Protein AF-A0A957RVM3-F1 (afdb_monomer_lite)

Radius of gyration: 39.09 Å; chains: 1; bounding box: 95×103×140 Å

pLDDT: mean 71.45, std 21.45, range [25.06, 96.81]

Secondary structure (DSSP, 8-state):
-HHHHHHHHHHHHHHHHHHHHHHHHHHHHTS----PPP----------------PPPPPPPPPPHHHHHHHHHHHHHHHHHHS-TTT--HHHHHHHHHHHHHHHT-B--GGGEEEEEETTEEEEE--B-TT--B--EEEEEETTTTSEEEEEE-HHHHHHT-BTTTTB-TTTT-EEEEEEEE-TTS-EEEEEEE-TTS-SB--EEEEEESSTTPPEEEEEEGGGSTT---BTTT-EEEEE--TTSSSPEEEEEEE--TT-THHHHS---TTB---TTS---EEEEEEEEEEGGGT-TTS---EEEEEEEEEEEPP-HHHHHHHHHHHHHTT-HHHHGGGBSSTHHHHHHHHTTTTS---EEEEEE-TTS-B--SS---SEEEEEESS-TT-EEEEEEEE-TTT--EEEEEEEE-------SS-PPPPP----------PPP--------------------------PPPPPPPPPP---PPPPPPP-PPPPPP--PPPP--PPPPPPPP-PPPPPPPPPPP-------TTPPPSEEEEE--SS-EEEESSSSTTSPEEEEE-TT-EEEEEEEETTSSEEEEEES--TTS--SEEEEEEGGGEEESS-STTPPEE-TTS-BTTPPPPPPP--------------PPPPP-------PPEEPP-PPPPPPPPPTT-EEEEE-SS-SS--TTSPEEEEETTS-EEEEE-TT-EEEEEGGGGT-SS--EEE--GGG--TT-EEEEEEE--TT-TTEEEEEEEEEEEPPP--SEEEEE-HHHHHHHHTT-EEEEEE-SSS--EEEEETTS-EEEEESS--EEEESSS-GGG-EEEE----TTS--EEEEE-TTSEEEEEEPPTTEEEEEEEE-TTS-EEEEEEESSS---EEEEEEETTTTEEEEEEEE-THHHHTT-SS--S-PPP-----------

Structure (mmCIF, N/CA/C/O backbone):
data_AF-A0A957RVM3-F1
#
_entry.id   AF-A0A957RVM3-F1
#
loop_
_atom_site.group_PDB
_atom_site.id
_atom_site.type_symbol
_atom_site.label_atom_id
_atom_site.label_alt_id
_atom_site.label_comp_id
_atom_site.label_asym_id
_atom_site.label_entity_id
_atom_site.label_seq_id
_atom_site.pdbx_PDB_ins_code
_atom_site.Cartn_x
_atom_site.Cartn_y
_atom_site.Cartn_z
_atom_site.occupancy
_atom_site.B_iso_or_equiv
_atom_site.auth_seq_id
_atom_site.auth_comp_id
_atom_site.auth_asym_id
_atom_site.auth_atom_id
_atom_site.pdbx_PDB_model_num
ATOM 1 N N . ALA A 1 1 ? -9.688 7.035 4.813 1.00 35.84 1 ALA A N 1
ATOM 2 C CA . ALA A 1 1 ? -8.572 6.063 4.839 1.00 35.84 1 ALA A CA 1
ATOM 3 C C . ALA A 1 1 ? -7.665 6.243 6.069 1.00 35.84 1 ALA A C 1
ATOM 5 O O . ALA A 1 1 ? -7.617 5.329 6.881 1.00 35.84 1 ALA A O 1
ATOM 6 N N . VAL A 1 2 ? -7.034 7.413 6.286 1.00 27.06 2 VAL A N 1
ATOM 7 C CA . VAL A 1 2 ? -6.141 7.676 7.450 1.00 27.06 2 VAL A CA 1
ATOM 8 C C . VAL A 1 2 ? -6.869 7.627 8.816 1.00 27.06 2 VAL A C 1
ATOM 10 O O . VAL A 1 2 ? -6.313 7.115 9.783 1.00 27.06 2 VAL A O 1
ATOM 13 N N . LEU A 1 3 ? -8.148 8.037 8.888 1.00 25.53 3 LEU A N 1
ATOM 14 C CA . LEU A 1 3 ? -8.974 7.979 10.114 1.00 25.53 3 LEU A CA 1
ATOM 15 C C . LEU A 1 3 ? -9.378 6.553 10.558 1.00 25.53 3 LEU A C 1
ATOM 17 O O . LEU A 1 3 ? -9.447 6.287 11.755 1.00 25.53 3 LEU A O 1
ATOM 21 N N . ALA A 1 4 ? -9.593 5.618 9.622 1.00 31.73 4 ALA A N 1
ATOM 22 C CA . ALA A 1 4 ? -9.954 4.227 9.940 1.00 31.73 4 ALA A CA 1
ATOM 23 C C . ALA A 1 4 ? -8.741 3.413 10.435 1.00 31.73 4 ALA A C 1
ATOM 25 O O . ALA A 1 4 ? -8.874 2.545 11.296 1.00 31.73 4 ALA A O 1
ATOM 26 N N . PHE A 1 5 ? -7.537 3.753 9.952 1.00 30.83 5 PHE A N 1
ATOM 27 C CA . PHE A 1 5 ? -6.280 3.134 10.383 1.00 30.83 5 PHE A CA 1
ATOM 28 C C . PHE A 1 5 ? -5.863 3.566 11.804 1.00 30.83 5 PHE A C 1
ATOM 30 O O . PHE A 1 5 ? -5.308 2.765 12.556 1.00 30.83 5 PHE A O 1
ATOM 37 N N . GLN A 1 6 ? -6.170 4.806 12.209 1.00 30.77 6 GLN A N 1
ATOM 38 C CA . GLN A 1 6 ? -5.860 5.307 13.556 1.00 30.77 6 GLN A CA 1
ATOM 39 C C . GLN A 1 6 ? -6.837 4.820 14.638 1.00 30.77 6 GLN A C 1
ATOM 41 O O . GLN A 1 6 ? -6.392 4.544 15.754 1.00 30.77 6 GLN A O 1
ATOM 46 N N . LEU A 1 7 ? -8.124 4.611 14.316 1.00 29.17 7 LEU A N 1
ATOM 47 C CA . LEU A 1 7 ? -9.095 4.028 15.260 1.00 29.17 7 LEU A CA 1
ATOM 48 C C . LEU A 1 7 ? -8.802 2.545 15.572 1.00 29.17 7 LEU A C 1
ATOM 50 O O . LEU A 1 7 ? -9.013 2.095 16.697 1.00 29.17 7 LEU A O 1
ATOM 54 N N . GLY A 1 8 ? -8.267 1.793 14.601 1.00 34.25 8 GLY A N 1
ATOM 55 C CA . GLY A 1 8 ? -7.894 0.384 14.777 1.00 34.25 8 GLY A CA 1
ATOM 56 C C . GLY A 1 8 ? -6.657 0.157 15.661 1.00 34.25 8 GLY A C 1
ATOM 57 O O . GLY A 1 8 ? -6.543 -0.899 16.286 1.00 34.25 8 GLY A O 1
ATOM 58 N N . ARG A 1 9 ? -5.742 1.142 15.762 1.00 35.38 9 ARG A N 1
ATOM 59 C CA . ARG A 1 9 ? -4.560 1.070 16.649 1.00 35.38 9 ARG A CA 1
ATOM 60 C C . ARG A 1 9 ? -4.885 1.394 18.111 1.00 35.38 9 ARG A C 1
ATOM 62 O O . ARG A 1 9 ? -4.257 0.812 18.991 1.00 35.38 9 ARG A O 1
ATOM 69 N N . SER A 1 10 ? -5.857 2.268 18.392 1.00 33.66 10 SER A N 1
ATOM 70 C CA . SER A 1 10 ? -6.231 2.621 19.773 1.00 33.66 10 SER A CA 1
ATOM 71 C C . SER A 1 10 ? -7.087 1.543 20.464 1.00 33.66 10 SER A C 1
ATOM 73 O O . SER A 1 10 ? -6.926 1.303 21.664 1.00 33.66 10 SER A O 1
ATOM 75 N N . SER A 1 11 ? -7.930 0.809 19.721 1.00 36.88 11 SER A N 1
ATOM 76 C CA . SER A 1 11 ? -8.709 -0.317 20.269 1.00 36.88 11 SER A CA 1
ATOM 77 C C . SER A 1 11 ? -7.828 -1.527 20.611 1.00 36.88 11 SER A C 1
ATOM 79 O O . SER A 1 11 ? -7.993 -2.129 21.671 1.00 36.88 11 SER A O 1
ATOM 81 N N . GLY A 1 12 ? -6.821 -1.831 19.784 1.00 40.91 12 GLY A N 1
ATOM 82 C CA . GLY A 1 12 ? -5.881 -2.931 20.029 1.00 40.91 12 GLY A CA 1
ATOM 83 C C . GLY A 1 12 ? -5.020 -2.746 21.286 1.00 40.91 12 GLY A C 1
ATOM 84 O O . GLY A 1 12 ? -4.859 -3.688 22.060 1.00 40.91 12 GLY A O 1
ATOM 85 N N . VAL A 1 13 ? -4.523 -1.527 21.537 1.00 44.28 13 VAL A N 1
ATOM 86 C CA . VAL A 1 13 ? -3.691 -1.220 22.720 1.00 44.28 13 VAL A CA 1
ATOM 87 C C . VAL A 1 13 ? -4.523 -1.232 24.008 1.00 44.28 13 VAL A C 1
ATOM 89 O O . VAL A 1 13 ? -4.104 -1.827 25.001 1.00 44.28 13 VAL A O 1
ATOM 92 N N . SER A 1 14 ? -5.740 -0.676 23.978 1.00 38.84 14 SER A N 1
ATOM 93 C CA . SER A 1 14 ? -6.621 -0.665 25.157 1.00 38.84 14 SER A CA 1
ATOM 94 C C . SER A 1 14 ? -7.125 -2.059 25.555 1.00 38.84 14 SER A C 1
ATOM 96 O O . SER A 1 14 ? -7.351 -2.308 26.739 1.00 38.84 14 SER A O 1
ATOM 98 N N . THR A 1 15 ? -7.251 -2.992 24.605 1.00 42.81 15 THR A N 1
ATOM 99 C CA . THR A 1 15 ? -7.700 -4.369 24.883 1.00 42.81 15 THR A CA 1
ATOM 100 C C . THR A 1 15 ? -6.559 -5.248 25.405 1.00 42.81 15 THR A C 1
ATOM 102 O O . THR A 1 15 ? -6.770 -6.051 26.314 1.00 42.81 15 THR A O 1
ATOM 105 N N . ALA A 1 16 ? -5.324 -5.018 24.939 1.00 43.16 16 ALA A N 1
ATOM 106 C CA . ALA A 1 16 ? -4.124 -5.646 25.497 1.00 43.16 16 ALA A CA 1
ATOM 107 C C . ALA A 1 16 ? -3.851 -5.196 26.947 1.00 43.16 16 ALA A C 1
ATOM 109 O O . ALA A 1 16 ? -3.526 -6.021 27.801 1.00 43.16 16 ALA A O 1
ATOM 110 N N . GLN A 1 17 ? -4.060 -3.911 27.252 1.00 47.81 17 GLN A N 1
ATOM 111 C CA . GLN A 1 17 ? -3.922 -3.378 28.613 1.00 47.81 17 GLN A CA 1
ATOM 112 C C . GLN A 1 17 ? -5.028 -3.882 29.556 1.00 47.81 17 GLN A C 1
ATOM 114 O O . GLN A 1 17 ? -4.741 -4.200 30.709 1.00 47.81 17 GLN A O 1
ATOM 119 N N . ARG A 1 18 ? -6.267 -4.060 29.066 1.00 48.22 18 ARG A N 1
ATOM 120 C CA . ARG A 1 18 ? -7.371 -4.651 29.850 1.00 48.22 18 ARG A CA 1
ATOM 121 C C . ARG A 1 18 ? -7.165 -6.141 30.144 1.00 48.22 18 ARG A C 1
ATOM 123 O O . ARG A 1 18 ? -7.499 -6.604 31.234 1.00 48.22 18 ARG A O 1
ATOM 130 N N . ALA A 1 19 ? -6.590 -6.895 29.206 1.00 44.75 19 ALA A N 1
ATOM 131 C CA . ALA A 1 19 ? -6.240 -8.300 29.422 1.00 44.75 19 ALA A CA 1
ATOM 132 C C . ALA A 1 19 ? -5.091 -8.456 30.437 1.00 44.75 19 ALA A C 1
ATOM 134 O O . ALA A 1 19 ? -5.148 -9.336 31.299 1.00 44.75 19 ALA A O 1
ATOM 135 N N . ALA A 1 20 ? -4.094 -7.561 30.394 1.00 48.25 20 ALA A N 1
ATOM 136 C CA . ALA A 1 20 ? -2.999 -7.524 31.362 1.00 48.25 20 ALA A CA 1
ATOM 137 C C . ALA A 1 20 ? -3.486 -7.160 32.777 1.00 48.25 20 ALA A C 1
ATOM 139 O O . ALA A 1 20 ? -3.167 -7.874 33.728 1.00 48.25 20 ALA A O 1
ATOM 140 N N . SER A 1 21 ? -4.339 -6.137 32.918 1.00 47.78 21 SER A N 1
ATOM 141 C CA . SER A 1 21 ? -4.881 -5.730 34.223 1.00 47.78 21 SER A CA 1
ATOM 142 C C . SER A 1 21 ? -5.834 -6.768 34.827 1.00 47.78 21 SER A C 1
ATOM 144 O O . SER A 1 21 ? -5.840 -6.969 36.041 1.00 47.78 21 SER A O 1
ATOM 146 N N . THR A 1 22 ? -6.577 -7.511 33.998 1.00 50.06 22 THR A N 1
ATOM 147 C CA . THR A 1 22 ? -7.438 -8.614 34.464 1.00 50.06 22 THR A CA 1
ATOM 148 C C . THR A 1 22 ? -6.610 -9.812 34.948 1.00 50.06 22 THR A C 1
ATOM 150 O O . THR A 1 22 ? -6.935 -10.415 35.974 1.00 50.06 22 THR A O 1
ATOM 153 N N . ALA A 1 23 ? -5.499 -10.128 34.273 1.00 44.22 23 ALA A N 1
ATOM 154 C CA . ALA A 1 23 ? -4.569 -11.172 34.708 1.00 44.22 23 ALA A CA 1
ATOM 155 C C . ALA A 1 23 ? -3.852 -10.806 36.023 1.00 44.22 23 ALA A C 1
ATOM 157 O O . ALA A 1 23 ? -3.636 -11.668 36.879 1.00 44.22 23 ALA A O 1
ATOM 158 N N . GLU A 1 24 ? -3.531 -9.526 36.221 1.00 48.53 24 GLU A N 1
ATOM 159 C CA . GLU A 1 24 ? -2.891 -9.017 37.438 1.00 48.53 24 GLU A CA 1
ATOM 160 C C . GLU A 1 24 ? -3.877 -8.928 38.619 1.00 48.53 24 GLU A C 1
ATOM 162 O O . GLU A 1 24 ? -3.545 -9.338 39.735 1.00 48.53 24 GLU A O 1
ATOM 167 N N . ALA A 1 25 ? -5.133 -8.542 38.362 1.00 45.00 25 ALA A N 1
ATOM 168 C CA . ALA A 1 25 ? -6.220 -8.568 39.344 1.00 45.00 25 ALA A CA 1
ATOM 169 C C . ALA A 1 25 ? -6.566 -9.998 39.802 1.00 45.00 25 ALA A C 1
ATOM 171 O O . ALA A 1 25 ? -6.764 -10.236 40.997 1.00 45.00 25 ALA A O 1
ATOM 172 N N . MET A 1 26 ? -6.559 -10.980 38.891 1.00 40.47 26 MET A N 1
ATOM 173 C CA . MET A 1 26 ? -6.717 -12.396 39.249 1.00 40.47 26 MET A CA 1
ATOM 174 C C . MET A 1 26 ? -5.534 -12.919 40.081 1.00 40.47 26 MET A C 1
ATOM 176 O O . MET A 1 26 ? -5.730 -13.724 40.993 1.00 40.47 26 MET A O 1
ATOM 180 N N . ARG A 1 27 ? -4.312 -12.423 39.837 1.00 44.56 27 ARG A N 1
ATOM 181 C CA . ARG A 1 27 ? -3.110 -12.780 40.611 1.00 44.56 27 ARG A CA 1
ATOM 182 C C . ARG A 1 27 ? -3.115 -12.171 42.021 1.00 44.56 27 ARG A C 1
ATOM 184 O O . ARG A 1 27 ? -2.694 -12.838 42.964 1.00 44.56 27 ARG A O 1
ATOM 191 N N . ALA A 1 28 ? -3.639 -10.954 42.184 1.00 43.31 28 ALA A N 1
ATOM 192 C CA . ALA A 1 28 ? -3.786 -10.282 43.479 1.00 43.31 28 ALA A CA 1
ATOM 193 C C . ALA A 1 28 ? -4.931 -10.864 44.338 1.00 43.31 28 ALA A C 1
ATOM 195 O O . ALA A 1 28 ? -4.802 -10.972 45.563 1.00 43.31 28 ALA A O 1
ATOM 196 N N . ALA A 1 29 ? -6.019 -11.322 43.706 1.00 43.19 29 ALA A N 1
ATOM 197 C CA . ALA A 1 29 ? -7.137 -11.984 44.386 1.00 43.19 29 ALA A CA 1
ATOM 198 C C . ALA A 1 29 ? -6.768 -13.371 44.957 1.00 43.19 29 ALA A C 1
ATOM 200 O O . ALA A 1 29 ? -7.343 -13.804 45.954 1.00 43.19 29 ALA A O 1
ATOM 201 N N . LEU A 1 30 ? -5.769 -14.049 44.380 1.00 40.34 30 LEU A N 1
ATOM 202 C CA . LEU A 1 30 ? -5.255 -15.338 44.866 1.00 40.34 30 LEU A CA 1
ATOM 203 C C . LEU A 1 30 ? -4.238 -15.214 46.020 1.00 40.34 30 LEU A C 1
ATOM 205 O O . LEU A 1 30 ? -3.924 -16.217 46.658 1.00 40.34 30 LEU A O 1
ATOM 209 N N . ALA A 1 31 ? -3.736 -14.010 46.322 1.00 38.94 31 ALA A N 1
ATOM 210 C CA . ALA A 1 31 ? -2.690 -13.789 47.331 1.00 38.94 31 ALA A CA 1
ATOM 211 C C . ALA A 1 31 ? -3.211 -13.362 48.721 1.00 38.94 31 ALA A C 1
ATOM 213 O O . ALA A 1 31 ? -2.431 -13.269 49.668 1.00 38.94 31 ALA A O 1
ATOM 214 N N . SER A 1 32 ? -4.512 -13.100 48.878 1.00 37.72 32 SER A N 1
ATOM 215 C CA . SER A 1 32 ? -5.062 -12.388 50.042 1.00 37.72 32 SER A CA 1
ATOM 216 C C . SER A 1 32 ? -6.102 -13.184 50.838 1.00 37.72 32 SER A C 1
ATOM 218 O O . SER A 1 32 ? -7.177 -12.685 51.141 1.00 37.72 32 SER A O 1
ATOM 220 N N . THR A 1 33 ? -5.795 -14.416 51.252 1.00 38.31 33 THR A N 1
ATOM 221 C CA . THR A 1 33 ? -6.600 -15.104 52.286 1.00 38.31 33 THR A CA 1
ATOM 222 C C . THR A 1 33 ? -5.775 -16.035 53.173 1.00 38.31 33 THR A C 1
ATOM 224 O O . THR A 1 33 ? -5.912 -17.243 53.086 1.00 38.31 33 THR A O 1
ATOM 227 N N . PHE A 1 34 ? -4.976 -15.497 54.102 1.00 30.95 34 PHE A N 1
ATOM 228 C CA . PHE A 1 34 ? -4.643 -16.225 55.339 1.00 30.95 34 PHE A CA 1
ATOM 229 C C . PHE A 1 34 ? -4.418 -15.262 56.510 1.00 30.95 34 PHE A C 1
ATOM 231 O O . PHE A 1 34 ? -3.344 -14.694 56.685 1.00 30.95 34 PHE A O 1
ATOM 238 N N . THR A 1 35 ? -5.438 -15.115 57.354 1.00 34.59 35 THR A N 1
ATOM 239 C CA . THR A 1 35 ? -5.337 -14.541 58.703 1.00 34.59 35 THR A CA 1
ATOM 240 C C . THR A 1 35 ? -5.308 -15.692 59.714 1.00 34.59 35 THR A C 1
ATOM 242 O O . THR A 1 35 ? -6.317 -16.385 59.847 1.00 34.59 35 THR A O 1
ATOM 245 N N . PRO A 1 36 ? -4.211 -15.931 60.459 1.00 32.12 36 PRO A N 1
ATOM 246 C CA . PRO A 1 36 ? -4.227 -16.888 61.557 1.00 32.12 36 PRO A CA 1
ATOM 247 C C . PRO A 1 36 ? -4.524 -16.180 62.887 1.00 32.12 36 PRO A C 1
ATOM 249 O O . PRO A 1 36 ? -3.824 -15.259 63.306 1.00 32.12 36 PRO A O 1
ATOM 252 N N . THR A 1 37 ? -5.577 -16.625 63.572 1.00 29.03 37 THR A N 1
ATOM 253 C CA . THR A 1 37 ? -5.854 -16.298 64.980 1.00 29.03 37 THR A CA 1
ATOM 254 C C . THR A 1 37 ? -4.947 -17.122 65.908 1.00 29.03 37 THR A C 1
ATOM 256 O O . THR A 1 37 ? -4.659 -18.286 65.643 1.00 29.03 37 THR A O 1
ATOM 259 N N . ALA A 1 38 ? -4.486 -16.504 66.998 1.00 33.91 38 ALA A N 1
ATOM 260 C CA . ALA A 1 38 ? -3.460 -17.005 67.914 1.00 33.91 38 ALA A CA 1
ATOM 261 C C . ALA A 1 38 ? -3.939 -18.064 68.933 1.00 33.91 38 ALA A C 1
ATOM 263 O O . ALA A 1 38 ? -4.969 -17.860 69.574 1.00 33.91 38 ALA A O 1
ATOM 264 N N . SER A 1 39 ? -3.119 -19.095 69.211 1.00 27.17 39 SER A N 1
ATOM 265 C CA . SER A 1 39 ? -2.612 -19.407 70.572 1.00 27.17 39 SER A CA 1
ATOM 266 C C . SER A 1 39 ? -1.860 -20.742 70.724 1.00 27.17 39 SER A C 1
ATOM 268 O O . SER A 1 39 ? -2.266 -21.765 70.184 1.00 27.17 39 SER A O 1
ATOM 270 N N . ALA A 1 40 ? -0.892 -20.679 71.652 1.00 31.72 40 ALA A N 1
ATOM 271 C CA . ALA A 1 40 ? -0.321 -21.700 72.545 1.00 31.72 40 ALA A CA 1
ATOM 272 C C . ALA A 1 40 ? 1.038 -22.357 72.196 1.00 31.72 40 ALA A C 1
ATOM 274 O O . ALA A 1 40 ? 1.348 -22.726 71.072 1.00 31.72 40 ALA A O 1
ATOM 275 N N . THR A 1 41 ? 1.847 -22.443 73.255 1.00 30.83 41 THR A N 1
ATOM 276 C CA . THR A 1 41 ? 3.312 -22.527 73.358 1.00 30.83 41 THR A CA 1
ATOM 277 C C . THR A 1 41 ? 3.914 -23.946 73.274 1.00 30.83 41 THR A C 1
ATOM 279 O O . THR A 1 41 ? 3.378 -24.870 73.871 1.00 30.83 41 THR A O 1
ATOM 282 N N . ALA A 1 42 ? 5.074 -24.028 72.596 1.00 34.50 42 ALA A N 1
ATOM 283 C CA . ALA A 1 42 ? 6.262 -24.916 72.660 1.00 34.50 42 ALA A CA 1
ATOM 284 C C . ALA A 1 42 ? 6.185 -26.398 73.115 1.00 34.50 42 ALA A C 1
ATOM 286 O O . ALA A 1 42 ? 5.814 -26.680 74.253 1.00 34.50 42 ALA A O 1
ATOM 287 N N . THR A 1 43 ? 6.785 -27.313 72.322 1.00 28.45 43 THR A N 1
ATOM 288 C CA . THR A 1 43 ? 8.084 -28.004 72.603 1.00 28.45 43 THR A CA 1
ATOM 289 C C . THR A 1 43 ? 8.317 -29.231 71.680 1.00 28.45 43 THR A C 1
ATOM 291 O O . THR A 1 43 ? 7.430 -30.057 71.508 1.00 28.45 43 THR A O 1
ATOM 294 N N . GLU A 1 44 ? 9.552 -29.312 71.159 1.00 30.80 44 GLU A N 1
ATOM 295 C CA . GLU A 1 44 ? 10.360 -30.444 70.630 1.00 30.80 44 GLU A CA 1
ATOM 296 C C . GLU A 1 44 ? 10.082 -31.183 69.289 1.00 30.80 44 GLU A C 1
ATOM 298 O O . GLU A 1 44 ? 9.113 -31.905 69.090 1.00 30.80 44 GLU A O 1
ATOM 303 N N . THR A 1 45 ? 11.094 -31.055 68.414 1.00 32.19 45 THR A N 1
ATOM 304 C CA . THR A 1 45 ? 11.604 -31.906 67.307 1.00 32.19 45 THR A CA 1
ATOM 305 C C . THR A 1 45 ? 11.674 -33.402 67.712 1.00 32.19 45 THR A C 1
ATOM 307 O O . THR A 1 45 ? 12.060 -33.658 68.852 1.00 32.19 45 THR A O 1
ATOM 310 N N . PRO A 1 46 ? 11.398 -34.413 66.843 1.00 37.88 46 PRO A N 1
ATOM 311 C CA . PRO A 1 46 ? 12.222 -34.687 65.660 1.00 37.88 46 PRO A CA 1
ATOM 312 C C . PRO A 1 46 ? 11.497 -35.094 64.363 1.00 37.88 46 PRO A C 1
ATOM 314 O O . PRO A 1 46 ? 10.375 -35.587 64.345 1.00 37.88 46 PRO A O 1
ATOM 317 N N . ALA A 1 47 ? 12.207 -34.855 63.259 1.00 43.06 47 ALA A N 1
ATOM 318 C CA . ALA A 1 47 ? 11.788 -35.041 61.874 1.00 43.06 47 ALA A CA 1
ATOM 319 C C . ALA A 1 47 ? 11.394 -36.485 61.506 1.00 43.06 47 ALA A C 1
ATOM 321 O O . ALA A 1 47 ? 12.075 -37.434 61.901 1.00 43.06 47 ALA A O 1
ATOM 322 N N . PRO A 1 48 ? 10.400 -36.628 60.613 1.00 35.00 48 PRO A N 1
ATOM 323 C CA . PRO A 1 48 ? 10.456 -37.659 59.588 1.00 35.00 48 PRO A CA 1
ATOM 324 C C . PRO A 1 48 ? 10.262 -37.093 58.172 1.00 35.00 48 PRO A C 1
ATOM 326 O O . PRO A 1 48 ? 9.406 -36.257 57.890 1.00 35.00 48 PRO A O 1
ATOM 329 N N . THR A 1 49 ? 11.103 -37.605 57.283 1.00 41.03 49 THR A N 1
ATOM 330 C CA . THR A 1 49 ? 11.103 -37.471 55.829 1.00 41.03 49 THR A CA 1
ATOM 331 C C . THR A 1 49 ? 9.736 -37.806 55.224 1.00 41.03 49 THR A C 1
ATOM 333 O O . THR A 1 49 ? 9.289 -38.946 55.318 1.00 41.03 49 THR A O 1
ATOM 336 N N . PHE A 1 50 ? 9.107 -36.847 54.539 1.00 30.86 50 PHE A N 1
ATOM 337 C CA . PHE A 1 50 ? 7.993 -37.114 53.627 1.00 30.86 50 PHE A CA 1
ATOM 338 C C . PHE A 1 50 ? 8.337 -36.606 52.230 1.00 30.86 50 PHE A C 1
ATOM 340 O O . PHE A 1 50 ? 8.492 -35.411 51.998 1.00 30.86 50 PHE A O 1
ATOM 347 N N . THR A 1 51 ? 8.467 -37.549 51.306 1.00 29.25 51 THR A N 1
ATOM 348 C CA . THR A 1 51 ? 8.534 -37.330 49.862 1.00 29.25 51 THR A CA 1
ATOM 349 C C . THR A 1 51 ? 7.123 -37.000 49.354 1.00 29.25 51 THR A C 1
ATOM 351 O O . THR A 1 51 ? 6.255 -37.873 49.439 1.00 29.25 51 THR A O 1
ATOM 354 N N . PRO A 1 52 ? 6.833 -35.796 48.827 1.00 35.78 52 PRO A N 1
ATOM 355 C CA . PRO A 1 52 ? 5.550 -35.549 48.183 1.00 35.78 52 PRO A CA 1
ATOM 356 C C . PRO A 1 52 ? 5.557 -36.174 46.782 1.00 35.78 52 PRO A C 1
ATOM 358 O O . PRO A 1 52 ? 6.259 -35.723 45.882 1.00 35.78 52 PRO A O 1
ATOM 361 N N . THR A 1 53 ? 4.761 -37.228 46.594 1.00 33.50 53 THR A N 1
ATOM 362 C CA . THR A 1 53 ? 4.352 -37.668 45.254 1.00 33.50 53 THR A CA 1
ATOM 363 C C . THR A 1 53 ? 3.261 -36.710 44.784 1.00 33.50 53 THR A C 1
ATOM 365 O O . THR A 1 53 ? 2.149 -36.738 45.310 1.00 33.50 53 THR A O 1
ATOM 368 N N . LEU A 1 54 ? 3.583 -35.828 43.836 1.00 32.50 54 LEU A N 1
ATOM 369 C CA . LEU A 1 54 ? 2.590 -34.981 43.179 1.00 32.50 54 LEU A CA 1
ATOM 370 C C . LEU A 1 54 ? 1.671 -35.870 42.335 1.00 32.50 54 LEU A C 1
ATOM 372 O O . LEU A 1 54 ? 2.105 -36.494 41.369 1.00 32.50 54 LEU A O 1
ATOM 376 N N . THR A 1 55 ? 0.397 -35.931 42.715 1.00 31.77 55 THR A N 1
ATOM 377 C CA . THR A 1 55 ? -0.665 -36.411 41.826 1.00 31.77 55 THR A CA 1
ATOM 378 C C . THR A 1 55 ? -1.017 -35.251 40.889 1.00 31.77 55 THR A C 1
ATOM 380 O O . THR A 1 55 ? -1.291 -34.163 41.399 1.00 31.77 55 THR A O 1
ATOM 383 N N . PRO A 1 56 ? -0.975 -35.418 39.556 1.00 36.31 56 PRO A N 1
ATOM 384 C CA . PRO A 1 56 ? -1.279 -34.332 38.631 1.00 36.31 56 PRO A CA 1
ATOM 385 C C . PRO A 1 56 ? -2.757 -33.933 38.729 1.00 36.31 56 PRO A C 1
ATOM 387 O O . PRO A 1 56 ? -3.653 -34.763 38.576 1.00 36.31 56 PRO A O 1
ATOM 390 N N . THR A 1 57 ? -3.001 -32.649 38.983 1.00 34.19 57 THR A N 1
ATOM 391 C CA . THR A 1 57 ? -4.305 -31.995 38.814 1.00 34.19 57 THR A CA 1
ATOM 392 C C . THR A 1 57 ? -4.713 -32.073 37.336 1.00 34.19 57 THR A C 1
ATOM 394 O O . THR A 1 57 ? -3.861 -31.815 36.483 1.00 34.19 57 THR A O 1
ATOM 397 N N . PRO A 1 58 ? -5.971 -32.414 36.992 1.00 38.62 58 PRO A N 1
ATOM 398 C CA . PRO A 1 58 ? -6.407 -32.477 35.601 1.00 38.62 58 PRO A CA 1
ATOM 399 C C . PRO A 1 58 ? -6.309 -31.092 34.947 1.00 38.62 58 PRO A C 1
ATOM 401 O O . PRO A 1 58 ? -6.959 -30.140 35.375 1.00 38.62 58 PRO A O 1
ATOM 404 N N . THR A 1 59 ? -5.473 -30.984 33.918 1.00 35.31 59 THR A N 1
ATOM 405 C CA . THR A 1 59 ? -5.400 -29.831 33.018 1.00 35.31 59 THR A CA 1
ATOM 406 C C . THR A 1 59 ? -6.738 -29.690 32.292 1.00 35.31 59 THR A C 1
ATOM 408 O O . THR A 1 59 ? -7.223 -30.664 31.718 1.00 35.31 59 THR A O 1
ATOM 411 N N . ALA A 1 60 ? -7.347 -28.501 32.328 1.00 44.97 60 ALA A N 1
ATOM 412 C CA . ALA A 1 60 ? -8.530 -28.201 31.528 1.00 44.97 60 ALA A CA 1
ATOM 413 C C . ALA A 1 60 ? -8.210 -28.435 30.043 1.00 44.97 60 ALA A C 1
ATOM 415 O O . ALA A 1 60 ? -7.208 -27.924 29.540 1.00 44.97 60 ALA A O 1
ATOM 416 N N . THR A 1 61 ? -9.031 -29.233 29.362 1.00 47.72 61 THR A N 1
ATOM 417 C CA . THR A 1 61 ? -8.902 -29.466 27.922 1.00 47.72 61 THR A CA 1
ATOM 418 C C . THR A 1 61 ? -9.024 -28.123 27.189 1.00 47.72 61 THR A C 1
ATOM 420 O O . THR A 1 61 ? -9.986 -27.397 27.451 1.00 47.72 61 THR A O 1
ATOM 423 N N . PRO A 1 62 ? -8.078 -27.760 26.305 1.00 61.00 62 PRO A N 1
ATOM 424 C CA . PRO A 1 62 ? -8.194 -26.562 25.479 1.00 61.00 62 PRO A CA 1
ATOM 425 C C . PRO A 1 62 ? -9.473 -26.610 24.634 1.00 61.00 62 PRO A C 1
ATOM 427 O O . PRO A 1 62 ? -9.795 -27.661 24.080 1.00 61.00 62 PRO A O 1
ATOM 430 N N . ALA A 1 63 ? -10.188 -25.486 24.536 1.00 75.06 63 ALA A N 1
ATOM 431 C CA . ALA A 1 63 ? -11.392 -25.386 23.714 1.00 75.06 63 ALA A CA 1
ATOM 432 C C . ALA A 1 63 ? -11.066 -25.623 22.229 1.00 75.06 63 ALA A C 1
ATOM 434 O O . ALA A 1 63 ? -10.095 -25.083 21.695 1.00 75.06 63 ALA A O 1
ATOM 435 N N . SER A 1 64 ? -11.889 -26.432 21.571 1.00 86.75 64 SER A N 1
ATOM 436 C CA . SER A 1 64 ? -11.799 -26.761 20.151 1.00 86.75 64 SER A CA 1
ATOM 437 C C . SER A 1 64 ? -12.162 -25.562 19.260 1.00 86.75 64 SER A C 1
ATOM 439 O O . SER A 1 64 ? -12.914 -24.681 19.682 1.00 86.75 64 SER A O 1
ATOM 441 N N . PRO A 1 65 ? -11.687 -25.511 17.999 1.00 85.38 65 PRO A N 1
ATOM 442 C CA . PRO A 1 65 ? -12.060 -24.445 17.065 1.00 85.38 65 PRO A CA 1
ATOM 443 C C . PRO A 1 65 ? -13.575 -24.284 16.870 1.00 85.38 65 PRO A C 1
ATOM 445 O O . PRO A 1 65 ? -14.041 -23.163 16.700 1.00 85.38 65 PRO A O 1
ATOM 448 N N . ALA A 1 66 ? -14.342 -25.377 16.945 1.00 88.25 66 ALA A N 1
ATOM 449 C CA . ALA A 1 66 ? -15.801 -25.340 16.854 1.00 88.25 66 ALA A CA 1
ATOM 450 C C . ALA A 1 66 ? -16.437 -24.630 18.062 1.00 88.25 66 ALA A C 1
ATOM 452 O O . ALA A 1 66 ? -17.290 -23.770 17.879 1.00 88.25 66 ALA A O 1
ATOM 453 N N . GLU A 1 67 ? -15.965 -24.912 19.282 1.00 90.38 67 GLU A N 1
ATOM 454 C CA . GLU A 1 67 ? -16.431 -24.227 20.500 1.00 90.38 67 GLU A CA 1
ATOM 455 C C . GLU A 1 67 ? -16.075 -22.731 20.480 1.00 90.38 67 GLU A C 1
ATOM 457 O O . GLU A 1 67 ? -16.849 -21.884 20.928 1.00 90.38 67 GLU A O 1
ATOM 462 N N . TRP A 1 68 ? -14.909 -22.385 19.925 1.00 89.94 68 TRP A N 1
ATOM 463 C CA . TRP A 1 68 ? -14.520 -20.996 19.683 1.00 89.94 68 TRP A CA 1
ATOM 464 C C . TRP A 1 68 ? -15.427 -20.298 18.667 1.00 89.94 68 TRP A C 1
ATOM 466 O O . TRP A 1 68 ? -15.815 -19.149 18.896 1.00 89.94 68 TRP A O 1
ATOM 476 N N . ALA A 1 69 ? -15.749 -20.979 17.564 1.00 91.31 69 ALA A N 1
ATOM 477 C CA . ALA A 1 69 ? -16.618 -20.464 16.514 1.00 91.31 69 ALA A CA 1
ATOM 478 C C . ALA A 1 69 ? -18.034 -20.216 17.032 1.00 91.31 69 ALA A C 1
ATOM 480 O O . ALA A 1 69 ? -18.523 -19.102 16.889 1.00 91.31 69 ALA A O 1
ATOM 481 N N . GLU A 1 70 ? -18.646 -21.210 17.679 1.00 94.25 70 GLU A N 1
ATOM 482 C CA . GLU A 1 70 ? -20.013 -21.136 18.206 1.00 94.25 70 GLU A CA 1
ATOM 483 C C . GLU A 1 70 ? -20.157 -19.974 19.194 1.00 94.25 70 GLU A C 1
ATOM 485 O O . GLU A 1 70 ? -21.000 -19.096 19.018 1.00 94.25 70 GLU A O 1
ATOM 490 N N . ARG A 1 71 ? -19.238 -19.872 20.162 1.00 93.00 71 ARG A N 1
ATOM 491 C CA . ARG A 1 71 ? -19.259 -18.783 21.144 1.00 93.00 71 ARG A CA 1
ATOM 492 C C . ARG A 1 71 ? -19.128 -17.402 20.503 1.00 93.00 71 ARG A C 1
ATOM 494 O O . ARG A 1 71 ? -19.822 -16.471 20.903 1.00 93.00 71 ARG A O 1
ATOM 501 N N . TYR A 1 72 ? -18.201 -17.235 19.560 1.00 95.19 72 TYR A N 1
ATOM 502 C CA . TYR A 1 72 ? -18.012 -15.947 18.892 1.00 95.19 72 TYR A CA 1
ATOM 503 C C . TYR A 1 72 ? -19.201 -15.592 17.992 1.00 95.19 72 TYR A C 1
ATOM 505 O O . TYR A 1 72 ? -19.632 -14.440 17.968 1.00 95.19 72 TYR A O 1
ATOM 513 N N . TYR A 1 73 ? -19.742 -16.584 17.287 1.00 96.50 73 TYR A N 1
ATOM 514 C CA . TYR A 1 73 ? -20.899 -16.453 16.414 1.00 96.50 73 TYR A CA 1
ATOM 515 C C . TYR A 1 73 ? -22.141 -15.968 17.175 1.00 96.50 73 TYR A C 1
ATOM 517 O O . TYR A 1 73 ? -22.772 -14.997 16.751 1.00 96.50 73 TYR A O 1
ATOM 525 N N . ASP A 1 74 ? -22.439 -16.567 18.330 1.00 95.81 74 ASP A N 1
ATOM 526 C CA . ASP A 1 74 ? -23.584 -16.183 19.163 1.00 95.81 74 ASP A CA 1
ATOM 527 C C . ASP A 1 74 ? -23.458 -14.745 19.686 1.00 95.81 74 ASP A C 1
ATOM 529 O O . ASP A 1 74 ? -24.394 -13.951 19.574 1.00 95.81 74 ASP A O 1
ATOM 533 N N . LEU A 1 75 ? -22.271 -14.375 20.186 1.00 94.25 75 LEU A N 1
ATOM 534 C CA . LEU A 1 75 ? -21.986 -13.010 20.644 1.00 94.25 75 LEU A CA 1
ATOM 535 C C . LEU A 1 75 ? -22.117 -11.985 19.514 1.00 94.25 75 LEU A C 1
ATOM 537 O O . LEU A 1 75 ? -22.595 -10.871 19.734 1.00 94.25 75 LEU A O 1
ATOM 541 N N . MET A 1 76 ? -21.694 -12.351 18.304 1.00 94.94 76 MET A N 1
ATOM 542 C CA . MET A 1 76 ? -21.831 -11.506 17.123 1.00 94.94 76 MET A CA 1
ATOM 543 C C . MET A 1 76 ? -23.293 -11.299 16.737 1.00 94.94 76 MET A C 1
ATOM 545 O O . MET A 1 76 ? -23.697 -10.158 16.520 1.00 94.94 76 MET A O 1
ATOM 549 N N . LEU A 1 77 ? -24.098 -12.364 16.688 1.00 94.44 77 LEU A N 1
ATOM 550 C CA . LEU A 1 77 ? -25.529 -12.253 16.400 1.00 94.44 77 LEU A CA 1
ATOM 551 C C . LEU A 1 77 ? -26.254 -11.393 17.436 1.00 94.44 77 LEU A C 1
ATOM 553 O O . LEU A 1 77 ? -27.050 -10.530 17.059 1.00 94.44 77 LEU A O 1
ATOM 557 N N . GLU A 1 78 ? -25.977 -11.600 18.723 1.00 93.44 78 GLU A N 1
ATOM 558 C CA . GLU A 1 78 ? -26.561 -10.803 19.803 1.00 93.44 78 GLU A CA 1
ATOM 559 C C . GLU A 1 78 ? -26.131 -9.332 19.696 1.00 93.44 78 GLU A C 1
ATOM 561 O O . GLU A 1 78 ? -26.965 -8.424 19.689 1.00 93.44 78 GLU A O 1
ATOM 566 N N . GLY A 1 79 ? -24.832 -9.077 19.541 1.00 90.44 79 GLY A N 1
ATOM 567 C CA . GLY A 1 79 ? -24.287 -7.728 19.422 1.00 90.44 79 GLY A CA 1
ATOM 568 C C . GLY A 1 79 ? -24.814 -6.969 18.198 1.00 90.44 79 GLY A C 1
ATOM 569 O O . GLY A 1 79 ? -25.160 -5.796 18.301 1.00 90.44 79 GLY A O 1
ATOM 570 N N . LEU A 1 80 ? -24.918 -7.623 17.039 1.00 90.88 80 LEU A N 1
ATOM 571 C CA . LEU A 1 80 ? -25.393 -6.983 15.809 1.00 90.88 80 LEU A CA 1
ATOM 572 C C . LEU A 1 80 ? -26.895 -6.685 15.853 1.00 90.88 80 LEU A C 1
ATOM 574 O O . LEU A 1 80 ? -27.313 -5.633 15.374 1.00 90.88 80 LEU A O 1
ATOM 578 N N . ASN A 1 81 ? -27.698 -7.562 16.461 1.00 90.31 81 ASN A N 1
ATOM 579 C CA . ASN A 1 81 ? -29.142 -7.352 16.602 1.00 90.31 81 ASN A CA 1
ATOM 580 C C . ASN A 1 81 ? -29.523 -6.395 17.746 1.00 90.31 81 ASN A C 1
ATOM 582 O O . ASN A 1 81 ? -30.654 -5.911 17.784 1.00 90.31 81 ASN A O 1
ATOM 586 N N . THR A 1 82 ? -28.609 -6.107 18.677 1.00 86.25 82 THR A N 1
ATOM 587 C CA . THR A 1 82 ? -28.822 -5.113 19.747 1.00 86.25 82 THR A CA 1
ATOM 588 C C . THR A 1 82 ? -28.479 -3.685 19.321 1.00 86.25 82 THR A C 1
ATOM 590 O O . THR A 1 82 ? -28.926 -2.733 19.968 1.00 86.25 82 THR A O 1
ATOM 593 N N . LEU A 1 83 ? -27.739 -3.504 18.222 1.00 78.94 83 LEU A N 1
ATOM 594 C CA . LEU A 1 83 ? -27.533 -2.189 17.618 1.00 78.94 83 LEU A CA 1
ATOM 595 C C . LEU A 1 83 ? -28.875 -1.626 17.136 1.00 78.94 83 LEU A C 1
ATOM 597 O O . LEU A 1 83 ? -29.621 -2.278 16.405 1.00 78.94 83 LEU A O 1
ATOM 601 N N . SER A 1 84 ? -29.193 -0.394 17.542 1.00 64.75 84 SER A N 1
ATOM 602 C CA . SER A 1 84 ? -30.423 0.260 17.095 1.00 64.75 84 SER A CA 1
ATOM 603 C C . SER A 1 84 ? -30.394 0.458 15.571 1.00 64.75 84 SER A C 1
ATOM 605 O O . SER A 1 84 ? -29.338 0.704 14.992 1.00 64.75 84 SER A O 1
ATOM 607 N N . VAL A 1 85 ? -31.552 0.395 14.905 1.00 64.06 85 VAL A N 1
ATOM 608 C CA . VAL A 1 85 ? -31.647 0.552 13.436 1.00 64.06 85 VAL A CA 1
ATOM 609 C C . VAL A 1 85 ? -31.085 1.900 12.955 1.00 64.06 85 VAL A C 1
ATOM 611 O O . VAL A 1 85 ? -30.557 1.981 11.852 1.00 64.06 85 VAL A O 1
ATOM 614 N N . LEU A 1 86 ? -31.167 2.950 13.784 1.00 58.72 86 LEU A N 1
ATOM 615 C CA . LEU A 1 86 ? -30.614 4.283 13.497 1.00 58.72 86 LEU A CA 1
ATOM 616 C C . LEU A 1 86 ? -29.098 4.367 13.739 1.00 58.72 86 LEU A C 1
ATOM 618 O O . LEU A 1 86 ? -28.438 5.253 13.205 1.00 58.72 86 LEU A O 1
ATOM 622 N N . ASP A 1 87 ? -28.563 3.458 14.549 1.00 67.19 87 ASP A N 1
ATOM 623 C CA . ASP A 1 87 ? -27.153 3.366 14.920 1.00 67.19 87 ASP A CA 1
ATOM 624 C C . ASP A 1 87 ? -26.381 2.334 14.096 1.00 67.19 87 ASP A C 1
ATOM 626 O O . ASP A 1 87 ? -25.169 2.217 14.267 1.00 67.19 87 ASP A O 1
ATOM 630 N N . PHE A 1 88 ? -27.055 1.558 13.249 1.00 80.81 88 PHE A N 1
ATOM 631 C CA . PHE A 1 88 ? -26.434 0.489 12.484 1.00 80.81 88 PHE A CA 1
ATOM 632 C C . PHE A 1 88 ? -25.678 1.056 11.272 1.00 80.81 88 PHE A C 1
ATOM 634 O O . PHE A 1 88 ? -26.280 1.620 10.362 1.00 80.81 88 PHE A O 1
ATOM 641 N N . SER A 1 89 ? -24.356 0.870 11.236 1.00 83.81 89 SER A N 1
ATOM 642 C CA . SER A 1 89 ? -23.508 1.158 10.072 1.00 83.81 89 SER A CA 1
ATOM 643 C C . SER A 1 89 ? -22.474 0.053 9.875 1.00 83.81 89 SER A C 1
ATOM 645 O O . SER A 1 89 ? -22.108 -0.633 10.834 1.00 83.81 89 SER A O 1
ATOM 647 N N . ALA A 1 90 ? -21.968 -0.100 8.648 1.00 82.50 90 ALA A N 1
ATOM 648 C CA . ALA A 1 90 ? -20.948 -1.101 8.344 1.00 82.50 90 ALA A CA 1
ATOM 649 C C . ALA A 1 90 ? -19.672 -0.914 9.187 1.00 82.50 90 ALA A C 1
ATOM 651 O O . ALA A 1 90 ? -19.146 -1.886 9.730 1.00 82.50 90 ALA A O 1
ATOM 652 N N . ASP A 1 91 ? -19.245 0.335 9.404 1.00 83.06 91 ASP A N 1
ATOM 653 C CA . ASP A 1 91 ? -18.110 0.665 10.276 1.00 83.06 91 ASP A CA 1
ATOM 654 C C . ASP A 1 91 ? -18.322 0.181 11.717 1.00 83.06 91 ASP A C 1
ATOM 656 O O . ASP A 1 91 ? -17.415 -0.374 12.343 1.00 83.06 91 ASP A O 1
ATOM 660 N N . ARG A 1 92 ? -19.530 0.367 12.266 1.00 83.06 92 ARG A N 1
ATOM 661 C CA . ARG A 1 92 ? -19.846 -0.081 13.629 1.00 83.06 92 ARG A CA 1
ATOM 662 C C . ARG A 1 92 ? -19.961 -1.596 13.721 1.00 83.06 92 ARG A C 1
ATOM 664 O O . ARG A 1 92 ? -19.527 -2.157 14.726 1.00 83.06 92 ARG A O 1
ATOM 671 N N . ALA A 1 93 ? -20.486 -2.249 12.687 1.00 85.62 93 ALA A N 1
ATOM 672 C CA . ALA A 1 93 ? -20.538 -3.703 12.605 1.00 85.62 93 ALA A CA 1
ATOM 673 C C . ALA A 1 93 ? -19.122 -4.311 12.587 1.00 85.62 93 ALA A C 1
ATOM 675 O O . ALA A 1 93 ? -18.831 -5.226 13.358 1.00 85.62 93 ALA A O 1
ATOM 676 N N . GLY A 1 94 ? -18.205 -3.737 11.799 1.00 87.00 94 GLY A N 1
ATOM 677 C CA . GLY A 1 94 ? -16.793 -4.133 11.782 1.00 87.00 94 GLY A CA 1
ATOM 678 C C . GLY A 1 94 ? -16.073 -3.870 13.110 1.00 87.00 94 GLY A C 1
ATOM 679 O O . GLY A 1 94 ? -15.338 -4.729 13.601 1.00 87.00 94 GLY A O 1
ATOM 680 N N . ALA A 1 95 ? -16.323 -2.722 13.747 1.00 87.25 95 ALA A N 1
ATOM 681 C CA . ALA A 1 95 ? -15.752 -2.405 15.058 1.00 87.25 95 ALA A CA 1
ATOM 682 C C . ALA A 1 95 ? -16.262 -3.341 16.171 1.00 87.25 95 ALA A C 1
ATOM 684 O O . ALA A 1 95 ? -15.504 -3.692 17.079 1.00 87.25 95 ALA A O 1
ATOM 685 N N . LEU A 1 96 ? -17.533 -3.754 16.109 1.00 88.06 96 LEU A N 1
ATOM 686 C CA . LEU A 1 96 ? -18.105 -4.753 17.011 1.00 88.06 96 LEU A CA 1
ATOM 687 C C . LEU A 1 96 ? -17.440 -6.120 16.804 1.00 88.06 96 LEU A C 1
ATOM 689 O O . LEU A 1 96 ? -17.000 -6.724 17.782 1.00 88.06 96 LEU A O 1
ATOM 693 N N . ALA A 1 97 ? -17.303 -6.562 15.549 1.00 90.19 97 ALA A N 1
ATOM 694 C CA . ALA A 1 97 ? -16.651 -7.824 15.203 1.00 90.19 97 ALA A CA 1
ATOM 695 C C . ALA A 1 97 ? -15.225 -7.910 15.757 1.00 90.19 97 ALA A C 1
ATOM 697 O O . ALA A 1 97 ? -14.866 -8.902 16.401 1.00 90.19 97 ALA A O 1
ATOM 698 N N . GLN A 1 98 ? -14.439 -6.846 15.576 1.00 90.38 98 GLN A N 1
ATOM 699 C CA . GLN A 1 98 ? -13.084 -6.754 16.109 1.00 90.38 98 GLN A CA 1
ATOM 700 C C . GLN A 1 98 ? -13.062 -6.814 17.641 1.00 90.38 98 GLN A C 1
ATOM 702 O O . GLN A 1 98 ? -12.276 -7.570 18.214 1.00 90.38 98 GLN A O 1
ATOM 707 N N . ARG A 1 99 ? -13.919 -6.032 18.308 1.00 89.31 99 ARG A N 1
ATOM 708 C CA . ARG A 1 99 ? -13.960 -5.959 19.774 1.00 89.31 99 ARG A CA 1
ATOM 709 C C . ARG A 1 99 ? -14.307 -7.309 20.395 1.00 89.31 99 ARG A C 1
ATOM 711 O O . ARG A 1 99 ? -13.571 -7.777 21.258 1.00 89.31 99 ARG A O 1
ATOM 718 N N . LEU A 1 100 ? -15.374 -7.954 19.917 1.00 84.88 100 LEU A N 1
ATOM 719 C CA . LEU A 1 100 ? -15.804 -9.260 20.420 1.00 84.88 100 LEU A CA 1
ATOM 720 C C . LEU A 1 100 ? -14.721 -10.325 20.209 1.00 84.88 100 LEU A C 1
ATOM 722 O O . LEU A 1 100 ? -14.514 -11.170 21.075 1.00 84.88 100 LEU A O 1
ATOM 726 N N . ALA A 1 101 ? -13.983 -10.269 19.096 1.00 85.38 101 ALA A N 1
ATOM 727 C CA . ALA A 1 101 ? -12.915 -11.228 18.833 1.00 85.38 101 ALA A CA 1
ATOM 728 C C . ALA A 1 101 ? -11.785 -11.062 19.858 1.00 85.38 101 ALA A C 1
ATOM 730 O O . ALA A 1 101 ? -11.356 -12.039 20.470 1.00 85.38 101 ALA A O 1
ATOM 731 N N . GLN A 1 102 ? -11.364 -9.820 20.103 1.00 85.81 102 GLN A N 1
ATOM 732 C CA . GLN A 1 102 ? -10.321 -9.506 21.079 1.00 85.81 102 GLN A CA 1
ATOM 733 C C . GLN A 1 102 ? -10.743 -9.855 22.515 1.00 85.81 102 GLN A C 1
ATOM 735 O O . GLN A 1 102 ? -9.936 -10.402 23.261 1.00 85.81 102 GLN A O 1
ATOM 740 N N . GLU A 1 103 ? -12.002 -9.609 22.893 1.00 82.50 103 GLU A N 1
ATOM 741 C CA . GLU A 1 103 ? -12.549 -9.967 24.213 1.00 82.50 103 GLU A CA 1
ATOM 742 C C . GLU A 1 103 ? -12.578 -11.478 24.450 1.00 82.50 103 GLU A C 1
ATOM 744 O O . GLU A 1 103 ? -12.331 -11.933 25.566 1.00 82.50 103 GLU A O 1
ATOM 749 N N . GLN A 1 104 ? -12.838 -12.268 23.405 1.00 84.94 104 GLN A N 1
ATOM 750 C CA . GLN A 1 104 ? -12.762 -13.721 23.506 1.00 84.94 104 GLN A CA 1
ATOM 751 C C . GLN A 1 104 ? -11.314 -14.233 23.488 1.00 84.94 104 GLN A C 1
ATOM 753 O O . GLN A 1 104 ? -11.080 -15.363 23.896 1.00 84.94 104 GLN A O 1
ATOM 758 N N . GLY A 1 105 ? -10.327 -13.428 23.082 1.00 77.88 105 GLY A N 1
ATOM 759 C CA . GLY A 1 105 ? -8.936 -13.865 22.910 1.00 77.88 105 GLY A CA 1
ATOM 760 C C . GLY A 1 105 ? -8.651 -14.476 21.534 1.00 77.88 105 GLY A C 1
ATOM 761 O O . GLY A 1 105 ? -7.679 -15.211 21.371 1.00 77.88 105 GLY A O 1
ATOM 762 N N . LEU A 1 106 ? -9.495 -14.188 20.541 1.00 82.50 106 LEU A N 1
ATOM 763 C CA . LEU A 1 106 ? -9.252 -14.512 19.140 1.00 82.50 106 LEU A CA 1
ATOM 764 C C . LEU A 1 106 ? -8.325 -13.465 18.506 1.00 82.50 106 LEU A C 1
ATOM 766 O O . LEU A 1 106 ? -8.401 -12.269 18.788 1.00 82.50 106 LEU A O 1
ATOM 770 N N . THR A 1 107 ? -7.472 -13.911 17.589 1.00 84.25 107 THR A N 1
ATOM 771 C CA . THR A 1 107 ? -6.631 -13.027 16.781 1.00 84.25 107 THR A CA 1
ATOM 772 C C . THR A 1 107 ? -7.459 -12.428 15.648 1.00 84.25 107 THR A C 1
ATOM 774 O O . THR A 1 107 ? -8.041 -13.151 14.838 1.00 84.25 107 THR A O 1
ATOM 777 N N . TYR A 1 108 ? -7.477 -11.099 15.562 1.00 83.62 108 TYR A N 1
ATOM 778 C CA . TYR A 1 108 ? -8.190 -10.356 14.527 1.00 83.62 108 TYR A CA 1
ATOM 779 C C . TYR A 1 108 ? -7.194 -9.582 13.661 1.00 83.62 108 TYR A C 1
ATOM 781 O O . TYR A 1 108 ? -6.469 -8.721 14.159 1.00 83.62 108 TYR A O 1
ATOM 789 N N . VAL A 1 109 ? -7.147 -9.896 12.368 1.00 81.75 109 VAL A N 1
ATOM 790 C CA . VAL A 1 109 ? -6.241 -9.266 11.392 1.00 81.75 109 VAL A CA 1
ATOM 791 C C . VAL A 1 109 ? -7.047 -8.466 10.364 1.00 81.75 109 VAL A C 1
ATOM 793 O O . VAL A 1 109 ? -8.249 -8.682 10.251 1.00 81.75 109 VAL A O 1
ATOM 796 N N . PRO A 1 110 ? -6.434 -7.584 9.552 1.00 77.38 110 PRO A N 1
ATOM 797 C CA . PRO A 1 110 ? -7.172 -6.852 8.515 1.00 77.38 110 PRO A CA 1
ATOM 798 C C . PRO A 1 110 ? -7.949 -7.748 7.534 1.00 77.38 110 PRO A C 1
ATOM 800 O O . PRO A 1 110 ? -8.957 -7.326 6.989 1.00 77.38 110 PRO A O 1
ATOM 803 N N . ALA A 1 111 ? -7.510 -8.995 7.330 1.00 78.75 111 ALA A N 1
ATOM 804 C CA . ALA A 1 111 ? -8.210 -9.981 6.501 1.00 78.75 111 ALA A CA 1
ATOM 805 C C . ALA A 1 111 ? -9.418 -10.655 7.189 1.00 78.75 111 ALA A C 1
ATOM 807 O O . ALA A 1 111 ? -10.132 -11.417 6.545 1.00 78.75 111 ALA A O 1
ATOM 808 N N . SER A 1 112 ? -9.621 -10.426 8.491 1.00 87.25 112 SER A N 1
ATOM 809 C CA . SER A 1 112 ? -10.690 -11.045 9.285 1.00 87.25 112 SER A CA 1
ATOM 810 C C . SER A 1 112 ? -12.061 -10.417 9.052 1.00 87.25 112 SER A C 1
ATOM 812 O O . SER A 1 112 ? -13.030 -10.928 9.601 1.00 87.25 112 SER A O 1
ATOM 814 N N . TYR A 1 113 ? -12.168 -9.336 8.279 1.00 92.62 113 TYR A N 1
ATOM 815 C CA . TYR A 1 113 ? -13.443 -8.695 7.969 1.00 92.62 113 TYR A CA 1
ATOM 816 C C . TYR A 1 113 ? -13.444 -8.123 6.560 1.00 92.62 113 TYR A C 1
ATOM 818 O O . TYR A 1 113 ? -12.488 -7.464 6.153 1.00 92.62 113 TYR A O 1
ATOM 826 N N . PHE A 1 114 ? -14.538 -8.348 5.842 1.00 94.31 114 PHE A N 1
ATOM 827 C CA . PHE A 1 114 ? -14.791 -7.763 4.535 1.00 94.31 114 PHE A CA 1
ATOM 828 C C . PHE A 1 114 ? -16.279 -7.434 4.402 1.00 94.31 114 PHE A C 1
ATOM 830 O O . PHE A 1 114 ? -17.131 -8.295 4.622 1.00 94.31 114 PHE A O 1
ATOM 837 N N . GLU A 1 115 ? -16.600 -6.198 4.033 1.00 95.50 115 GLU A N 1
ATOM 838 C CA . GLU A 1 115 ? -17.976 -5.776 3.771 1.00 95.50 115 GLU A CA 1
ATOM 839 C C . GLU A 1 115 ? -18.414 -6.243 2.377 1.00 95.50 115 GLU A C 1
ATOM 841 O O . GLU A 1 115 ? -17.809 -5.877 1.375 1.00 95.50 115 GLU A O 1
ATOM 846 N N . LEU A 1 116 ? -19.467 -7.059 2.311 1.00 94.88 116 LEU A N 1
ATOM 847 C CA . LEU A 1 116 ? -20.015 -7.604 1.063 1.00 94.88 116 LEU A CA 1
ATOM 848 C C . LEU A 1 116 ? -21.097 -6.697 0.464 1.00 94.88 116 LEU A C 1
ATOM 850 O O . LEU A 1 116 ? -21.351 -6.727 -0.739 1.00 94.88 116 LEU A O 1
ATOM 854 N N . SER A 1 117 ? -21.796 -5.935 1.298 1.00 93.50 117 SER A N 1
ATOM 855 C CA . SER A 1 117 ? -22.822 -4.990 0.867 1.00 93.50 117 SER A CA 1
ATOM 856 C C . SER A 1 117 ? -23.119 -4.010 1.996 1.00 93.50 117 SER A C 1
ATOM 858 O O . SER A 1 117 ? -23.160 -4.412 3.160 1.00 93.50 117 SER A O 1
ATOM 860 N N . ALA A 1 118 ? -23.369 -2.748 1.648 1.00 86.75 118 ALA A N 1
ATOM 861 C CA . ALA A 1 118 ? -23.801 -1.725 2.595 1.00 86.75 118 ALA A CA 1
ATOM 862 C C . ALA A 1 118 ? -25.320 -1.781 2.832 1.00 86.75 118 ALA A C 1
ATOM 864 O O . ALA A 1 118 ? -25.786 -1.658 3.965 1.00 86.75 118 ALA A O 1
ATOM 865 N N . GLU A 1 119 ? -26.099 -1.997 1.765 1.00 84.12 119 GLU A N 1
ATOM 866 C CA . GLU A 1 119 ? -27.564 -1.987 1.790 1.00 84.12 119 GLU A CA 1
ATOM 867 C C . GLU A 1 119 ? -28.150 -3.026 0.807 1.00 84.12 119 GLU A C 1
ATOM 869 O O . GLU A 1 119 ? -28.039 -2.841 -0.405 1.00 84.12 119 GLU A O 1
ATOM 874 N N . PRO A 1 120 ? -28.795 -4.108 1.296 1.00 85.25 120 PRO A N 1
ATOM 875 C CA . PRO A 1 120 ? -28.823 -4.536 2.696 1.00 85.25 120 PRO A CA 1
ATOM 876 C C . PRO A 1 120 ? -27.409 -4.870 3.192 1.00 85.25 120 PRO A C 1
ATOM 878 O O . PRO A 1 120 ? -26.572 -5.334 2.417 1.00 85.25 120 PRO A O 1
ATOM 881 N N . TRP A 1 121 ? -27.133 -4.610 4.473 1.00 91.94 121 TRP A N 1
ATOM 882 C CA . TRP A 1 121 ? -25.799 -4.836 5.031 1.00 91.94 121 TRP A CA 1
ATOM 883 C C . TRP A 1 121 ? -25.439 -6.323 5.040 1.00 91.94 121 TRP A C 1
ATOM 885 O O . TRP A 1 121 ? -26.252 -7.149 5.460 1.00 91.94 121 TRP A O 1
ATOM 895 N N . ALA A 1 122 ? -24.217 -6.650 4.632 1.00 94.62 122 ALA A N 1
ATOM 896 C CA . ALA A 1 122 ? -23.649 -7.982 4.764 1.00 94.62 122 ALA A CA 1
ATOM 897 C C . ALA A 1 122 ? -22.124 -7.938 4.884 1.00 94.62 122 ALA A C 1
ATOM 899 O O . ALA A 1 122 ? -21.467 -7.072 4.304 1.00 94.62 122 ALA A O 1
ATOM 900 N N . ALA A 1 123 ? -21.552 -8.907 5.594 1.00 96.31 123 ALA A N 1
ATOM 901 C CA . ALA A 1 123 ? -20.116 -9.015 5.795 1.00 96.31 123 ALA A CA 1
ATOM 902 C C . ALA A 1 123 ? -19.643 -10.470 5.884 1.00 96.31 123 ALA A C 1
ATOM 904 O O . ALA A 1 123 ? -20.340 -11.357 6.382 1.00 96.31 123 ALA A O 1
ATOM 905 N N . PHE A 1 124 ? -18.412 -10.684 5.433 1.00 96.31 124 PHE A N 1
ATOM 906 C CA . PHE A 1 124 ? -17.617 -11.867 5.722 1.00 96.31 124 PHE A CA 1
ATOM 907 C C . PHE A 1 124 ? -16.729 -11.592 6.938 1.00 96.31 124 PHE A C 1
ATOM 909 O O . PHE A 1 124 ? -16.079 -10.547 7.010 1.00 96.31 124 PHE A O 1
ATOM 916 N N . VAL A 1 125 ? -16.686 -12.533 7.883 1.00 95.69 125 VAL A N 1
ATOM 917 C CA . VAL A 1 125 ? -15.939 -12.411 9.140 1.00 95.69 125 VAL A CA 1
ATOM 918 C C . VAL A 1 125 ? -15.153 -13.696 9.402 1.00 95.69 125 VAL A C 1
ATOM 920 O O . VAL A 1 125 ? -15.712 -14.784 9.340 1.00 95.69 125 VAL A O 1
ATOM 923 N N . ALA A 1 126 ? -13.854 -13.586 9.684 1.00 93.50 126 ALA A N 1
ATOM 924 C CA . ALA A 1 126 ? -12.949 -14.719 9.891 1.00 93.50 126 ALA A CA 1
ATOM 925 C C . ALA A 1 126 ? -11.835 -14.407 10.915 1.00 93.50 126 ALA A C 1
ATOM 927 O O . ALA A 1 126 ? -10.663 -14.238 10.543 1.00 93.50 126 ALA A O 1
ATOM 928 N N . PRO A 1 127 ? -12.154 -14.294 12.217 1.00 92.38 127 PRO A N 1
ATOM 929 C CA . PRO A 1 127 ? -11.135 -14.252 13.261 1.00 92.38 127 PRO A CA 1
ATOM 930 C C . PRO A 1 127 ? -10.389 -15.589 13.335 1.00 92.38 127 PRO A C 1
ATOM 932 O O . PRO A 1 127 ? -10.826 -16.598 12.779 1.00 92.38 127 PRO A O 1
ATOM 935 N N . ARG A 1 128 ? -9.252 -15.608 14.030 1.00 89.69 128 ARG A N 1
ATOM 936 C CA . ARG A 1 128 ? -8.428 -16.808 14.208 1.00 89.69 128 ARG A CA 1
ATOM 937 C C . ARG A 1 128 ? -8.367 -17.212 15.675 1.00 89.69 128 ARG A C 1
ATOM 939 O O . ARG A 1 128 ? -8.291 -16.348 16.545 1.00 89.69 128 ARG A O 1
ATOM 946 N N . THR A 1 129 ? -8.352 -18.510 15.958 1.00 87.44 129 THR A N 1
ATOM 947 C CA . THR A 1 129 ? -8.044 -19.025 17.299 1.00 87.44 129 THR A CA 1
ATOM 948 C C . THR A 1 129 ? -6.641 -18.579 17.739 1.00 87.44 129 THR A C 1
ATOM 950 O O . THR A 1 129 ? -5.843 -18.154 16.896 1.00 87.44 129 THR A O 1
ATOM 953 N N . PRO A 1 130 ? -6.293 -18.686 19.035 1.00 80.94 130 PRO A N 1
ATOM 954 C CA . PRO A 1 130 ? -4.922 -18.454 19.499 1.00 80.94 130 PRO A CA 1
ATOM 955 C C . PRO A 1 130 ? -3.862 -19.269 18.737 1.00 80.94 130 PRO A C 1
ATOM 957 O O . PRO A 1 130 ? -2.759 -18.782 18.513 1.00 80.94 130 PRO A O 1
ATOM 960 N N . ASP A 1 131 ? -4.228 -20.462 18.261 1.00 79.69 131 ASP A N 1
ATOM 961 C CA . ASP A 1 131 ? -3.367 -21.339 17.455 1.00 79.69 131 ASP A CA 1
ATOM 962 C C . ASP A 1 131 ? -3.380 -20.998 15.949 1.00 79.69 131 ASP A C 1
ATOM 964 O O . ASP A 1 131 ? -2.808 -21.714 15.129 1.00 79.69 131 ASP A O 1
ATOM 968 N N . GLY A 1 132 ? -4.052 -19.911 15.555 1.00 80.38 132 GLY A N 1
ATOM 969 C CA . GLY A 1 132 ? -4.072 -19.396 14.186 1.00 80.38 132 GLY A CA 1
ATOM 970 C C . GLY A 1 132 ? -5.139 -19.995 13.260 1.00 80.38 132 GLY A C 1
ATOM 971 O O . GLY A 1 132 ? -5.177 -19.621 12.082 1.00 80.38 132 GLY A O 1
ATOM 972 N N . VAL A 1 133 ? -6.022 -20.869 13.763 1.00 86.19 133 VAL A N 1
ATOM 973 C CA . VAL A 1 133 ? -7.089 -21.511 12.969 1.00 86.19 133 VAL A CA 1
ATOM 974 C C . VAL A 1 133 ? -8.191 -20.492 12.656 1.00 86.19 133 VAL A C 1
ATOM 976 O O . VAL A 1 133 ? -8.772 -19.947 13.591 1.00 86.19 133 VAL A O 1
ATOM 979 N N . PRO A 1 134 ? -8.506 -20.207 11.383 1.00 88.06 134 PRO A N 1
ATOM 980 C CA . PRO A 1 134 ? -9.543 -19.242 11.016 1.00 88.06 134 PRO A CA 1
ATOM 981 C C . PRO A 1 134 ? -10.957 -19.793 11.237 1.00 88.06 134 PRO A C 1
ATOM 983 O O . PRO A 1 134 ? -11.206 -20.985 11.065 1.00 88.06 134 PRO A O 1
ATOM 986 N N . LEU A 1 135 ? -11.889 -18.896 11.548 1.00 92.31 135 LEU A N 1
ATOM 987 C CA . LEU A 1 135 ? -13.290 -19.198 11.841 1.00 92.31 135 LEU A CA 1
ATOM 988 C C . LEU A 1 135 ? -14.205 -18.417 10.870 1.00 92.31 135 LEU A C 1
ATOM 990 O O . LEU A 1 135 ? -14.739 -17.379 11.257 1.00 92.31 135 LEU A O 1
ATOM 994 N N . PRO A 1 136 ? -14.334 -18.840 9.595 1.00 93.12 136 PRO A N 1
ATOM 995 C CA . PRO A 1 136 ? -15.060 -18.091 8.566 1.00 93.12 136 PRO A CA 1
ATOM 996 C C . PRO A 1 136 ? -16.582 -18.134 8.763 1.00 93.12 136 PRO A C 1
ATOM 998 O O . PRO A 1 136 ? -17.161 -19.190 9.033 1.00 93.12 136 PRO A O 1
ATOM 1001 N N . MET A 1 137 ? -17.233 -16.982 8.599 1.00 95.00 137 MET A N 1
ATOM 1002 C CA . MET A 1 137 ? -18.664 -16.766 8.820 1.00 95.00 137 MET A CA 1
ATOM 1003 C C . MET A 1 137 ? -19.213 -15.707 7.853 1.00 95.00 137 MET A C 1
ATOM 1005 O O . MET A 1 137 ? -18.508 -14.758 7.500 1.00 95.00 137 MET A O 1
ATOM 1009 N N . PHE A 1 138 ? -20.487 -15.830 7.479 1.00 96.06 138 PHE A N 1
ATOM 1010 C CA . PHE A 1 138 ? -21.260 -14.745 6.867 1.00 96.06 138 PHE A CA 1
ATOM 1011 C C . PHE A 1 138 ? -22.245 -14.160 7.873 1.00 96.06 138 PHE A C 1
ATOM 1013 O O . PHE A 1 138 ? -22.838 -14.898 8.656 1.00 96.06 138 PHE A O 1
ATOM 1020 N N . PHE A 1 139 ? -22.454 -12.848 7.797 1.00 95.31 139 PHE A N 1
ATOM 1021 C CA . PHE A 1 139 ? -23.535 -12.137 8.475 1.00 95.31 139 PHE A CA 1
ATOM 1022 C C . PHE A 1 139 ? -24.244 -11.239 7.466 1.00 95.31 139 PHE A C 1
ATOM 1024 O O . PHE A 1 139 ? -23.581 -10.575 6.669 1.00 95.31 139 PHE A O 1
ATOM 1031 N N . TRP A 1 140 ? -25.573 -11.210 7.477 1.00 93.19 140 TRP A N 1
ATOM 1032 C CA . TRP A 1 140 ? -26.357 -10.372 6.568 1.00 93.19 140 TRP A CA 1
ATOM 1033 C C . TRP A 1 140 ? -27.642 -9.895 7.225 1.00 93.19 140 TRP A C 1
ATOM 1035 O O . TRP A 1 140 ? -28.195 -10.545 8.109 1.00 93.19 140 TRP A O 1
ATOM 1045 N N . ARG A 1 141 ? -28.140 -8.747 6.774 1.00 89.38 141 ARG A N 1
ATOM 1046 C CA . ARG A 1 141 ? -29.433 -8.225 7.198 1.00 89.38 141 ARG A CA 1
ATOM 1047 C C . ARG A 1 141 ? -30.535 -8.813 6.326 1.00 89.38 141 ARG A C 1
ATOM 1049 O O . ARG A 1 141 ? -30.530 -8.635 5.111 1.00 89.38 141 ARG A O 1
ATOM 1056 N N . SER A 1 142 ? -31.486 -9.489 6.954 1.00 83.94 142 SER A N 1
ATOM 1057 C CA . SER A 1 142 ? -32.574 -10.185 6.276 1.00 83.94 142 SER A CA 1
ATOM 1058 C C . SER A 1 142 ? -33.849 -9.349 6.288 1.00 83.94 142 SER A C 1
ATOM 1060 O O . SER A 1 142 ? -34.337 -8.903 7.330 1.00 83.94 142 SER A O 1
ATOM 1062 N N . THR A 1 143 ? -34.399 -9.100 5.101 1.00 77.75 143 THR A N 1
ATOM 1063 C CA . THR A 1 143 ? -35.675 -8.390 4.948 1.00 77.75 143 THR A CA 1
ATOM 1064 C C . THR A 1 143 ? -36.861 -9.250 5.385 1.00 77.75 143 THR A C 1
ATOM 1066 O O . THR A 1 143 ? -37.866 -8.700 5.832 1.00 77.75 143 THR A O 1
ATOM 1069 N N . GLU A 1 144 ? -36.724 -10.578 5.333 1.00 80.56 144 GLU A N 1
ATOM 1070 C CA . GLU A 1 144 ? -37.750 -11.547 5.742 1.00 80.56 144 GLU A CA 1
ATOM 1071 C C . GLU A 1 144 ? -37.977 -11.548 7.260 1.00 80.56 144 GLU A C 1
ATOM 1073 O O . GLU A 1 144 ? -39.111 -11.648 7.730 1.00 80.56 144 GLU A O 1
ATOM 1078 N N . THR A 1 145 ? -36.916 -11.352 8.046 1.00 79.25 145 THR A N 1
ATOM 1079 C CA . THR A 1 145 ? -36.977 -11.291 9.518 1.00 79.25 145 THR A CA 1
ATOM 1080 C C . THR A 1 145 ? -37.101 -9.864 10.055 1.00 79.25 145 THR A C 1
ATOM 1082 O O . THR A 1 145 ? -36.805 -9.586 11.215 1.00 79.25 145 THR A O 1
ATOM 1085 N N . GLY A 1 146 ? -37.587 -8.928 9.233 1.00 74.88 146 GLY A N 1
ATOM 1086 C CA . GLY A 1 146 ? -37.841 -7.552 9.661 1.00 74.88 146 GLY A CA 1
ATOM 1087 C C . GLY A 1 146 ? -36.567 -6.733 9.881 1.00 74.88 146 GLY A C 1
ATOM 1088 O O . GLY A 1 146 ? -36.523 -5.923 10.804 1.00 74.88 146 GLY A O 1
ATOM 1089 N N . ASN A 1 147 ? -35.557 -6.913 9.018 1.00 78.81 147 ASN A N 1
ATOM 1090 C CA . ASN A 1 147 ? -34.226 -6.295 9.096 1.00 78.81 147 ASN A CA 1
ATOM 1091 C C . ASN A 1 147 ? -33.364 -6.767 10.280 1.00 78.81 147 ASN A C 1
ATOM 1093 O O . ASN A 1 147 ? -32.451 -6.046 10.686 1.00 78.81 147 ASN A O 1
ATOM 1097 N N . GLN A 1 148 ? -33.616 -7.966 10.808 1.00 87.56 148 GLN A N 1
ATOM 1098 C CA . GLN A 1 148 ? -32.688 -8.604 11.741 1.00 87.56 148 GLN A CA 1
ATOM 1099 C C . GLN A 1 148 ? -31.435 -9.098 11.015 1.00 87.56 148 GLN A C 1
ATOM 1101 O O . GLN A 1 148 ? -31.448 -9.365 9.811 1.00 87.56 148 GLN A O 1
ATOM 1106 N N . VAL A 1 149 ? -30.331 -9.174 11.754 1.00 91.06 149 VAL A N 1
ATOM 1107 C CA . VAL A 1 149 ? -29.089 -9.771 11.276 1.00 91.06 149 VAL A CA 1
ATOM 1108 C C . VAL A 1 149 ? -29.147 -11.275 11.496 1.00 91.06 149 VAL A C 1
ATOM 1110 O O . VAL A 1 149 ? -29.315 -11.747 12.621 1.00 91.06 149 VAL A O 1
ATOM 1113 N N . GLU A 1 150 ? -28.972 -12.007 10.408 1.00 92.88 150 GLU A N 1
ATOM 1114 C CA . GLU A 1 150 ? -28.770 -13.447 10.367 1.00 92.88 150 GLU A CA 1
ATOM 1115 C C . GLU A 1 150 ? -27.285 -13.748 10.141 1.00 92.88 150 GLU A C 1
ATOM 1117 O O . GLU A 1 150 ? -26.494 -12.874 9.768 1.00 92.88 150 GLU A O 1
ATOM 1122 N N . GLY A 1 151 ? -26.897 -14.995 10.389 1.00 93.94 151 GLY A N 1
ATOM 1123 C CA . GLY A 1 151 ? -25.527 -15.442 10.218 1.00 93.94 151 GLY A CA 1
ATOM 1124 C C . GLY A 1 151 ? -25.444 -16.893 9.771 1.00 93.94 151 GLY A C 1
ATOM 1125 O O . GLY A 1 151 ? -26.414 -17.650 9.828 1.00 93.94 151 GLY A O 1
ATOM 1126 N N . GLN A 1 152 ? -24.259 -17.278 9.314 1.00 95.50 152 GLN A N 1
ATOM 1127 C CA . GLN A 1 152 ? -23.927 -18.654 8.981 1.00 95.50 152 GLN A CA 1
ATOM 1128 C C . GLN A 1 152 ? -22.446 -18.914 9.251 1.00 95.50 152 GLN A C 1
ATOM 1130 O O . GLN A 1 152 ? -21.578 -18.229 8.709 1.00 95.50 152 GLN A O 1
ATOM 1135 N N . MET A 1 153 ? -22.152 -19.943 10.047 1.00 94.75 153 MET A N 1
ATOM 1136 C CA . MET A 1 153 ? -20.798 -20.482 10.171 1.00 94.75 153 MET A CA 1
ATOM 1137 C C . MET A 1 153 ? -20.442 -21.295 8.925 1.00 94.75 153 MET A C 1
ATOM 1139 O O . MET A 1 153 ? -21.225 -22.130 8.474 1.00 94.75 153 MET A O 1
ATOM 1143 N N . LEU A 1 154 ? -19.250 -21.068 8.375 1.00 92.38 154 LEU A N 1
ATOM 1144 C CA . LEU A 1 154 ? -18.828 -21.676 7.111 1.00 92.38 154 LEU A CA 1
ATOM 1145 C C . LEU A 1 154 ? -17.859 -22.840 7.292 1.00 92.38 154 LEU A C 1
ATOM 1147 O O . LEU A 1 154 ? -17.427 -23.400 6.295 1.00 92.38 154 LEU A O 1
ATOM 1151 N N . MET A 1 155 ? -17.509 -23.222 8.524 1.00 88.00 155 MET A N 1
ATOM 1152 C CA . MET A 1 155 ? -16.464 -24.223 8.777 1.00 88.00 155 MET A CA 1
ATOM 1153 C C . MET A 1 155 ? -16.721 -25.554 8.060 1.00 88.00 155 MET A C 1
ATOM 1155 O O . MET A 1 155 ? -15.824 -26.047 7.380 1.00 88.00 155 MET A O 1
ATOM 1159 N N . ASP A 1 156 ? -17.939 -26.092 8.141 1.00 86.69 156 ASP A N 1
ATOM 1160 C CA . ASP A 1 156 ? -18.290 -27.362 7.489 1.00 86.69 156 ASP A CA 1
ATOM 1161 C C . ASP A 1 156 ? -18.332 -27.231 5.962 1.00 86.69 156 ASP A C 1
ATOM 1163 O O . ASP A 1 156 ? -17.798 -28.077 5.243 1.00 86.69 156 ASP A O 1
ATOM 1167 N N . ALA A 1 157 ? -18.917 -26.138 5.460 1.00 85.12 157 ALA A N 1
ATOM 1168 C CA . ALA A 1 157 ? -18.994 -25.861 4.028 1.00 85.12 157 ALA A CA 1
ATOM 1169 C C . ALA A 1 157 ? -17.594 -25.694 3.417 1.00 85.12 157 ALA A C 1
ATOM 1171 O O . ALA A 1 157 ? -17.288 -26.266 2.379 1.00 85.12 157 ALA A O 1
ATOM 1172 N N . VAL A 1 158 ? -16.716 -24.959 4.094 1.00 84.06 158 VAL A N 1
ATOM 1173 C CA . VAL A 1 158 ? -15.335 -24.704 3.680 1.00 84.06 158 VAL A CA 1
ATOM 1174 C C . VAL A 1 158 ? -14.470 -25.960 3.802 1.00 84.06 158 VAL A C 1
ATOM 1176 O O . VAL A 1 158 ? -13.655 -26.222 2.919 1.00 84.06 158 VAL A O 1
ATOM 1179 N N . ALA A 1 159 ? -14.667 -26.779 4.839 1.00 84.19 159 ALA A N 1
ATOM 1180 C CA . ALA A 1 159 ? -13.990 -28.067 4.968 1.00 84.19 159 ALA A CA 1
ATOM 1181 C C . ALA A 1 159 ? -14.368 -29.032 3.832 1.00 84.19 159 ALA A C 1
ATOM 1183 O O . ALA A 1 159 ? -13.505 -29.750 3.331 1.00 84.19 159 ALA A O 1
ATOM 1184 N N . ALA A 1 160 ? -15.625 -29.017 3.377 1.00 84.00 160 ALA A N 1
ATOM 1185 C CA . ALA A 1 160 ? -16.067 -29.812 2.230 1.00 84.00 160 ALA A CA 1
ATOM 1186 C C . ALA A 1 160 ? -15.441 -29.359 0.896 1.00 84.00 160 ALA A C 1
ATOM 1188 O O . ALA A 1 160 ? -15.344 -30.155 -0.036 1.00 84.00 160 ALA A O 1
ATOM 1189 N N . LEU A 1 161 ? -14.996 -28.102 0.808 1.00 80.44 161 LEU A N 1
ATOM 1190 C CA . LEU A 1 161 ? -14.342 -27.531 -0.374 1.00 80.44 161 LEU A CA 1
ATOM 1191 C C . LEU A 1 161 ? -12.815 -27.678 -0.352 1.00 80.44 161 LEU A C 1
ATOM 1193 O O . LEU A 1 161 ? -12.153 -27.245 -1.304 1.00 80.44 161 LEU A O 1
ATOM 1197 N N . ALA A 1 162 ? -12.258 -28.247 0.722 1.00 80.44 162 ALA A N 1
ATOM 1198 C CA . ALA A 1 162 ? -10.823 -28.399 0.883 1.00 80.44 162 ALA A CA 1
ATOM 1199 C C . ALA A 1 162 ? -10.232 -29.230 -0.262 1.00 80.44 162 ALA A C 1
ATOM 1201 O O . ALA A 1 162 ? -10.732 -30.301 -0.604 1.00 80.44 162 ALA A O 1
ATOM 1202 N N . ASP A 1 163 ? -9.153 -28.727 -0.853 1.00 73.69 163 ASP A N 1
ATOM 1203 C CA . ASP A 1 163 ? -8.431 -29.425 -1.906 1.00 73.69 163 ASP A CA 1
ATOM 1204 C C . ASP A 1 163 ? -7.620 -30.575 -1.278 1.00 73.69 163 ASP A C 1
ATOM 1206 O O . ASP A 1 163 ? -6.693 -30.303 -0.505 1.00 73.69 163 ASP A O 1
ATOM 1210 N N . PRO A 1 164 ? -7.932 -31.848 -1.583 1.00 71.31 164 PRO A N 1
ATOM 1211 C CA . PRO A 1 164 ? -7.242 -32.984 -0.985 1.00 71.31 164 PRO A CA 1
ATOM 1212 C C . PRO A 1 164 ? -5.801 -33.144 -1.489 1.00 71.31 164 PRO A C 1
ATOM 1214 O O . PRO A 1 164 ? -4.995 -33.767 -0.800 1.00 71.31 164 PRO A O 1
ATOM 1217 N N . GLU A 1 165 ? -5.458 -32.602 -2.661 1.00 71.81 165 GLU A N 1
ATOM 1218 C CA . GLU A 1 165 ? -4.107 -32.684 -3.223 1.00 71.81 165 GLU A CA 1
ATOM 1219 C C . GLU A 1 165 ? -3.179 -31.646 -2.597 1.00 71.81 165 GLU A C 1
ATOM 1221 O O . GLU A 1 165 ? -2.029 -31.952 -2.281 1.00 71.81 165 GLU A O 1
ATOM 1226 N N . THR A 1 166 ? -3.670 -30.420 -2.394 1.00 67.69 166 THR A N 1
ATOM 1227 C CA . THR A 1 166 ? -2.846 -29.333 -1.840 1.00 67.69 166 THR A CA 1
ATOM 1228 C C . THR A 1 166 ? -3.077 -29.065 -0.355 1.00 67.69 166 THR A C 1
ATOM 1230 O O . THR A 1 166 ? -2.362 -28.250 0.221 1.00 67.69 166 THR A O 1
ATOM 1233 N N . GLY A 1 167 ? -4.073 -29.704 0.268 1.00 68.12 167 GLY A N 1
ATOM 1234 C CA . GLY A 1 167 ? -4.483 -29.442 1.654 1.00 68.12 167 GLY A CA 1
ATOM 1235 C C . GLY A 1 167 ? -5.001 -28.017 1.874 1.00 68.12 167 GLY A C 1
ATOM 1236 O O . GLY A 1 167 ? -4.961 -27.512 2.994 1.00 68.12 167 GLY A O 1
ATOM 1237 N N . TYR A 1 168 ? -5.420 -27.343 0.798 1.00 70.44 168 TYR A N 1
ATOM 1238 C CA . TYR A 1 168 ? -5.856 -25.950 0.835 1.00 70.44 168 TYR A CA 1
ATOM 1239 C C . TYR A 1 168 ? -7.312 -25.874 1.270 1.00 70.44 168 TYR A C 1
ATOM 1241 O O . TYR A 1 168 ? -8.157 -26.571 0.715 1.00 70.44 168 TYR A O 1
ATOM 1249 N N . THR A 1 169 ? -7.605 -24.972 2.199 1.00 73.25 169 THR A N 1
ATOM 1250 C CA . THR A 1 169 ? -8.958 -24.730 2.691 1.00 73.25 169 THR A CA 1
ATOM 1251 C C . THR A 1 169 ? -9.387 -23.314 2.277 1.00 73.25 169 THR A C 1
ATOM 1253 O O . THR A 1 169 ? -8.693 -22.358 2.636 1.00 73.25 169 THR A O 1
ATOM 1256 N N . PRO A 1 170 ? -10.489 -23.148 1.522 1.00 74.62 170 PRO A N 1
ATOM 1257 C CA . PRO A 1 170 ? -10.935 -21.843 1.016 1.00 74.62 170 PRO A CA 1
ATOM 1258 C C . PRO A 1 170 ? -11.234 -20.820 2.110 1.00 74.62 170 PRO A C 1
ATOM 1260 O O . PRO A 1 170 ? -11.524 -21.195 3.244 1.00 74.62 170 PRO A O 1
ATOM 1263 N N . LEU A 1 171 ? -11.192 -19.520 1.790 1.00 75.44 171 LEU A N 1
ATOM 1264 C CA . LEU A 1 171 ? -11.563 -18.416 2.694 1.00 75.44 171 LEU A CA 1
ATOM 1265 C C . LEU A 1 171 ? -10.714 -18.293 3.986 1.00 75.44 171 LEU A C 1
ATOM 1267 O O . LEU A 1 171 ? -10.876 -17.342 4.751 1.00 75.44 171 LEU A O 1
ATOM 1271 N N . VAL A 1 172 ? -9.750 -19.193 4.219 1.00 70.44 172 VAL A N 1
ATOM 1272 C CA . VAL A 1 172 ? -8.844 -19.227 5.390 1.00 70.44 172 VAL A CA 1
ATOM 1273 C C . VAL A 1 172 ? -7.911 -18.020 5.462 1.00 70.44 172 VAL A C 1
ATOM 1275 O O . VAL A 1 172 ? -7.506 -17.586 6.546 1.00 70.44 172 VAL A O 1
ATOM 1278 N N . ALA A 1 173 ? -7.550 -17.464 4.309 1.00 72.38 173 ALA A N 1
ATOM 1279 C CA . ALA A 1 173 ? -6.748 -16.250 4.218 1.00 72.38 173 ALA A CA 1
ATOM 1280 C C . ALA A 1 173 ? -7.600 -14.969 4.274 1.00 72.38 173 ALA A C 1
ATOM 1282 O O . ALA A 1 173 ? -7.033 -13.884 4.359 1.00 72.38 173 ALA A O 1
ATOM 1283 N N . GLY A 1 174 ? -8.931 -15.089 4.260 1.00 84.94 174 GLY A N 1
ATOM 1284 C CA . GLY A 1 174 ? -9.862 -14.000 3.981 1.00 84.94 174 GLY A CA 1
ATOM 1285 C C . GLY A 1 174 ? -10.100 -13.801 2.481 1.00 84.94 174 GLY A C 1
ATOM 1286 O O . GLY A 1 174 ? -9.519 -14.501 1.648 1.00 84.94 174 GLY A O 1
ATOM 1287 N N . ILE A 1 175 ? -10.944 -12.825 2.146 1.00 91.12 175 ILE A N 1
ATOM 1288 C CA . ILE A 1 175 ? -11.329 -12.505 0.763 1.00 91.12 175 ILE A CA 1
ATOM 1289 C C . ILE A 1 175 ? -10.735 -11.167 0.310 1.00 91.12 175 ILE A C 1
ATOM 1291 O O . ILE A 1 175 ? -10.491 -10.278 1.126 1.00 91.12 175 ILE A O 1
ATOM 1295 N N . SER A 1 176 ? -10.451 -11.050 -0.988 1.00 89.38 176 SER A N 1
ATOM 1296 C CA . SER A 1 176 ? -9.944 -9.825 -1.624 1.00 89.38 176 SER A CA 1
ATOM 1297 C C . SER A 1 176 ? -11.048 -9.008 -2.294 1.00 89.38 176 SER A C 1
ATOM 1299 O O . SER A 1 176 ? -10.956 -7.785 -2.347 1.00 89.38 176 SER A O 1
ATOM 1301 N N . GLN A 1 177 ? -12.085 -9.685 -2.791 1.00 93.44 177 GLN A N 1
ATOM 1302 C CA . GLN A 1 177 ? -13.275 -9.097 -3.399 1.00 93.44 177 GLN A CA 1
ATOM 1303 C C . GLN A 1 177 ? -14.508 -9.877 -2.948 1.00 93.44 177 GLN A C 1
ATOM 1305 O O . GLN A 1 177 ? -14.445 -11.095 -2.752 1.00 93.44 177 GLN A O 1
ATOM 1310 N N . GLY A 1 178 ? -15.647 -9.199 -2.852 1.00 95.25 178 GLY A N 1
ATOM 1311 C CA . GLY A 1 178 ? -16.927 -9.863 -2.681 1.00 95.25 178 GLY A CA 1
ATOM 1312 C C . GLY A 1 178 ? -18.110 -8.912 -2.776 1.00 95.25 178 GLY A C 1
ATOM 1313 O O . GLY A 1 178 ? -17.967 -7.712 -2.562 1.00 95.25 178 GLY A O 1
ATOM 1314 N N . ALA A 1 179 ? -19.270 -9.458 -3.123 1.00 96.00 179 ALA A N 1
ATOM 1315 C CA . ALA A 1 179 ? -20.516 -8.707 -3.200 1.00 96.00 179 ALA A CA 1
ATOM 1316 C C . ALA A 1 179 ? -21.707 -9.596 -2.843 1.00 96.00 179 ALA A C 1
ATOM 1318 O O . ALA A 1 179 ? -21.761 -10.739 -3.295 1.00 96.00 179 ALA A O 1
ATOM 1319 N N . LEU A 1 180 ? -22.668 -9.058 -2.086 1.00 95.00 180 LEU A N 1
ATOM 1320 C CA . LEU A 1 180 ? -23.987 -9.665 -1.881 1.00 95.00 180 LEU A CA 1
ATOM 1321 C C . LEU A 1 180 ? -25.043 -8.924 -2.705 1.00 95.00 180 LEU A C 1
ATOM 1323 O O . LEU A 1 180 ? -25.119 -7.695 -2.662 1.00 95.00 180 LEU A O 1
ATOM 1327 N N . ARG A 1 181 ? -25.880 -9.658 -3.440 1.00 93.00 181 ARG A N 1
ATOM 1328 C CA . ARG A 1 181 ? -27.027 -9.108 -4.178 1.00 93.00 181 ARG A CA 1
ATOM 1329 C C . ARG A 1 181 ? -28.248 -9.997 -3.999 1.00 93.00 181 ARG A C 1
ATOM 1331 O O . ARG A 1 181 ? -28.126 -11.217 -3.951 1.00 93.00 181 ARG A O 1
ATOM 1338 N N . THR A 1 182 ? -29.420 -9.382 -3.929 1.00 90.62 182 THR A N 1
ATOM 1339 C CA . THR A 1 182 ? -30.699 -10.086 -3.793 1.00 90.62 182 THR A CA 1
ATOM 1340 C C . THR A 1 182 ? -31.482 -9.961 -5.089 1.00 90.62 182 THR A C 1
ATOM 1342 O O . THR A 1 182 ? -31.612 -8.864 -5.635 1.00 90.62 182 THR A O 1
ATOM 1345 N N . ASP A 1 183 ? -31.977 -11.080 -5.609 1.00 88.50 183 ASP A N 1
ATOM 1346 C CA . ASP A 1 183 ? -32.781 -11.082 -6.825 1.00 88.50 183 ASP A CA 1
ATOM 1347 C C . ASP A 1 183 ? -34.242 -10.673 -6.575 1.00 88.50 183 ASP A C 1
ATOM 1349 O O . ASP A 1 183 ? -34.696 -10.447 -5.452 1.00 88.50 183 ASP A O 1
ATOM 1353 N N . SER A 1 184 ? -35.009 -10.595 -7.663 1.00 84.50 184 SER A N 1
ATOM 1354 C CA . SER A 1 184 ? -36.433 -10.242 -7.629 1.00 84.50 184 SER A CA 1
ATOM 1355 C C . SER A 1 184 ? -37.324 -11.215 -6.842 1.00 84.50 184 SER A C 1
ATOM 1357 O O . SER A 1 184 ? -38.466 -10.872 -6.540 1.00 84.50 184 SER A O 1
ATOM 1359 N N . GLN A 1 185 ? -36.837 -12.420 -6.531 1.00 85.50 185 GLN A N 1
ATOM 1360 C CA . GLN A 1 185 ? -37.551 -13.430 -5.749 1.00 85.50 185 GLN A CA 1
ATOM 1361 C C . GLN A 1 185 ? -37.192 -13.365 -4.256 1.00 85.50 185 GLN A C 1
ATOM 1363 O O . GLN A 1 185 ? -37.740 -14.141 -3.477 1.00 85.50 185 GLN A O 1
ATOM 1368 N N . GLY A 1 186 ? -36.307 -12.445 -3.853 1.00 87.56 186 GLY A N 1
ATOM 1369 C CA . GLY A 1 186 ? -35.823 -12.315 -2.478 1.00 87.56 186 GLY A CA 1
ATOM 1370 C C . GLY A 1 186 ? -34.675 -13.269 -2.138 1.00 87.56 186 GLY A C 1
ATOM 1371 O O . GLY A 1 186 ? -34.266 -13.338 -0.981 1.00 87.56 186 GLY A O 1
ATOM 1372 N N . ILE A 1 187 ? -34.143 -14.005 -3.118 1.00 90.50 187 ILE A N 1
ATOM 1373 C CA . ILE A 1 187 ? -33.022 -14.923 -2.912 1.00 90.50 187 ILE A CA 1
ATOM 1374 C C . ILE A 1 187 ? -31.721 -14.125 -2.977 1.00 90.50 187 ILE A C 1
ATOM 1376 O O . ILE A 1 187 ? -31.473 -13.390 -3.937 1.00 90.50 187 ILE A O 1
ATOM 1380 N N . SER A 1 188 ? -30.886 -14.260 -1.947 1.00 93.06 188 SER A N 1
ATOM 1381 C CA . SER A 1 188 ? -29.584 -13.595 -1.899 1.00 93.06 188 SER A CA 1
ATOM 1382 C C . SER A 1 188 ? -28.473 -14.476 -2.462 1.00 93.06 188 SER A C 1
ATOM 1384 O O . SER A 1 188 ? -28.434 -15.688 -2.244 1.00 93.06 188 SER A O 1
ATOM 1386 N N . HIS A 1 189 ? -27.541 -13.832 -3.158 1.00 95.25 189 HIS A N 1
ATOM 1387 C CA . HIS A 1 189 ? -26.381 -14.433 -3.803 1.00 95.25 189 HIS A CA 1
ATOM 1388 C C . HIS A 1 189 ? -25.125 -13.677 -3.372 1.00 95.25 189 HIS A C 1
ATOM 1390 O O . HIS A 1 189 ? -25.147 -12.449 -3.288 1.00 95.25 189 HIS A O 1
ATOM 1396 N N . ILE A 1 190 ? -24.032 -14.393 -3.114 1.00 96.00 190 ILE A N 1
ATOM 1397 C CA . ILE A 1 190 ? -22.733 -13.821 -2.754 1.00 96.00 190 ILE A CA 1
ATOM 1398 C C . ILE A 1 190 ? -21.688 -14.308 -3.747 1.00 96.00 190 ILE A C 1
ATOM 1400 O O . ILE A 1 190 ? -21.542 -15.509 -3.958 1.00 96.00 190 ILE A O 1
ATOM 1404 N N . VAL A 1 191 ? -20.909 -13.386 -4.303 1.00 96.81 191 VAL A N 1
ATOM 1405 C CA . VAL A 1 191 ? -19.637 -13.717 -4.950 1.00 96.81 191 VAL A CA 1
ATOM 1406 C C . VAL A 1 191 ? -18.494 -13.399 -3.996 1.00 96.81 191 VAL A C 1
ATOM 1408 O O . VAL A 1 191 ? -18.498 -12.348 -3.357 1.00 96.81 191 VAL A O 1
ATOM 1411 N N . THR A 1 192 ? -17.522 -14.300 -3.882 1.00 95.19 192 THR A N 1
ATOM 1412 C CA . THR A 1 192 ? -16.304 -14.098 -3.083 1.00 95.19 192 THR A CA 1
ATOM 1413 C C . THR A 1 192 ? -15.080 -14.504 -3.878 1.00 95.19 192 THR A C 1
ATOM 1415 O O . THR A 1 192 ? -15.100 -15.552 -4.524 1.00 95.19 192 THR A O 1
ATOM 1418 N N . VAL A 1 193 ? -14.003 -13.731 -3.776 1.00 92.50 193 VAL A N 1
ATOM 1419 C CA . VAL A 1 193 ? -12.701 -14.051 -4.370 1.00 92.50 193 VAL A CA 1
ATOM 1420 C C . VAL A 1 193 ? -11.672 -14.174 -3.260 1.00 92.50 193 VAL A C 1
ATOM 1422 O O . VAL A 1 193 ? -11.502 -13.250 -2.460 1.00 92.50 193 VAL A O 1
ATOM 1425 N N . ASP A 1 194 ? -10.982 -15.309 -3.213 1.00 88.88 194 ASP A N 1
ATOM 1426 C CA . ASP A 1 194 ? -9.928 -15.548 -2.235 1.00 88.88 194 ASP A CA 1
ATOM 1427 C C . ASP A 1 194 ? -8.807 -14.514 -2.370 1.00 88.88 194 ASP A C 1
ATOM 1429 O O . ASP A 1 194 ? -8.566 -13.901 -3.418 1.00 88.88 194 ASP A O 1
ATOM 1433 N N . ARG A 1 195 ? -8.105 -14.292 -1.264 1.00 83.88 195 ARG A N 1
ATOM 1434 C CA . ARG A 1 195 ? -6.935 -13.423 -1.257 1.00 83.88 195 ARG A CA 1
ATOM 1435 C C . ARG A 1 195 ? -5.788 -13.983 -2.103 1.00 83.88 195 ARG A C 1
ATOM 1437 O O . ARG A 1 195 ? -5.532 -15.189 -2.058 1.00 83.88 195 ARG A O 1
ATOM 1444 N N . PRO A 1 196 ? -5.049 -13.125 -2.830 1.00 69.06 196 PRO A N 1
ATOM 1445 C CA . PRO A 1 196 ? -4.012 -13.586 -3.741 1.00 69.06 196 PRO A CA 1
ATOM 1446 C C . PRO A 1 196 ? -2.825 -14.250 -3.027 1.00 69.06 196 PRO A C 1
ATOM 1448 O O . PRO A 1 196 ? -2.104 -15.046 -3.620 1.00 69.06 196 PRO A O 1
ATOM 1451 N N . GLU A 1 197 ? -2.634 -13.965 -1.737 1.00 69.56 197 GLU A N 1
ATOM 1452 C CA . GLU A 1 197 ? -1.587 -14.568 -0.911 1.00 69.56 197 GLU A CA 1
ATOM 1453 C C . GLU A 1 197 ? -1.929 -16.000 -0.454 1.00 69.56 197 GLU A C 1
ATOM 1455 O O . GLU A 1 197 ? -1.083 -16.680 0.126 1.00 69.56 197 GLU A O 1
ATOM 1460 N N . ALA A 1 198 ? -3.162 -16.465 -0.690 1.00 64.19 198 ALA A N 1
ATOM 1461 C CA . ALA A 1 198 ? -3.664 -17.737 -0.178 1.00 64.19 198 ALA A CA 1
ATOM 1462 C C . ALA A 1 198 ? -3.180 -18.955 -0.981 1.00 64.19 198 ALA A C 1
ATOM 1464 O O . ALA A 1 198 ? -2.998 -20.034 -0.416 1.00 64.19 198 ALA A O 1
ATOM 1465 N N . ARG A 1 199 ? -3.004 -18.803 -2.301 1.00 70.56 199 ARG A N 1
ATOM 1466 C CA . ARG A 1 199 ? -2.656 -19.886 -3.234 1.00 70.56 199 ARG A CA 1
ATOM 1467 C C . ARG A 1 199 ? -2.045 -19.311 -4.511 1.00 70.56 199 ARG A C 1
ATOM 1469 O O . ARG A 1 199 ? -2.254 -18.155 -4.835 1.00 70.56 199 ARG A O 1
ATOM 1476 N N . GLY A 1 200 ? -1.337 -20.132 -5.287 1.00 72.19 200 GLY A N 1
ATOM 1477 C CA . GLY A 1 200 ? -0.836 -19.735 -6.610 1.00 72.19 200 GLY A CA 1
ATOM 1478 C C . GLY A 1 200 ? -1.919 -19.529 -7.686 1.00 72.19 200 GLY A C 1
ATOM 1479 O O . GLY A 1 200 ? -1.671 -18.795 -8.642 1.00 72.19 200 GLY A O 1
ATOM 1480 N N . LYS A 1 201 ? -3.103 -20.147 -7.546 1.00 80.88 201 LYS A N 1
ATOM 1481 C CA . LYS A 1 201 ? -4.261 -19.973 -8.444 1.00 80.88 201 LYS A CA 1
ATOM 1482 C C . LYS A 1 201 ? -5.309 -19.074 -7.795 1.00 80.88 201 LYS A C 1
ATOM 1484 O O . LYS A 1 201 ? -5.602 -19.230 -6.612 1.00 80.88 201 LYS A O 1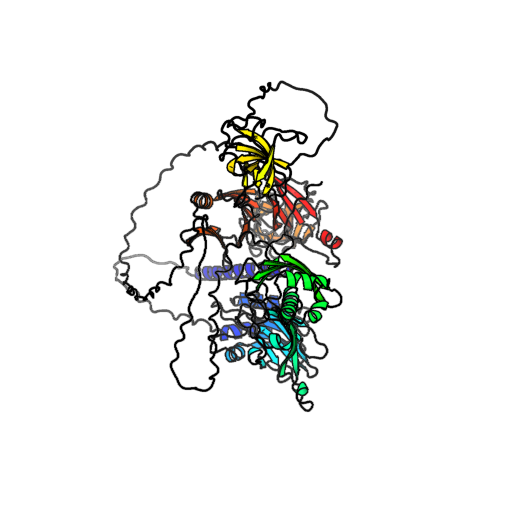
ATOM 1489 N N . LEU A 1 202 ? -5.861 -18.149 -8.575 1.00 85.94 202 LEU A N 1
ATOM 1490 C CA . LEU A 1 202 ? -6.945 -17.283 -8.129 1.00 85.94 202 LEU A CA 1
ATOM 1491 C C . LEU A 1 202 ? -8.240 -18.096 -8.070 1.00 85.94 202 LEU A C 1
ATOM 1493 O O . LEU A 1 202 ? -8.572 -18.755 -9.051 1.00 85.94 202 LEU A O 1
ATOM 1497 N N . THR A 1 203 ? -8.977 -18.027 -6.962 1.00 87.88 203 THR A N 1
ATOM 1498 C CA . THR A 1 203 ? -10.228 -18.779 -6.800 1.00 87.88 203 THR A CA 1
ATOM 1499 C C . THR A 1 203 ? -11.374 -17.853 -6.413 1.00 87.88 203 THR A C 1
ATOM 1501 O O . THR A 1 203 ? -11.268 -17.068 -5.474 1.00 87.88 203 THR A O 1
ATOM 1504 N N . ALA A 1 204 ? -12.470 -17.950 -7.155 1.00 92.31 204 ALA A N 1
ATOM 1505 C CA . ALA A 1 204 ? -13.754 -17.332 -6.874 1.00 92.31 204 ALA A CA 1
ATOM 1506 C C . ALA A 1 204 ? -14.845 -18.387 -6.622 1.00 92.31 204 ALA A C 1
ATOM 1508 O O . ALA A 1 204 ? -14.810 -19.483 -7.195 1.00 92.31 204 ALA A O 1
ATOM 1509 N N . TYR A 1 205 ? -15.826 -18.018 -5.799 1.00 93.12 205 TYR A N 1
ATOM 1510 C CA . TYR A 1 205 ? -16.994 -18.824 -5.449 1.00 93.12 205 TYR A CA 1
ATOM 1511 C C . TYR A 1 205 ? -18.269 -18.008 -5.603 1.00 93.12 205 TYR A C 1
ATOM 1513 O O . TYR A 1 205 ? -18.279 -16.807 -5.320 1.00 93.12 205 TYR A O 1
ATOM 1521 N N . VAL A 1 206 ? -19.347 -18.690 -5.983 1.00 95.50 206 VAL A N 1
ATOM 1522 C CA . VAL A 1 206 ? -20.708 -18.168 -5.877 1.00 95.50 206 VAL A CA 1
ATOM 1523 C C . VAL A 1 206 ? -21.469 -18.983 -4.852 1.00 95.50 206 VAL A C 1
ATOM 1525 O O . VAL A 1 206 ? -21.573 -20.206 -4.955 1.00 95.50 206 VAL A O 1
ATOM 1528 N N . TRP A 1 207 ? -22.032 -18.265 -3.897 1.00 94.94 207 TRP A N 1
ATOM 1529 C CA . TRP A 1 207 ? -22.895 -18.775 -2.856 1.00 94.94 207 TRP A CA 1
ATOM 1530 C C . TRP A 1 207 ? -24.314 -18.287 -3.114 1.00 94.94 207 TRP A C 1
ATOM 1532 O O . TRP A 1 207 ? -24.515 -17.117 -3.433 1.00 94.94 207 TRP A O 1
ATOM 1542 N N . SER A 1 208 ? -25.304 -19.154 -2.970 1.00 94.88 208 SER A N 1
ATOM 1543 C CA . SER A 1 208 ? -26.704 -18.814 -3.209 1.00 94.88 208 SER A CA 1
ATOM 1544 C C . SER A 1 208 ? -27.592 -19.422 -2.136 1.00 94.88 208 SER A C 1
ATOM 1546 O O . SER A 1 208 ? -27.321 -20.517 -1.644 1.00 94.88 208 SER A O 1
ATOM 1548 N N . GLN A 1 209 ? -28.646 -18.707 -1.760 1.00 93.00 209 GLN A N 1
ATOM 1549 C CA . GLN A 1 209 ? -29.700 -19.259 -0.919 1.00 93.00 209 GLN A CA 1
ATOM 1550 C C . GLN A 1 209 ? -30.646 -20.127 -1.765 1.00 93.00 209 GLN A C 1
ATOM 1552 O O . GLN A 1 209 ? -30.983 -19.787 -2.895 1.00 93.00 209 GLN A O 1
ATOM 1557 N N . THR A 1 210 ? -31.130 -21.241 -1.217 1.00 88.44 210 THR A N 1
ATOM 1558 C CA . THR A 1 210 ? -32.125 -22.082 -1.915 1.00 88.44 210 THR A CA 1
ATOM 1559 C C . THR A 1 210 ? -33.546 -21.523 -1.786 1.00 88.44 210 THR A C 1
ATOM 1561 O O . THR A 1 210 ? -34.388 -21.721 -2.662 1.00 88.44 210 THR A O 1
ATOM 1564 N N . LEU A 1 211 ? -33.804 -20.801 -0.693 1.00 88.62 211 LEU A N 1
ATOM 1565 C CA . LEU A 1 211 ? -35.028 -20.059 -0.382 1.00 88.62 211 LEU A CA 1
ATOM 1566 C C . LEU A 1 211 ? -34.663 -18.696 0.243 1.00 88.62 211 LEU A C 1
ATOM 1568 O O . LEU A 1 211 ? -33.617 -18.610 0.892 1.00 88.62 211 LEU A O 1
ATOM 1572 N N . PRO A 1 212 ? -35.504 -17.652 0.128 1.00 86.62 212 PRO A N 1
ATOM 1573 C CA . PRO A 1 212 ? -35.262 -16.369 0.795 1.00 86.62 212 PRO A CA 1
ATOM 1574 C C . PRO A 1 212 ? -34.972 -16.542 2.296 1.00 86.62 212 PRO A C 1
ATOM 1576 O O . PRO A 1 212 ? -35.739 -17.198 3.002 1.00 86.62 212 PRO A O 1
ATOM 1579 N N . GLY A 1 213 ? -33.840 -16.006 2.767 1.00 80.88 213 GLY A N 1
ATOM 1580 C CA . GLY A 1 213 ? -33.413 -16.093 4.174 1.00 80.88 213 GLY A CA 1
ATOM 1581 C C . GLY A 1 213 ? -32.848 -17.454 4.619 1.00 80.88 213 GLY A C 1
ATOM 1582 O O . GLY A 1 213 ? -32.563 -17.643 5.797 1.00 80.88 213 GLY A O 1
ATOM 1583 N N . SER A 1 214 ? -32.687 -18.426 3.713 1.00 89.75 214 SER A N 1
ATOM 1584 C CA . SER A 1 214 ? -32.031 -19.707 4.037 1.00 89.75 214 SER A CA 1
ATOM 1585 C C . SER A 1 214 ? -30.502 -19.584 4.116 1.00 89.75 214 SER A C 1
ATOM 1587 O O . SER A 1 214 ? -29.921 -18.548 3.797 1.00 89.75 214 SER A O 1
ATOM 1589 N N . THR A 1 215 ? -29.821 -20.648 4.543 1.00 91.81 215 THR A N 1
ATOM 1590 C CA . THR A 1 215 ? -28.355 -20.711 4.502 1.00 91.81 215 THR A CA 1
ATOM 1591 C C . THR A 1 215 ? -27.841 -20.712 3.064 1.00 91.81 215 THR A C 1
ATOM 1593 O O . THR A 1 215 ? -28.464 -21.274 2.165 1.00 91.81 215 THR A O 1
ATOM 1596 N N . PHE A 1 216 ? -26.669 -20.124 2.864 1.00 93.81 216 PHE A N 1
ATOM 1597 C CA . PHE A 1 216 ? -25.955 -20.126 1.601 1.00 93.81 216 PHE A CA 1
ATOM 1598 C C . PHE A 1 216 ? -25.321 -21.487 1.305 1.00 93.81 216 PHE A C 1
ATOM 1600 O O . PHE A 1 216 ? -24.644 -22.071 2.157 1.00 93.81 216 PHE A O 1
ATOM 1607 N N . GLU A 1 217 ? -25.477 -21.936 0.064 1.00 93.19 217 GLU A N 1
ATOM 1608 C CA . GLU A 1 217 ? -24.810 -23.103 -0.510 1.00 93.19 217 GLU A CA 1
ATOM 1609 C C . GLU A 1 217 ? -23.919 -22.675 -1.682 1.00 93.19 217 GLU A C 1
ATOM 1611 O O . GLU A 1 217 ? -24.235 -21.721 -2.397 1.00 93.19 217 GLU A O 1
ATOM 1616 N N . VAL A 1 218 ? -22.796 -23.367 -1.894 1.00 92.44 218 VAL A N 1
ATOM 1617 C CA . VAL A 1 218 ? -21.935 -23.108 -3.059 1.00 92.44 218 VAL A CA 1
ATOM 1618 C C . VAL A 1 218 ? -22.610 -23.653 -4.306 1.00 92.44 218 VAL A C 1
ATOM 1620 O O . VAL A 1 218 ? -22.843 -24.855 -4.410 1.00 92.44 218 VAL A O 1
ATOM 1623 N N . VAL A 1 219 ? -22.871 -22.777 -5.271 1.00 92.75 219 VAL A N 1
ATOM 1624 C CA . VAL A 1 219 ? -23.440 -23.159 -6.572 1.00 92.75 219 VAL A CA 1
ATOM 1625 C C . VAL A 1 219 ? -22.396 -23.171 -7.683 1.00 92.75 219 VAL A C 1
ATOM 1627 O O . VAL A 1 219 ? -22.614 -23.795 -8.717 1.00 92.75 219 VAL A O 1
ATOM 1630 N N . TRP A 1 220 ? -21.257 -22.504 -7.476 1.00 93.50 220 TRP A N 1
ATOM 1631 C CA . TRP A 1 220 ? -20.167 -22.473 -8.445 1.00 93.50 220 TRP A CA 1
ATOM 1632 C C . TRP A 1 220 ? -18.815 -22.224 -7.783 1.00 93.50 220 TRP A C 1
ATOM 1634 O O . TRP A 1 220 ? -18.687 -21.376 -6.894 1.00 93.50 220 TRP A O 1
ATOM 1644 N N . ARG A 1 221 ? -17.800 -22.926 -8.286 1.00 91.56 221 ARG A N 1
ATOM 1645 C CA . ARG A 1 221 ? -16.384 -22.716 -7.994 1.00 91.56 221 ARG A CA 1
ATOM 1646 C C . ARG A 1 221 ? -15.662 -22.501 -9.315 1.00 91.56 221 ARG A C 1
ATOM 1648 O O . ARG A 1 221 ? -15.724 -23.331 -10.213 1.00 91.56 221 ARG A O 1
ATOM 1655 N N . SER A 1 222 ? -14.931 -21.401 -9.395 1.00 90.00 222 SER A N 1
ATOM 1656 C CA . SER A 1 222 ? -14.132 -21.040 -10.569 1.00 90.00 222 SER A CA 1
ATOM 1657 C C . SER A 1 222 ? -13.184 -22.126 -11.075 1.00 90.00 222 SER A C 1
ATOM 1659 O O . SER A 1 222 ? -13.070 -22.310 -12.277 1.00 90.00 222 SER A O 1
ATOM 1661 N N . GLU A 1 223 ? -12.523 -22.863 -10.182 1.00 83.62 223 GLU A N 1
ATOM 1662 C CA . GLU A 1 223 ? -11.563 -23.907 -10.564 1.00 83.62 223 GLU A CA 1
ATOM 1663 C C . GLU A 1 223 ? -12.198 -25.112 -11.276 1.00 83.62 223 GLU A C 1
ATOM 1665 O O . GLU A 1 223 ? -11.475 -25.862 -11.931 1.00 83.62 223 GLU A O 1
ATOM 1670 N N . ASP A 1 224 ? -13.519 -25.286 -11.179 1.00 86.12 224 ASP A N 1
ATOM 1671 C CA . ASP A 1 224 ? -14.239 -26.324 -11.922 1.00 86.12 224 ASP A CA 1
ATOM 1672 C C . ASP A 1 224 ? -14.454 -25.919 -13.394 1.00 86.12 224 ASP A C 1
ATOM 1674 O O . ASP A 1 224 ? -14.796 -26.761 -14.230 1.00 86.12 224 ASP A O 1
ATOM 1678 N N . ASP A 1 225 ? -14.236 -24.641 -13.731 1.00 85.50 225 ASP A N 1
ATOM 1679 C CA . ASP A 1 225 ? -14.328 -24.129 -15.092 1.00 85.50 225 ASP A CA 1
ATOM 1680 C C . ASP A 1 225 ? -12.966 -24.232 -15.810 1.00 85.50 225 ASP A C 1
ATOM 1682 O O . ASP A 1 225 ? -11.986 -23.600 -15.400 1.00 85.50 225 ASP A O 1
ATOM 1686 N N . PRO A 1 226 ? -12.867 -24.987 -16.920 1.00 80.81 226 PRO A N 1
ATOM 1687 C CA . PRO A 1 226 ? -11.605 -25.171 -17.633 1.00 80.81 226 PRO A CA 1
ATOM 1688 C C . PRO A 1 226 ? -11.055 -23.879 -18.257 1.00 80.81 226 PRO A C 1
ATOM 1690 O O . PRO A 1 226 ? -9.869 -23.830 -18.583 1.00 80.81 226 PRO A O 1
ATOM 1693 N N . GLN A 1 227 ? -11.881 -22.842 -18.443 1.00 79.00 227 GLN A N 1
ATOM 1694 C CA . GLN A 1 227 ? -11.449 -21.547 -18.975 1.00 79.00 227 GLN A CA 1
ATOM 1695 C C . GLN A 1 227 ? -10.895 -20.617 -17.880 1.00 79.00 227 GLN A C 1
ATOM 1697 O O . GLN A 1 227 ? -10.332 -19.565 -18.191 1.00 79.00 227 GLN A O 1
ATOM 1702 N N . TRP A 1 228 ? -11.006 -20.991 -16.601 1.00 84.25 228 TRP A N 1
ATOM 1703 C CA . TRP A 1 228 ? -10.481 -20.218 -15.479 1.00 84.25 228 TRP A CA 1
ATOM 1704 C C . TRP A 1 228 ? -9.016 -20.573 -15.178 1.00 84.25 228 TRP A C 1
ATOM 1706 O O . TRP A 1 228 ? -8.699 -21.451 -14.374 1.00 84.25 228 TRP A O 1
ATOM 1716 N N . THR A 1 229 ? -8.079 -19.871 -15.819 1.00 78.62 229 THR A N 1
ATOM 1717 C CA . THR A 1 229 ? -6.635 -20.184 -15.740 1.00 78.62 229 THR A CA 1
ATOM 1718 C C . THR A 1 229 ? -5.791 -19.090 -15.072 1.00 78.62 229 THR A C 1
ATOM 1720 O O . THR A 1 229 ? -4.612 -18.929 -15.391 1.00 78.62 229 THR A O 1
ATOM 1723 N N . PHE A 1 230 ? -6.377 -18.308 -14.162 1.00 82.56 230 PHE A N 1
ATOM 1724 C CA . PHE A 1 230 ? -5.737 -17.121 -13.583 1.00 82.56 230 PHE A CA 1
ATOM 1725 C C . PHE A 1 230 ? -4.835 -17.444 -12.387 1.00 82.56 230 PHE A C 1
ATOM 1727 O O . PHE A 1 230 ? -5.203 -18.183 -11.468 1.00 82.56 230 PHE A O 1
ATOM 1734 N N . ARG A 1 231 ? -3.641 -16.846 -12.376 1.00 81.25 231 ARG A N 1
ATOM 1735 C CA . ARG A 1 231 ? -2.699 -16.918 -11.254 1.00 81.25 231 ARG A CA 1
ATOM 1736 C C . ARG A 1 231 ? -2.977 -15.792 -10.269 1.00 81.25 231 ARG A C 1
ATOM 1738 O O . ARG A 1 231 ? -3.247 -14.664 -10.656 1.00 81.25 231 ARG A O 1
ATOM 1745 N N . ALA A 1 232 ? -2.899 -16.094 -8.984 1.00 81.06 232 ALA A N 1
ATOM 1746 C CA . ALA A 1 232 ? -3.277 -15.151 -7.938 1.00 81.06 232 ALA A CA 1
ATOM 1747 C C . ALA A 1 232 ? -2.288 -13.982 -7.774 1.00 81.06 232 ALA A C 1
ATOM 1749 O O . ALA A 1 232 ? -2.694 -12.856 -7.518 1.00 81.06 232 ALA A O 1
ATOM 1750 N N . VAL A 1 233 ? -0.988 -14.248 -7.930 1.00 73.62 233 VAL A N 1
ATOM 1751 C CA . VAL A 1 233 ? 0.094 -13.293 -7.620 1.00 73.62 233 VAL A CA 1
ATOM 1752 C C . VAL A 1 233 ? 0.162 -12.095 -8.574 1.00 73.62 233 VAL A C 1
ATOM 1754 O O . VAL A 1 233 ? 0.653 -11.036 -8.200 1.00 73.62 233 VAL A O 1
ATOM 1757 N N . ASP A 1 234 ? -0.304 -12.264 -9.808 1.00 75.50 234 ASP A N 1
ATOM 1758 C CA . ASP A 1 234 ? -0.113 -11.330 -10.921 1.00 75.50 234 ASP A CA 1
ATOM 1759 C C . ASP A 1 234 ? -1.437 -10.932 -11.608 1.00 75.50 234 ASP A C 1
ATOM 1761 O O . ASP A 1 234 ? -1.424 -10.126 -12.546 1.00 75.50 234 ASP A O 1
ATOM 1765 N N . THR A 1 235 ? -2.576 -11.434 -11.111 1.00 83.56 235 THR A N 1
ATOM 1766 C CA . THR A 1 235 ? -3.924 -11.075 -11.576 1.00 83.56 235 THR A CA 1
ATOM 1767 C C . THR A 1 235 ? -4.598 -10.127 -10.592 1.00 83.56 235 THR A C 1
ATOM 1769 O O . THR A 1 235 ? -4.792 -10.458 -9.424 1.00 83.56 235 THR A O 1
ATOM 1772 N N . SER A 1 236 ? -5.013 -8.958 -11.075 1.00 87.38 236 SER A N 1
ATOM 1773 C CA . SER A 1 236 ? -5.923 -8.075 -10.352 1.00 87.38 236 SER A CA 1
ATOM 1774 C C . SER A 1 236 ? -7.378 -8.413 -10.672 1.00 87.38 236 SER A C 1
ATOM 1776 O O . SER A 1 236 ? -7.700 -8.895 -11.761 1.00 87.38 236 SER A O 1
ATOM 1778 N N . VAL A 1 237 ? -8.258 -8.154 -9.705 1.00 91.06 237 VAL A N 1
ATOM 1779 C CA . VAL A 1 237 ? -9.694 -8.433 -9.795 1.00 91.06 237 VAL A CA 1
ATOM 1780 C C . VAL A 1 237 ? -10.467 -7.184 -9.406 1.00 91.06 237 VAL A C 1
ATOM 1782 O O . VAL A 1 237 ? -10.175 -6.581 -8.372 1.00 91.06 237 VAL A O 1
ATOM 1785 N N . ALA A 1 238 ? -11.463 -6.827 -10.207 1.00 93.50 238 ALA A N 1
ATOM 1786 C CA . ALA A 1 238 ? -12.437 -5.789 -9.900 1.00 93.50 238 ALA A CA 1
ATOM 1787 C C . ALA A 1 238 ? -13.860 -6.306 -10.145 1.00 93.50 238 ALA A C 1
ATOM 1789 O O . ALA A 1 238 ? -14.076 -7.163 -11.002 1.00 93.50 238 ALA A O 1
ATOM 1790 N N . LEU A 1 239 ? -14.818 -5.780 -9.382 1.00 94.56 239 LEU A N 1
ATOM 1791 C CA . LEU A 1 239 ? -16.246 -6.028 -9.571 1.00 94.56 239 LEU A CA 1
ATOM 1792 C C . LEU A 1 239 ? -16.854 -4.845 -10.333 1.00 94.56 239 LEU A C 1
ATOM 1794 O O . LEU A 1 239 ? -16.637 -3.697 -9.946 1.00 94.56 239 LEU A O 1
ATOM 1798 N N . GLU A 1 240 ? -17.603 -5.113 -11.399 1.00 94.94 240 GLU A N 1
ATOM 1799 C CA . GLU A 1 240 ? -18.275 -4.090 -12.210 1.00 94.94 240 GLU A CA 1
ATOM 1800 C C . GLU A 1 240 ? -19.788 -4.330 -12.199 1.00 94.94 240 GLU A C 1
ATOM 1802 O O . GLU A 1 240 ? -20.253 -5.413 -12.551 1.00 94.94 240 GLU A O 1
ATOM 1807 N N . GLU A 1 241 ? -20.577 -3.339 -11.774 1.00 92.56 241 GLU A N 1
ATOM 1808 C CA . GLU A 1 241 ? -22.035 -3.490 -11.717 1.00 92.56 241 GLU A CA 1
ATOM 1809 C C . GLU A 1 241 ? -22.628 -3.690 -13.112 1.00 92.56 241 GLU A C 1
ATOM 1811 O O . GLU A 1 241 ? -22.369 -2.916 -14.036 1.00 92.56 241 GLU A O 1
ATOM 1816 N N . ASN A 1 242 ? -23.492 -4.695 -13.234 1.00 88.00 242 ASN A N 1
ATOM 1817 C CA . ASN A 1 242 ? -24.202 -5.003 -14.461 1.00 88.00 242 ASN A CA 1
ATOM 1818 C C . ASN A 1 242 ? -25.715 -4.921 -14.199 1.00 88.00 242 ASN A C 1
ATOM 1820 O O . ASN A 1 242 ? -26.253 -5.791 -13.517 1.00 88.00 242 ASN A O 1
ATOM 1824 N N . PRO A 1 243 ? -26.426 -3.906 -14.724 1.00 86.44 243 PRO A N 1
ATOM 1825 C CA . PRO A 1 243 ? -27.850 -3.718 -14.439 1.00 86.44 243 PRO A CA 1
ATOM 1826 C C . PRO A 1 243 ? -28.735 -4.844 -14.996 1.00 86.44 243 PRO A C 1
ATOM 1828 O O . PRO A 1 243 ? -29.869 -5.004 -14.548 1.00 86.44 243 PRO A O 1
ATOM 1831 N N . ASP A 1 244 ? -28.228 -5.627 -15.952 1.00 86.56 244 ASP A N 1
ATOM 1832 C CA . ASP A 1 244 ? -28.947 -6.738 -16.573 1.00 86.56 244 ASP A CA 1
ATOM 1833 C C . ASP A 1 244 ? -28.723 -8.073 -15.843 1.00 86.56 244 ASP A C 1
ATOM 1835 O O . ASP A 1 244 ? -29.219 -9.117 -16.284 1.00 86.56 244 ASP A O 1
ATOM 1839 N N . ARG A 1 245 ? -27.935 -8.084 -14.761 1.00 89.38 245 ARG A N 1
ATOM 1840 C CA . ARG A 1 245 ? -27.592 -9.284 -13.990 1.00 89.38 245 ARG A CA 1
ATOM 1841 C C . ARG A 1 245 ? -27.716 -9.029 -12.490 1.00 89.38 245 ARG A C 1
ATOM 1843 O O . ARG A 1 245 ? -27.669 -7.902 -12.022 1.00 89.38 245 ARG A O 1
ATOM 1850 N N . VAL A 1 246 ? -27.927 -10.107 -11.730 1.00 90.81 246 VAL A N 1
ATOM 1851 C CA . VAL A 1 246 ? -28.103 -10.013 -10.270 1.00 90.81 246 VAL A CA 1
ATOM 1852 C C . VAL A 1 246 ? -26.794 -9.692 -9.555 1.00 90.81 246 VAL A C 1
ATOM 1854 O O . VAL A 1 246 ? -26.793 -8.875 -8.648 1.00 90.81 246 VAL A O 1
ATOM 1857 N N . LEU A 1 247 ? -25.691 -10.325 -9.957 1.00 95.19 247 LEU A N 1
ATOM 1858 C CA . LEU A 1 247 ? -24.354 -10.100 -9.407 1.00 95.19 247 LEU A CA 1
ATOM 1859 C C . LEU A 1 247 ? -23.521 -9.214 -10.351 1.00 95.19 247 LEU A C 1
ATOM 1861 O O . LEU A 1 247 ? -23.830 -9.144 -11.542 1.00 95.19 247 LEU A O 1
ATOM 1865 N N . PRO A 1 248 ? -22.460 -8.556 -9.853 1.00 96.31 248 PRO A N 1
ATOM 1866 C CA . PRO A 1 248 ? -21.538 -7.808 -10.704 1.00 96.31 248 PRO A CA 1
ATOM 1867 C C . PRO A 1 248 ? -20.717 -8.733 -11.614 1.00 96.31 248 PRO A C 1
ATOM 1869 O O . PRO A 1 248 ? -20.480 -9.899 -11.290 1.00 96.31 248 PRO A O 1
ATOM 1872 N N . ASP A 1 249 ? -20.233 -8.201 -12.730 1.00 96.31 249 ASP A N 1
ATOM 1873 C CA . ASP A 1 249 ? -19.241 -8.865 -13.573 1.00 96.31 249 ASP A CA 1
ATOM 1874 C C . ASP A 1 249 ? -17.881 -8.909 -12.845 1.00 96.31 249 ASP A C 1
ATOM 1876 O O . ASP A 1 249 ? -17.516 -7.982 -12.117 1.00 96.31 249 ASP A O 1
ATOM 1880 N N . LEU A 1 250 ? -17.104 -9.976 -13.059 1.00 95.38 250 LEU A N 1
ATOM 1881 C CA . LEU A 1 250 ? -15.714 -10.068 -12.607 1.00 95.38 250 LEU A CA 1
ATOM 1882 C C . LEU A 1 250 ? -14.790 -9.611 -13.734 1.00 95.38 250 LEU A C 1
ATOM 1884 O O . LEU A 1 250 ? -14.701 -10.268 -14.775 1.00 95.38 250 LEU A O 1
ATOM 1888 N N . LEU A 1 251 ? -14.074 -8.511 -13.510 1.00 93.81 251 LEU A N 1
ATOM 1889 C CA . LEU A 1 251 ? -13.048 -8.005 -14.410 1.00 93.81 251 LEU A CA 1
ATOM 1890 C C . LEU A 1 251 ? -11.670 -8.443 -13.903 1.00 93.81 251 LEU A C 1
ATOM 1892 O O . LEU A 1 251 ? -11.169 -7.951 -12.892 1.00 93.81 251 LEU A O 1
ATOM 1896 N N . LEU A 1 252 ? -11.057 -9.384 -14.612 1.00 90.44 252 LEU A N 1
ATOM 1897 C CA . LEU A 1 252 ? -9.754 -9.960 -14.294 1.00 90.44 252 LEU A CA 1
ATOM 1898 C C . LEU A 1 252 ? -8.702 -9.352 -15.215 1.00 90.44 252 LEU A C 1
ATOM 1900 O O . LEU A 1 252 ? -8.905 -9.304 -16.427 1.00 90.44 252 LEU A O 1
ATOM 1904 N N . SER A 1 253 ? -7.585 -8.879 -14.666 1.00 88.19 253 SER A N 1
ATOM 1905 C CA . SER A 1 253 ? -6.477 -8.323 -15.452 1.00 88.19 253 SER A CA 1
ATOM 1906 C C . SER A 1 253 ? -5.139 -8.888 -14.983 1.00 88.19 253 SER A C 1
ATOM 1908 O O . SER A 1 253 ? -4.683 -8.615 -13.877 1.00 88.19 253 SER A O 1
ATOM 1910 N N . GLY A 1 254 ? -4.474 -9.666 -15.830 1.00 86.25 254 GLY A N 1
ATOM 1911 C CA . GLY A 1 254 ? -3.262 -10.409 -15.467 1.00 86.25 254 GLY A CA 1
ATOM 1912 C C . GLY A 1 254 ? -2.320 -10.612 -16.651 1.00 86.25 254 GLY A C 1
ATOM 1913 O O . GLY A 1 254 ? -2.639 -10.178 -17.758 1.00 86.25 254 GLY A O 1
ATOM 1914 N N . PRO A 1 255 ? -1.145 -11.227 -16.456 1.00 82.38 255 PRO A N 1
ATOM 1915 C CA . PRO A 1 255 ? -0.299 -11.636 -17.569 1.00 82.38 255 PRO A CA 1
ATOM 1916 C C . PRO A 1 255 ? -0.998 -12.718 -18.398 1.00 82.38 255 PRO A C 1
ATOM 1918 O O . PRO A 1 255 ? -1.683 -13.589 -17.864 1.00 82.38 255 PRO A O 1
ATOM 1921 N N . LEU A 1 256 ? -0.823 -12.660 -19.716 1.00 80.06 256 LEU A N 1
ATOM 1922 C CA . LEU A 1 256 ? -1.376 -13.627 -20.653 1.00 80.06 256 LEU A CA 1
ATOM 1923 C C . LEU A 1 256 ? -0.598 -14.950 -20.544 1.00 80.06 256 LEU A C 1
ATOM 1925 O O . LEU A 1 256 ? 0.585 -14.979 -20.903 1.00 80.06 256 LEU A O 1
ATOM 1929 N N . PRO A 1 257 ? -1.222 -16.062 -20.108 1.00 73.88 257 PRO A N 1
ATOM 1930 C CA . PRO A 1 257 ? -0.515 -17.332 -19.962 1.00 73.88 257 PRO A CA 1
ATOM 1931 C C . PRO A 1 257 ? 0.089 -17.810 -21.289 1.00 73.88 257 PRO A C 1
ATOM 1933 O O . PRO A 1 257 ? -0.497 -17.604 -22.356 1.00 73.88 257 PRO A O 1
ATOM 1936 N N . ALA A 1 258 ? 1.256 -18.456 -21.231 1.00 67.69 258 ALA A N 1
ATOM 1937 C CA . ALA A 1 258 ? 1.953 -18.960 -22.419 1.00 67.69 258 ALA A CA 1
ATOM 1938 C C . ALA A 1 258 ? 1.128 -20.013 -23.184 1.00 67.69 258 ALA A C 1
ATOM 1940 O O . ALA A 1 258 ? 1.088 -19.983 -24.410 1.00 67.69 258 ALA A O 1
ATOM 1941 N N . ASP A 1 259 ? 0.402 -20.871 -22.462 1.00 65.75 259 ASP A N 1
ATOM 1942 C CA . ASP A 1 259 ? -0.425 -21.948 -23.029 1.00 65.75 259 ASP A CA 1
ATOM 1943 C C . ASP A 1 259 ? -1.888 -21.529 -23.280 1.00 65.75 259 ASP A C 1
ATOM 1945 O O . ASP A 1 259 ? -2.763 -22.370 -23.486 1.00 65.75 259 ASP A O 1
ATOM 1949 N N . SER A 1 260 ? -2.189 -20.228 -23.227 1.00 66.56 260 SER A N 1
ATOM 1950 C CA . SER A 1 260 ? -3.557 -19.734 -23.383 1.00 66.56 260 SER A CA 1
ATOM 1951 C C . SER A 1 260 ? -4.057 -19.884 -24.823 1.00 66.56 260 SER A C 1
ATOM 1953 O O . SER A 1 260 ? -3.429 -19.376 -25.755 1.00 66.56 260 SER A O 1
ATOM 1955 N N . ALA A 1 261 ? -5.235 -20.492 -25.008 1.00 65.19 261 ALA A N 1
ATOM 1956 C CA . ALA A 1 261 ? -5.898 -20.603 -26.314 1.00 65.19 261 ALA A CA 1
ATOM 1957 C C . ALA A 1 261 ? -6.136 -19.228 -26.979 1.00 65.19 261 ALA A C 1
ATOM 1959 O O . ALA A 1 261 ? -6.074 -19.104 -28.203 1.00 65.19 261 ALA A O 1
ATOM 1960 N N . ILE A 1 262 ? -6.276 -18.166 -26.177 1.00 64.44 262 ILE A N 1
ATOM 1961 C CA . ILE A 1 262 ? -6.451 -16.778 -26.638 1.00 64.44 262 ILE A CA 1
ATOM 1962 C C . ILE A 1 262 ? -5.255 -16.288 -27.467 1.00 64.44 262 ILE A C 1
ATOM 1964 O O . ILE A 1 262 ? -5.436 -15.513 -28.404 1.00 64.44 262 ILE A O 1
ATOM 1968 N N . ARG A 1 263 ? -4.033 -16.789 -27.214 1.00 66.31 263 ARG A N 1
ATOM 1969 C CA . ARG A 1 263 ? -2.865 -16.466 -28.059 1.00 66.31 263 ARG A CA 1
ATOM 1970 C C . ARG A 1 263 ? -3.067 -16.906 -29.510 1.00 66.31 263 ARG A C 1
ATOM 1972 O O . ARG A 1 263 ? -2.564 -16.255 -30.421 1.00 66.31 263 ARG A O 1
ATOM 1979 N N . THR A 1 264 ? -3.817 -17.987 -29.726 1.00 62.09 264 THR A N 1
ATOM 1980 C CA . THR A 1 264 ? -4.107 -18.512 -31.066 1.00 62.09 264 THR A CA 1
ATOM 1981 C C . THR A 1 264 ? -5.345 -17.894 -31.714 1.00 62.09 264 THR A C 1
ATOM 1983 O O . THR A 1 264 ? -5.368 -17.766 -32.936 1.00 62.09 264 THR A O 1
ATOM 1986 N N . GLU A 1 265 ? -6.343 -17.490 -30.925 1.00 57.59 265 GLU A N 1
ATOM 1987 C CA . GLU A 1 265 ? -7.634 -16.995 -31.429 1.00 57.59 265 GLU A CA 1
ATOM 1988 C C . GLU A 1 265 ? -7.649 -15.472 -31.655 1.00 57.59 265 GLU A C 1
ATOM 1990 O O . GLU A 1 265 ? -8.070 -15.027 -32.722 1.00 57.59 265 GLU A O 1
ATOM 1995 N N . ASP A 1 266 ? -7.097 -14.683 -30.723 1.00 57.91 266 ASP A N 1
ATOM 1996 C CA . ASP A 1 266 ? -7.105 -13.207 -30.777 1.00 57.91 266 ASP A CA 1
ATOM 1997 C C . ASP A 1 266 ? -5.821 -12.598 -31.362 1.00 57.91 266 ASP A C 1
ATOM 1999 O O . ASP A 1 266 ? -5.681 -11.379 -31.481 1.00 57.91 266 ASP A O 1
ATOM 2003 N N . GLY A 1 267 ? -4.858 -13.434 -31.752 1.00 58.38 267 GLY A N 1
ATOM 2004 C CA . GLY A 1 267 ? -3.644 -12.977 -32.428 1.00 58.38 267 GLY A CA 1
ATOM 2005 C C . GLY A 1 267 ? -2.614 -12.300 -31.516 1.00 58.38 267 GLY A C 1
ATOM 2006 O O . GLY A 1 267 ? -1.801 -11.513 -32.007 1.00 58.38 267 GLY A O 1
ATOM 2007 N N . ALA A 1 268 ? -2.595 -12.612 -30.213 1.00 67.56 268 ALA A N 1
ATOM 2008 C CA . ALA A 1 268 ? -1.456 -12.283 -29.351 1.00 67.56 268 ALA A CA 1
ATOM 2009 C C . ALA A 1 268 ? -0.216 -13.056 -29.817 1.00 67.56 268 ALA A C 1
ATOM 2011 O O . ALA A 1 268 ? -0.015 -14.229 -29.494 1.00 67.56 268 ALA A O 1
ATOM 2012 N N . ALA A 1 269 ? 0.618 -12.392 -30.613 1.00 72.12 269 ALA A N 1
ATOM 2013 C CA . ALA A 1 269 ? 1.771 -13.035 -31.208 1.00 72.12 269 ALA A CA 1
ATOM 2014 C C . ALA A 1 269 ? 2.811 -13.427 -30.145 1.00 72.12 269 ALA A C 1
ATOM 2016 O O . ALA A 1 269 ? 3.366 -12.565 -29.464 1.00 72.12 269 ALA A O 1
ATOM 2017 N N . GLY A 1 270 ? 3.119 -14.724 -30.049 1.00 75.00 270 GLY A N 1
ATOM 2018 C CA . GLY A 1 270 ? 4.152 -15.284 -29.167 1.00 75.00 270 GLY A CA 1
ATOM 2019 C C . GLY A 1 270 ? 5.578 -15.044 -29.671 1.00 75.00 270 GLY A C 1
ATOM 2020 O O . GLY A 1 270 ? 6.348 -15.989 -29.806 1.00 75.00 270 GLY A O 1
ATOM 2021 N N . ILE A 1 271 ? 5.904 -13.795 -30.016 1.00 82.81 271 ILE A N 1
ATOM 2022 C CA . ILE A 1 271 ? 7.230 -13.387 -30.512 1.00 82.81 271 ILE A CA 1
ATOM 2023 C C . ILE A 1 271 ? 8.229 -13.215 -29.363 1.00 82.81 271 ILE A C 1
ATOM 2025 O O . ILE A 1 271 ? 9.425 -13.419 -29.559 1.00 82.81 271 ILE A O 1
ATOM 2029 N N . PHE A 1 272 ? 7.745 -12.832 -28.180 1.00 85.44 272 PHE A N 1
ATOM 2030 C CA . PHE A 1 272 ? 8.572 -12.552 -27.011 1.00 85.44 272 PHE A CA 1
ATOM 2031 C C . PHE A 1 272 ? 8.586 -13.719 -26.022 1.00 85.44 272 PHE A C 1
ATOM 2033 O O . PHE A 1 272 ? 7.590 -14.417 -25.831 1.00 85.44 272 PHE A O 1
ATOM 2040 N N . ILE A 1 273 ? 9.717 -13.886 -25.340 1.00 82.88 273 ILE A N 1
ATOM 2041 C CA . ILE A 1 273 ? 9.850 -14.735 -24.159 1.00 82.88 273 ILE A CA 1
ATOM 2042 C C . ILE A 1 273 ? 9.326 -13.940 -22.958 1.00 82.88 273 ILE A C 1
ATOM 2044 O O . ILE A 1 273 ? 10.020 -13.098 -22.388 1.00 82.88 273 ILE A O 1
ATOM 2048 N N . GLU A 1 274 ? 8.075 -14.195 -22.591 1.00 77.88 274 GLU A N 1
ATOM 2049 C CA . GLU A 1 274 ? 7.330 -13.420 -21.596 1.00 77.88 274 GLU A CA 1
ATOM 2050 C C . GLU A 1 274 ? 7.397 -14.068 -20.204 1.00 77.88 274 GLU A C 1
ATOM 2052 O O . GLU A 1 274 ? 6.497 -14.796 -19.781 1.00 77.88 274 GLU A O 1
ATOM 2057 N N . GLN A 1 275 ? 8.459 -13.781 -19.453 1.00 73.00 275 GLN A N 1
ATOM 2058 C CA . GLN A 1 275 ? 8.646 -14.253 -18.076 1.00 73.00 275 GLN A CA 1
ATOM 2059 C C . GLN A 1 275 ? 9.065 -13.100 -17.165 1.00 73.00 275 GLN A C 1
ATOM 2061 O O . GLN A 1 275 ? 9.863 -12.266 -17.576 1.00 73.00 275 GLN A O 1
ATOM 2066 N N . ALA A 1 276 ? 8.588 -13.064 -15.921 1.00 62.53 276 ALA A N 1
ATOM 2067 C CA . ALA A 1 276 ? 9.073 -12.082 -14.952 1.00 62.53 276 ALA A CA 1
ATOM 2068 C C . ALA A 1 276 ? 10.607 -12.211 -14.777 1.00 62.53 276 ALA A C 1
ATOM 2070 O O . ALA A 1 276 ? 11.105 -13.341 -14.719 1.00 62.53 276 ALA A O 1
ATOM 2071 N N . PRO A 1 277 ? 11.369 -11.100 -14.705 1.00 63.75 277 PRO A N 1
ATOM 2072 C CA . PRO A 1 277 ? 10.932 -9.697 -14.603 1.00 63.75 277 PRO A CA 1
ATOM 2073 C C . PRO A 1 277 ? 10.734 -8.967 -15.949 1.00 63.75 277 PRO A C 1
ATOM 2075 O O . PRO A 1 277 ? 10.552 -7.754 -15.966 1.00 63.75 277 PRO A O 1
ATOM 2078 N N . PHE A 1 278 ? 10.790 -9.669 -17.081 1.00 76.62 278 PHE A N 1
ATOM 2079 C CA . PHE A 1 278 ? 10.597 -9.084 -18.410 1.00 76.62 278 PHE A CA 1
ATOM 2080 C C . PHE A 1 278 ? 9.134 -8.711 -18.660 1.00 76.62 278 PHE A C 1
ATOM 2082 O O . PHE A 1 278 ? 8.216 -9.221 -18.016 1.00 76.62 278 PHE A O 1
ATOM 2089 N N . ALA A 1 279 ? 8.919 -7.812 -19.619 1.00 83.38 279 ALA A N 1
ATOM 2090 C CA . ALA A 1 279 ? 7.595 -7.367 -20.019 1.00 83.38 279 ALA A CA 1
ATOM 2091 C C . ALA A 1 279 ? 6.758 -8.552 -20.537 1.00 83.38 279 ALA A C 1
ATOM 2093 O O . ALA A 1 279 ? 7.238 -9.385 -21.308 1.00 83.38 279 ALA A O 1
ATOM 2094 N N . GLN A 1 280 ? 5.490 -8.607 -20.126 1.00 85.38 280 GLN A N 1
ATOM 2095 C CA . GLN A 1 280 ? 4.543 -9.660 -20.503 1.00 85.38 280 GLN A CA 1
ATOM 2096 C C . GLN A 1 280 ? 3.307 -9.044 -21.151 1.00 85.38 280 GLN A C 1
ATOM 2098 O O . GLN A 1 280 ? 2.855 -7.963 -20.753 1.00 85.38 280 GLN A O 1
ATOM 2103 N N . GLN A 1 281 ? 2.748 -9.722 -22.155 1.00 87.00 281 GLN A N 1
ATOM 2104 C CA . GLN A 1 281 ? 1.443 -9.349 -22.683 1.00 87.00 281 GLN A CA 1
ATOM 2105 C C . GLN A 1 281 ? 0.410 -9.544 -21.578 1.00 87.00 281 GLN A C 1
ATOM 2107 O O . GLN A 1 281 ? 0.538 -10.436 -20.738 1.00 87.00 281 GLN A O 1
ATOM 2112 N N . ARG A 1 282 ? -0.611 -8.690 -21.558 1.00 84.38 282 ARG A N 1
ATOM 2113 C CA . ARG A 1 282 ? -1.648 -8.735 -20.530 1.00 84.38 282 ARG A CA 1
ATOM 2114 C C . ARG A 1 282 ? -2.965 -9.194 -21.123 1.00 84.38 282 ARG A C 1
ATOM 2116 O O . ARG A 1 282 ? -3.270 -8.916 -22.279 1.00 84.38 282 ARG A O 1
ATOM 2123 N N . LEU A 1 283 ? -3.724 -9.908 -20.312 1.00 85.31 283 LEU A N 1
ATOM 2124 C CA . LEU A 1 283 ? -5.057 -10.392 -20.603 1.00 85.31 283 LEU A CA 1
ATOM 2125 C C . LEU A 1 283 ? -6.050 -9.623 -19.739 1.00 85.31 283 LEU A C 1
ATOM 2127 O O . LEU A 1 283 ? -5.832 -9.489 -18.533 1.00 85.31 283 LEU A O 1
ATOM 2131 N N . GLN A 1 284 ? -7.142 -9.179 -20.350 1.00 87.81 284 GLN A N 1
ATOM 2132 C CA . GLN A 1 284 ? -8.327 -8.733 -19.639 1.00 87.81 284 GLN A CA 1
ATOM 2133 C C . GLN A 1 284 ? -9.467 -9.709 -19.926 1.00 87.81 284 GLN A C 1
ATOM 2135 O O . GLN A 1 284 ? -9.808 -9.964 -21.078 1.00 87.81 284 GLN A O 1
ATOM 2140 N N . ALA A 1 285 ? -10.049 -10.275 -18.875 1.00 89.12 285 ALA A N 1
ATOM 2141 C CA . ALA A 1 285 ? -11.170 -11.195 -18.984 1.00 89.12 285 ALA A CA 1
ATOM 2142 C C . ALA A 1 285 ? -12.347 -10.684 -18.161 1.00 89.12 285 ALA A C 1
ATOM 2144 O O . ALA A 1 285 ? -12.215 -10.424 -16.966 1.00 89.12 285 ALA A O 1
ATOM 2145 N N . ARG A 1 286 ? -13.503 -10.570 -18.807 1.00 92.62 286 ARG A N 1
ATOM 2146 C CA . ARG A 1 286 ? -14.788 -10.264 -18.192 1.00 92.62 286 ARG A CA 1
ATOM 2147 C C . ARG A 1 286 ? -15.585 -11.551 -18.058 1.00 92.62 286 ARG A C 1
ATOM 2149 O O . ARG A 1 286 ? -15.936 -12.188 -19.055 1.00 92.62 286 ARG A O 1
ATOM 2156 N N . TRP A 1 287 ? -15.902 -11.906 -16.824 1.00 94.06 287 TRP A N 1
ATOM 2157 C CA . TRP A 1 287 ? -16.807 -12.999 -16.502 1.00 94.06 287 TRP A CA 1
ATOM 2158 C C . TRP A 1 287 ? -18.125 -12.423 -16.018 1.00 94.06 287 TRP A C 1
ATOM 2160 O O . TRP A 1 287 ? -18.145 -11.602 -15.107 1.00 94.06 287 TRP A O 1
ATOM 2170 N N . GLN A 1 288 ? -19.223 -12.876 -16.607 1.00 94.81 288 GLN A N 1
ATOM 2171 C CA . GLN A 1 288 ? -20.563 -12.425 -16.241 1.00 94.81 288 GLN A CA 1
ATOM 2172 C C . GLN A 1 288 ? -21.309 -13.524 -15.477 1.00 94.81 288 GLN A C 1
ATOM 2174 O O . GLN A 1 288 ? -21.059 -14.712 -15.733 1.00 94.81 288 GLN A O 1
ATOM 2179 N N . PRO A 1 289 ? -22.263 -13.166 -14.605 1.00 94.75 289 PRO A N 1
ATOM 2180 C CA . PRO A 1 289 ? -23.150 -14.139 -13.984 1.00 94.75 289 PRO A CA 1
ATOM 2181 C C . PRO A 1 289 ? -23.920 -14.938 -15.042 1.00 94.75 289 PRO A C 1
ATOM 2183 O O . PRO A 1 289 ? -24.512 -14.377 -15.970 1.00 94.75 289 PRO A O 1
ATOM 2186 N N . SER A 1 290 ? -23.905 -16.259 -14.894 1.00 91.88 290 SER A N 1
ATOM 2187 C CA . SER A 1 290 ? -24.568 -17.213 -15.778 1.00 91.88 290 SER A CA 1
ATOM 2188 C C . SER A 1 290 ? -25.886 -17.668 -15.168 1.00 91.88 290 SER A C 1
ATOM 2190 O O . SER A 1 290 ? -25.922 -18.113 -14.020 1.00 91.88 290 SER A O 1
ATOM 2192 N N . LEU A 1 291 ? -26.961 -17.609 -15.950 1.00 90.69 291 LEU A N 1
ATOM 2193 C CA . LEU A 1 291 ? -28.268 -18.142 -15.574 1.00 90.69 291 LEU A CA 1
ATOM 2194 C C . LEU A 1 291 ? -28.545 -19.443 -16.334 1.00 90.69 291 LEU A C 1
ATOM 2196 O O . LEU A 1 291 ? -28.182 -19.567 -17.504 1.00 90.69 291 LEU A O 1
ATOM 2200 N N . ALA A 1 292 ? -29.267 -20.390 -15.732 1.00 88.75 292 ALA A N 1
ATOM 2201 C CA . ALA A 1 292 ? -29.694 -21.607 -16.431 1.00 88.75 292 ALA A CA 1
ATOM 2202 C C . ALA A 1 292 ? -30.507 -21.274 -17.703 1.00 88.75 292 ALA A C 1
ATOM 2204 O O . ALA A 1 292 ? -30.300 -21.885 -18.759 1.00 88.75 292 ALA A O 1
ATOM 2205 N N . SER A 1 293 ? -31.338 -20.226 -17.627 1.00 87.12 293 SER A N 1
ATOM 2206 C CA . SER A 1 293 ? -32.123 -19.682 -18.742 1.00 87.12 293 SER A CA 1
ATOM 2207 C C . SER A 1 293 ? -31.293 -19.163 -19.920 1.00 87.12 293 SER A C 1
ATOM 2209 O O . SER A 1 293 ? -31.812 -19.052 -21.029 1.00 87.12 293 SER A O 1
ATOM 2211 N N . ASP A 1 294 ? -30.010 -18.841 -19.711 1.00 86.62 294 ASP A N 1
ATOM 2212 C CA . ASP A 1 294 ? -29.126 -18.417 -20.799 1.00 86.62 294 ASP A CA 1
ATOM 2213 C C . ASP A 1 294 ? -28.787 -19.573 -21.759 1.00 86.62 294 ASP A C 1
ATOM 2215 O O . ASP A 1 294 ? -28.422 -19.330 -22.909 1.00 86.62 294 ASP A O 1
ATOM 2219 N N . SER A 1 295 ? -28.866 -20.820 -21.282 1.00 84.12 295 SER A N 1
ATOM 2220 C CA . SER A 1 295 ? -28.582 -22.033 -22.063 1.00 84.12 295 SER A CA 1
ATOM 2221 C C . SER A 1 295 ? -29.851 -22.737 -22.552 1.00 84.12 295 SER A C 1
ATOM 2223 O O . SER A 1 295 ? -29.882 -23.250 -23.670 1.00 84.12 295 SER A O 1
ATOM 2225 N N . ASP A 1 296 ? -30.912 -22.709 -21.744 1.00 88.06 296 ASP A N 1
ATOM 2226 C CA . ASP A 1 296 ? -32.234 -23.228 -22.077 1.00 88.06 296 ASP A CA 1
ATOM 2227 C C . ASP A 1 296 ? -33.293 -22.167 -21.745 1.00 88.06 296 ASP A C 1
ATOM 2229 O O . ASP A 1 296 ? -33.619 -21.988 -20.574 1.00 88.06 296 ASP A O 1
ATOM 2233 N N . PRO A 1 297 ? -33.888 -21.485 -22.741 1.00 88.50 297 PRO A N 1
ATOM 2234 C CA . PRO A 1 297 ? -34.912 -20.468 -22.500 1.00 88.50 297 PRO A CA 1
ATOM 2235 C C . PRO A 1 297 ? -36.160 -20.967 -21.750 1.00 88.50 297 PRO A C 1
ATOM 2237 O O . PRO A 1 297 ? -36.956 -20.146 -21.297 1.00 88.50 297 PRO A O 1
ATOM 2240 N N . ALA A 1 298 ? -36.374 -22.287 -21.654 1.00 87.69 298 ALA A N 1
ATOM 2241 C CA . ALA A 1 298 ? -37.456 -22.886 -20.873 1.00 87.69 298 ALA A CA 1
ATOM 2242 C C . ALA A 1 298 ? -37.075 -23.155 -19.402 1.00 87.69 298 ALA A C 1
ATOM 2244 O O . ALA A 1 298 ? -37.961 -23.433 -18.589 1.00 87.69 298 ALA A O 1
ATOM 2245 N N . ALA A 1 299 ? -35.787 -23.076 -19.052 1.00 86.81 299 ALA A N 1
ATOM 2246 C CA . ALA A 1 299 ? -35.292 -23.223 -17.690 1.00 86.81 299 ALA A CA 1
ATOM 2247 C C . ALA A 1 299 ? -35.555 -21.954 -16.854 1.00 86.81 299 ALA A C 1
ATOM 2249 O O . ALA A 1 299 ? -35.627 -20.847 -17.395 1.00 86.81 299 ALA A O 1
ATOM 2250 N N . PRO A 1 300 ? -35.695 -22.081 -15.521 1.00 82.38 300 PRO A N 1
ATOM 2251 C CA . PRO A 1 300 ? -35.797 -20.918 -14.646 1.00 82.38 300 PRO A CA 1
ATOM 2252 C C . PRO A 1 300 ? -34.531 -20.053 -14.732 1.00 82.38 300 PRO A C 1
ATOM 2254 O O . PRO A 1 300 ? -33.434 -20.557 -14.974 1.00 82.38 300 PRO A O 1
ATOM 2257 N N . ALA A 1 301 ? -34.672 -18.750 -14.482 1.00 83.69 301 ALA A N 1
ATOM 2258 C CA . ALA A 1 301 ? -33.567 -17.789 -14.420 1.00 83.69 301 ALA A CA 1
ATOM 2259 C C . ALA A 1 301 ? -32.750 -17.936 -13.120 1.00 83.69 301 ALA A C 1
ATOM 2261 O O . ALA A 1 301 ? -32.579 -16.986 -12.364 1.00 83.69 301 ALA A O 1
ATOM 2262 N N . LEU A 1 302 ? -32.298 -19.158 -12.839 1.00 87.31 302 LEU A N 1
ATOM 2263 C CA . LEU A 1 302 ? -31.550 -19.518 -11.641 1.00 87.31 302 LEU A CA 1
ATOM 2264 C C . LEU A 1 302 ? -30.052 -19.345 -11.899 1.00 87.31 302 LEU A C 1
ATOM 2266 O O . LEU A 1 302 ? -29.555 -19.761 -12.947 1.00 87.31 302 LEU A O 1
ATOM 2270 N N . LEU A 1 303 ? -29.347 -18.729 -10.951 1.00 91.06 303 LEU A N 1
ATOM 2271 C CA . LEU A 1 303 ? -27.913 -18.472 -11.037 1.00 91.06 303 LEU A CA 1
ATOM 2272 C C . LEU A 1 303 ? -27.117 -19.780 -10.952 1.00 91.06 303 LEU A C 1
ATOM 2274 O O . LEU A 1 303 ? -27.171 -20.482 -9.948 1.00 91.06 303 LEU A O 1
ATOM 2278 N N . THR A 1 304 ? -26.357 -20.092 -12.000 1.00 91.00 304 THR A N 1
ATOM 2279 C CA . THR A 1 304 ? -25.533 -21.310 -12.080 1.00 91.00 304 THR A CA 1
ATOM 2280 C C . THR A 1 304 ? -24.047 -21.047 -11.853 1.00 91.00 304 THR A C 1
ATOM 2282 O O . THR A 1 304 ? -23.267 -21.991 -11.839 1.00 91.00 304 THR A O 1
ATOM 2285 N N . GLY A 1 305 ? -23.635 -19.781 -11.725 1.00 91.88 305 GLY A N 1
ATOM 2286 C CA . GLY A 1 305 ? -22.238 -19.393 -11.538 1.00 91.88 305 GLY A CA 1
ATOM 2287 C C . GLY A 1 305 ? -21.829 -18.221 -12.414 1.00 91.88 305 GLY A C 1
ATOM 2288 O O . GLY A 1 305 ? -22.623 -17.312 -12.646 1.00 91.88 305 GLY A O 1
ATOM 2289 N N . TYR A 1 306 ? -20.600 -18.266 -12.924 1.00 94.19 306 TYR A N 1
ATOM 2290 C CA . TYR A 1 306 ? -20.067 -17.306 -13.888 1.00 94.19 306 TYR A CA 1
ATOM 2291 C C . TYR A 1 306 ? -19.657 -18.005 -15.179 1.00 94.19 306 TYR A C 1
ATOM 2293 O O . TYR A 1 306 ? -19.323 -19.186 -15.179 1.00 94.19 306 TYR A O 1
ATOM 2301 N N . ARG A 1 307 ? -19.666 -17.254 -16.280 1.00 90.69 307 ARG A N 1
ATOM 2302 C CA . ARG A 1 307 ? -19.157 -17.695 -17.584 1.00 90.69 307 ARG A CA 1
ATOM 2303 C C . ARG A 1 307 ? -18.345 -16.581 -18.243 1.00 90.69 307 ARG A C 1
ATOM 2305 O O . ARG A 1 307 ? -18.648 -15.405 -18.002 1.00 90.69 307 ARG A O 1
ATOM 2312 N N . PRO A 1 308 ? -17.367 -16.901 -19.103 1.00 89.94 308 PRO A N 1
ATOM 2313 C CA . PRO A 1 308 ? -16.641 -15.874 -19.832 1.00 89.94 308 PRO A CA 1
ATOM 2314 C C . PRO A 1 308 ? -17.599 -15.140 -20.778 1.00 89.94 308 PRO A C 1
ATOM 2316 O O . PRO A 1 308 ? -18.352 -15.754 -21.534 1.00 89.94 308 PRO A O 1
ATOM 2319 N N . ALA A 1 309 ? -17.607 -13.812 -20.695 1.00 88.31 309 ALA A N 1
ATOM 2320 C CA . ALA A 1 309 ? -18.389 -12.936 -21.565 1.00 88.31 309 ALA A CA 1
ATOM 2321 C C . ALA A 1 309 ? -17.515 -12.343 -22.671 1.00 88.31 309 ALA A C 1
ATOM 2323 O O . ALA A 1 309 ? -17.909 -12.304 -23.833 1.00 88.31 309 ALA A O 1
ATOM 2324 N N . GLN A 1 310 ? -16.326 -11.891 -22.283 1.00 85.50 310 GLN A N 1
ATOM 2325 C CA . GLN A 1 310 ? -15.353 -11.255 -23.153 1.00 85.50 310 GLN A CA 1
ATOM 2326 C C . GLN A 1 310 ? -13.973 -11.575 -22.604 1.00 85.50 310 GLN A C 1
ATOM 2328 O O . GLN A 1 310 ? -13.737 -11.471 -21.401 1.00 85.50 310 GLN A O 1
ATOM 2333 N N . VAL A 1 311 ? -13.064 -11.983 -23.472 1.00 83.62 311 VAL A N 1
ATOM 2334 C CA . VAL A 1 311 ? -11.687 -12.253 -23.094 1.00 83.62 311 VAL A CA 1
ATOM 2335 C C . VAL A 1 311 ? -10.828 -11.697 -24.205 1.00 83.62 311 VAL A C 1
ATOM 2337 O O . VAL A 1 311 ? -11.007 -12.095 -25.344 1.00 83.62 311 VAL A O 1
ATOM 2340 N N . GLU A 1 312 ? -9.975 -10.730 -23.882 1.00 84.06 312 GLU A N 1
ATOM 2341 C CA . GLU A 1 312 ? -9.211 -9.989 -24.878 1.00 84.06 312 GLU A CA 1
ATOM 2342 C C . GLU A 1 312 ? -7.794 -9.710 -24.383 1.00 84.06 312 GLU A C 1
ATOM 2344 O O . GLU A 1 312 ? -7.518 -9.538 -23.189 1.00 84.06 312 GLU A O 1
ATOM 2349 N N . VAL A 1 313 ? -6.868 -9.633 -25.332 1.00 84.00 313 VAL A N 1
ATOM 2350 C CA . VAL A 1 313 ? -5.499 -9.191 -25.073 1.00 84.00 313 VAL A CA 1
ATOM 2351 C C . VAL A 1 313 ? -5.516 -7.682 -24.862 1.00 84.00 313 VAL A C 1
ATOM 2353 O O . VAL A 1 313 ? -5.923 -6.925 -25.743 1.00 84.00 313 VAL A O 1
ATOM 2356 N N . GLN A 1 314 ? -5.032 -7.225 -23.709 1.00 86.00 314 GLN A N 1
ATOM 2357 C CA . GLN A 1 314 ? -4.972 -5.802 -23.413 1.00 86.00 314 GLN A CA 1
ATOM 2358 C C . GLN A 1 314 ? -4.030 -5.107 -24.417 1.00 86.00 314 GLN A C 1
ATOM 2360 O O . GLN A 1 314 ? -2.890 -5.559 -24.621 1.00 86.00 314 GLN A O 1
ATOM 2365 N N . PRO A 1 315 ? -4.456 -3.997 -25.048 1.00 87.38 315 PRO A N 1
ATOM 2366 C CA . PRO A 1 315 ? -3.556 -3.208 -25.868 1.00 87.38 315 PRO A CA 1
ATOM 2367 C C . PRO A 1 315 ? -2.460 -2.637 -24.965 1.00 87.38 315 PRO A C 1
ATOM 2369 O O . PRO A 1 315 ? -2.742 -1.977 -23.971 1.00 87.38 315 PRO A O 1
ATOM 2372 N N . THR A 1 316 ? -1.206 -2.913 -25.305 1.00 90.50 316 THR A N 1
ATOM 2373 C CA . THR A 1 316 ? -0.006 -2.386 -24.653 1.00 90.50 316 THR A CA 1
ATOM 2374 C C . THR A 1 316 ? 1.049 -2.113 -25.727 1.00 90.50 316 THR A C 1
ATOM 2376 O O . THR A 1 316 ? 0.957 -2.649 -26.840 1.00 90.50 316 THR A O 1
ATOM 2379 N N . PRO A 1 317 ? 2.096 -1.326 -25.426 1.00 92.44 317 PRO A N 1
ATOM 2380 C CA . PRO A 1 317 ? 3.245 -1.191 -26.318 1.00 92.44 317 PRO A CA 1
ATOM 2381 C C . PRO A 1 317 ? 3.846 -2.547 -26.726 1.00 92.44 317 PRO A C 1
ATOM 2383 O O . PRO A 1 317 ? 4.210 -2.740 -27.885 1.00 92.44 317 PRO A O 1
ATOM 2386 N N . LEU A 1 318 ? 3.873 -3.522 -25.808 1.00 92.06 318 LEU A N 1
ATOM 2387 C CA . LEU A 1 318 ? 4.418 -4.852 -26.074 1.00 92.06 318 LEU A CA 1
ATOM 2388 C C . LEU A 1 318 ? 3.509 -5.662 -27.005 1.00 92.06 318 LEU A C 1
ATOM 2390 O O . LEU A 1 318 ? 4.007 -6.287 -27.940 1.00 92.06 318 LEU A O 1
ATOM 2394 N N . SER A 1 319 ? 2.186 -5.647 -26.794 1.00 89.19 319 SER A N 1
ATOM 2395 C CA . SER A 1 319 ? 1.261 -6.370 -27.677 1.00 89.19 319 SER A CA 1
ATOM 2396 C C . SER A 1 319 ? 1.212 -5.759 -29.081 1.00 89.19 319 SER A C 1
ATOM 2398 O O . SER A 1 319 ? 1.183 -6.498 -30.070 1.00 89.19 319 SER A O 1
ATOM 2400 N N . ALA A 1 320 ? 1.333 -4.431 -29.199 1.00 91.38 320 ALA A N 1
ATOM 2401 C CA . ALA A 1 320 ? 1.504 -3.755 -30.483 1.00 91.38 320 ALA A CA 1
ATOM 2402 C C . ALA A 1 320 ? 2.817 -4.160 -31.176 1.00 91.38 320 ALA A C 1
ATOM 2404 O O . ALA A 1 320 ? 2.789 -4.552 -32.344 1.00 91.38 320 ALA A O 1
ATOM 2405 N N . LEU A 1 321 ? 3.950 -4.134 -30.462 1.00 93.31 321 LEU A N 1
ATOM 2406 C CA . LEU A 1 321 ? 5.251 -4.533 -31.007 1.00 93.31 321 LEU A CA 1
ATOM 2407 C C . LEU A 1 321 ? 5.257 -5.989 -31.478 1.00 93.31 3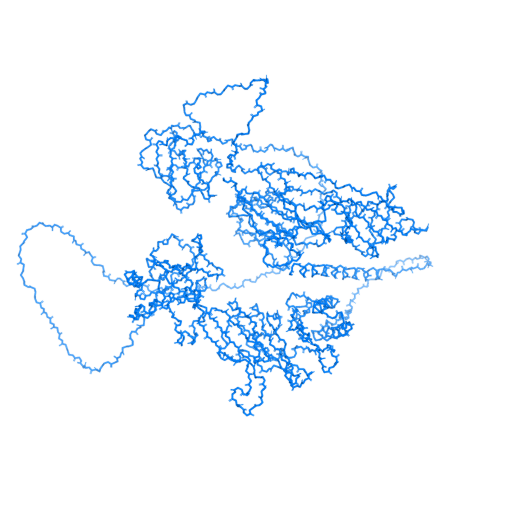21 LEU A C 1
ATOM 2409 O O . LEU A 1 321 ? 5.681 -6.271 -32.597 1.00 93.31 321 LEU A O 1
ATOM 2413 N N . ALA A 1 322 ? 4.745 -6.904 -30.654 1.00 90.75 322 ALA A N 1
ATOM 2414 C CA . ALA A 1 322 ? 4.640 -8.320 -30.987 1.00 90.75 322 ALA A CA 1
ATOM 2415 C C . ALA A 1 322 ? 3.823 -8.531 -32.268 1.00 90.75 322 ALA A C 1
ATOM 2417 O O . ALA A 1 322 ? 4.236 -9.274 -33.157 1.00 90.75 322 ALA A O 1
ATOM 2418 N N . THR A 1 323 ? 2.705 -7.811 -32.402 1.00 89.69 323 THR A N 1
ATOM 2419 C CA . THR A 1 323 ? 1.857 -7.879 -33.596 1.00 89.69 323 THR A CA 1
ATOM 2420 C C . THR A 1 323 ? 2.573 -7.346 -34.839 1.00 89.69 323 THR A C 1
ATOM 2422 O O . THR A 1 323 ? 2.495 -7.958 -35.903 1.00 89.69 323 THR A O 1
ATOM 2425 N N . ILE A 1 324 ? 3.297 -6.225 -34.726 1.00 91.06 324 ILE A N 1
ATOM 2426 C CA . ILE A 1 324 ? 4.100 -5.680 -35.831 1.00 91.06 324 ILE A CA 1
ATOM 2427 C C . ILE A 1 324 ? 5.147 -6.709 -36.272 1.00 91.06 324 ILE A C 1
ATOM 2429 O O . ILE A 1 324 ? 5.210 -7.038 -37.457 1.00 91.06 324 ILE A O 1
ATOM 2433 N N . LEU A 1 325 ? 5.936 -7.242 -35.333 1.00 91.38 325 LEU A N 1
ATOM 2434 C CA . LEU A 1 325 ? 7.009 -8.195 -35.625 1.00 91.38 325 LEU A CA 1
ATOM 2435 C C . LEU A 1 325 ? 6.482 -9.481 -36.268 1.00 91.38 325 LEU A C 1
ATOM 2437 O O . LEU A 1 325 ? 7.068 -9.942 -37.245 1.00 91.38 325 LEU A O 1
ATOM 2441 N N . ALA A 1 326 ? 5.355 -10.010 -35.793 1.00 89.25 326 ALA A N 1
ATOM 2442 C CA . ALA A 1 326 ? 4.722 -11.183 -36.390 1.00 89.25 326 ALA A CA 1
ATOM 2443 C C . ALA A 1 326 ? 4.325 -10.944 -37.852 1.00 89.25 326 ALA A C 1
ATOM 2445 O O . ALA A 1 326 ? 4.699 -11.717 -38.731 1.00 89.25 326 ALA A O 1
ATOM 2446 N N . TRP A 1 327 ? 3.653 -9.825 -38.150 1.00 89.25 327 TRP A N 1
ATOM 2447 C CA . TRP A 1 327 ? 3.288 -9.502 -39.531 1.00 89.25 327 TRP A CA 1
ATOM 2448 C C . TRP A 1 327 ? 4.497 -9.223 -40.426 1.00 89.25 327 TRP A C 1
ATOM 2450 O O . TRP A 1 327 ? 4.435 -9.507 -41.625 1.00 89.25 327 TRP A O 1
ATOM 2460 N N . LEU A 1 328 ? 5.583 -8.668 -39.880 1.00 89.06 328 LEU A N 1
ATOM 2461 C CA . LEU A 1 328 ? 6.838 -8.500 -40.612 1.00 89.06 328 LEU A CA 1
ATOM 2462 C C . LEU A 1 328 ? 7.468 -9.854 -40.961 1.00 89.06 328 LEU A C 1
ATOM 2464 O O . LEU A 1 328 ? 7.859 -10.049 -42.111 1.00 89.06 328 LEU A O 1
ATOM 2468 N N . GLN A 1 329 ? 7.532 -10.779 -40.000 1.00 89.06 329 GLN A N 1
ATOM 2469 C CA . GLN A 1 329 ? 8.101 -12.121 -40.178 1.00 89.06 329 GLN A CA 1
ATOM 2470 C C . GLN A 1 329 ? 7.272 -12.979 -41.147 1.00 89.06 329 GLN A C 1
ATOM 2472 O O . GLN A 1 329 ? 7.839 -13.681 -41.983 1.00 89.06 329 GLN A O 1
ATOM 2477 N N . ASP A 1 330 ? 5.944 -12.840 -41.129 1.00 86.69 330 ASP A N 1
ATOM 2478 C CA . ASP A 1 330 ? 5.029 -13.500 -42.073 1.00 86.69 330 ASP A CA 1
ATOM 2479 C C . ASP A 1 330 ? 5.010 -12.850 -43.474 1.00 86.69 330 ASP A C 1
ATOM 2481 O O . ASP A 1 330 ? 4.286 -13.290 -44.372 1.00 86.69 330 ASP A O 1
ATOM 2485 N N . GLY A 1 331 ? 5.766 -11.764 -43.684 1.00 84.88 331 GLY A N 1
ATOM 2486 C CA . GLY A 1 331 ? 5.806 -11.022 -44.948 1.00 84.88 331 GLY A CA 1
ATOM 2487 C C . GLY A 1 331 ? 4.529 -10.226 -45.252 1.00 84.88 331 GLY A C 1
ATOM 2488 O O . GLY A 1 331 ? 4.349 -9.722 -46.363 1.00 84.88 331 GLY A O 1
ATOM 2489 N N . GLN A 1 332 ? 3.634 -10.064 -44.277 1.00 87.06 332 GLN A N 1
ATOM 2490 C CA . GLN A 1 332 ? 2.348 -9.374 -44.406 1.00 87.06 332 GLN A CA 1
ATOM 2491 C C . GLN A 1 332 ? 2.422 -7.910 -43.948 1.00 87.06 332 GLN A C 1
ATOM 2493 O O . GLN A 1 332 ? 1.548 -7.409 -43.242 1.00 87.06 332 GLN A O 1
ATOM 2498 N N . ILE A 1 333 ? 3.438 -7.183 -44.419 1.00 83.00 333 ILE A N 1
ATOM 2499 C CA . ILE A 1 333 ? 3.783 -5.810 -43.997 1.00 83.00 333 ILE A CA 1
ATOM 2500 C C . ILE A 1 333 ? 2.585 -4.841 -44.059 1.00 83.00 333 ILE A C 1
ATOM 2502 O O . ILE A 1 333 ? 2.424 -3.964 -43.212 1.00 83.00 333 ILE A O 1
ATOM 2506 N N . ASN A 1 334 ? 1.679 -5.016 -45.028 1.00 84.75 334 ASN A N 1
ATOM 2507 C CA . ASN A 1 334 ? 0.496 -4.160 -45.165 1.00 84.75 334 ASN A CA 1
ATOM 2508 C C . ASN A 1 334 ? -0.479 -4.252 -43.977 1.00 84.75 334 ASN A C 1
ATOM 2510 O O . ASN A 1 334 ? -1.198 -3.284 -43.731 1.00 84.75 334 ASN A O 1
ATOM 2514 N N . ARG A 1 335 ? -0.495 -5.366 -43.233 1.00 87.69 335 ARG A N 1
ATOM 2515 C CA . ARG A 1 335 ? -1.332 -5.539 -42.034 1.00 87.69 335 ARG A CA 1
ATOM 2516 C C . ARG A 1 335 ? -0.775 -4.818 -40.806 1.00 87.69 335 ARG A C 1
ATOM 2518 O O . ARG A 1 335 ? -1.551 -4.466 -39.925 1.00 87.69 335 ARG A O 1
ATOM 2525 N N . ALA A 1 336 ? 0.525 -4.521 -40.783 1.00 86.00 336 ALA A N 1
ATOM 2526 C CA . ALA A 1 336 ? 1.170 -3.780 -39.699 1.00 86.00 336 ALA A CA 1
ATOM 2527 C C . ALA A 1 336 ? 0.949 -2.256 -39.777 1.00 86.00 336 ALA A C 1
ATOM 2529 O O . ALA A 1 336 ? 1.152 -1.557 -38.788 1.00 86.00 336 ALA A O 1
ATOM 2530 N N . ARG A 1 337 ? 0.487 -1.727 -40.923 1.00 88.81 337 ARG A N 1
ATOM 2531 C CA . ARG A 1 337 ? 0.288 -0.279 -41.150 1.00 88.81 337 ARG A CA 1
ATOM 2532 C C . ARG A 1 337 ? -0.500 0.452 -40.053 1.00 88.81 337 ARG A C 1
ATOM 2534 O O . ARG A 1 337 ? -0.093 1.555 -39.714 1.00 88.81 337 ARG A O 1
ATOM 2541 N N . PRO A 1 338 ? -1.586 -0.101 -39.480 1.00 88.12 338 PRO A N 1
ATOM 2542 C CA . PRO A 1 338 ? -2.347 0.604 -38.448 1.00 88.12 338 PRO A CA 1
ATOM 2543 C C . PRO A 1 338 ? -1.634 0.702 -37.088 1.00 88.12 338 PRO A C 1
ATOM 2545 O O . PRO A 1 338 ? -2.161 1.339 -36.184 1.00 88.12 338 PRO A O 1
ATOM 2548 N N . PHE A 1 339 ? -0.486 0.040 -36.916 1.00 88.50 339 PHE A N 1
ATOM 2549 C CA . PHE A 1 339 ? 0.297 0.041 -35.677 1.00 88.50 339 PHE A CA 1
ATOM 2550 C C . PHE A 1 339 ? 1.546 0.932 -35.747 1.00 88.50 339 PHE A C 1
ATOM 2552 O O . PHE A 1 339 ? 2.302 0.983 -34.783 1.00 88.50 339 PHE A O 1
ATOM 2559 N N . VAL A 1 340 ? 1.793 1.624 -36.861 1.00 91.69 340 VAL A N 1
ATOM 2560 C CA . VAL A 1 340 ? 2.955 2.509 -37.033 1.00 91.69 340 VAL A CA 1
ATOM 2561 C C . VAL A 1 340 ? 2.505 3.927 -37.360 1.00 91.69 340 VAL A C 1
ATOM 2563 O O . VAL A 1 340 ? 1.549 4.124 -38.109 1.00 91.69 340 VAL A O 1
ATOM 2566 N N . ALA A 1 341 ? 3.204 4.925 -36.822 1.00 91.62 341 ALA A N 1
ATOM 2567 C CA . ALA A 1 341 ? 2.886 6.331 -37.065 1.00 91.62 341 ALA A CA 1
ATOM 2568 C C . ALA A 1 341 ? 3.204 6.742 -38.508 1.00 91.62 341 ALA A C 1
ATOM 2570 O O . ALA A 1 341 ? 2.551 7.611 -39.087 1.00 91.62 341 ALA A O 1
ATOM 2571 N N . ARG A 1 342 ? 4.209 6.094 -39.108 1.00 91.00 342 ARG A N 1
ATOM 2572 C CA . ARG A 1 342 ? 4.653 6.334 -40.479 1.00 91.00 342 ARG A CA 1
ATOM 2573 C C . ARG A 1 342 ? 4.965 5.015 -41.186 1.00 91.00 342 ARG A C 1
ATOM 2575 O O . ARG A 1 342 ? 5.465 4.072 -40.582 1.00 91.00 342 ARG A O 1
ATOM 2582 N N . ILE A 1 343 ? 4.659 4.947 -42.482 1.00 86.62 343 ILE A N 1
ATOM 2583 C CA . ILE A 1 343 ? 4.824 3.725 -43.293 1.00 86.62 343 ILE A CA 1
ATOM 2584 C C . ILE A 1 343 ? 6.308 3.378 -43.510 1.00 86.62 343 ILE A C 1
ATOM 2586 O O . ILE A 1 343 ? 6.645 2.202 -43.644 1.00 86.62 343 ILE A O 1
ATOM 2590 N N . ASP A 1 344 ? 7.188 4.380 -43.538 1.00 88.62 344 ASP A N 1
ATOM 2591 C CA . ASP A 1 344 ? 8.639 4.207 -43.676 1.00 88.62 344 ASP A CA 1
ATOM 2592 C C . ASP A 1 344 ? 9.249 3.404 -42.518 1.00 88.62 344 ASP A C 1
ATOM 2594 O O . ASP A 1 344 ? 10.115 2.574 -42.775 1.00 88.62 344 ASP A O 1
ATOM 2598 N N . LEU A 1 345 ? 8.705 3.513 -41.298 1.00 91.81 345 LEU A N 1
ATOM 2599 C CA . LEU A 1 345 ? 9.144 2.729 -40.135 1.00 91.81 345 LEU A CA 1
ATOM 2600 C C . LEU A 1 345 ? 9.113 1.216 -40.384 1.00 91.81 345 LEU A C 1
ATOM 2602 O O . LEU A 1 345 ? 9.975 0.499 -39.892 1.00 91.81 345 LEU A O 1
ATOM 2606 N N . LEU A 1 346 ? 8.164 0.707 -41.177 1.00 90.31 346 LEU A N 1
ATOM 2607 C CA . LEU A 1 346 ? 8.127 -0.721 -41.525 1.00 90.31 346 LEU A CA 1
ATOM 2608 C C . LEU A 1 346 ? 9.318 -1.116 -42.411 1.00 90.31 346 LEU A C 1
ATOM 2610 O O . LEU A 1 346 ? 9.831 -2.229 -42.305 1.00 90.31 346 LEU A O 1
ATOM 2614 N N . THR A 1 347 ? 9.762 -0.198 -43.272 1.00 88.31 347 THR A N 1
ATOM 2615 C CA . THR A 1 347 ? 10.968 -0.370 -44.094 1.00 88.31 347 THR A CA 1
ATOM 2616 C C . THR A 1 347 ? 12.219 -0.278 -43.225 1.00 88.31 347 THR A C 1
ATOM 2618 O O . THR A 1 347 ? 13.119 -1.099 -43.376 1.00 88.31 347 THR A O 1
ATOM 2621 N N . ASP A 1 348 ? 12.255 0.660 -42.277 1.00 89.50 348 ASP A N 1
ATOM 2622 C CA . ASP A 1 348 ? 13.361 0.800 -41.327 1.00 89.50 348 ASP A CA 1
ATOM 2623 C C . ASP A 1 348 ? 13.513 -0.461 -40.472 1.00 89.50 348 ASP A C 1
ATOM 2625 O O . ASP A 1 348 ? 14.601 -1.022 -40.390 1.00 89.50 348 ASP A O 1
ATOM 2629 N N . MET A 1 349 ? 12.415 -0.987 -39.924 1.00 91.50 349 MET A N 1
ATOM 2630 C CA . MET A 1 349 ? 12.406 -2.251 -39.182 1.00 91.50 349 MET A CA 1
ATOM 2631 C C . MET A 1 349 ? 12.909 -3.428 -40.023 1.00 91.50 349 MET A C 1
ATOM 2633 O O . MET A 1 349 ? 13.662 -4.270 -39.531 1.00 91.50 349 MET A O 1
ATOM 2637 N N . PHE A 1 350 ? 12.522 -3.489 -41.299 1.00 87.69 350 PHE A N 1
ATOM 2638 C CA . PHE A 1 350 ? 13.022 -4.508 -42.218 1.00 87.69 350 PHE A CA 1
ATOM 2639 C C . PHE A 1 350 ? 14.540 -4.382 -42.426 1.00 87.69 350 PHE A C 1
ATOM 2641 O O . PHE A 1 350 ? 15.255 -5.378 -42.323 1.00 87.69 350 PHE A O 1
ATOM 2648 N N . ASN A 1 351 ? 15.043 -3.163 -42.640 1.00 87.56 351 ASN A N 1
ATOM 2649 C CA . ASN A 1 351 ? 16.473 -2.882 -42.811 1.00 87.56 351 ASN A CA 1
ATOM 2650 C C . ASN A 1 351 ? 17.292 -3.154 -41.540 1.00 87.56 351 ASN A C 1
ATOM 2652 O O . ASN A 1 351 ? 18.436 -3.591 -41.633 1.00 87.56 351 ASN A O 1
ATOM 2656 N N . LEU A 1 352 ? 16.701 -2.943 -40.361 1.00 89.06 352 LEU A N 1
ATOM 2657 C CA . LEU A 1 352 ? 17.278 -3.294 -39.059 1.00 89.06 352 LEU A CA 1
ATOM 2658 C C . LEU A 1 352 ? 17.293 -4.811 -38.792 1.00 89.06 352 LEU A C 1
ATOM 2660 O O . LEU A 1 352 ? 17.796 -5.251 -37.761 1.00 89.06 352 LEU A O 1
ATOM 2664 N N . GLY A 1 353 ? 16.744 -5.625 -39.700 1.00 88.44 353 GLY A N 1
ATOM 2665 C CA . GLY A 1 353 ? 16.709 -7.078 -39.557 1.00 88.44 353 GLY A CA 1
ATOM 2666 C C . GLY A 1 353 ? 15.678 -7.564 -38.538 1.00 88.44 353 GLY A C 1
ATOM 2667 O O . GLY A 1 353 ? 15.837 -8.644 -37.980 1.00 88.44 353 GLY A O 1
ATOM 2668 N N . LEU A 1 354 ? 14.611 -6.803 -38.274 1.00 89.56 354 LEU A N 1
ATOM 2669 C CA . LEU A 1 354 ? 13.531 -7.227 -37.368 1.00 89.56 354 LEU A CA 1
ATOM 2670 C C . LEU A 1 354 ? 12.537 -8.201 -38.020 1.00 89.56 354 LEU A C 1
ATOM 2672 O O . LEU A 1 354 ? 11.738 -8.831 -37.332 1.00 89.56 354 LEU A O 1
ATOM 2676 N N . ALA A 1 355 ? 12.603 -8.354 -39.345 1.00 87.38 355 ALA A N 1
ATOM 2677 C CA . ALA A 1 355 ? 11.833 -9.355 -40.083 1.00 87.38 355 ALA A CA 1
ATOM 2678 C C . ALA A 1 355 ? 12.412 -10.776 -39.958 1.00 87.38 355 ALA A C 1
ATOM 2680 O O . ALA A 1 355 ? 11.741 -11.736 -40.330 1.00 87.38 355 ALA A O 1
ATOM 2681 N N . THR A 1 356 ? 13.640 -10.937 -39.451 1.00 88.06 356 THR A N 1
ATOM 2682 C CA . THR A 1 356 ? 14.182 -12.264 -39.139 1.00 88.06 356 THR A CA 1
ATOM 2683 C C . THR A 1 356 ? 13.780 -12.677 -37.717 1.00 88.06 356 THR A C 1
ATOM 2685 O O . THR A 1 356 ? 13.859 -11.851 -36.800 1.00 88.06 356 THR A O 1
ATOM 2688 N N . PRO A 1 357 ? 13.373 -13.942 -37.496 1.00 87.06 357 PRO A N 1
ATOM 2689 C CA . PRO A 1 357 ? 13.058 -14.444 -36.158 1.00 87.06 357 PRO A CA 1
ATOM 2690 C C . PRO A 1 357 ? 14.215 -14.249 -35.164 1.00 87.06 357 PRO A C 1
ATOM 2692 O O . PRO A 1 357 ? 15.381 -14.167 -35.558 1.00 87.06 357 PRO A O 1
ATOM 2695 N N . GLY A 1 358 ? 13.892 -14.162 -33.877 1.00 84.62 358 GLY A N 1
ATOM 2696 C CA . GLY A 1 358 ? 14.850 -14.015 -32.779 1.00 84.62 358 GLY A CA 1
ATOM 2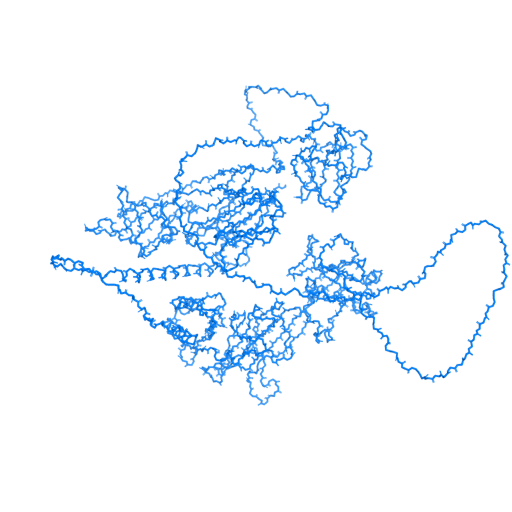697 C C . GLY A 1 358 ? 14.216 -14.442 -31.459 1.00 84.62 358 GLY A C 1
ATOM 2698 O O . GLY A 1 358 ? 12.988 -14.509 -31.365 1.00 84.62 358 GLY A O 1
ATOM 2699 N N . ASP A 1 359 ? 15.041 -14.724 -30.454 1.00 84.94 359 ASP A N 1
ATOM 2700 C CA . ASP A 1 359 ? 14.591 -15.087 -29.108 1.00 84.94 359 ASP A CA 1
ATOM 2701 C C . ASP A 1 359 ? 14.323 -13.805 -28.308 1.00 84.94 359 ASP A C 1
ATOM 2703 O O . ASP A 1 359 ? 15.068 -13.439 -27.400 1.00 84.94 359 ASP A O 1
ATOM 2707 N N . TRP A 1 360 ? 13.304 -13.050 -28.711 1.00 87.94 360 TRP A N 1
ATOM 2708 C CA . TRP A 1 360 ? 13.121 -11.682 -28.239 1.00 87.94 360 TRP A CA 1
ATOM 2709 C C . TRP A 1 360 ? 12.721 -11.606 -26.765 1.00 87.94 360 TRP A C 1
ATOM 2711 O O . TRP A 1 360 ? 11.794 -12.273 -26.314 1.00 87.94 360 TRP A O 1
ATOM 2721 N N . MET A 1 361 ? 13.371 -10.717 -26.023 1.00 86.06 361 MET A N 1
ATOM 2722 C CA . MET A 1 361 ? 13.029 -10.347 -24.648 1.00 86.06 361 MET A CA 1
ATOM 2723 C C . MET A 1 361 ? 12.846 -8.832 -24.579 1.00 86.06 361 MET A C 1
ATOM 2725 O O . MET A 1 361 ? 13.518 -8.114 -25.318 1.00 86.06 361 MET A O 1
ATOM 2729 N N . ALA A 1 362 ? 11.952 -8.335 -23.721 1.00 87.38 362 ALA A N 1
ATOM 2730 C CA . ALA A 1 362 ? 11.652 -6.905 -23.628 1.00 87.38 362 ALA A CA 1
ATOM 2731 C C . ALA A 1 362 ? 11.505 -6.419 -22.181 1.00 87.38 362 ALA A C 1
ATOM 2733 O O . ALA A 1 362 ? 11.069 -7.170 -21.313 1.00 87.38 362 ALA A O 1
ATOM 2734 N N . VAL A 1 363 ? 11.838 -5.152 -21.933 1.00 85.06 363 VAL A N 1
ATOM 2735 C CA . VAL A 1 363 ? 11.701 -4.464 -20.641 1.00 85.06 363 VAL A CA 1
ATOM 2736 C C . VAL A 1 363 ? 11.158 -3.055 -20.881 1.00 85.06 363 VAL A C 1
ATOM 2738 O O . VAL A 1 363 ? 11.536 -2.392 -21.852 1.00 85.06 363 VAL A O 1
ATOM 2741 N N . TYR A 1 364 ? 10.255 -2.593 -20.014 1.00 84.88 364 TYR A N 1
ATOM 2742 C CA . TYR A 1 364 ? 9.780 -1.210 -20.043 1.00 84.88 364 TYR A CA 1
ATOM 2743 C C . TYR A 1 364 ? 10.839 -0.270 -19.475 1.00 84.88 364 TYR A C 1
ATOM 2745 O O . TYR A 1 364 ? 11.500 -0.595 -18.494 1.00 84.88 364 TYR A O 1
ATOM 2753 N N . VAL A 1 365 ? 10.998 0.903 -20.078 1.00 80.25 365 VAL A N 1
ATOM 2754 C CA . VAL A 1 365 ? 11.993 1.902 -19.667 1.00 80.25 365 VAL A CA 1
ATOM 2755 C C . VAL A 1 365 ? 11.277 3.189 -19.282 1.00 80.25 365 VAL A C 1
ATOM 2757 O O . VAL A 1 365 ? 10.366 3.624 -19.985 1.00 80.25 365 VAL A O 1
ATOM 2760 N N . ASN A 1 366 ? 11.644 3.798 -18.160 1.00 74.19 366 ASN A N 1
ATOM 2761 C CA . ASN A 1 366 ? 11.060 5.067 -17.731 1.00 74.19 366 ASN A CA 1
ATOM 2762 C C . ASN A 1 366 ? 11.698 6.273 -18.453 1.00 74.19 366 ASN A C 1
ATOM 2764 O O . ASN A 1 366 ? 12.609 6.143 -19.276 1.00 74.19 366 ASN A O 1
ATOM 2768 N N . ASP A 1 367 ? 11.228 7.477 -18.134 1.00 71.88 367 ASP A N 1
ATOM 2769 C CA . ASP A 1 367 ? 11.727 8.713 -18.752 1.00 71.88 367 ASP A CA 1
ATOM 2770 C C . ASP A 1 367 ? 13.185 9.039 -18.374 1.00 71.88 367 ASP A C 1
ATOM 2772 O O . ASP A 1 367 ? 13.838 9.827 -19.051 1.00 71.88 367 ASP A O 1
ATOM 2776 N N . LEU A 1 368 ? 13.723 8.388 -17.336 1.00 61.25 368 LEU A N 1
ATOM 2777 C CA . LEU A 1 368 ? 15.111 8.506 -16.872 1.00 61.25 368 LEU A CA 1
ATOM 2778 C C . LEU A 1 368 ? 16.041 7.438 -17.481 1.00 61.25 368 LEU A C 1
ATOM 2780 O O . LEU A 1 368 ? 17.138 7.217 -16.973 1.00 61.25 368 LEU A O 1
ATOM 2784 N N . ASP A 1 369 ? 15.591 6.748 -18.533 1.00 65.31 369 ASP A N 1
ATOM 2785 C CA . ASP A 1 369 ? 16.298 5.650 -19.208 1.00 65.31 369 ASP A CA 1
ATOM 2786 C C . ASP A 1 369 ? 16.614 4.429 -18.323 1.00 65.31 369 ASP A C 1
ATOM 2788 O O . ASP A 1 369 ? 17.507 3.634 -18.619 1.00 65.31 369 ASP A O 1
ATOM 2792 N N . ARG A 1 370 ? 15.860 4.246 -17.231 1.00 63.34 370 ARG A N 1
ATOM 2793 C CA . ARG A 1 370 ? 15.995 3.091 -16.333 1.00 63.34 370 ARG A CA 1
ATOM 2794 C C . ARG A 1 370 ? 14.918 2.049 -16.596 1.00 63.34 370 ARG A C 1
ATOM 2796 O O . ARG A 1 370 ? 13.759 2.382 -16.841 1.00 63.34 370 ARG A O 1
ATOM 2803 N N . GLU A 1 371 ? 15.308 0.785 -16.493 1.00 67.56 371 GLU A N 1
ATOM 2804 C CA . GLU A 1 371 ? 14.402 -0.358 -16.583 1.00 67.56 371 GLU A CA 1
ATOM 2805 C C . GLU A 1 371 ? 13.380 -0.358 -15.437 1.00 67.56 371 GLU A C 1
ATOM 2807 O O . GLU A 1 371 ? 13.719 -0.151 -14.270 1.00 67.56 371 GLU A O 1
ATOM 2812 N N . ILE A 1 372 ? 12.121 -0.608 -15.782 1.00 64.94 372 ILE A N 1
ATOM 2813 C CA . ILE A 1 372 ? 11.000 -0.747 -14.858 1.00 64.94 372 ILE A CA 1
ATOM 2814 C C . ILE A 1 372 ? 10.889 -2.227 -14.482 1.00 64.94 372 ILE A C 1
ATOM 2816 O O . ILE A 1 372 ? 10.589 -3.066 -15.330 1.00 64.94 372 ILE A O 1
ATOM 2820 N N . GLN A 1 373 ? 11.153 -2.546 -13.214 1.00 58.03 373 GLN A N 1
ATOM 2821 C CA . GLN A 1 373 ? 11.214 -3.929 -12.712 1.00 58.03 373 GLN A CA 1
ATOM 2822 C C . GLN A 1 373 ? 10.016 -4.330 -11.834 1.00 58.03 373 GLN A C 1
ATOM 2824 O O . GLN A 1 373 ? 9.884 -5.495 -11.469 1.00 58.03 373 GLN A O 1
ATOM 2829 N N . ASP A 1 374 ? 9.124 -3.395 -11.503 1.00 53.09 374 ASP A N 1
ATOM 2830 C CA . ASP A 1 374 ? 7.937 -3.609 -10.660 1.00 53.09 374 ASP A CA 1
ATOM 2831 C C . ASP A 1 374 ? 6.690 -4.054 -11.452 1.00 53.09 374 ASP A C 1
ATOM 2833 O O . ASP A 1 374 ? 5.590 -4.135 -10.907 1.00 53.09 374 ASP A O 1
ATOM 2837 N N . GLY A 1 375 ? 6.848 -4.347 -12.748 1.00 56.19 375 GLY A N 1
ATOM 2838 C CA . GLY A 1 375 ? 5.744 -4.691 -13.648 1.00 56.19 375 GLY A CA 1
ATOM 2839 C C . GLY A 1 375 ? 4.952 -3.484 -14.164 1.00 56.19 375 GLY A C 1
ATOM 2840 O O . GLY A 1 375 ? 3.934 -3.677 -14.840 1.00 56.19 375 GLY A O 1
ATOM 2841 N N . GLY A 1 376 ? 5.406 -2.257 -13.878 1.00 65.50 376 GLY A N 1
ATOM 2842 C CA . GLY A 1 376 ? 4.885 -1.034 -14.475 1.00 65.50 376 GLY A CA 1
ATOM 2843 C C . GLY A 1 376 ? 5.060 -0.996 -15.998 1.00 65.50 376 GLY A C 1
ATOM 2844 O O . GLY A 1 376 ? 5.937 -1.643 -16.571 1.00 65.50 376 GLY A O 1
ATOM 2845 N N . GLN A 1 377 ? 4.198 -0.231 -16.667 1.00 80.56 377 GLN A N 1
ATOM 2846 C CA . GLN A 1 377 ? 4.246 -0.030 -18.116 1.00 80.56 377 GLN A CA 1
ATOM 2847 C C . GLN A 1 377 ? 4.687 1.397 -18.431 1.00 80.56 377 GLN A C 1
ATOM 2849 O O . GLN A 1 377 ? 4.338 2.337 -17.720 1.00 80.56 377 GLN A O 1
ATOM 2854 N N . SER A 1 378 ? 5.398 1.567 -19.539 1.00 87.50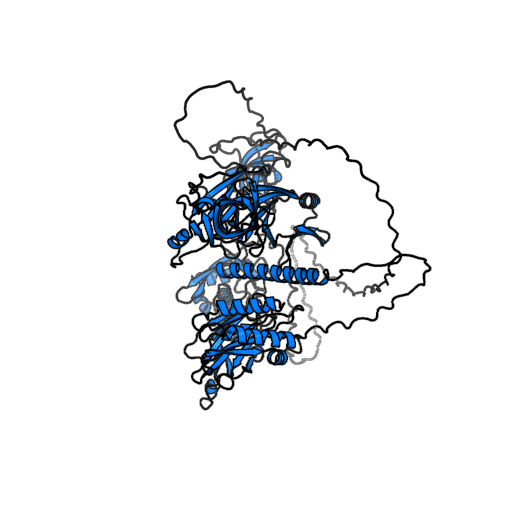 378 SER A N 1
ATOM 2855 C CA . SER A 1 378 ? 5.717 2.875 -20.105 1.00 87.50 378 SER A CA 1
ATOM 2856 C C . SER A 1 378 ? 5.537 2.856 -21.618 1.00 87.50 378 SER A C 1
ATOM 2858 O O . SER A 1 378 ? 5.353 1.805 -22.232 1.00 87.50 378 SER A O 1
ATOM 2860 N N . LEU A 1 379 ? 5.621 4.030 -22.238 1.00 92.12 379 LEU A N 1
ATOM 2861 C CA . LEU A 1 379 ? 5.596 4.169 -23.692 1.00 92.12 379 LEU A CA 1
ATOM 2862 C C . LEU A 1 379 ? 6.926 3.786 -24.364 1.00 92.12 379 LEU A C 1
ATOM 2864 O O . LEU A 1 379 ? 7.000 3.792 -25.592 1.00 92.12 379 LEU A O 1
ATOM 2868 N N . ARG A 1 380 ? 7.968 3.450 -23.594 1.00 90.19 380 ARG A N 1
ATOM 2869 C CA . ARG A 1 380 ? 9.294 3.078 -24.102 1.00 90.19 380 ARG A CA 1
ATOM 2870 C C . ARG A 1 380 ? 9.597 1.624 -23.761 1.00 90.19 380 ARG A C 1
ATOM 2872 O O . ARG A 1 380 ? 9.566 1.223 -22.600 1.00 90.19 380 ARG A O 1
ATOM 2879 N N . LEU A 1 381 ? 9.920 0.837 -24.779 1.00 91.12 381 LEU A N 1
ATOM 2880 C CA . LEU A 1 381 ? 10.306 -0.563 -24.648 1.00 91.12 381 LEU A CA 1
ATOM 2881 C C . LEU A 1 381 ? 11.715 -0.762 -25.176 1.00 91.12 381 LEU A C 1
ATOM 2883 O O . LEU A 1 381 ? 11.998 -0.443 -26.328 1.00 91.12 381 LEU A O 1
ATOM 2887 N N . ARG A 1 382 ? 12.571 -1.373 -24.366 1.00 88.06 382 ARG A N 1
ATOM 2888 C CA . ARG A 1 382 ? 13.858 -1.896 -24.812 1.00 88.06 382 ARG A CA 1
ATOM 2889 C C . ARG A 1 382 ? 13.721 -3.390 -25.026 1.00 88.06 382 ARG A C 1
ATOM 2891 O O . ARG A 1 382 ? 13.194 -4.084 -24.161 1.00 88.06 382 ARG A O 1
ATOM 2898 N N . PHE A 1 383 ? 14.167 -3.887 -26.171 1.00 90.50 383 PHE A N 1
ATOM 2899 C CA . PHE A 1 383 ? 14.086 -5.303 -26.491 1.00 90.50 383 PHE A CA 1
ATOM 2900 C C . PHE A 1 383 ? 15.335 -5.804 -27.205 1.00 90.50 383 PHE A C 1
ATOM 2902 O O . PHE A 1 383 ? 16.000 -5.065 -27.930 1.00 90.50 383 PHE A O 1
ATOM 2909 N N . PHE A 1 384 ? 15.667 -7.068 -26.979 1.00 88.19 384 PHE A N 1
ATOM 2910 C CA . PHE A 1 384 ? 16.889 -7.679 -27.482 1.00 88.19 384 PHE A CA 1
ATOM 2911 C C . PHE A 1 384 ? 16.684 -9.154 -27.806 1.00 88.19 384 PHE A C 1
ATOM 2913 O O . PHE A 1 384 ? 15.827 -9.817 -27.222 1.00 88.19 384 PHE A O 1
ATOM 2920 N N . ASP A 1 385 ? 17.479 -9.673 -28.736 1.00 87.19 385 ASP A N 1
ATOM 2921 C CA . ASP A 1 385 ? 17.503 -11.099 -29.055 1.00 87.19 385 ASP A CA 1
ATOM 2922 C C . ASP A 1 385 ? 18.347 -11.863 -28.020 1.00 87.19 385 ASP A C 1
ATOM 2924 O O . ASP A 1 385 ? 19.483 -11.481 -27.702 1.00 87.19 385 ASP A O 1
ATOM 2928 N N . ASN A 1 386 ? 17.793 -12.950 -27.470 1.00 79.81 386 ASN A N 1
ATOM 2929 C CA . ASN A 1 386 ? 18.491 -13.830 -26.544 1.00 79.81 386 ASN A CA 1
ATOM 2930 C C . ASN A 1 386 ? 19.681 -14.567 -27.148 1.00 79.81 386 ASN A C 1
ATOM 2932 O O . ASN A 1 386 ? 20.668 -14.804 -26.451 1.00 79.81 386 ASN A O 1
ATOM 2936 N N . ALA A 1 387 ? 19.606 -14.862 -28.442 1.00 78.38 387 ALA A N 1
ATOM 2937 C CA . ALA A 1 387 ? 20.650 -15.555 -29.176 1.00 78.38 387 ALA A CA 1
ATOM 2938 C C . ALA A 1 387 ? 21.741 -14.608 -29.709 1.00 78.38 387 ALA A C 1
ATOM 2940 O O . ALA A 1 387 ? 22.886 -15.032 -29.866 1.00 78.38 387 ALA A O 1
ATOM 2941 N N . ASP A 1 388 ? 21.417 -13.335 -29.964 1.00 79.31 388 ASP A N 1
ATOM 2942 C CA . ASP A 1 388 ? 22.354 -12.337 -30.493 1.00 79.31 388 ASP A CA 1
ATOM 2943 C C . ASP A 1 388 ? 22.128 -10.949 -29.878 1.00 79.31 388 ASP A C 1
ATOM 2945 O O . ASP A 1 388 ? 21.317 -10.146 -30.337 1.00 79.31 388 ASP A O 1
ATOM 2949 N N . ARG A 1 389 ? 22.922 -10.620 -28.857 1.00 72.50 389 ARG A N 1
ATOM 2950 C CA . ARG A 1 389 ? 22.837 -9.337 -28.138 1.00 72.50 389 ARG A CA 1
ATOM 2951 C C . ARG A 1 389 ? 23.139 -8.109 -29.002 1.00 72.50 389 ARG A C 1
ATOM 2953 O O . ARG A 1 389 ? 22.785 -7.003 -28.599 1.00 72.50 389 ARG A O 1
ATOM 2960 N N . ASN A 1 390 ? 23.744 -8.268 -30.181 1.00 77.06 390 ASN A N 1
ATOM 2961 C CA . ASN A 1 390 ? 23.939 -7.146 -31.107 1.00 77.06 390 ASN A CA 1
ATOM 2962 C C . ASN A 1 390 ? 22.619 -6.690 -31.740 1.00 77.06 390 ASN A C 1
ATOM 2964 O O . ASN A 1 390 ? 22.518 -5.570 -32.239 1.00 77.06 390 ASN A O 1
ATOM 2968 N N . ARG A 1 391 ? 21.587 -7.535 -31.684 1.00 84.31 391 ARG A N 1
ATOM 2969 C CA . ARG A 1 391 ? 20.215 -7.210 -32.067 1.00 84.31 391 ARG A CA 1
ATOM 2970 C C . ARG A 1 391 ? 19.474 -6.653 -30.856 1.00 84.31 391 ARG A C 1
ATOM 2972 O O . ARG A 1 391 ? 18.569 -7.294 -30.328 1.00 84.31 391 ARG A O 1
ATOM 2979 N N . THR A 1 392 ? 19.885 -5.468 -30.411 1.00 84.88 392 THR A N 1
ATOM 2980 C CA . THR A 1 392 ? 19.221 -4.730 -29.330 1.00 84.88 392 THR A CA 1
ATOM 2981 C C . THR A 1 392 ? 18.659 -3.419 -29.850 1.00 84.88 392 THR A C 1
ATOM 2983 O O . THR A 1 392 ? 19.341 -2.665 -30.546 1.00 84.88 392 THR A O 1
ATOM 2986 N N . PHE A 1 393 ? 17.408 -3.147 -29.496 1.00 90.12 393 PHE A N 1
ATOM 2987 C CA . PHE A 1 393 ? 16.652 -2.016 -29.999 1.00 90.12 393 PHE A CA 1
ATOM 2988 C C . PHE A 1 393 ? 15.823 -1.377 -28.894 1.00 90.12 393 PHE A C 1
ATOM 2990 O O . PHE A 1 393 ? 15.462 -2.003 -27.897 1.00 90.12 393 PHE A O 1
ATOM 2997 N N . GLU A 1 394 ? 15.468 -0.125 -29.116 1.00 91.06 394 GLU A N 1
ATOM 2998 C CA . GLU A 1 394 ? 14.483 0.581 -28.320 1.00 91.06 394 GLU A CA 1
ATOM 2999 C C . GLU A 1 394 ? 13.362 1.084 -29.222 1.00 91.06 394 GLU A C 1
ATOM 3001 O O . GLU A 1 394 ? 13.616 1.578 -30.321 1.00 91.06 394 GLU A O 1
ATOM 3006 N N . ALA A 1 395 ? 12.127 0.922 -28.760 1.00 93.62 395 ALA A N 1
ATOM 3007 C CA . ALA A 1 395 ? 10.905 1.304 -29.441 1.00 93.62 395 ALA A CA 1
ATOM 3008 C C . ALA A 1 395 ? 10.093 2.270 -28.572 1.00 93.62 395 ALA A C 1
ATOM 3010 O O . ALA A 1 395 ? 9.882 2.026 -27.382 1.00 93.62 395 ALA A O 1
ATOM 3011 N N . ILE A 1 396 ? 9.610 3.351 -29.183 1.00 94.06 396 ILE A N 1
ATOM 3012 C CA . ILE A 1 396 ? 8.792 4.375 -28.525 1.00 94.06 396 ILE A CA 1
ATOM 3013 C C . ILE A 1 396 ? 7.393 4.355 -29.128 1.00 94.06 396 ILE A C 1
ATOM 3015 O O . ILE A 1 396 ? 7.235 4.288 -30.348 1.00 94.06 396 ILE A O 1
ATOM 3019 N N . PHE A 1 397 ? 6.382 4.436 -28.271 1.00 95.62 397 PHE A N 1
ATOM 3020 C CA . PHE A 1 397 ? 4.975 4.352 -28.632 1.00 95.62 397 PHE A CA 1
ATOM 3021 C C . PHE A 1 397 ? 4.200 5.597 -28.215 1.00 95.62 397 PHE A C 1
ATOM 3023 O O . PHE A 1 397 ? 4.606 6.357 -27.343 1.00 95.62 397 PHE A O 1
ATOM 3030 N N . GLU A 1 398 ? 3.027 5.757 -28.808 1.00 94.25 398 GLU A N 1
ATOM 3031 C CA . GLU A 1 398 ? 1.990 6.676 -28.352 1.00 94.25 398 GLU A CA 1
ATOM 3032 C C . GLU A 1 398 ? 0.657 5.928 -28.302 1.00 94.25 398 GLU A C 1
ATOM 3034 O O . GLU A 1 398 ? 0.417 5.030 -29.116 1.00 94.25 398 GLU A O 1
ATOM 3039 N N . GLN A 1 399 ? -0.210 6.275 -27.352 1.00 92.75 399 GLN A N 1
ATOM 3040 C CA . GLN A 1 399 ? -1.558 5.721 -27.292 1.00 92.75 399 GLN A CA 1
ATOM 3041 C C . GLN A 1 399 ? -2.528 6.617 -28.060 1.00 92.75 399 GLN A C 1
ATOM 3043 O O . GLN A 1 399 ? -2.664 7.805 -27.777 1.00 92.75 399 GLN A O 1
ATOM 3048 N N . ASN A 1 400 ? -3.245 6.041 -29.018 1.00 85.94 400 ASN A N 1
ATOM 3049 C CA . ASN A 1 400 ? -4.309 6.740 -29.715 1.00 85.94 400 ASN A CA 1
ATOM 3050 C C . ASN A 1 400 ? -5.529 6.885 -28.788 1.00 85.94 400 ASN A C 1
ATOM 3052 O O . ASN A 1 400 ? -6.133 5.887 -28.400 1.00 85.94 400 ASN A O 1
ATOM 3056 N N . ALA A 1 401 ? -5.906 8.123 -28.465 1.00 75.62 401 ALA A N 1
ATOM 3057 C CA . ALA A 1 401 ? -6.970 8.418 -27.503 1.00 75.62 401 ALA A CA 1
ATOM 3058 C C . ALA A 1 401 ? -8.375 7.936 -27.927 1.00 75.62 401 ALA A C 1
ATOM 3060 O O . ALA A 1 401 ? -9.212 7.690 -27.067 1.00 75.62 401 ALA A O 1
ATOM 3061 N N . GLU A 1 402 ? -8.645 7.786 -29.229 1.00 74.44 402 GLU A N 1
ATOM 3062 C CA . GLU A 1 402 ? -9.965 7.376 -29.743 1.00 74.44 402 GLU A CA 1
ATOM 3063 C C . GLU A 1 402 ? -10.127 5.852 -29.823 1.00 74.44 402 GLU A C 1
ATOM 3065 O O . GLU A 1 402 ? -11.226 5.333 -29.658 1.00 74.44 402 GLU A O 1
ATOM 3070 N N . SER A 1 403 ? -9.036 5.129 -30.091 1.00 76.88 403 SER A N 1
ATOM 3071 C CA . SER A 1 403 ? -9.050 3.671 -30.291 1.00 76.88 403 SER A CA 1
ATOM 3072 C C . SER A 1 403 ? -8.382 2.878 -29.167 1.00 76.88 403 SER A C 1
ATOM 3074 O O . SER A 1 403 ? -8.431 1.652 -29.183 1.00 76.88 403 SER A O 1
ATOM 3076 N N . GLY A 1 404 ? -7.702 3.545 -28.229 1.00 79.38 404 GLY A N 1
ATOM 3077 C CA . GLY A 1 404 ? -6.936 2.914 -27.146 1.00 79.38 404 GLY A CA 1
ATOM 3078 C C . GLY A 1 404 ? -5.683 2.154 -27.603 1.00 79.38 404 GLY A C 1
ATOM 3079 O O . GLY A 1 404 ? -4.968 1.593 -26.772 1.00 79.38 404 GLY A O 1
ATOM 3080 N N . ARG A 1 405 ? -5.397 2.130 -28.911 1.00 85.44 405 ARG A N 1
ATOM 3081 C CA . ARG A 1 405 ? -4.319 1.353 -29.532 1.00 85.44 405 ARG A CA 1
ATOM 3082 C C . ARG A 1 405 ? -2.970 2.056 -29.419 1.00 85.44 405 ARG A C 1
ATOM 3084 O O . ARG A 1 405 ? -2.889 3.271 -29.580 1.00 85.44 405 ARG A O 1
ATOM 3091 N N . TYR A 1 406 ? -1.905 1.277 -29.248 1.00 91.81 406 TYR A N 1
ATOM 3092 C CA . TYR A 1 406 ? -0.534 1.783 -29.258 1.00 91.81 406 TYR A CA 1
ATOM 3093 C C . TYR A 1 406 ? 0.045 1.796 -30.671 1.00 91.81 406 TYR A C 1
ATOM 3095 O O . TYR A 1 406 ? -0.044 0.810 -31.408 1.00 91.81 406 TYR A O 1
ATOM 3103 N N . VAL A 1 407 ? 0.636 2.930 -31.033 1.00 93.56 407 VAL A N 1
ATOM 3104 C CA . VAL A 1 407 ? 1.223 3.196 -32.344 1.00 93.56 407 VAL A CA 1
ATOM 3105 C C . VAL A 1 407 ? 2.720 3.432 -32.170 1.00 93.56 407 VAL A C 1
ATOM 3107 O O . VAL A 1 407 ? 3.128 4.259 -31.358 1.00 93.56 407 VAL A O 1
ATOM 3110 N N . LEU A 1 408 ? 3.538 2.697 -32.922 1.00 95.56 408 LEU A N 1
ATOM 3111 C CA . LEU A 1 408 ? 4.992 2.827 -32.920 1.00 95.56 408 LEU A CA 1
ATOM 3112 C C . LEU A 1 408 ? 5.401 4.154 -33.568 1.00 95.56 408 LEU A C 1
ATOM 3114 O O . LEU A 1 408 ? 5.102 4.395 -34.741 1.00 95.56 408 LEU A O 1
ATOM 3118 N N . GLN A 1 409 ? 6.111 4.983 -32.809 1.00 96.06 409 GLN A N 1
ATOM 3119 C CA . GLN A 1 409 ? 6.613 6.292 -33.228 1.00 96.06 409 GLN A CA 1
ATOM 3120 C C . GLN A 1 409 ? 8.045 6.216 -33.757 1.00 96.06 409 GLN A C 1
ATOM 3122 O O . GLN A 1 409 ? 8.384 6.852 -34.757 1.00 96.06 409 GLN A O 1
ATOM 3127 N N . SER A 1 410 ? 8.893 5.423 -33.106 1.00 93.38 410 SER A N 1
ATOM 3128 C CA . SER A 1 410 ? 10.280 5.224 -33.516 1.00 93.38 410 SER A CA 1
ATOM 3129 C C . SER A 1 410 ? 10.814 3.883 -33.032 1.00 93.38 410 SER A C 1
ATOM 3131 O O . SER A 1 410 ? 10.338 3.325 -32.044 1.00 93.38 410 SER A O 1
ATOM 3133 N N . VAL A 1 411 ? 11.819 3.377 -33.745 1.00 93.62 411 VAL A N 1
ATOM 3134 C CA . VAL A 1 411 ? 12.614 2.216 -33.348 1.00 93.62 411 VAL A CA 1
ATOM 3135 C C . VAL A 1 411 ? 14.059 2.440 -33.775 1.00 93.62 411 VAL A C 1
ATOM 3137 O O . VAL A 1 411 ? 14.309 2.867 -34.903 1.00 93.62 411 VAL A O 1
ATOM 3140 N N . ALA A 1 412 ? 15.008 2.196 -32.878 1.00 89.69 412 ALA A N 1
ATOM 3141 C CA . ALA A 1 412 ? 16.425 2.429 -33.138 1.00 89.69 412 ALA A CA 1
ATOM 3142 C C . ALA A 1 412 ? 17.303 1.371 -32.456 1.00 89.69 412 ALA A C 1
ATOM 3144 O O . ALA A 1 412 ? 16.923 0.866 -31.398 1.00 89.69 412 ALA A O 1
ATOM 3145 N N . PRO A 1 413 ? 18.467 1.023 -33.036 1.00 85.81 413 PRO A N 1
ATOM 3146 C CA . PRO A 1 413 ? 19.436 0.161 -32.374 1.00 85.81 413 PRO A CA 1
ATOM 3147 C C . PRO A 1 413 ? 20.038 0.864 -31.153 1.00 85.81 413 PRO A C 1
ATOM 3149 O O . PRO A 1 413 ? 20.318 2.063 -31.194 1.00 85.81 413 PRO A O 1
ATOM 3152 N N . VAL A 1 414 ? 20.273 0.106 -30.085 1.00 78.31 414 VAL A N 1
ATOM 3153 C CA . VAL A 1 414 ? 20.885 0.596 -28.842 1.00 78.31 414 VAL A CA 1
ATOM 3154 C C . VAL A 1 414 ? 22.028 -0.330 -28.446 1.00 78.31 414 VAL A C 1
ATOM 3156 O O . VAL A 1 414 ? 21.906 -1.551 -28.522 1.00 78.31 414 VAL A O 1
ATOM 3159 N N . ILE A 1 415 ? 23.148 0.249 -28.012 1.00 60.91 415 ILE A N 1
ATOM 3160 C CA . ILE A 1 415 ? 24.271 -0.510 -27.454 1.00 60.91 415 ILE A CA 1
ATOM 3161 C C . ILE A 1 415 ? 24.013 -0.682 -25.958 1.00 60.91 415 ILE A C 1
ATOM 3163 O O . ILE A 1 415 ? 23.934 0.305 -25.228 1.00 60.91 415 ILE A O 1
ATOM 3167 N N . LEU A 1 416 ? 23.891 -1.927 -25.494 1.00 51.88 416 LEU A N 1
ATOM 3168 C CA . LEU A 1 416 ? 23.786 -2.221 -24.065 1.00 51.88 416 LEU A CA 1
ATOM 3169 C C . LEU A 1 416 ? 25.102 -1.842 -23.372 1.00 51.88 416 LEU A C 1
ATOM 3171 O O . LEU A 1 416 ? 26.105 -2.544 -23.507 1.00 51.88 416 LEU A O 1
ATOM 3175 N N . ALA A 1 417 ? 25.099 -0.762 -22.593 1.00 36.84 417 ALA A N 1
ATOM 3176 C CA . ALA A 1 417 ? 26.098 -0.570 -21.552 1.00 36.84 417 ALA A CA 1
ATOM 3177 C C . ALA A 1 417 ? 25.790 -1.576 -20.425 1.00 36.84 417 ALA A C 1
ATOM 3179 O O . ALA A 1 417 ? 24.905 -1.353 -19.611 1.00 36.84 417 ALA A O 1
ATOM 3180 N N . SER A 1 418 ? 26.454 -2.737 -20.468 1.00 37.34 418 SER A N 1
ATOM 3181 C CA . SER A 1 418 ? 26.530 -3.760 -19.408 1.00 37.34 418 SER A CA 1
ATOM 3182 C C . SER A 1 418 ? 25.231 -4.078 -18.641 1.00 37.34 418 SER A C 1
ATOM 3184 O O . SER A 1 418 ? 24.992 -3.561 -17.553 1.00 37.34 418 SER A O 1
ATOM 3186 N N . SER A 1 419 ? 24.451 -5.056 -19.109 1.00 35.47 419 SER A N 1
ATOM 3187 C CA . SER A 1 419 ? 23.489 -5.758 -18.248 1.00 35.47 419 SER A CA 1
ATOM 3188 C C . SER A 1 419 ? 24.227 -6.806 -17.401 1.00 35.47 419 SER A C 1
ATOM 3190 O O . SER A 1 419 ? 24.263 -7.994 -17.741 1.00 35.47 419 SER A O 1
ATOM 3192 N N . ALA A 1 420 ? 24.863 -6.378 -16.313 1.00 32.53 420 ALA A N 1
ATOM 3193 C CA . ALA A 1 420 ? 25.291 -7.299 -15.270 1.00 32.53 420 ALA A CA 1
ATOM 3194 C C . ALA A 1 420 ? 24.040 -7.813 -14.534 1.00 32.53 420 ALA A C 1
ATOM 3196 O O . ALA A 1 420 ? 23.449 -7.095 -13.738 1.00 32.53 420 ALA A O 1
ATOM 3197 N N . GLY A 1 421 ? 23.639 -9.063 -14.804 1.00 38.44 421 GLY A N 1
ATOM 3198 C CA . GLY A 1 421 ? 23.008 -9.878 -13.758 1.00 38.44 421 GLY A CA 1
ATOM 3199 C C . GLY A 1 421 ? 21.609 -10.473 -13.953 1.00 38.44 421 GLY A C 1
ATOM 3200 O O . GLY A 1 421 ? 21.093 -10.957 -12.954 1.00 38.44 421 GLY A O 1
ATOM 3201 N N . LEU A 1 422 ? 20.988 -10.519 -15.143 1.00 37.12 422 LEU A N 1
ATOM 3202 C CA . LEU A 1 422 ? 19.606 -11.053 -15.239 1.00 37.12 422 LEU A CA 1
ATOM 3203 C C . LEU A 1 422 ? 19.325 -12.230 -16.183 1.00 37.12 422 LEU A C 1
ATOM 3205 O O . LEU A 1 422 ? 18.255 -12.819 -16.069 1.00 37.12 422 LEU A O 1
ATOM 3209 N N . VAL A 1 423 ? 20.250 -12.670 -17.044 1.00 35.03 423 VAL A N 1
ATOM 3210 C CA . VAL A 1 423 ? 20.036 -13.917 -17.810 1.00 35.03 423 VAL A CA 1
ATOM 3211 C C . VAL A 1 423 ? 21.366 -14.620 -18.071 1.00 35.03 423 VAL A C 1
ATOM 3213 O O . VAL A 1 423 ? 22.214 -14.108 -18.801 1.00 35.03 423 VAL A O 1
ATOM 3216 N N . THR A 1 424 ? 21.562 -15.809 -17.498 1.00 30.58 424 THR A N 1
ATOM 3217 C CA . THR A 1 424 ? 22.542 -16.769 -18.029 1.00 30.58 424 THR A CA 1
ATOM 3218 C C . THR A 1 424 ? 22.028 -17.225 -19.399 1.00 30.58 424 THR A C 1
ATOM 3220 O O . THR A 1 424 ? 20.851 -17.577 -19.480 1.00 30.58 424 THR A O 1
ATOM 3223 N N . PRO A 1 425 ? 22.835 -17.221 -20.479 1.00 33.16 425 PRO A N 1
ATOM 3224 C CA . PRO A 1 425 ? 22.381 -17.680 -21.790 1.00 33.16 425 PRO A CA 1
ATOM 3225 C C . PRO A 1 425 ? 21.738 -19.066 -21.675 1.00 33.16 425 PRO A C 1
ATOM 3227 O O . PRO A 1 425 ? 22.353 -19.989 -21.134 1.00 33.16 425 PRO A O 1
ATOM 3230 N N . ALA A 1 426 ? 20.497 -19.214 -22.145 1.00 31.72 426 ALA A N 1
ATOM 3231 C CA . ALA A 1 426 ? 19.869 -20.527 -22.214 1.00 31.72 426 ALA A CA 1
ATOM 3232 C C . ALA A 1 426 ? 20.656 -21.406 -23.207 1.00 31.72 426 ALA A C 1
ATOM 3234 O O . ALA A 1 426 ? 21.171 -20.885 -24.203 1.00 31.72 426 ALA A O 1
ATOM 3235 N N . PRO A 1 427 ? 20.761 -22.729 -22.980 1.00 26.44 427 PRO A N 1
ATOM 3236 C CA . PRO A 1 427 ? 21.334 -23.628 -23.971 1.00 26.44 427 PRO A CA 1
ATOM 3237 C C . PRO A 1 427 ? 20.583 -23.487 -25.304 1.00 26.44 427 PRO A C 1
ATOM 3239 O O . PRO A 1 427 ? 19.355 -23.354 -25.286 1.00 26.44 427 PRO A O 1
ATOM 3242 N N . PRO A 1 428 ? 21.273 -23.545 -26.458 1.00 30.12 428 PRO A N 1
ATOM 3243 C CA . PRO A 1 428 ? 20.611 -23.513 -27.756 1.00 30.12 428 PRO A CA 1
ATOM 3244 C C . PRO A 1 428 ? 19.558 -24.623 -27.831 1.00 30.12 428 PRO A C 1
ATOM 3246 O O . PRO A 1 428 ? 19.795 -25.745 -27.369 1.00 30.12 428 PRO A O 1
ATOM 3249 N N . ARG A 1 429 ? 18.389 -24.305 -28.407 1.00 29.88 429 ARG A N 1
ATOM 3250 C CA . ARG A 1 429 ? 17.266 -25.242 -28.573 1.00 29.88 429 ARG A CA 1
ATOM 3251 C C . ARG A 1 429 ? 17.787 -26.587 -29.105 1.00 29.88 429 ARG A C 1
ATOM 3253 O O . ARG A 1 429 ? 18.570 -26.563 -30.061 1.00 29.88 429 ARG A O 1
ATOM 3260 N N . PRO A 1 430 ? 17.351 -27.751 -28.574 1.00 27.30 430 PRO A N 1
ATOM 3261 C CA . PRO A 1 430 ? 17.625 -29.017 -29.236 1.00 27.30 430 PRO A CA 1
ATOM 3262 C C . PRO A 1 430 ? 17.096 -28.896 -30.660 1.00 27.30 430 PRO A C 1
ATOM 3264 O O . PRO A 1 430 ? 15.903 -28.674 -30.888 1.00 27.30 430 PRO A O 1
ATOM 3267 N N . THR A 1 431 ? 18.017 -28.942 -31.618 1.00 30.52 431 THR A N 1
ATOM 3268 C CA . THR A 1 431 ? 17.695 -28.887 -33.035 1.00 30.52 431 THR A CA 1
ATOM 3269 C C . THR A 1 431 ? 16.663 -29.974 -33.282 1.00 30.52 431 THR A C 1
ATOM 3271 O O . THR A 1 431 ? 16.895 -31.130 -32.918 1.00 30.52 431 THR A O 1
ATOM 3274 N N . SER A 1 432 ? 15.505 -29.615 -33.845 1.00 27.33 432 SER A N 1
ATOM 3275 C CA . SER A 1 432 ? 14.578 -30.636 -34.323 1.00 27.33 432 SER A CA 1
ATOM 3276 C C . SER A 1 432 ? 15.373 -31.526 -35.272 1.00 27.33 432 SER A C 1
ATOM 3278 O O . SER A 1 432 ? 15.846 -31.089 -36.320 1.00 27.33 432 SER A O 1
ATOM 3280 N N . THR A 1 433 ? 15.631 -32.760 -34.839 1.00 29.34 433 THR A N 1
ATOM 3281 C CA . THR A 1 433 ? 16.197 -33.764 -35.728 1.00 29.34 433 THR A CA 1
ATOM 3282 C C . THR A 1 433 ? 15.167 -33.895 -36.840 1.00 29.34 433 THR A C 1
ATOM 3284 O O . THR A 1 433 ? 14.003 -34.165 -36.519 1.00 29.34 433 THR A O 1
ATOM 3287 N N . PRO A 1 434 ? 15.518 -33.634 -38.111 1.00 29.89 434 PRO A N 1
ATOM 3288 C CA . PRO A 1 434 ? 14.559 -33.780 -39.186 1.00 29.89 434 PRO A CA 1
ATOM 3289 C C . PRO A 1 434 ? 14.037 -35.211 -39.115 1.00 29.89 434 PRO A C 1
ATOM 3291 O O . PRO A 1 434 ? 14.799 -36.171 -39.242 1.00 29.89 434 PRO A O 1
ATOM 3294 N N . THR A 1 435 ? 12.739 -35.354 -38.847 1.00 29.92 435 THR A N 1
ATOM 3295 C CA . THR A 1 435 ? 12.062 -36.630 -39.043 1.00 29.92 435 THR A CA 1
ATOM 3296 C C . THR A 1 435 ? 12.211 -36.926 -40.523 1.00 29.92 435 THR A C 1
ATOM 3298 O O . THR A 1 435 ? 11.618 -36.248 -41.360 1.00 29.92 435 THR A O 1
ATOM 3301 N N . ALA A 1 436 ? 13.093 -37.869 -40.851 1.00 28.19 436 ALA A N 1
ATOM 3302 C CA . ALA A 1 436 ? 13.289 -38.305 -42.215 1.00 28.19 436 ALA A CA 1
ATOM 3303 C C . ALA A 1 436 ? 11.966 -38.895 -42.706 1.00 28.19 436 ALA A C 1
ATOM 3305 O O . ALA A 1 436 ? 11.562 -39.983 -42.295 1.00 28.19 436 ALA A O 1
ATOM 3306 N N . THR A 1 437 ? 11.283 -38.169 -43.585 1.00 30.22 437 THR A N 1
ATOM 3307 C CA . THR A 1 437 ? 10.234 -38.739 -44.423 1.00 30.22 437 THR A CA 1
ATOM 3308 C C . THR A 1 437 ? 10.869 -39.889 -45.210 1.00 30.22 437 THR A C 1
ATOM 3310 O O . THR A 1 437 ? 11.841 -39.648 -45.932 1.00 30.22 437 THR A O 1
ATOM 3313 N N . PRO A 1 438 ? 10.397 -41.141 -45.083 1.00 29.97 438 PRO A N 1
ATOM 3314 C CA . PRO A 1 438 ? 11.012 -42.254 -45.786 1.00 29.97 438 PRO A CA 1
ATOM 3315 C C . PRO A 1 438 ? 10.715 -42.117 -47.283 1.00 29.97 438 PRO A C 1
ATOM 3317 O O . PRO A 1 438 ? 9.583 -42.302 -47.727 1.00 29.97 438 PRO A O 1
ATOM 3320 N N . LEU A 1 439 ? 11.738 -41.781 -48.069 1.00 29.06 439 LEU A N 1
ATOM 3321 C CA . LEU A 1 439 ? 11.721 -41.951 -49.521 1.00 29.06 439 LEU A CA 1
ATOM 3322 C C . LEU A 1 439 ? 12.085 -43.410 -49.857 1.00 29.06 439 LEU A C 1
ATOM 3324 O O . LEU A 1 439 ? 12.880 -44.026 -49.144 1.00 29.06 439 LEU A O 1
ATOM 3328 N N . PRO A 1 440 ? 11.472 -43.995 -50.900 1.00 30.09 440 PRO A N 1
ATOM 3329 C CA . PRO A 1 440 ? 11.468 -45.437 -51.123 1.00 30.09 440 PRO A CA 1
ATOM 3330 C C . PRO A 1 440 ? 12.868 -45.980 -51.433 1.00 30.09 440 PRO A C 1
ATOM 3332 O O . PRO A 1 440 ? 13.644 -45.365 -52.163 1.00 30.09 440 PRO A O 1
ATOM 3335 N N . GLN A 1 441 ? 13.164 -47.165 -50.889 1.00 33.25 441 GLN A N 1
ATOM 3336 C CA . GLN A 1 441 ? 14.409 -47.903 -51.106 1.00 33.25 441 GLN A CA 1
ATOM 3337 C C . GLN A 1 441 ? 14.700 -48.105 -52.598 1.00 33.25 441 GLN A C 1
ATOM 3339 O O . GLN A 1 441 ? 13.943 -48.776 -53.300 1.00 33.25 441 GLN A O 1
ATOM 3344 N N . VAL A 1 442 ? 15.865 -47.631 -53.042 1.00 29.39 442 VAL A N 1
ATOM 3345 C CA . VAL A 1 442 ? 16.521 -48.116 -54.259 1.00 29.39 442 VAL A CA 1
ATOM 3346 C C . VAL A 1 442 ? 17.888 -48.666 -53.861 1.00 29.39 442 VAL A C 1
ATOM 3348 O O . VAL A 1 442 ? 18.660 -48.014 -53.163 1.00 29.39 442 VAL A O 1
ATOM 3351 N N . ALA A 1 443 ? 18.116 -49.924 -54.231 1.00 32.62 443 ALA A N 1
ATOM 3352 C CA . ALA A 1 443 ? 19.238 -50.751 -53.815 1.00 32.62 443 ALA A CA 1
ATOM 3353 C C . ALA A 1 443 ? 20.595 -50.267 -54.356 1.00 32.62 443 ALA A C 1
ATOM 3355 O O . ALA A 1 443 ? 20.686 -49.664 -55.423 1.00 32.62 443 ALA A O 1
ATOM 3356 N N . ALA A 1 444 ? 21.635 -50.589 -53.587 1.00 34.97 444 ALA A N 1
ATOM 3357 C CA . ALA A 1 444 ? 23.034 -50.242 -53.791 1.00 34.97 444 ALA A CA 1
ATOM 3358 C C . ALA A 1 444 ? 23.624 -50.708 -55.136 1.00 34.97 444 ALA A C 1
ATOM 3360 O O . ALA A 1 444 ? 23.360 -51.819 -55.598 1.00 34.97 444 ALA A O 1
ATOM 3361 N N . GLY A 1 445 ? 24.514 -49.881 -55.688 1.00 30.11 445 GLY A N 1
ATOM 3362 C CA . GLY A 1 445 ? 25.453 -50.240 -56.746 1.00 30.11 445 GLY A CA 1
ATOM 3363 C C . GLY A 1 445 ? 26.582 -49.210 -56.831 1.00 30.11 445 GLY A C 1
ATOM 3364 O O . GLY A 1 445 ? 26.320 -48.034 -57.065 1.00 30.11 445 GLY A O 1
ATOM 3365 N N . ASP A 1 446 ? 27.812 -49.670 -56.597 1.00 40.41 446 ASP A N 1
ATOM 3366 C CA . ASP A 1 446 ? 29.072 -48.917 -56.613 1.00 40.41 446 ASP A CA 1
ATOM 3367 C C . ASP A 1 446 ? 29.277 -48.072 -57.876 1.00 40.41 446 ASP A C 1
ATOM 3369 O O . ASP A 1 446 ? 29.174 -48.602 -58.979 1.00 40.41 446 ASP A O 1
ATOM 3373 N N . PHE A 1 447 ? 29.706 -46.814 -57.721 1.00 29.08 447 PHE A N 1
ATOM 3374 C CA . PHE A 1 447 ? 30.461 -46.089 -58.752 1.00 29.08 447 PHE A CA 1
ATOM 3375 C C . PHE A 1 447 ? 31.389 -45.034 -58.123 1.00 29.08 447 PHE A C 1
ATOM 3377 O O . PHE A 1 447 ? 30.941 -44.056 -57.531 1.00 29.08 447 PHE A O 1
ATOM 3384 N N . THR A 1 448 ? 32.700 -45.219 -58.289 1.00 29.02 448 THR A N 1
ATOM 3385 C CA . THR A 1 448 ? 33.737 -44.189 -58.126 1.00 29.02 448 THR A CA 1
ATOM 3386 C C . THR A 1 448 ? 33.948 -43.460 -59.453 1.00 29.02 448 THR A C 1
ATOM 3388 O O . THR A 1 448 ? 34.026 -44.094 -60.505 1.00 29.02 448 THR A O 1
ATOM 3391 N N . LEU A 1 449 ? 34.092 -42.130 -59.412 1.00 26.98 449 LEU A N 1
ATOM 3392 C CA . LEU A 1 449 ? 34.532 -41.336 -60.561 1.00 26.98 449 LEU A CA 1
ATOM 3393 C C . LEU A 1 449 ? 35.691 -40.409 -60.168 1.00 26.98 449 LEU A C 1
ATOM 3395 O O . LEU A 1 449 ? 35.551 -39.530 -59.321 1.00 26.98 449 LEU A O 1
ATOM 3399 N N . THR A 1 450 ? 36.837 -40.629 -60.807 1.00 31.53 450 THR A N 1
ATOM 3400 C CA . THR A 1 450 ? 38.024 -39.766 -60.819 1.00 31.53 450 THR A CA 1
ATOM 3401 C C . THR A 1 450 ? 37.865 -38.707 -61.911 1.00 31.53 450 THR A C 1
ATOM 3403 O O . THR A 1 450 ? 37.452 -39.048 -63.019 1.00 31.53 450 THR A O 1
ATOM 3406 N N . VAL A 1 451 ? 38.246 -37.452 -61.648 1.00 27.23 451 VAL A N 1
ATOM 3407 C CA . VAL A 1 451 ? 38.377 -36.411 -62.687 1.00 27.23 451 VAL A CA 1
ATOM 3408 C C . VAL A 1 451 ? 39.745 -35.714 -62.549 1.00 27.23 451 VAL A C 1
ATOM 3410 O O . VAL A 1 451 ? 40.125 -35.372 -61.429 1.00 27.23 451 VAL A O 1
ATOM 3413 N N . PRO A 1 452 ? 40.510 -35.548 -63.650 1.00 31.97 452 PRO A N 1
ATOM 3414 C CA . PRO A 1 452 ? 41.893 -35.065 -63.651 1.00 31.97 452 PRO A CA 1
ATOM 3415 C C . PRO A 1 452 ? 41.998 -33.530 -63.695 1.00 31.97 452 PRO A C 1
ATOM 3417 O O . PRO A 1 452 ? 41.161 -32.864 -64.301 1.00 31.97 452 PRO A O 1
ATOM 3420 N N . LEU A 1 453 ? 43.072 -32.981 -63.117 1.00 29.36 453 LEU A N 1
ATOM 3421 C CA . LEU A 1 453 ? 43.504 -31.596 -63.335 1.00 29.36 453 LEU A CA 1
ATOM 3422 C C . LEU A 1 453 ? 44.629 -31.569 -64.373 1.00 29.36 453 LEU A C 1
ATOM 3424 O O . LEU A 1 453 ? 45.684 -32.167 -64.156 1.00 29.36 453 LEU A O 1
ATOM 3428 N N . SER A 1 454 ? 44.404 -30.847 -65.469 1.00 32.69 454 SER A N 1
ATOM 3429 C CA . SER A 1 454 ? 45.431 -30.498 -66.447 1.00 32.69 454 SER A CA 1
ATOM 3430 C C . SER A 1 454 ? 45.712 -28.997 -66.416 1.00 32.69 454 SER A C 1
ATOM 3432 O O . SER A 1 454 ? 44.800 -28.180 -66.502 1.00 32.69 454 SER A O 1
ATOM 3434 N N . ASP A 1 455 ? 47.016 -28.739 -66.351 1.00 33.03 455 ASP A N 1
ATOM 3435 C CA . ASP A 1 455 ? 47.788 -27.637 -66.924 1.00 33.03 455 ASP A CA 1
ATOM 3436 C C . ASP A 1 455 ? 47.990 -26.332 -66.126 1.00 33.03 455 ASP A C 1
ATOM 3438 O O . ASP A 1 455 ? 47.202 -25.391 -66.103 1.00 33.03 455 ASP A O 1
ATOM 3442 N N . VAL A 1 456 ? 49.173 -26.357 -65.502 1.00 33.94 456 VAL A N 1
ATOM 3443 C CA . VAL A 1 456 ? 50.063 -25.314 -64.978 1.00 33.94 456 VAL A CA 1
ATOM 3444 C C . VAL A 1 456 ? 50.542 -24.360 -66.086 1.00 33.94 456 VAL A C 1
ATOM 3446 O O . VAL A 1 456 ? 50.543 -24.756 -67.249 1.00 33.94 456 VAL A O 1
ATOM 3449 N N . VAL A 1 457 ? 51.034 -23.173 -65.676 1.00 30.64 457 VAL A N 1
ATOM 3450 C CA . VAL A 1 457 ? 52.196 -22.371 -66.176 1.00 30.64 457 VAL A CA 1
ATOM 3451 C C . VAL A 1 457 ? 51.816 -20.874 -66.049 1.00 30.64 457 VAL A C 1
ATOM 3453 O O . VAL A 1 457 ? 50.754 -20.491 -66.519 1.00 30.64 457 VAL A O 1
ATOM 3456 N N . GLU A 1 458 ? 52.524 -19.952 -65.379 1.00 33.75 458 GLU A N 1
ATOM 3457 C CA . GLU A 1 458 ? 53.949 -19.782 -65.034 1.00 33.75 458 GLU A CA 1
ATOM 3458 C C . GLU A 1 458 ? 54.089 -18.731 -63.891 1.00 33.75 458 GLU A C 1
ATOM 3460 O O . GLU A 1 458 ? 53.248 -17.841 -63.777 1.00 33.75 458 GLU A O 1
ATOM 3465 N N . GLY A 1 459 ? 55.127 -18.827 -63.043 1.00 30.89 459 GLY A N 1
ATOM 3466 C CA . GLY A 1 459 ? 55.452 -17.861 -61.962 1.00 30.89 459 GLY A CA 1
ATOM 3467 C C . GLY A 1 459 ? 56.311 -16.660 -62.420 1.00 30.89 459 GLY A C 1
ATOM 3468 O O . GLY A 1 459 ? 56.394 -16.439 -63.628 1.00 30.89 459 GLY A O 1
ATOM 3469 N N . PRO A 1 460 ? 57.024 -15.926 -61.527 1.00 40.41 460 PRO A N 1
ATOM 3470 C CA . PRO A 1 460 ? 57.159 -16.066 -60.067 1.00 40.41 460 PRO A CA 1
ATOM 3471 C C . PRO A 1 460 ? 56.822 -14.765 -59.273 1.00 40.41 460 PRO A C 1
ATOM 3473 O O . PRO A 1 460 ? 56.491 -13.738 -59.852 1.00 40.41 460 PRO A O 1
ATOM 3476 N N . ASP A 1 461 ? 56.935 -14.835 -57.939 1.00 37.53 461 ASP A N 1
ATOM 3477 C CA . ASP A 1 461 ? 57.007 -13.715 -56.969 1.00 37.53 461 ASP A CA 1
ATOM 3478 C C . ASP A 1 461 ? 55.703 -13.253 -56.277 1.00 37.53 461 ASP A C 1
ATOM 3480 O O . ASP A 1 461 ? 55.268 -12.114 -56.413 1.00 37.53 461 ASP A O 1
ATOM 3484 N N . ALA A 1 462 ? 55.137 -14.101 -55.407 1.00 33.81 462 ALA A N 1
ATOM 3485 C CA . ALA A 1 462 ? 54.490 -13.642 -54.168 1.00 33.81 462 ALA A CA 1
ATOM 3486 C C . ALA A 1 462 ? 54.447 -14.781 -53.135 1.00 33.81 462 ALA A C 1
ATOM 3488 O O . ALA A 1 462 ? 53.782 -15.800 -53.318 1.00 33.81 462 ALA A O 1
ATOM 3489 N N . ALA A 1 463 ? 55.199 -14.617 -52.049 1.00 35.38 463 ALA A N 1
ATOM 3490 C CA . ALA A 1 463 ? 55.315 -15.583 -50.968 1.00 35.38 463 ALA A CA 1
ATOM 3491 C C . ALA A 1 463 ? 54.015 -15.687 -50.144 1.00 35.38 463 ALA A C 1
ATOM 3493 O O . ALA A 1 463 ? 53.662 -14.786 -49.392 1.00 35.38 463 ALA A O 1
ATOM 3494 N N . GLY A 1 464 ? 53.334 -16.821 -50.323 1.00 31.20 464 GLY A N 1
ATOM 3495 C CA . GLY A 1 464 ? 52.702 -17.679 -49.314 1.00 31.20 464 GLY A CA 1
ATOM 3496 C C . GLY A 1 464 ? 52.108 -17.069 -48.040 1.00 31.20 464 GLY A C 1
ATOM 3497 O O . GLY A 1 464 ? 52.790 -16.973 -47.024 1.00 31.20 464 GLY A O 1
ATOM 3498 N N . ILE A 1 465 ? 50.785 -16.879 -48.045 1.00 30.06 465 ILE A N 1
ATOM 3499 C CA . ILE A 1 465 ? 49.938 -17.065 -46.858 1.00 30.06 465 ILE A CA 1
ATOM 3500 C C . ILE A 1 465 ? 49.332 -18.470 -46.975 1.00 30.06 465 ILE A C 1
ATOM 3502 O O . ILE A 1 465 ? 48.506 -18.717 -47.852 1.00 30.06 465 ILE A O 1
ATOM 3506 N N . LEU A 1 466 ? 49.773 -19.407 -46.129 1.00 30.59 466 LEU A N 1
ATOM 3507 C CA . LEU A 1 466 ? 49.141 -20.718 -45.975 1.00 30.59 466 LEU A CA 1
ATOM 3508 C C . LEU A 1 466 ? 48.199 -20.690 -44.771 1.00 30.59 466 LEU A C 1
ATOM 3510 O O . LEU A 1 466 ? 48.604 -20.400 -43.650 1.00 30.59 466 LEU A O 1
ATOM 3514 N N . ASN A 1 467 ? 46.945 -21.023 -45.055 1.00 28.83 467 ASN A N 1
ATOM 3515 C CA . ASN A 1 467 ? 45.862 -21.299 -44.126 1.00 28.83 467 ASN A CA 1
ATOM 3516 C C . ASN A 1 467 ? 45.993 -22.748 -43.600 1.00 28.83 467 ASN A C 1
ATOM 3518 O O . ASN A 1 467 ? 45.862 -23.669 -44.411 1.00 28.83 467 ASN A O 1
ATOM 3522 N N . PRO A 1 468 ? 46.244 -23.008 -42.302 1.00 35.28 468 PRO A N 1
ATOM 3523 C CA . PRO A 1 468 ? 46.155 -24.357 -41.759 1.00 35.28 468 PRO A CA 1
ATOM 3524 C C . PRO A 1 468 ? 44.704 -24.678 -41.372 1.00 35.28 468 PRO A C 1
ATOM 3526 O O . PRO A 1 468 ? 44.100 -24.036 -40.517 1.00 35.28 468 PRO A O 1
ATOM 3529 N N . THR A 1 469 ? 44.155 -25.703 -42.019 1.00 28.06 469 THR A N 1
ATOM 3530 C CA . THR A 1 469 ? 42.878 -26.339 -41.667 1.00 28.06 469 THR A CA 1
ATOM 3531 C C . THR A 1 469 ? 43.141 -27.313 -40.515 1.00 28.06 469 THR A C 1
ATOM 3533 O O . THR A 1 469 ? 43.969 -28.208 -40.671 1.00 28.06 469 THR A O 1
ATOM 3536 N N . LEU A 1 470 ? 42.489 -27.133 -39.362 1.00 30.89 470 LEU A N 1
ATOM 3537 C CA . LEU A 1 470 ? 42.549 -28.080 -38.243 1.00 30.89 470 LEU A CA 1
ATOM 3538 C C . LEU A 1 470 ? 41.357 -29.044 -38.306 1.00 30.89 470 LEU A C 1
ATOM 3540 O O . LEU A 1 470 ? 40.200 -28.638 -38.368 1.00 30.89 470 LEU A O 1
ATOM 3544 N N . GLU A 1 471 ? 41.696 -30.326 -38.318 1.00 31.00 471 GLU A N 1
ATOM 3545 C CA . GLU A 1 471 ? 40.836 -31.509 -38.286 1.00 31.00 471 GLU A CA 1
ATOM 3546 C C . GLU A 1 471 ? 40.162 -31.660 -36.899 1.00 31.00 471 GLU A C 1
ATOM 3548 O O . GLU A 1 471 ? 40.780 -31.312 -35.888 1.00 31.00 471 GLU A O 1
ATOM 3553 N N . PRO A 1 472 ? 38.906 -32.143 -36.794 1.00 35.22 472 PRO A N 1
ATOM 3554 C CA . PRO A 1 472 ? 38.219 -32.246 -35.508 1.00 35.22 472 PRO A CA 1
ATOM 3555 C C . PRO A 1 472 ? 38.771 -33.395 -34.647 1.00 35.22 472 PRO A C 1
ATOM 3557 O O . PRO A 1 472 ? 38.640 -34.574 -34.975 1.00 35.22 472 PRO A O 1
ATOM 3560 N N . THR A 1 473 ? 39.343 -33.037 -33.499 1.00 30.97 473 THR A N 1
ATOM 3561 C CA . THR A 1 473 ? 39.755 -33.952 -32.424 1.00 30.97 473 THR A CA 1
ATOM 3562 C C . THR A 1 473 ? 38.534 -34.450 -31.642 1.00 30.97 473 THR A C 1
ATOM 3564 O O . THR A 1 473 ? 37.689 -33.654 -31.235 1.00 30.97 473 THR A O 1
ATOM 3567 N N . ALA A 1 474 ? 38.451 -35.758 -31.377 1.00 34.34 474 ALA A N 1
ATOM 3568 C CA . ALA A 1 474 ? 37.407 -36.346 -30.538 1.00 34.34 474 ALA A CA 1
ATOM 3569 C C . ALA A 1 474 ? 37.473 -35.807 -29.093 1.00 34.34 474 ALA A C 1
ATOM 3571 O O . ALA A 1 474 ? 38.478 -35.971 -28.400 1.00 34.34 474 ALA A O 1
ATOM 3572 N N . THR A 1 475 ? 36.394 -35.171 -28.637 1.00 29.98 475 THR A N 1
ATOM 3573 C CA . THR A 1 475 ? 36.228 -34.692 -27.258 1.00 29.98 475 THR A CA 1
ATOM 3574 C C . THR A 1 475 ? 35.872 -35.857 -26.333 1.00 29.98 475 THR A C 1
ATOM 3576 O O . THR A 1 475 ? 34.967 -36.636 -26.626 1.00 29.98 475 THR A O 1
ATOM 3579 N N . ALA A 1 476 ? 36.584 -35.984 -25.211 1.00 35.53 476 ALA A N 1
ATOM 3580 C CA . ALA A 1 476 ? 36.309 -36.992 -24.194 1.00 35.53 476 ALA A CA 1
ATOM 3581 C C . ALA A 1 476 ? 34.991 -36.695 -23.457 1.00 35.53 476 ALA A C 1
ATOM 3583 O O . ALA A 1 476 ? 34.783 -35.592 -22.955 1.00 35.53 476 ALA A O 1
ATOM 3584 N N . THR A 1 477 ? 34.126 -37.703 -23.364 1.00 31.17 477 THR A N 1
ATOM 3585 C CA . THR A 1 477 ? 32.908 -37.697 -22.547 1.00 31.17 477 THR A CA 1
ATOM 3586 C C . THR A 1 477 ? 33.279 -37.718 -21.056 1.00 31.17 477 THR A C 1
ATOM 3588 O O . THR A 1 477 ? 33.963 -38.656 -20.637 1.00 31.17 477 THR A O 1
ATOM 3591 N N . PRO A 1 478 ? 32.845 -36.756 -20.219 1.00 36.09 478 PRO A N 1
ATOM 3592 C CA . PRO A 1 478 ? 33.019 -36.868 -18.777 1.00 36.09 478 PRO A CA 1
ATOM 3593 C C . PRO A 1 478 ? 32.058 -37.924 -18.211 1.00 36.09 478 PRO A C 1
ATOM 3595 O O . PRO A 1 478 ? 30.837 -37.782 -18.253 1.00 36.09 478 PRO A O 1
ATOM 3598 N N . THR A 1 479 ? 32.622 -39.005 -17.678 1.00 32.22 479 THR A N 1
ATOM 3599 C CA . THR A 1 479 ? 31.921 -39.985 -16.838 1.00 32.22 479 THR A CA 1
ATOM 3600 C C . THR A 1 479 ? 31.708 -39.395 -15.444 1.00 32.22 479 THR A C 1
ATOM 3602 O O . THR A 1 479 ? 32.676 -39.048 -14.770 1.00 32.22 479 THR A O 1
ATOM 3605 N N . PHE A 1 480 ? 30.453 -39.298 -15.001 1.00 34.12 480 PHE A N 1
ATOM 3606 C CA . PHE A 1 480 ? 30.113 -38.940 -13.624 1.00 34.12 480 PHE A CA 1
ATOM 3607 C C . PHE A 1 480 ? 30.464 -40.096 -12.681 1.00 34.12 480 PHE A C 1
ATOM 3609 O O . PHE A 1 480 ? 29.859 -41.167 -12.735 1.00 34.12 480 PHE A O 1
ATOM 3616 N N . THR A 1 481 ? 31.445 -39.872 -11.811 1.00 33.00 481 THR A N 1
ATOM 3617 C CA . THR A 1 481 ? 31.754 -40.743 -10.672 1.00 33.00 481 THR A CA 1
ATOM 3618 C C . THR A 1 481 ? 30.841 -40.345 -9.505 1.00 33.00 481 THR A C 1
ATOM 3620 O O . THR A 1 481 ? 30.837 -39.166 -9.151 1.00 33.00 481 THR A O 1
ATOM 3623 N N . PRO A 1 482 ? 30.065 -41.256 -8.889 1.00 38.09 482 PRO A N 1
ATOM 3624 C CA . PRO A 1 482 ? 29.293 -40.925 -7.695 1.00 38.09 482 PRO A CA 1
ATOM 3625 C C . PRO A 1 482 ? 30.237 -40.667 -6.511 1.00 38.09 482 PRO A C 1
ATOM 3627 O O . PRO A 1 482 ? 31.031 -41.529 -6.132 1.00 38.09 482 PRO A O 1
ATOM 3630 N N . THR A 1 483 ? 30.156 -39.468 -5.941 1.00 32.97 483 THR A N 1
ATOM 3631 C CA . THR A 1 483 ? 30.861 -39.064 -4.718 1.00 32.97 483 THR A CA 1
ATOM 3632 C C . THR A 1 483 ? 30.251 -39.795 -3.509 1.00 32.97 483 THR A C 1
ATOM 3634 O O . THR A 1 483 ? 29.022 -39.879 -3.428 1.00 32.97 483 THR A O 1
ATOM 3637 N N . PRO A 1 484 ? 31.052 -40.359 -2.584 1.00 38.50 484 PRO A N 1
ATOM 3638 C CA . PRO A 1 484 ? 30.535 -41.095 -1.433 1.00 38.50 484 PRO A CA 1
ATOM 3639 C C . PRO A 1 484 ? 29.708 -40.204 -0.498 1.00 38.50 484 PRO A C 1
ATOM 3641 O O . PRO A 1 484 ? 30.050 -39.056 -0.231 1.00 38.50 484 PRO A O 1
ATOM 3644 N N . THR A 1 485 ? 28.610 -40.777 -0.013 1.00 34.66 485 THR A N 1
ATOM 3645 C CA . THR A 1 485 ? 27.673 -40.201 0.952 1.00 34.66 485 THR A CA 1
ATOM 3646 C C . THR A 1 485 ? 28.301 -40.152 2.344 1.00 34.66 485 THR A C 1
ATOM 3648 O O . THR A 1 485 ? 28.601 -41.202 2.919 1.00 34.66 485 THR A O 1
ATOM 3651 N N . ASP A 1 486 ? 28.454 -38.952 2.908 1.00 42.78 486 ASP A N 1
ATOM 3652 C CA . ASP A 1 486 ? 28.794 -38.796 4.320 1.00 42.78 486 ASP A CA 1
ATOM 3653 C C . ASP A 1 486 ? 27.628 -39.271 5.194 1.00 42.78 486 ASP A C 1
ATOM 3655 O O . ASP A 1 486 ? 26.474 -38.862 5.062 1.00 42.78 486 ASP A O 1
ATOM 3659 N N . THR A 1 487 ? 27.958 -40.218 6.063 1.00 35.09 487 THR A N 1
ATOM 3660 C CA . THR A 1 487 ? 27.059 -40.865 7.018 1.00 35.09 487 THR A CA 1
ATOM 3661 C C . THR A 1 487 ? 26.834 -39.920 8.207 1.00 35.09 487 THR A C 1
ATOM 3663 O O . THR A 1 487 ? 27.807 -39.329 8.676 1.00 35.09 487 THR A O 1
ATOM 3666 N N . PRO A 1 488 ? 25.606 -39.757 8.739 1.00 42.34 488 PRO A N 1
ATOM 3667 C CA . PRO A 1 488 ? 25.374 -38.887 9.889 1.00 42.34 488 PRO A CA 1
ATOM 3668 C C . PRO A 1 488 ? 26.082 -39.440 11.133 1.00 42.34 488 PRO A C 1
ATOM 3670 O O . PRO A 1 488 ? 25.755 -40.518 11.636 1.00 42.34 488 PRO A O 1
ATOM 3673 N N . THR A 1 489 ? 27.063 -38.691 11.630 1.00 36.19 489 THR A N 1
ATOM 3674 C CA . THR A 1 489 ? 27.760 -38.985 12.884 1.00 36.19 489 THR A CA 1
ATOM 3675 C C . THR A 1 489 ? 26.863 -38.615 14.064 1.00 36.19 489 THR A C 1
ATOM 3677 O O . THR A 1 489 ? 26.396 -37.485 14.177 1.00 36.19 489 THR A O 1
ATOM 3680 N N . VAL A 1 490 ? 26.629 -39.582 14.951 1.00 40.69 490 VAL A N 1
ATOM 3681 C CA . VAL A 1 490 ? 25.857 -39.436 16.192 1.00 40.69 490 VAL A CA 1
ATOM 3682 C C . VAL A 1 490 ? 26.572 -38.464 17.136 1.00 40.69 490 VAL A C 1
ATOM 3684 O O . VAL A 1 490 ? 27.687 -38.736 17.579 1.00 40.69 490 VAL A O 1
ATOM 3687 N N . THR A 1 491 ? 25.934 -37.340 17.463 1.00 34.38 491 THR A N 1
ATOM 3688 C CA . THR A 1 491 ? 26.405 -36.413 18.502 1.00 34.38 491 THR A CA 1
ATOM 3689 C C . THR A 1 491 ? 26.033 -36.958 19.889 1.00 34.38 491 THR A C 1
ATOM 3691 O O . THR A 1 491 ? 24.855 -37.243 20.120 1.00 34.38 491 THR A O 1
ATOM 3694 N N . PRO A 1 492 ? 26.989 -37.130 20.822 1.00 43.75 492 PRO A N 1
ATOM 3695 C CA . PRO A 1 492 ? 26.686 -37.548 22.184 1.00 43.75 492 PRO A CA 1
ATOM 3696 C C . PRO A 1 492 ? 26.049 -36.424 23.016 1.00 43.75 492 PRO A C 1
ATOM 3698 O O . PRO A 1 492 ? 26.342 -35.241 22.868 1.00 43.75 492 PRO A O 1
ATOM 3701 N N . THR A 1 493 ? 25.177 -36.877 23.908 1.00 38.47 493 THR A N 1
ATOM 3702 C CA . THR A 1 493 ? 24.393 -36.207 24.952 1.00 38.47 493 THR A CA 1
ATOM 3703 C C . THR A 1 493 ? 25.207 -35.227 25.823 1.00 38.47 493 THR A C 1
ATOM 3705 O O . THR A 1 493 ? 26.341 -35.554 26.180 1.00 38.47 493 THR A O 1
ATOM 3708 N N . PRO A 1 494 ? 24.647 -34.072 26.249 1.00 46.84 494 PRO A N 1
ATOM 3709 C CA . PRO A 1 494 ? 25.308 -33.181 27.204 1.00 46.84 494 PRO A CA 1
ATOM 3710 C C . PRO A 1 494 ? 25.328 -33.797 28.612 1.00 46.84 494 PRO A C 1
ATOM 3712 O O . PRO A 1 494 ? 24.331 -34.357 29.067 1.00 46.84 494 PRO A O 1
ATOM 3715 N N . SER A 1 495 ? 26.458 -33.665 29.311 1.00 38.56 495 SER A N 1
ATOM 3716 C CA . SER A 1 495 ? 26.617 -34.074 30.708 1.00 38.56 495 SER A CA 1
ATOM 3717 C C . SER A 1 495 ? 27.391 -33.022 31.503 1.00 38.56 495 SER A C 1
ATOM 3719 O O . SER A 1 495 ? 28.433 -32.552 31.059 1.00 38.56 495 SER A O 1
ATOM 3721 N N . GLU A 1 496 ? 26.870 -32.776 32.707 1.00 40.03 496 GLU A N 1
ATOM 3722 C CA . GLU A 1 496 ? 27.463 -32.157 33.904 1.00 40.03 496 GLU A CA 1
ATOM 3723 C C . GLU A 1 496 ? 27.706 -30.635 33.895 1.00 40.03 496 GLU A C 1
ATOM 3725 O O . GLU A 1 496 ? 28.665 -30.086 33.359 1.00 40.03 496 GLU A O 1
ATOM 3730 N N . THR A 1 497 ? 26.798 -29.976 34.612 1.00 39.50 497 THR A N 1
ATOM 3731 C CA . THR A 1 497 ? 26.842 -28.620 35.159 1.00 39.50 497 THR A CA 1
ATOM 3732 C C . THR A 1 497 ? 27.969 -28.462 36.194 1.00 39.50 497 THR A C 1
ATOM 3734 O O . THR A 1 497 ? 27.971 -29.204 37.177 1.00 39.50 497 THR A O 1
ATOM 3737 N N . PRO A 1 498 ? 28.869 -27.466 36.085 1.00 46.12 498 PRO A N 1
ATOM 3738 C CA . PRO A 1 498 ? 29.646 -27.011 37.230 1.00 46.12 498 PRO A CA 1
ATOM 3739 C C . PRO A 1 498 ? 28.884 -25.952 38.051 1.00 46.12 498 PRO A C 1
ATOM 3741 O O . PRO A 1 498 ? 28.178 -25.091 37.530 1.00 46.12 498 PRO A O 1
ATOM 3744 N N . LEU A 1 499 ? 29.045 -26.085 39.366 1.00 41.06 499 LEU A N 1
ATOM 3745 C CA . LEU A 1 499 ? 28.505 -25.307 40.488 1.00 41.06 499 LEU A CA 1
ATOM 3746 C C . LEU A 1 499 ? 28.938 -23.815 40.463 1.00 41.06 499 LEU A C 1
ATOM 3748 O O . LEU A 1 499 ? 30.044 -23.527 39.999 1.00 41.06 499 LEU A O 1
ATOM 3752 N N . PRO A 1 500 ? 28.141 -22.862 41.002 1.00 47.47 500 PRO A N 1
ATOM 3753 C CA . PRO A 1 500 ? 28.536 -21.454 41.076 1.00 47.47 500 PRO A CA 1
ATOM 3754 C C . PRO A 1 500 ? 29.711 -21.261 42.042 1.00 47.47 500 PRO A C 1
ATOM 3756 O O . PRO A 1 500 ? 29.697 -21.798 43.149 1.00 47.47 500 PRO A O 1
ATOM 3759 N N . THR A 1 501 ? 30.712 -20.475 41.633 1.00 37.72 501 THR A N 1
ATOM 3760 C CA . THR A 1 501 ? 31.784 -20.002 42.525 1.00 37.72 501 THR A CA 1
ATOM 3761 C C . THR A 1 501 ? 31.849 -18.477 42.520 1.00 37.72 501 THR A C 1
ATOM 3763 O O . THR A 1 501 ? 31.615 -17.841 41.495 1.00 37.72 501 THR A O 1
ATOM 3766 N N . ASP A 1 502 ? 32.137 -17.956 43.708 1.00 41.72 502 ASP A N 1
ATOM 3767 C CA . ASP A 1 502 ? 32.057 -16.590 44.221 1.00 41.72 502 ASP A CA 1
ATOM 3768 C C . ASP A 1 502 ? 32.430 -15.419 43.296 1.00 41.72 502 ASP A C 1
ATOM 3770 O O . ASP A 1 502 ? 33.468 -15.380 42.638 1.00 41.72 502 ASP A O 1
ATOM 3774 N N . THR A 1 503 ? 31.580 -14.397 43.381 1.00 34.25 503 THR A N 1
ATOM 3775 C CA . THR A 1 503 ? 31.706 -13.047 42.832 1.00 34.25 503 THR A CA 1
ATOM 3776 C C . THR A 1 503 ? 32.885 -12.280 43.458 1.00 34.25 503 THR A C 1
ATOM 3778 O O . THR A 1 503 ? 32.854 -12.022 44.665 1.00 34.25 503 THR A O 1
ATOM 3781 N N . PRO A 1 504 ? 33.893 -11.818 42.691 1.00 42.72 504 PRO A N 1
ATOM 3782 C CA . PRO A 1 504 ? 34.787 -10.765 43.150 1.00 42.72 504 PRO A CA 1
ATOM 3783 C C . PRO A 1 504 ? 34.168 -9.384 42.895 1.00 42.72 504 PRO A C 1
ATOM 3785 O O . PRO A 1 504 ? 33.748 -9.040 41.792 1.00 42.72 504 PRO A O 1
ATOM 3788 N N . THR A 1 505 ? 34.132 -8.585 43.954 1.00 39.78 505 THR A N 1
ATOM 3789 C CA . THR A 1 505 ? 33.751 -7.173 43.978 1.00 39.78 505 THR A CA 1
ATOM 3790 C C . THR A 1 505 ? 34.719 -6.344 43.124 1.00 39.78 505 THR A C 1
ATOM 3792 O O . THR A 1 505 ? 35.916 -6.324 43.410 1.00 39.78 505 THR A O 1
ATOM 3795 N N . LEU A 1 506 ? 34.220 -5.637 42.101 1.00 37.31 506 LEU A N 1
ATOM 3796 C CA . LEU A 1 506 ? 35.012 -4.667 41.339 1.00 37.31 506 LEU A CA 1
ATOM 3797 C C . LEU A 1 506 ? 34.936 -3.272 41.973 1.00 37.31 506 LEU A C 1
ATOM 3799 O O . LEU A 1 506 ? 33.874 -2.669 42.116 1.00 37.31 506 LEU A O 1
ATOM 3803 N N . THR A 1 507 ? 36.113 -2.791 42.351 1.00 34.81 507 THR A N 1
ATOM 3804 C CA . THR A 1 507 ? 36.454 -1.433 42.785 1.00 34.81 507 THR A CA 1
ATOM 3805 C C . THR A 1 507 ? 36.340 -0.455 41.598 1.00 34.81 507 THR A C 1
ATOM 3807 O O . THR A 1 507 ? 36.732 -0.826 40.490 1.00 34.81 507 THR A O 1
ATOM 3810 N N . PRO A 1 508 ? 35.851 0.790 41.777 1.00 39.75 508 PRO A N 1
ATOM 3811 C CA . PRO A 1 508 ? 35.740 1.760 40.684 1.00 39.75 508 PRO A CA 1
ATOM 3812 C C . PRO A 1 508 ? 37.121 2.124 40.117 1.00 39.75 508 PRO A C 1
ATOM 3814 O O . PRO A 1 508 ? 38.016 2.531 40.859 1.00 39.75 508 PRO A O 1
ATOM 3817 N N . THR A 1 509 ? 37.285 1.971 38.801 1.00 34.72 509 THR A N 1
ATOM 3818 C CA . THR A 1 509 ? 38.490 2.375 38.057 1.00 34.72 509 THR A CA 1
ATOM 3819 C C . THR A 1 509 ? 38.276 3.763 37.443 1.00 34.72 509 THR A C 1
ATOM 3821 O O . THR A 1 509 ? 37.149 4.137 37.127 1.00 34.72 509 THR A O 1
ATOM 3824 N N . ALA A 1 510 ? 39.356 4.544 37.371 1.00 37.53 510 ALA A N 1
ATOM 3825 C CA . ALA A 1 510 ? 39.373 5.976 37.091 1.00 37.53 510 ALA A CA 1
ATOM 3826 C C . ALA A 1 510 ? 38.816 6.371 35.711 1.00 37.53 510 ALA A C 1
ATOM 3828 O O . ALA A 1 510 ? 39.011 5.679 34.718 1.00 37.53 510 ALA A O 1
ATOM 3829 N N . THR A 1 511 ? 38.167 7.536 35.687 1.00 34.81 511 THR A N 1
ATOM 3830 C CA . THR A 1 511 ? 37.670 8.258 34.513 1.00 34.81 511 THR A CA 1
ATOM 3831 C C . THR A 1 511 ? 38.811 8.604 33.547 1.00 34.81 511 THR A C 1
ATOM 3833 O O . THR A 1 511 ? 39.681 9.409 33.881 1.00 34.81 511 THR A O 1
ATOM 3836 N N . GLU A 1 512 ? 38.786 8.026 32.344 1.00 36.88 512 GLU A N 1
ATOM 3837 C CA . GLU A 1 512 ? 39.598 8.471 31.205 1.00 36.88 512 GLU A CA 1
ATOM 3838 C C . GLU A 1 512 ? 39.117 9.858 30.746 1.00 36.88 512 GLU A C 1
ATOM 3840 O O . GLU A 1 512 ? 37.922 10.141 30.645 1.00 36.88 512 GLU A O 1
ATOM 3845 N N . THR A 1 513 ? 40.077 10.750 30.526 1.00 33.75 513 THR A N 1
ATOM 3846 C CA . THR A 1 513 ? 39.868 12.127 30.060 1.00 33.75 513 THR A CA 1
ATOM 3847 C C . THR A 1 513 ? 39.667 12.097 28.539 1.00 33.75 513 THR A C 1
ATOM 3849 O O . THR A 1 513 ? 40.421 11.387 27.877 1.00 33.75 513 THR A O 1
ATOM 3852 N N . PRO A 1 514 ? 38.694 12.823 27.951 1.00 38.03 514 PRO A N 1
ATOM 3853 C CA . PRO A 1 514 ? 38.409 12.723 26.521 1.00 38.03 514 PRO A CA 1
ATOM 3854 C C . PRO A 1 514 ? 39.606 13.166 25.669 1.00 38.03 514 PRO A C 1
ATOM 3856 O O . PRO A 1 514 ? 40.128 14.274 25.818 1.00 38.03 514 PRO A O 1
ATOM 3859 N N . THR A 1 515 ? 40.020 12.281 24.765 1.00 30.86 515 THR A N 1
ATOM 3860 C CA . THR A 1 515 ? 41.014 12.525 23.715 1.00 30.86 515 THR A CA 1
ATOM 3861 C C . THR A 1 515 ? 40.427 13.451 22.645 1.00 30.86 515 THR A C 1
ATOM 3863 O O . THR A 1 515 ? 39.269 13.302 22.260 1.00 30.86 515 THR A O 1
ATOM 3866 N N . ALA A 1 516 ? 41.217 14.416 22.165 1.00 33.38 516 ALA A N 1
ATOM 3867 C CA . ALA A 1 516 ? 40.807 15.360 21.126 1.00 33.38 516 ALA A CA 1
ATOM 3868 C C . ALA A 1 516 ? 40.482 14.651 19.795 1.00 33.38 516 ALA A C 1
ATOM 3870 O O . ALA A 1 516 ? 41.270 13.848 19.298 1.00 33.38 516 ALA A O 1
ATOM 3871 N N . THR A 1 517 ? 39.324 14.991 19.230 1.00 31.38 517 THR A N 1
ATOM 3872 C CA . THR A 1 517 ? 38.808 14.576 17.918 1.00 31.38 517 THR A CA 1
ATOM 3873 C C . THR A 1 517 ? 39.793 14.930 16.786 1.00 31.38 517 THR A C 1
ATOM 3875 O O . THR A 1 517 ? 40.384 16.012 16.836 1.00 31.38 517 THR A O 1
ATOM 3878 N N . PRO A 1 518 ? 39.987 14.078 15.756 1.00 32.00 518 PRO A N 1
ATOM 3879 C CA . PRO A 1 518 ? 40.806 14.425 14.595 1.00 32.00 518 PRO A CA 1
ATOM 3880 C C . PRO A 1 518 ? 40.206 15.623 13.844 1.00 32.00 518 PRO A C 1
ATOM 3882 O O . PRO A 1 518 ? 39.040 15.618 13.460 1.00 32.00 518 PRO A O 1
ATOM 3885 N N . THR A 1 519 ? 41.010 16.665 13.638 1.00 38.22 519 THR A N 1
ATOM 3886 C CA . THR A 1 519 ? 40.643 17.834 12.831 1.00 38.22 519 THR A CA 1
ATOM 3887 C C . THR A 1 519 ? 40.768 17.485 11.344 1.00 38.22 519 THR A C 1
ATOM 3889 O O . THR A 1 519 ? 41.875 17.210 10.878 1.00 38.22 519 THR A O 1
ATOM 3892 N N . GLU A 1 520 ? 39.666 17.510 10.587 1.00 39.59 520 GLU A N 1
ATOM 3893 C CA . GLU A 1 520 ? 39.703 17.390 9.122 1.00 39.59 520 GLU A CA 1
ATOM 3894 C C . GLU A 1 520 ? 40.529 18.529 8.492 1.00 39.59 520 GLU A C 1
ATOM 3896 O O . GLU A 1 520 ? 40.452 19.693 8.897 1.00 39.59 520 GLU A O 1
ATOM 3901 N N . LYS A 1 521 ? 41.358 18.184 7.500 1.00 43.44 521 LYS A N 1
ATOM 3902 C CA . LYS A 1 521 ? 42.269 19.107 6.805 1.00 43.44 521 LYS A CA 1
ATOM 3903 C C . LYS A 1 521 ? 41.469 20.049 5.876 1.00 43.44 521 LYS A C 1
ATOM 3905 O O . LYS A 1 521 ? 40.626 19.558 5.128 1.00 43.44 521 LYS A O 1
ATOM 3910 N N . PRO A 1 522 ? 41.720 21.375 5.872 1.00 43.56 522 PRO A N 1
ATOM 3911 C CA . PRO A 1 522 ? 40.979 22.338 5.042 1.00 43.56 522 PRO A CA 1
ATOM 3912 C C . PRO A 1 522 ? 41.127 22.061 3.535 1.00 43.56 522 PRO A C 1
ATOM 3914 O O . PRO A 1 522 ? 42.15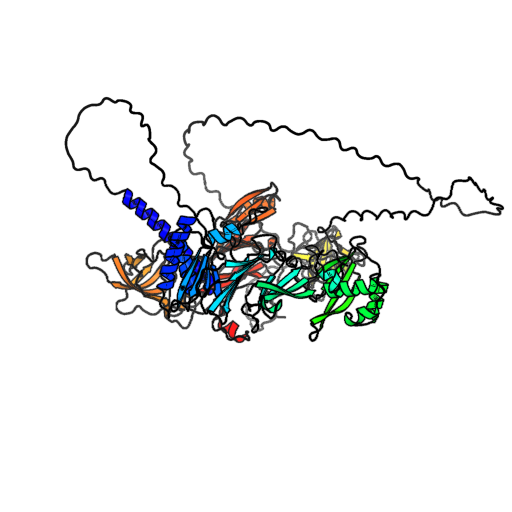4 21.527 3.125 1.00 43.56 522 PRO A O 1
ATOM 3917 N N . LEU A 1 523 ? 40.122 22.440 2.725 1.00 57.94 523 LEU A N 1
ATOM 3918 C CA . LEU A 1 523 ? 40.060 22.239 1.265 1.00 57.94 523 LEU A CA 1
ATOM 3919 C C . LEU A 1 523 ? 41.040 23.165 0.502 1.00 57.94 523 LEU A C 1
ATOM 3921 O O . LEU A 1 523 ? 40.772 24.366 0.422 1.00 57.94 523 LEU A O 1
ATOM 3925 N N . PRO A 1 524 ? 42.117 22.666 -0.139 1.00 62.66 524 PRO A N 1
ATOM 3926 C CA . PRO A 1 524 ? 42.980 23.482 -0.989 1.00 62.66 524 PRO A CA 1
ATOM 3927 C C . PRO A 1 524 ? 42.507 23.434 -2.455 1.00 62.66 524 PRO A C 1
ATOM 3929 O O . PRO A 1 524 ? 43.213 22.939 -3.338 1.00 62.66 524 PRO A O 1
ATOM 3932 N N . ILE A 1 525 ? 41.296 23.931 -2.735 1.00 73.88 525 ILE A N 1
ATOM 3933 C CA . ILE A 1 525 ? 40.857 24.172 -4.120 1.00 73.88 525 ILE A CA 1
ATOM 3934 C C . ILE A 1 525 ? 41.185 25.629 -4.468 1.00 73.88 525 ILE A C 1
ATOM 3936 O O . ILE A 1 525 ? 40.635 26.537 -3.843 1.00 73.88 525 ILE A O 1
ATOM 3940 N N . PRO A 1 526 ? 42.057 25.892 -5.455 1.00 70.56 526 PRO A N 1
ATOM 3941 C CA . PRO A 1 526 ? 42.340 27.253 -5.895 1.00 70.56 526 PRO A CA 1
ATOM 3942 C C . PRO A 1 526 ? 41.079 27.936 -6.440 1.00 70.56 526 PRO A C 1
ATOM 3944 O O . PRO A 1 526 ? 40.360 27.364 -7.261 1.00 70.56 526 PRO A O 1
ATOM 3947 N N . ALA A 1 527 ? 40.829 29.183 -6.036 1.00 71.00 527 ALA A N 1
ATOM 3948 C CA . ALA A 1 527 ? 39.751 29.986 -6.605 1.00 71.00 527 ALA A CA 1
ATOM 3949 C C . ALA A 1 527 ? 40.114 30.406 -8.041 1.00 71.00 527 ALA A C 1
ATOM 3951 O O . ALA A 1 527 ? 40.930 31.303 -8.249 1.00 71.00 527 ALA A O 1
ATOM 3952 N N . ILE A 1 528 ? 39.514 29.748 -9.037 1.00 72.31 528 ILE A N 1
ATOM 3953 C CA . ILE A 1 528 ? 39.669 30.096 -10.455 1.00 72.31 528 ILE A CA 1
ATOM 3954 C C . ILE A 1 528 ? 38.422 30.872 -10.898 1.00 72.31 528 ILE A C 1
ATOM 3956 O O . ILE A 1 528 ? 37.327 30.304 -10.851 1.00 72.31 528 ILE A O 1
ATOM 3960 N N . PRO A 1 529 ? 38.547 32.134 -11.357 1.00 75.00 529 PRO A N 1
ATOM 3961 C CA . PRO A 1 529 ? 37.409 32.899 -11.855 1.00 75.00 529 PRO A CA 1
ATOM 3962 C C . PRO A 1 529 ? 36.646 32.136 -12.952 1.00 75.00 529 PRO A C 1
ATOM 3964 O O . PRO A 1 529 ? 37.284 31.510 -13.809 1.00 75.00 529 PRO A O 1
ATOM 3967 N N . PRO A 1 530 ? 35.304 32.196 -12.977 1.00 57.31 530 PRO A N 1
ATOM 3968 C CA . PRO A 1 530 ? 34.489 31.458 -13.945 1.00 57.31 530 PRO A CA 1
ATOM 3969 C C . PRO A 1 530 ? 34.832 31.818 -15.398 1.00 57.31 530 PRO A C 1
ATOM 3971 O O . PRO A 1 530 ? 34.862 30.927 -16.242 1.00 57.31 530 PRO A O 1
ATOM 3974 N N . GLU A 1 531 ? 35.220 33.074 -15.642 1.00 67.50 531 GLU A N 1
ATOM 3975 C CA . GLU A 1 531 ? 35.621 33.636 -16.944 1.00 67.50 531 GLU A CA 1
ATOM 3976 C C . GLU A 1 531 ? 37.007 33.166 -17.443 1.00 67.50 531 GLU A C 1
ATOM 3978 O O . GLU A 1 531 ? 37.427 33.510 -18.549 1.00 67.50 531 GLU A O 1
ATOM 3983 N N . THR A 1 532 ? 37.772 32.443 -16.617 1.00 75.25 532 THR A N 1
ATOM 3984 C CA . THR A 1 532 ? 39.142 32.030 -16.959 1.00 75.25 532 THR A CA 1
ATOM 3985 C C . THR A 1 532 ? 39.109 30.952 -18.034 1.00 75.25 532 THR A C 1
ATOM 3987 O O . THR A 1 532 ? 38.550 29.878 -17.817 1.00 75.25 532 THR A O 1
ATOM 3990 N N . ALA A 1 533 ? 39.743 31.217 -19.177 1.00 74.62 533 ALA A N 1
ATOM 3991 C CA . ALA A 1 533 ? 39.893 30.225 -20.235 1.00 74.62 533 ALA A CA 1
ATOM 3992 C C . ALA A 1 533 ? 40.822 29.089 -19.780 1.00 74.62 533 ALA A C 1
ATOM 3994 O O . ALA A 1 533 ? 41.920 29.341 -19.276 1.00 74.62 533 ALA A O 1
ATOM 3995 N N . ALA A 1 534 ? 40.378 27.845 -19.959 1.00 79.19 534 ALA A N 1
ATOM 3996 C CA . ALA A 1 534 ? 41.146 26.672 -19.570 1.00 79.19 534 ALA A CA 1
ATOM 3997 C C . ALA A 1 534 ? 42.354 26.456 -20.500 1.00 79.19 534 ALA A C 1
ATOM 3999 O O . ALA A 1 534 ? 42.209 26.588 -21.719 1.00 79.19 534 ALA A O 1
ATOM 4000 N N . PRO A 1 535 ? 43.535 26.105 -19.960 1.00 77.12 535 PRO A N 1
ATOM 4001 C CA . PRO A 1 535 ? 44.711 25.809 -20.771 1.00 77.12 535 PRO A CA 1
ATOM 4002 C C . PRO A 1 535 ? 44.560 24.523 -21.595 1.00 77.12 535 PRO A C 1
ATOM 4004 O O . PRO A 1 535 ? 45.192 24.411 -22.642 1.00 77.12 535 PRO A O 1
ATOM 4007 N N . LEU A 1 536 ? 43.729 23.567 -21.160 1.00 83.00 536 LEU A N 1
ATOM 4008 C CA . LEU A 1 536 ? 43.506 22.312 -21.878 1.00 83.00 536 LEU A CA 1
ATOM 4009 C C . LEU A 1 536 ? 42.093 21.763 -21.632 1.00 83.00 536 LEU A C 1
ATOM 4011 O O . LEU A 1 536 ? 41.492 22.038 -20.600 1.00 83.00 536 LEU A O 1
ATOM 4015 N N . THR A 1 537 ? 41.568 20.966 -22.562 1.00 84.31 537 THR A N 1
ATOM 4016 C CA . THR A 1 537 ? 40.273 20.276 -22.432 1.00 84.31 537 THR A CA 1
ATOM 4017 C C . THR A 1 537 ? 40.434 18.767 -22.616 1.00 84.31 537 THR A C 1
ATOM 4019 O O . THR A 1 537 ? 41.413 18.298 -23.204 1.00 84.31 537 THR A O 1
ATOM 4022 N N . GLY A 1 538 ? 39.480 17.989 -22.108 1.00 75.69 538 GLY A N 1
ATOM 4023 C CA . GLY A 1 538 ? 39.479 16.529 -22.184 1.00 75.69 538 GLY A CA 1
ATOM 4024 C C . GLY A 1 538 ? 38.120 15.922 -21.846 1.00 75.69 538 GLY A C 1
ATOM 4025 O O . GLY A 1 538 ? 37.104 16.618 -21.785 1.00 75.69 538 GLY A O 1
ATOM 4026 N N . TYR A 1 539 ? 38.104 14.614 -21.608 1.00 77.00 539 TYR A N 1
ATOM 4027 C CA . TYR A 1 539 ? 36.931 13.900 -21.102 1.00 77.00 539 TYR A CA 1
ATOM 4028 C C . TYR A 1 539 ? 37.321 12.804 -20.106 1.00 77.00 539 TYR A C 1
ATOM 4030 O O . TYR A 1 539 ? 38.457 12.325 -20.100 1.00 77.00 539 TYR A O 1
ATOM 4038 N N . MET A 1 540 ? 36.370 12.407 -19.263 1.00 81.69 540 MET A N 1
ATOM 4039 C CA . MET A 1 540 ? 36.528 11.301 -18.318 1.00 81.69 540 MET A CA 1
ATOM 4040 C C . MET A 1 540 ? 36.463 9.943 -19.028 1.00 81.69 540 MET A C 1
ATOM 4042 O O . MET A 1 540 ? 35.514 9.687 -19.766 1.00 81.69 540 MET A O 1
ATOM 4046 N N . LEU A 1 541 ? 37.419 9.051 -18.759 1.00 70.75 541 LEU A N 1
ATOM 4047 C CA . LEU A 1 541 ? 37.408 7.657 -19.212 1.00 70.75 541 LEU A CA 1
ATOM 4048 C C . LEU A 1 541 ? 37.342 6.732 -17.996 1.00 70.75 541 LEU A C 1
ATOM 4050 O O . LEU A 1 541 ? 38.319 6.594 -17.260 1.00 70.75 541 LEU A O 1
ATOM 4054 N N . LEU A 1 542 ? 36.184 6.114 -17.777 1.00 64.06 542 LEU A N 1
ATOM 4055 C CA . LEU A 1 542 ? 35.910 5.330 -16.576 1.00 64.06 542 LEU A CA 1
ATOM 4056 C C . LEU A 1 542 ? 35.183 4.017 -16.902 1.00 64.06 542 LEU A C 1
ATOM 4058 O O . LEU A 1 542 ? 34.368 3.964 -17.822 1.00 64.06 542 LEU A O 1
ATOM 4062 N N . THR A 1 543 ? 35.446 2.972 -16.115 1.00 50.75 543 THR A N 1
ATOM 4063 C CA . THR A 1 543 ? 34.627 1.744 -16.080 1.00 50.75 543 THR A CA 1
ATOM 4064 C C . THR A 1 543 ? 33.438 1.860 -15.121 1.00 50.75 543 THR A C 1
ATOM 4066 O O . THR A 1 543 ? 32.440 1.187 -15.339 1.00 50.75 543 THR A O 1
ATOM 4069 N N . ASP A 1 544 ? 33.543 2.746 -14.121 1.00 63.16 544 ASP A N 1
ATOM 4070 C CA . ASP A 1 544 ? 32.561 3.032 -13.061 1.00 63.16 544 ASP A CA 1
ATOM 4071 C C . ASP A 1 544 ? 32.483 4.559 -12.802 1.00 63.16 544 ASP A C 1
ATOM 4073 O O . ASP A 1 544 ? 32.892 5.361 -13.638 1.00 63.16 544 ASP A O 1
ATOM 4077 N N . THR A 1 545 ? 31.984 5.008 -11.648 1.00 67.25 545 THR A N 1
ATOM 4078 C CA . THR A 1 545 ? 31.901 6.434 -11.286 1.00 67.25 545 THR A CA 1
ATOM 4079 C C . THR A 1 545 ? 33.253 7.022 -10.843 1.00 67.25 545 THR A C 1
ATOM 4081 O O . THR A 1 545 ? 33.902 6.519 -9.923 1.00 67.25 545 THR A O 1
ATOM 4084 N N . GLY A 1 546 ? 33.684 8.123 -11.464 1.00 67.75 546 GLY A N 1
ATOM 4085 C CA . GLY A 1 546 ? 34.900 8.866 -11.121 1.00 67.75 546 GLY A CA 1
ATOM 4086 C C . GLY A 1 546 ? 34.731 9.740 -9.880 1.00 67.75 546 GLY A C 1
ATOM 4087 O O . GLY A 1 546 ? 33.641 10.220 -9.597 1.00 67.75 546 GLY A O 1
ATOM 4088 N N . ARG A 1 547 ? 35.812 9.969 -9.124 1.00 80.44 547 ARG A N 1
ATOM 4089 C CA . ARG A 1 547 ? 35.780 10.761 -7.879 1.00 80.44 547 ARG A CA 1
ATOM 4090 C C . ARG A 1 547 ? 36.490 12.099 -8.066 1.00 80.44 547 ARG A C 1
ATOM 4092 O O . ARG A 1 547 ? 37.709 12.116 -8.236 1.00 80.44 547 ARG A O 1
ATOM 4099 N N . LEU A 1 548 ? 35.744 13.199 -7.980 1.00 81.44 548 LEU A N 1
ATOM 4100 C CA . LEU A 1 548 ? 36.280 14.561 -7.930 1.00 81.44 548 LEU A CA 1
ATOM 4101 C C . LEU A 1 548 ? 36.572 14.937 -6.472 1.00 81.44 548 LEU A C 1
ATOM 4103 O O . LEU A 1 548 ? 35.707 14.761 -5.617 1.00 81.44 548 LEU A O 1
ATOM 4107 N N . ARG A 1 549 ? 37.772 15.435 -6.159 1.00 83.00 549 ARG A N 1
ATOM 4108 C CA . ARG A 1 549 ? 38.252 15.640 -4.778 1.00 83.00 549 ARG A CA 1
ATOM 4109 C C . ARG A 1 549 ? 38.588 17.087 -4.441 1.00 83.00 549 ARG A C 1
ATOM 4111 O O . ARG A 1 549 ? 38.898 17.891 -5.314 1.00 83.00 549 ARG A O 1
ATOM 4118 N N . GLY A 1 550 ? 38.584 17.399 -3.146 1.00 73.19 550 GLY A N 1
ATOM 4119 C CA . GLY A 1 550 ? 38.935 18.720 -2.617 1.00 73.19 550 GLY A CA 1
ATOM 4120 C C . GLY A 1 550 ? 40.432 19.057 -2.642 1.00 73.19 550 GLY A C 1
ATOM 4121 O O . GLY A 1 550 ? 40.789 20.208 -2.420 1.00 73.19 550 GLY A O 1
ATOM 4122 N N . GLY A 1 551 ? 41.307 18.089 -2.933 1.00 79.81 551 GLY A N 1
ATOM 4123 C CA . GLY A 1 551 ? 42.758 18.276 -3.011 1.00 79.81 551 GLY A CA 1
ATOM 4124 C C . GLY A 1 551 ? 43.455 17.148 -3.791 1.00 79.81 551 GLY A C 1
ATOM 4125 O O . GLY A 1 551 ? 42.834 16.111 -4.046 1.00 79.81 551 GLY A O 1
ATOM 4126 N N . PRO A 1 552 ? 44.734 17.324 -4.168 1.00 78.88 552 PRO A N 1
ATOM 4127 C CA . PRO A 1 552 ? 45.472 16.403 -5.038 1.00 78.88 552 PRO A CA 1
ATOM 4128 C C . PRO A 1 552 ? 46.026 15.172 -4.292 1.00 78.88 552 PRO A C 1
ATOM 4130 O O . PRO A 1 552 ? 47.232 14.963 -4.195 1.00 78.88 552 PRO A O 1
ATOM 4133 N N . SER A 1 553 ? 45.141 14.372 -3.697 1.00 72.31 553 SER A N 1
ATOM 4134 C CA . SER A 1 553 ? 45.451 13.070 -3.087 1.00 72.31 553 SER A CA 1
ATOM 4135 C C . SER A 1 553 ? 44.158 12.297 -2.812 1.00 72.31 553 SER A C 1
ATOM 4137 O O . SER A 1 553 ? 43.081 12.879 -2.668 1.00 72.31 553 SER A O 1
ATOM 4139 N N . VAL A 1 554 ? 44.264 10.974 -2.671 1.00 71.44 554 VAL A N 1
ATOM 4140 C CA . VAL A 1 554 ? 43.152 10.116 -2.235 1.00 71.44 554 VAL A CA 1
ATOM 4141 C C . VAL A 1 554 ? 42.709 10.383 -0.792 1.00 71.44 554 VAL A C 1
ATOM 4143 O O . VAL A 1 554 ? 41.606 9.982 -0.426 1.00 71.44 554 VAL A O 1
ATOM 4146 N N . GLU A 1 555 ? 43.536 11.073 -0.003 1.00 65.88 555 GLU A N 1
ATOM 4147 C CA . GLU A 1 555 ? 43.259 11.455 1.389 1.00 65.88 555 GLU A CA 1
ATOM 4148 C C . GLU A 1 555 ? 42.317 12.664 1.514 1.00 65.88 555 GLU A C 1
ATOM 4150 O O . GLU A 1 555 ? 41.766 12.903 2.584 1.00 65.88 555 GLU A O 1
ATOM 4155 N N . TYR A 1 556 ? 42.113 13.437 0.439 1.00 60.34 556 TYR A N 1
ATOM 4156 C CA . TYR A 1 556 ? 41.167 14.556 0.451 1.00 60.34 556 TYR A CA 1
ATOM 4157 C C . TYR A 1 556 ? 39.740 14.082 0.181 1.00 60.34 556 TYR A C 1
ATOM 4159 O O . TYR A 1 556 ? 39.519 13.160 -0.611 1.00 60.34 556 TYR A O 1
ATOM 4167 N N . ILE A 1 557 ? 38.767 14.770 0.785 1.00 58.34 557 ILE A N 1
ATOM 4168 C CA . ILE A 1 557 ? 37.339 14.477 0.631 1.00 58.34 557 ILE A CA 1
ATOM 4169 C C . ILE A 1 557 ? 36.913 14.451 -0.844 1.00 58.34 557 ILE A C 1
ATOM 4171 O O . ILE A 1 557 ? 37.422 15.213 -1.673 1.00 58.34 557 ILE A O 1
ATOM 4175 N N . VAL A 1 558 ? 35.979 13.560 -1.172 1.00 70.81 558 VAL A N 1
ATOM 4176 C CA . VAL A 1 558 ? 35.317 13.524 -2.481 1.00 70.81 558 VAL A CA 1
ATOM 4177 C C . VAL A 1 558 ? 34.211 14.571 -2.460 1.00 70.81 558 VAL A C 1
ATOM 4179 O O . VAL A 1 558 ? 33.343 14.526 -1.600 1.00 70.81 558 VAL A O 1
ATOM 4182 N N . ILE A 1 559 ? 34.259 15.523 -3.385 1.00 63.72 559 ILE A N 1
ATOM 4183 C CA . ILE A 1 559 ? 33.315 16.644 -3.460 1.00 63.72 559 ILE A CA 1
ATOM 4184 C C . ILE A 1 559 ? 32.214 16.424 -4.504 1.00 63.72 559 ILE A C 1
ATOM 4186 O O . ILE A 1 559 ? 31.221 17.153 -4.477 1.00 63.72 559 ILE A O 1
ATOM 4190 N N . ALA A 1 560 ? 32.407 15.478 -5.437 1.00 68.75 560 ALA A N 1
ATOM 4191 C CA . ALA A 1 560 ? 31.410 15.059 -6.425 1.00 68.75 560 ALA A CA 1
ATOM 4192 C C . ALA A 1 560 ? 31.775 13.724 -7.115 1.00 68.75 560 ALA A C 1
ATOM 4194 O O . ALA A 1 560 ? 32.952 13.348 -7.183 1.00 68.75 560 ALA A O 1
ATOM 4195 N N . GLY A 1 561 ? 30.764 13.046 -7.667 1.00 72.50 561 GLY A N 1
ATOM 4196 C CA . GLY A 1 561 ? 30.909 11.925 -8.604 1.00 72.50 561 GLY A CA 1
ATOM 4197 C C . GLY A 1 561 ? 30.919 12.391 -10.066 1.00 72.50 561 GLY A C 1
ATOM 4198 O O . GLY A 1 561 ? 30.312 13.411 -10.400 1.00 72.50 561 GLY A O 1
ATOM 4199 N N . LEU A 1 562 ? 31.640 11.674 -10.926 1.00 75.50 562 LEU A N 1
ATOM 4200 C CA . LEU A 1 562 ? 31.770 11.956 -12.356 1.00 75.50 562 LEU A CA 1
ATOM 4201 C C . LEU A 1 562 ? 31.413 10.721 -13.189 1.00 75.50 562 LEU A C 1
ATOM 4203 O O . LEU A 1 562 ? 32.032 9.669 -13.031 1.00 75.50 562 LEU A O 1
ATOM 4207 N N . ALA A 1 563 ? 30.508 10.866 -14.152 1.00 76.94 563 ALA A N 1
ATOM 4208 C CA . ALA A 1 563 ? 30.183 9.812 -15.108 1.00 76.94 563 ALA A CA 1
ATOM 4209 C C . ALA A 1 563 ? 31.250 9.640 -16.207 1.00 76.94 563 ALA A C 1
ATOM 4211 O O . ALA A 1 563 ? 31.975 10.577 -16.572 1.00 76.94 563 ALA A O 1
ATOM 4212 N N . ASN A 1 564 ? 31.298 8.443 -16.799 1.00 74.81 564 ASN A N 1
ATOM 4213 C CA . ASN A 1 564 ? 32.095 8.170 -17.997 1.00 74.81 564 ASN A CA 1
ATOM 4214 C C . ASN A 1 564 ? 31.688 9.094 -19.159 1.00 74.81 564 ASN A C 1
ATOM 4216 O O . ASN A 1 564 ? 30.504 9.316 -19.400 1.00 74.81 564 ASN A O 1
ATOM 4220 N N . GLY A 1 565 ? 32.669 9.636 -19.881 1.00 61.88 565 GLY A N 1
ATOM 4221 C CA . GLY A 1 565 ? 32.452 10.563 -20.993 1.00 61.88 565 GLY A CA 1
ATOM 4222 C C . GLY A 1 565 ? 32.200 12.021 -20.596 1.00 61.88 565 GLY A C 1
ATOM 4223 O O . GLY A 1 565 ? 32.080 12.860 -21.487 1.00 61.88 565 GLY A O 1
ATOM 4224 N N . THR A 1 566 ? 32.159 12.352 -19.298 1.00 82.81 566 THR A N 1
ATOM 4225 C CA . THR A 1 566 ? 31.977 13.737 -18.824 1.00 82.81 566 THR A CA 1
ATOM 4226 C C . THR A 1 566 ? 33.051 14.661 -19.417 1.00 82.81 566 THR A C 1
ATOM 4228 O O . THR A 1 566 ? 34.241 14.395 -19.211 1.00 82.81 566 THR A O 1
ATOM 4231 N N . PRO A 1 567 ? 32.680 15.747 -20.127 1.00 74.19 567 PRO A N 1
ATOM 4232 C CA . PRO A 1 567 ? 33.637 16.742 -20.607 1.00 74.19 567 PRO A CA 1
ATOM 4233 C C . PRO A 1 567 ? 34.283 17.503 -19.445 1.00 74.19 567 PRO A C 1
ATOM 4235 O O . PRO A 1 567 ? 33.597 17.891 -18.494 1.00 74.19 567 PRO A O 1
ATOM 4238 N N . VAL A 1 568 ? 35.595 17.736 -19.530 1.00 85.88 568 VAL A N 1
ATOM 4239 C CA . VAL A 1 568 ? 36.356 18.438 -18.489 1.00 85.88 568 VAL A CA 1
ATOM 4240 C C . VAL A 1 568 ? 37.274 19.508 -19.073 1.00 85.88 568 VAL A C 1
ATOM 4242 O O . VAL A 1 568 ? 37.937 19.302 -20.091 1.00 85.88 568 VAL A O 1
ATOM 4245 N N . ASP A 1 569 ? 37.354 20.630 -18.370 1.00 87.94 569 ASP A N 1
ATOM 4246 C CA . ASP A 1 569 ? 38.335 21.685 -18.596 1.00 87.94 569 ASP A CA 1
ATOM 4247 C C . ASP A 1 569 ? 39.468 21.533 -17.573 1.00 87.94 569 ASP A C 1
ATOM 4249 O O . ASP A 1 569 ? 39.217 21.452 -16.374 1.00 87.94 569 ASP A O 1
ATOM 4253 N N . ILE A 1 570 ? 40.722 21.482 -18.010 1.00 90.25 570 ILE A N 1
ATOM 4254 C CA . ILE A 1 570 ? 41.896 21.209 -17.173 1.00 90.25 570 ILE A CA 1
ATOM 4255 C C . ILE A 1 570 ? 42.632 22.523 -16.922 1.00 90.25 570 ILE A C 1
ATOM 4257 O O . ILE A 1 570 ? 43.067 23.170 -17.870 1.00 90.25 570 ILE A O 1
ATOM 4261 N N . PHE A 1 571 ? 42.801 22.897 -15.652 1.00 85.62 571 PHE A N 1
ATOM 4262 C CA . PHE A 1 571 ? 43.387 24.169 -15.210 1.00 85.62 571 PHE A CA 1
ATOM 4263 C C . PHE A 1 571 ? 44.740 24.035 -14.512 1.00 85.62 571 PHE A C 1
ATOM 4265 O O . PHE A 1 571 ? 45.439 25.033 -14.351 1.00 85.62 571 PHE A O 1
ATOM 4272 N N . GLY A 1 572 ? 45.122 22.830 -14.093 1.00 85.12 572 GLY A N 1
ATOM 4273 C CA . GLY A 1 572 ? 46.367 22.615 -13.366 1.00 85.12 572 GLY A CA 1
ATOM 4274 C C . GLY A 1 572 ? 46.757 21.150 -13.283 1.00 85.12 572 GLY A C 1
ATOM 4275 O O . GLY A 1 572 ? 45.907 20.268 -13.402 1.00 85.12 572 GLY A O 1
ATOM 4276 N N . ILE A 1 573 ? 48.041 20.899 -13.057 1.00 90.62 573 ILE A N 1
ATOM 4277 C CA . ILE A 1 573 ? 48.597 19.568 -12.812 1.00 90.62 573 ILE A CA 1
ATOM 4278 C C . ILE A 1 573 ? 49.601 19.633 -11.662 1.00 90.62 573 ILE A C 1
ATOM 4280 O O . ILE A 1 573 ? 50.286 20.641 -11.474 1.00 90.62 573 ILE A O 1
ATOM 4284 N N . THR A 1 574 ? 49.678 18.578 -10.858 1.00 89.06 574 THR A N 1
ATOM 4285 C CA . THR A 1 574 ? 50.677 18.487 -9.789 1.00 89.06 574 THR A CA 1
ATOM 4286 C C . THR A 1 574 ? 52.093 18.314 -10.335 1.00 89.06 574 THR A C 1
ATOM 4288 O O . THR A 1 574 ? 52.296 17.723 -11.393 1.00 89.06 574 THR A O 1
ATOM 4291 N N . GLU A 1 575 ? 53.100 18.750 -9.572 1.00 85.94 575 GLU A N 1
ATOM 4292 C CA . GLU A 1 575 ? 54.525 18.529 -9.890 1.00 85.94 575 GLU A CA 1
ATOM 4293 C C . GLU A 1 575 ? 54.877 17.041 -10.108 1.00 85.94 575 GLU A C 1
ATOM 4295 O O . GLU A 1 575 ? 55.830 16.727 -10.821 1.00 85.94 575 GLU A O 1
ATOM 4300 N N . ALA A 1 576 ? 54.098 16.124 -9.518 1.00 78.75 576 ALA A N 1
ATOM 4301 C CA . ALA A 1 576 ? 54.246 14.675 -9.656 1.00 78.75 576 ALA A CA 1
ATOM 4302 C C . ALA A 1 576 ? 53.445 14.056 -10.824 1.00 78.75 576 ALA A C 1
ATOM 4304 O O . ALA A 1 576 ? 53.563 12.855 -11.057 1.00 78.75 576 ALA A O 1
ATOM 4305 N N . PHE A 1 577 ? 52.678 14.852 -11.582 1.00 79.94 577 PHE A N 1
ATOM 4306 C CA . PHE A 1 577 ? 51.868 14.415 -12.733 1.00 79.94 577 PHE A CA 1
ATOM 4307 C C . PHE A 1 577 ? 50.831 13.320 -12.412 1.00 79.94 577 PHE A C 1
ATOM 4309 O O . PHE A 1 577 ? 50.449 12.522 -13.271 1.00 79.94 577 PHE A O 1
ATOM 4316 N N . ASP A 1 578 ? 50.354 13.276 -11.175 1.00 81.69 578 ASP A N 1
ATOM 4317 C CA . ASP A 1 578 ? 49.409 12.282 -10.666 1.00 81.69 578 ASP A CA 1
ATOM 4318 C C . ASP A 1 578 ? 47.980 12.830 -10.495 1.00 81.69 578 ASP A C 1
ATOM 4320 O O . ASP A 1 578 ? 47.017 12.060 -10.569 1.00 81.69 578 ASP A O 1
ATOM 4324 N N . TRP A 1 579 ? 47.822 14.154 -10.366 1.00 90.06 579 TRP A N 1
ATOM 4325 C CA . TRP A 1 579 ? 46.531 14.823 -10.181 1.00 90.06 579 TRP A CA 1
ATOM 4326 C C . TRP A 1 579 ? 46.342 16.024 -11.107 1.00 90.06 579 TRP A C 1
ATOM 4328 O O . TRP A 1 579 ? 47.249 16.832 -11.304 1.00 90.06 579 TRP A O 1
ATOM 4338 N N . LEU A 1 580 ? 45.121 16.165 -11.626 1.00 88.44 580 LEU A N 1
ATOM 4339 C CA . LEU A 1 580 ? 44.655 17.293 -12.428 1.00 88.44 580 LEU A CA 1
ATOM 4340 C C . LEU A 1 580 ? 43.640 18.113 -11.646 1.00 88.44 580 LEU A C 1
ATOM 4342 O O . LEU A 1 580 ? 42.697 17.556 -11.087 1.00 88.44 580 LEU A O 1
ATOM 4346 N N . LEU A 1 581 ? 43.794 19.433 -11.678 1.00 91.12 581 LEU A N 1
ATOM 4347 C CA . LEU A 1 581 ? 42.750 20.372 -11.295 1.00 91.12 581 LEU A CA 1
ATOM 4348 C C . LEU A 1 581 ? 41.843 20.585 -12.504 1.00 91.12 581 LEU A C 1
ATOM 4350 O O . LEU A 1 581 ? 42.278 21.145 -13.514 1.00 91.12 581 LEU A O 1
ATOM 4354 N N . ILE A 1 582 ? 40.598 20.132 -12.406 1.00 90.44 582 ILE A N 1
ATOM 4355 C CA . ILE A 1 582 ? 39.625 20.175 -13.495 1.00 90.44 582 ILE A CA 1
ATOM 4356 C C . ILE A 1 582 ? 38.363 20.935 -13.104 1.00 90.44 582 ILE A C 1
ATOM 4358 O O . ILE A 1 582 ? 38.013 21.027 -11.929 1.00 90.44 582 ILE A O 1
ATOM 4362 N N . ARG A 1 583 ? 37.648 21.427 -14.112 1.00 86.88 583 ARG A N 1
ATOM 4363 C CA . ARG A 1 583 ? 36.250 21.836 -14.037 1.00 86.88 583 ARG A CA 1
ATOM 4364 C C . ARG A 1 583 ? 35.424 20.845 -14.846 1.00 86.88 583 ARG A C 1
ATOM 4366 O O . ARG A 1 583 ? 35.634 20.709 -16.048 1.00 86.88 583 ARG A O 1
ATOM 4373 N N . ALA A 1 584 ? 34.507 20.143 -14.196 1.00 81.56 584 ALA A N 1
ATOM 4374 C CA . ALA A 1 584 ? 33.630 19.190 -14.865 1.00 81.56 584 ALA A CA 1
ATOM 4375 C C . ALA A 1 584 ? 32.390 19.888 -15.431 1.00 81.56 584 ALA A C 1
ATOM 4377 O O . ALA A 1 584 ? 31.763 20.690 -14.735 1.00 81.56 584 ALA A O 1
ATOM 4378 N N . ALA A 1 585 ? 32.013 19.569 -16.672 1.00 67.19 585 ALA A N 1
ATOM 4379 C CA . ALA A 1 585 ? 30.814 20.126 -17.301 1.00 67.19 585 ALA A CA 1
ATOM 4380 C C . ALA A 1 585 ? 29.537 19.745 -16.535 1.00 67.19 585 ALA A C 1
ATOM 4382 O O . ALA A 1 585 ? 28.662 20.588 -16.345 1.00 67.19 585 ALA A O 1
ATOM 4383 N N . SER A 1 586 ? 29.477 18.511 -16.034 1.00 67.50 586 SER A N 1
ATOM 4384 C CA . SER A 1 586 ? 28.401 17.983 -15.194 1.00 67.50 586 SER A CA 1
ATOM 4385 C C . SER A 1 586 ? 28.953 16.972 -14.192 1.00 67.50 586 SER A C 1
ATOM 4387 O O . SER A 1 586 ? 29.894 16.248 -14.506 1.00 67.50 586 SER A O 1
ATOM 4389 N N . VAL A 1 587 ? 28.357 16.901 -13.009 1.00 69.62 587 VAL A N 1
ATOM 4390 C CA . VAL A 1 587 ? 28.616 15.864 -11.997 1.00 69.62 587 VAL A CA 1
ATOM 4391 C C . VAL A 1 587 ? 27.327 15.101 -11.688 1.00 69.62 587 VAL A C 1
ATOM 4393 O O . VAL A 1 587 ? 26.235 15.573 -12.002 1.00 69.62 587 VAL A O 1
ATOM 4396 N N . ASP A 1 588 ? 27.443 13.924 -11.074 1.00 58.66 588 ASP A N 1
ATOM 4397 C CA . ASP A 1 588 ? 26.316 12.989 -10.898 1.00 58.66 588 ASP A CA 1
ATOM 4398 C C . ASP A 1 588 ? 25.180 13.523 -10.007 1.00 58.66 588 ASP A C 1
ATOM 4400 O O . ASP A 1 588 ? 24.059 13.024 -10.063 1.00 58.66 588 ASP A O 1
ATOM 4404 N N . ASP A 1 589 ? 25.451 14.561 -9.212 1.00 55.00 589 ASP A N 1
ATOM 4405 C CA . ASP A 1 589 ? 24.459 15.264 -8.390 1.00 55.00 589 ASP A CA 1
ATOM 4406 C C . ASP A 1 589 ? 23.710 16.388 -9.141 1.00 55.00 589 ASP A C 1
ATOM 4408 O O . ASP A 1 589 ? 22.917 17.119 -8.548 1.00 55.00 589 ASP A O 1
ATOM 4412 N N . GLY A 1 590 ? 23.944 16.530 -10.451 1.00 54.06 590 GLY A N 1
ATOM 4413 C CA . GLY A 1 590 ? 23.271 17.491 -11.327 1.00 54.06 590 GLY A CA 1
ATOM 4414 C C . GLY A 1 590 ? 23.911 18.880 -11.373 1.00 54.06 590 GLY A C 1
ATOM 4415 O O . GLY A 1 590 ? 23.471 19.719 -12.163 1.00 54.06 590 GLY A O 1
ATOM 4416 N N . ARG A 1 591 ? 24.960 19.150 -10.582 1.00 64.31 591 ARG A N 1
ATOM 4417 C CA . ARG A 1 591 ? 25.701 20.418 -10.666 1.00 64.31 591 ARG A CA 1
ATOM 4418 C C . ARG A 1 591 ? 26.539 20.486 -11.944 1.00 64.31 591 ARG A C 1
ATOM 4420 O O . ARG A 1 591 ? 27.056 19.487 -12.440 1.00 64.31 591 ARG A O 1
ATOM 4427 N N . THR A 1 592 ? 26.723 21.698 -12.456 1.00 67.06 592 THR A N 1
ATOM 4428 C CA . THR A 1 592 ? 27.537 21.976 -13.647 1.00 67.06 592 THR A CA 1
ATOM 4429 C C . THR A 1 592 ? 28.703 22.894 -13.306 1.00 67.06 592 THR A C 1
ATOM 4431 O O . THR A 1 592 ? 28.550 23.808 -12.497 1.00 67.06 592 THR A O 1
ATOM 4434 N N . GLY A 1 593 ? 29.857 22.699 -13.941 1.00 69.75 593 GLY A N 1
ATOM 4435 C CA . GLY A 1 593 ? 31.018 23.578 -13.773 1.00 69.75 593 GLY A CA 1
ATOM 4436 C C . GLY A 1 593 ? 31.763 23.407 -12.443 1.00 69.75 593 GLY A C 1
ATOM 4437 O O . GLY A 1 593 ? 32.373 24.361 -11.962 1.00 69.75 593 GLY A O 1
ATOM 4438 N N . VAL A 1 594 ? 31.717 22.218 -11.833 1.00 76.94 594 VAL A N 1
ATOM 4439 C CA . VAL A 1 594 ? 32.324 21.958 -10.515 1.00 76.94 594 VAL A CA 1
ATOM 4440 C C . VAL A 1 594 ? 33.844 21.827 -10.638 1.00 76.94 594 VAL A C 1
ATOM 4442 O O . VAL A 1 594 ? 34.335 21.025 -11.431 1.00 76.94 594 VAL A O 1
ATOM 4445 N N . LEU A 1 595 ? 34.582 22.611 -9.843 1.00 83.62 595 LEU A N 1
ATOM 4446 C CA . LEU A 1 595 ? 36.047 22.577 -9.763 1.00 83.62 595 LEU A CA 1
ATOM 4447 C C . LEU A 1 595 ? 36.529 21.568 -8.716 1.00 83.62 595 LEU A C 1
ATOM 4449 O O . LEU A 1 595 ? 36.036 21.573 -7.590 1.00 83.62 595 LEU A O 1
ATOM 4453 N N . GLY A 1 596 ? 37.533 20.761 -9.056 1.00 84.19 596 GLY A N 1
ATOM 4454 C CA . GLY A 1 596 ? 38.178 19.846 -8.115 1.00 84.19 596 GLY A CA 1
ATOM 4455 C C . GLY A 1 596 ? 39.325 19.045 -8.718 1.00 84.19 596 GLY A C 1
ATOM 4456 O O . GLY A 1 596 ? 39.689 19.216 -9.879 1.00 84.19 596 GLY A O 1
ATOM 4457 N N . TRP A 1 597 ? 39.897 18.161 -7.910 1.00 88.31 597 TRP A N 1
ATOM 4458 C CA . TRP A 1 597 ? 41.061 17.358 -8.257 1.00 88.31 597 TRP A CA 1
ATOM 4459 C C . TRP A 1 597 ? 40.670 15.937 -8.664 1.00 88.31 597 TRP A C 1
ATOM 4461 O O . TRP A 1 597 ? 39.894 15.279 -7.973 1.00 88.31 597 TRP A O 1
ATOM 4471 N N . VAL A 1 598 ? 41.229 15.438 -9.763 1.00 89.31 598 VAL A N 1
ATOM 4472 C CA . VAL A 1 598 ? 41.013 14.070 -10.258 1.00 89.31 598 VAL A CA 1
ATOM 4473 C C . VAL A 1 598 ? 42.342 13.438 -10.662 1.00 89.31 598 VAL A C 1
ATOM 4475 O O . VAL A 1 598 ? 43.272 14.144 -11.049 1.00 89.31 598 VAL A O 1
ATOM 4478 N N . SER A 1 599 ? 42.460 12.114 -10.566 1.00 86.25 599 SER A N 1
ATOM 4479 C CA . SER A 1 599 ? 43.677 11.427 -11.007 1.00 86.25 599 SER A CA 1
ATOM 4480 C C . SER A 1 599 ? 43.881 11.592 -12.516 1.00 86.25 599 SER A C 1
ATOM 4482 O O . SER A 1 599 ? 42.933 11.445 -13.293 1.00 86.25 599 SER A O 1
ATOM 4484 N N . THR A 1 600 ? 45.127 11.833 -12.934 1.00 80.44 600 THR A N 1
ATOM 4485 C CA . THR A 1 600 ? 45.510 11.941 -14.354 1.00 80.44 600 THR A CA 1
ATOM 4486 C C . THR A 1 600 ? 45.130 10.705 -15.170 1.00 80.44 600 THR A C 1
ATOM 4488 O O . THR A 1 600 ? 44.862 10.825 -16.359 1.00 80.44 600 THR A O 1
ATOM 4491 N N . GLN A 1 601 ? 45.050 9.527 -14.543 1.00 78.56 601 GLN A N 1
ATOM 4492 C CA . GLN A 1 601 ? 44.712 8.262 -15.208 1.00 78.56 601 GLN A CA 1
ATOM 4493 C C . GLN A 1 601 ? 43.252 8.165 -15.666 1.00 78.56 601 GLN A C 1
ATOM 4495 O O . GLN A 1 601 ? 42.935 7.327 -16.505 1.00 78.56 601 GLN A O 1
ATOM 4500 N N . LEU A 1 602 ? 42.367 8.993 -15.106 1.00 81.56 602 LEU A N 1
ATOM 4501 C CA . LEU A 1 602 ? 40.928 8.945 -15.374 1.00 81.56 602 LEU A CA 1
ATOM 4502 C C . LEU A 1 602 ? 40.491 9.964 -16.433 1.00 81.56 602 LEU A C 1
ATOM 4504 O O . LEU A 1 602 ? 39.321 9.996 -16.808 1.00 81.56 602 LEU A O 1
ATOM 4508 N N . VAL A 1 603 ? 41.413 10.808 -16.904 1.00 83.06 603 VAL A N 1
ATOM 4509 C CA . VAL A 1 603 ? 41.140 11.876 -17.867 1.00 83.06 603 VAL A CA 1
ATOM 4510 C C . VAL A 1 603 ? 41.919 11.617 -19.145 1.00 83.06 603 VAL A C 1
ATOM 4512 O O . VAL A 1 603 ? 43.135 11.439 -19.122 1.00 83.06 603 VAL A O 1
ATOM 4515 N N . VAL A 1 604 ? 41.222 11.660 -20.277 1.00 79.12 604 VAL A N 1
ATOM 4516 C CA . VAL A 1 604 ? 41.835 11.660 -21.604 1.00 79.12 604 VAL A CA 1
ATOM 4517 C C . VAL A 1 604 ? 41.866 13.105 -22.113 1.00 79.12 604 VAL A C 1
ATOM 4519 O O . VAL A 1 604 ? 40.816 13.643 -22.479 1.00 79.12 604 VAL A O 1
ATOM 4522 N N . PRO A 1 605 ? 43.034 13.774 -22.118 1.00 79.75 605 PRO A N 1
ATOM 4523 C CA . PRO A 1 605 ? 43.154 15.134 -22.631 1.00 79.75 605 PRO A CA 1
ATOM 4524 C C . PRO A 1 605 ? 43.168 15.160 -24.168 1.00 79.75 605 PRO A C 1
ATOM 4526 O O . PRO A 1 605 ? 43.656 14.234 -24.816 1.00 79.75 605 PRO A O 1
ATOM 4529 N N . TYR A 1 606 ? 42.691 16.254 -24.765 1.00 72.25 606 TYR A N 1
ATOM 4530 C CA . TYR A 1 606 ? 42.722 16.475 -26.220 1.00 72.25 606 TYR A CA 1
ATOM 4531 C C . TYR A 1 606 ? 44.058 17.046 -26.738 1.00 72.25 606 TYR A C 1
ATOM 4533 O O . TYR A 1 606 ? 44.196 17.330 -27.928 1.00 72.25 606 TYR A O 1
ATOM 4541 N N . GLY A 1 607 ? 45.048 17.205 -25.860 1.00 75.38 607 GLY A N 1
ATOM 4542 C CA . GLY A 1 607 ? 46.383 17.733 -26.144 1.00 75.38 607 GLY A CA 1
ATOM 4543 C C . GLY A 1 607 ? 47.379 17.320 -25.057 1.00 75.38 607 GLY A C 1
ATOM 4544 O O . GLY A 1 607 ? 47.043 16.533 -24.173 1.00 75.38 607 GLY A O 1
ATOM 4545 N N . ASP A 1 608 ? 48.610 17.822 -25.126 1.00 76.81 608 ASP A N 1
ATOM 4546 C CA . ASP A 1 608 ? 49.609 17.576 -24.084 1.00 76.81 608 ASP A CA 1
ATOM 4547 C C . ASP A 1 608 ? 49.476 18.576 -22.921 1.00 76.81 608 ASP A C 1
ATOM 4549 O O . ASP A 1 608 ? 48.801 19.599 -23.017 1.00 76.81 608 ASP A O 1
ATOM 4553 N N . PHE A 1 609 ? 50.124 18.282 -21.793 1.00 82.50 609 PHE A N 1
ATOM 4554 C CA . PHE A 1 609 ? 50.097 19.159 -20.618 1.00 82.50 609 PHE A CA 1
ATOM 4555 C C . PHE A 1 609 ? 51.048 20.365 -20.743 1.00 82.50 609 PHE A C 1
ATOM 4557 O O . PHE A 1 609 ? 51.342 21.026 -19.744 1.00 82.50 609 PHE A O 1
ATOM 4564 N N . THR A 1 610 ? 51.571 20.664 -21.941 1.00 75.38 610 THR A N 1
ATOM 4565 C CA . THR A 1 610 ? 52.488 21.793 -22.114 1.00 75.38 610 THR A CA 1
ATOM 4566 C C . THR A 1 610 ? 51.718 23.108 -21.963 1.00 75.38 610 THR A C 1
ATOM 4568 O O . THR A 1 610 ? 50.770 23.394 -22.684 1.00 75.38 610 THR A O 1
ATOM 4571 N N . GLY A 1 611 ? 52.095 23.911 -20.964 1.00 73.31 611 GLY A N 1
ATOM 4572 C CA . GLY A 1 611 ? 51.393 25.157 -20.632 1.00 73.31 611 GLY A CA 1
ATOM 4573 C C . GLY A 1 611 ? 50.278 25.021 -19.588 1.00 73.31 611 GLY A C 1
ATOM 4574 O O . GLY A 1 611 ? 49.676 26.034 -19.237 1.00 73.31 611 GLY A O 1
ATOM 4575 N N . VAL A 1 612 ? 50.035 23.822 -19.043 1.00 83.81 612 VAL A N 1
ATOM 4576 C CA . VAL A 1 612 ? 49.172 23.648 -17.864 1.00 83.81 612 VAL A CA 1
ATOM 4577 C C . VAL A 1 612 ? 49.938 24.096 -16.602 1.00 83.81 612 VAL A C 1
ATOM 4579 O O . VAL A 1 612 ? 51.049 23.611 -16.374 1.00 83.81 612 VAL A O 1
ATOM 4582 N N . PRO A 1 613 ? 49.390 25.016 -15.782 1.00 85.44 613 PRO A N 1
ATOM 4583 C CA . PRO A 1 613 ? 50.020 25.484 -14.544 1.00 85.44 613 PRO A CA 1
ATOM 4584 C C . PRO A 1 613 ? 50.366 24.363 -13.552 1.00 85.44 613 PRO A C 1
ATOM 4586 O O . PRO A 1 613 ? 49.603 23.407 -13.392 1.00 85.44 613 PRO A O 1
ATOM 4589 N N . LEU A 1 614 ? 51.496 24.515 -12.849 1.00 83.19 614 LEU A N 1
ATOM 4590 C CA . LEU A 1 614 ? 51.984 23.548 -11.862 1.00 83.19 614 LEU A CA 1
ATOM 4591 C C . LEU A 1 614 ? 51.511 23.873 -10.442 1.00 83.19 614 LEU A C 1
ATOM 4593 O O . LEU A 1 614 ? 51.550 25.022 -9.992 1.00 83.19 614 LEU A O 1
ATOM 4597 N N . TYR A 1 615 ? 51.134 22.821 -9.721 1.00 85.19 615 TYR A N 1
ATOM 4598 C CA . TYR A 1 615 ? 50.707 22.871 -8.327 1.00 85.19 615 TYR A CA 1
ATOM 4599 C C . TYR A 1 615 ? 51.528 21.917 -7.460 1.00 85.19 615 TYR A C 1
ATOM 4601 O O . TYR A 1 615 ? 51.913 20.828 -7.891 1.00 85.19 615 TYR A O 1
ATOM 4609 N N . ARG A 1 616 ? 51.774 22.312 -6.211 1.00 81.62 616 ARG A N 1
ATOM 4610 C CA . ARG A 1 616 ? 52.424 21.448 -5.219 1.00 81.62 616 ARG A CA 1
ATOM 4611 C C . ARG A 1 616 ? 51.472 20.337 -4.764 1.00 81.62 616 ARG A C 1
ATOM 4613 O O . ARG A 1 616 ? 50.256 20.428 -4.931 1.00 81.62 616 ARG A O 1
ATOM 4620 N N . ALA A 1 617 ? 52.017 19.311 -4.110 1.00 73.44 617 ALA A N 1
ATOM 4621 C CA . ALA A 1 617 ? 51.249 18.184 -3.557 1.00 73.44 617 ALA A CA 1
ATOM 4622 C C . ALA A 1 617 ? 50.226 18.579 -2.464 1.00 73.44 617 ALA A C 1
ATOM 4624 O O . ALA A 1 617 ? 49.366 17.786 -2.087 1.00 73.44 617 ALA A O 1
ATOM 4625 N N . ASP A 1 618 ? 50.303 19.803 -1.939 1.00 69.69 618 ASP A N 1
ATOM 4626 C CA . ASP A 1 618 ? 49.329 20.365 -1.000 1.00 69.69 618 ASP A CA 1
ATOM 4627 C C . ASP A 1 618 ? 48.213 21.179 -1.685 1.00 69.69 618 ASP A C 1
ATOM 4629 O O . ASP A 1 618 ? 47.359 21.729 -0.998 1.00 69.69 618 ASP A O 1
ATOM 4633 N N . GLY A 1 619 ? 48.194 21.238 -3.022 1.00 70.50 619 GLY A N 1
ATOM 4634 C CA . GLY A 1 619 ? 47.214 21.994 -3.806 1.00 70.50 619 GLY A CA 1
ATOM 4635 C C . GLY A 1 619 ? 47.536 23.485 -3.949 1.00 70.50 619 GLY A C 1
ATOM 4636 O O . GLY A 1 619 ? 46.767 24.210 -4.582 1.00 70.50 619 GLY A O 1
ATOM 4637 N N . THR A 1 620 ? 48.666 23.967 -3.415 1.00 78.88 620 THR A N 1
ATOM 4638 C CA . THR A 1 620 ? 49.082 25.368 -3.576 1.00 78.88 620 THR A CA 1
ATOM 4639 C C . THR A 1 620 ? 49.701 25.621 -4.947 1.00 78.88 620 THR A C 1
ATOM 4641 O O . THR A 1 620 ? 50.478 24.813 -5.465 1.00 78.88 620 THR A O 1
ATOM 4644 N N . SER A 1 621 ? 49.362 26.766 -5.549 1.00 77.19 621 SER A N 1
ATOM 4645 C CA . SER A 1 621 ? 50.008 27.206 -6.788 1.00 77.19 621 SER A CA 1
ATOM 4646 C C . SER A 1 621 ? 51.491 27.459 -6.529 1.00 77.19 621 SER A C 1
ATOM 4648 O O . SER A 1 621 ? 51.873 28.048 -5.510 1.00 77.19 621 SER A O 1
ATOM 4650 N N . VAL A 1 622 ? 52.340 27.030 -7.460 1.00 75.00 622 VAL A N 1
ATOM 4651 C CA . VAL A 1 622 ? 53.786 27.248 -7.364 1.00 75.00 622 VAL A CA 1
ATOM 4652 C C . VAL A 1 622 ? 54.134 28.753 -7.451 1.00 75.00 622 VAL A C 1
ATOM 4654 O O . VAL A 1 622 ? 55.172 29.146 -6.918 1.00 75.00 622 VAL A O 1
ATOM 4657 N N . ASP A 1 623 ? 53.213 29.597 -7.952 1.00 62.78 623 ASP A N 1
ATOM 4658 C CA . ASP A 1 623 ? 53.438 31.014 -8.301 1.00 62.78 623 ASP A CA 1
ATOM 4659 C C . ASP A 1 623 ? 52.707 32.085 -7.431 1.00 62.78 623 ASP A C 1
ATOM 4661 O O . ASP A 1 623 ? 52.765 33.272 -7.757 1.00 62.78 623 ASP A O 1
ATOM 4665 N N . ALA A 1 624 ? 52.015 31.746 -6.328 1.00 48.72 624 ALA A N 1
ATOM 4666 C CA . ALA A 1 624 ? 51.236 32.728 -5.529 1.00 48.72 624 ALA A CA 1
ATOM 4667 C C . ALA A 1 624 ? 52.048 33.462 -4.411 1.00 48.72 624 ALA A C 1
ATOM 4669 O O . ALA A 1 624 ? 52.837 32.807 -3.727 1.00 48.72 624 ALA A O 1
ATOM 4670 N N . PRO A 1 625 ? 51.855 34.784 -4.151 1.00 40.69 625 PRO A N 1
ATOM 4671 C CA . PRO A 1 625 ? 52.477 35.507 -3.022 1.00 40.69 625 PRO A CA 1
ATOM 4672 C C . PRO A 1 625 ? 51.675 35.407 -1.694 1.00 40.69 625 PRO A C 1
ATOM 4674 O O . PRO A 1 625 ? 50.463 35.210 -1.748 1.00 40.69 625 PRO A O 1
ATOM 4677 N N . PRO A 1 626 ? 52.307 35.570 -0.504 1.00 39.81 626 PRO A N 1
ATOM 4678 C CA . PRO A 1 626 ? 51.685 35.285 0.801 1.00 39.81 626 PRO A CA 1
ATOM 4679 C C . PRO A 1 626 ? 50.797 36.425 1.355 1.00 39.81 626 PRO A C 1
ATOM 4681 O O . PRO A 1 626 ? 51.128 37.603 1.213 1.00 39.81 626 PRO A O 1
ATOM 4684 N N . GLU A 1 627 ? 49.688 36.056 2.013 1.00 36.88 627 GLU A N 1
ATOM 4685 C CA . GLU A 1 627 ? 48.660 36.929 2.620 1.00 36.88 627 GLU A CA 1
ATOM 4686 C C . GLU A 1 627 ? 49.140 37.721 3.855 1.00 36.88 627 GLU A C 1
ATOM 4688 O O . GLU A 1 627 ? 49.884 37.214 4.695 1.00 36.88 627 GLU A O 1
ATOM 4693 N N . ALA A 1 628 ? 48.672 38.971 3.970 1.00 34.06 628 ALA A N 1
ATOM 4694 C CA . ALA A 1 628 ? 48.944 39.897 5.070 1.00 34.06 628 ALA A CA 1
ATOM 4695 C C . ALA A 1 628 ? 47.841 39.867 6.148 1.00 34.06 628 ALA A C 1
ATOM 4697 O O . ALA A 1 628 ? 46.654 39.762 5.846 1.00 34.06 628 ALA A O 1
ATOM 4698 N N . GLU A 1 629 ? 48.278 39.996 7.402 1.00 34.75 629 GLU A N 1
ATOM 4699 C CA . GLU A 1 629 ? 47.517 39.919 8.653 1.00 34.75 629 GLU A CA 1
ATOM 4700 C C . GLU A 1 629 ? 46.358 40.929 8.779 1.00 34.75 629 GLU A C 1
ATOM 4702 O O . GLU A 1 629 ? 46.460 42.097 8.399 1.00 34.75 629 GLU A O 1
ATOM 4707 N N . ALA A 1 630 ? 45.266 40.471 9.398 1.00 36.22 630 ALA A N 1
ATOM 4708 C CA . ALA A 1 630 ? 44.098 41.267 9.759 1.00 36.22 630 ALA A CA 1
ATOM 4709 C C . ALA A 1 630 ? 44.403 42.242 10.915 1.00 36.22 630 ALA A C 1
ATOM 4711 O O . ALA A 1 630 ? 44.800 41.825 12.003 1.00 36.22 630 ALA A O 1
ATOM 4712 N N . GLY A 1 631 ? 44.154 43.535 10.690 1.00 28.42 631 GLY A N 1
ATOM 4713 C CA . GLY A 1 631 ? 44.221 44.595 11.697 1.00 28.42 631 GLY A CA 1
ATOM 4714 C C . GLY A 1 631 ? 42.919 45.402 11.782 1.00 28.42 631 GLY A C 1
ATOM 4715 O O . GLY A 1 631 ? 42.376 45.796 10.756 1.00 28.42 631 GLY A O 1
ATOM 4716 N N . ASP A 1 632 ? 42.466 45.583 13.027 1.00 28.94 632 ASP A N 1
ATOM 4717 C CA . ASP A 1 632 ? 41.494 46.507 13.650 1.00 28.94 632 ASP A CA 1
ATOM 4718 C C . ASP A 1 632 ? 40.533 47.407 12.821 1.00 28.94 632 ASP A C 1
ATOM 4720 O O . ASP A 1 632 ? 40.891 48.053 11.842 1.00 28.94 632 ASP A O 1
ATOM 4724 N N . GLN A 1 633 ? 39.295 47.501 13.335 1.00 31.33 633 GLN A N 1
ATOM 4725 C CA . GLN A 1 633 ? 38.082 48.214 12.857 1.00 31.33 633 GLN A CA 1
ATOM 4726 C C . GLN A 1 633 ? 38.217 49.764 12.704 1.00 31.33 633 GLN A C 1
ATOM 4728 O O . GLN A 1 633 ? 39.270 50.286 13.068 1.00 31.33 633 GLN A O 1
ATOM 4733 N N . PRO A 1 634 ? 37.176 50.583 12.338 1.00 41.88 634 PRO A N 1
ATOM 4734 C CA . PRO A 1 634 ? 35.782 50.324 11.892 1.00 41.88 634 PRO A CA 1
ATOM 4735 C C . PRO A 1 634 ? 35.288 51.175 10.677 1.00 41.88 634 PRO A C 1
ATOM 4737 O O . PRO A 1 634 ? 35.835 52.236 10.388 1.00 41.88 634 PRO A O 1
ATOM 4740 N N . SER A 1 635 ? 34.147 50.797 10.067 1.00 31.53 635 SER A N 1
ATOM 4741 C CA . SER A 1 635 ? 32.991 51.676 9.714 1.00 31.53 635 SER A CA 1
ATOM 4742 C C . SER A 1 635 ? 32.323 51.432 8.344 1.00 31.53 635 SER A C 1
ATOM 4744 O O . SER A 1 635 ? 32.901 51.669 7.291 1.00 31.53 635 SER A O 1
ATOM 4746 N N . LEU A 1 636 ? 31.019 51.131 8.427 1.00 30.59 636 LEU A N 1
ATOM 4747 C CA . LEU A 1 636 ? 29.919 51.819 7.726 1.00 30.59 636 LEU A CA 1
ATOM 4748 C C . LEU A 1 636 ? 29.887 51.804 6.188 1.00 30.59 636 LEU A C 1
ATOM 4750 O O . LEU A 1 636 ? 29.838 52.860 5.566 1.00 30.59 636 LEU A O 1
ATOM 4754 N N . LEU A 1 637 ? 29.747 50.624 5.583 1.00 27.44 637 LEU A N 1
ATOM 4755 C CA . LEU A 1 637 ? 29.084 50.485 4.276 1.00 27.44 637 LEU A CA 1
ATOM 4756 C C . LEU A 1 637 ? 28.128 49.282 4.273 1.00 27.44 637 LEU A C 1
ATOM 4758 O O . LEU A 1 637 ? 28.155 48.420 3.403 1.00 27.44 637 LEU A O 1
ATOM 4762 N N . SER A 1 638 ? 27.235 49.243 5.263 1.00 33.12 638 SER A N 1
ATOM 4763 C CA . SER A 1 638 ? 25.950 48.562 5.114 1.00 33.12 638 SER A CA 1
ATOM 4764 C C . SER A 1 638 ? 25.030 49.470 4.304 1.00 33.12 638 SER A C 1
ATOM 4766 O O . SER A 1 638 ? 24.475 50.408 4.866 1.00 33.12 638 SER A O 1
ATOM 4768 N N . ALA A 1 639 ? 24.900 49.217 3.001 1.00 33.81 639 ALA A N 1
ATOM 4769 C CA . ALA A 1 639 ? 23.673 49.463 2.234 1.00 33.81 639 ALA A CA 1
ATOM 4770 C C . ALA A 1 639 ? 23.877 49.096 0.759 1.00 33.81 639 ALA A C 1
ATOM 4772 O O . ALA A 1 639 ? 24.059 49.985 -0.061 1.00 33.81 639 ALA A O 1
ATOM 4773 N N . LEU A 1 640 ? 23.842 47.801 0.431 1.00 25.06 640 LEU A N 1
ATOM 4774 C CA . LEU A 1 640 ? 23.351 47.267 -0.850 1.00 25.06 640 LEU A CA 1
ATOM 4775 C C . LEU A 1 640 ? 23.342 45.726 -0.756 1.00 25.06 640 LEU A C 1
ATOM 4777 O O . LEU A 1 640 ? 24.403 45.145 -0.529 1.00 25.06 640 LEU A O 1
ATOM 4781 N N . PRO A 1 641 ? 22.189 45.041 -0.895 1.00 31.12 641 PRO A N 1
ATOM 4782 C CA . PRO A 1 641 ? 22.172 43.586 -0.981 1.00 31.12 641 PRO A CA 1
ATOM 4783 C C . PRO A 1 641 ? 22.718 43.200 -2.357 1.00 31.12 641 PRO A C 1
ATOM 4785 O O . PRO A 1 641 ? 22.157 43.599 -3.375 1.00 31.12 641 PRO A O 1
ATOM 4788 N N . THR A 1 642 ? 23.829 42.467 -2.404 1.00 27.92 642 THR A N 1
ATOM 4789 C CA . THR A 1 642 ? 24.332 41.910 -3.664 1.00 27.92 642 THR A CA 1
ATOM 4790 C C . THR A 1 642 ? 24.734 40.454 -3.462 1.00 27.92 642 THR A C 1
ATOM 4792 O O . THR A 1 642 ? 25.469 40.138 -2.532 1.00 27.92 642 THR A O 1
ATOM 4795 N N . SER A 1 643 ? 24.202 39.631 -4.370 1.00 26.39 643 SER A N 1
ATOM 4796 C CA . SER A 1 643 ? 24.486 38.226 -4.690 1.00 26.39 643 SER A CA 1
ATOM 4797 C C . SER A 1 643 ? 24.295 37.172 -3.596 1.00 26.39 643 SER A C 1
ATOM 4799 O O . SER A 1 643 ? 25.155 36.949 -2.749 1.00 26.39 643 SER A O 1
ATOM 4801 N N . THR A 1 644 ? 23.156 36.485 -3.720 1.00 28.78 644 THR A N 1
ATOM 4802 C CA . THR A 1 644 ? 22.967 35.027 -3.654 1.00 28.78 644 THR A CA 1
ATOM 4803 C C . THR A 1 644 ? 24.248 34.232 -3.401 1.00 28.78 644 THR A C 1
ATOM 4805 O O . THR A 1 644 ? 25.155 34.214 -4.233 1.00 28.78 644 THR A O 1
ATOM 4808 N N . ALA A 1 645 ? 24.303 33.558 -2.252 1.00 28.23 645 ALA A N 1
ATOM 4809 C CA . ALA A 1 645 ? 25.369 32.625 -1.931 1.00 28.23 645 ALA A CA 1
ATOM 4810 C C . ALA A 1 645 ? 25.286 31.401 -2.854 1.00 28.23 645 ALA A C 1
ATOM 4812 O O . ALA A 1 645 ? 24.295 30.673 -2.853 1.00 28.23 645 ALA A O 1
ATOM 4813 N N . THR A 1 646 ? 26.340 31.180 -3.632 1.00 26.52 646 THR A N 1
ATOM 4814 C CA . THR A 1 646 ? 26.592 29.917 -4.329 1.00 26.52 646 THR A CA 1
ATOM 4815 C C . THR A 1 646 ? 26.701 28.790 -3.291 1.00 26.52 646 THR A C 1
ATOM 4817 O O . THR A 1 646 ? 27.482 28.937 -2.348 1.00 26.52 646 THR A O 1
ATOM 4820 N N . PRO A 1 647 ? 25.957 27.676 -3.419 1.00 31.14 647 PRO A N 1
ATOM 4821 C CA . PRO A 1 647 ? 26.040 26.567 -2.474 1.00 31.14 647 PRO A CA 1
ATOM 4822 C C . PRO A 1 647 ? 27.412 25.880 -2.550 1.00 31.14 647 PRO A C 1
ATOM 4824 O O . PRO A 1 647 ? 27.825 25.367 -3.592 1.00 31.14 647 PRO A O 1
ATOM 4827 N N . THR A 1 648 ? 28.120 25.879 -1.423 1.00 29.45 648 THR A N 1
ATOM 4828 C CA . THR A 1 648 ? 29.377 25.155 -1.197 1.00 29.45 648 THR A CA 1
ATOM 4829 C C . THR A 1 648 ? 29.131 23.633 -1.246 1.00 29.45 648 THR A C 1
ATOM 4831 O O . THR A 1 648 ? 28.145 23.179 -0.665 1.00 29.45 648 THR A O 1
ATOM 4834 N N . PRO A 1 649 ? 29.986 22.817 -1.903 1.00 29.98 649 PRO A N 1
ATOM 4835 C CA . PRO A 1 649 ? 29.903 21.354 -1.845 1.00 29.98 649 PRO A CA 1
ATOM 4836 C C . PRO A 1 649 ? 30.000 20.828 -0.406 1.00 29.98 649 PRO A C 1
ATOM 4838 O O . PRO A 1 649 ? 30.813 21.328 0.370 1.00 29.98 649 PRO A O 1
ATOM 4841 N N . LEU A 1 650 ? 29.202 19.800 -0.102 1.00 34.28 650 LEU A N 1
ATOM 4842 C CA . LEU A 1 650 ? 29.156 19.032 1.147 1.00 34.28 650 LEU A CA 1
ATOM 4843 C C . LEU A 1 650 ? 30.559 18.740 1.723 1.00 34.28 650 LEU A C 1
ATOM 4845 O O . LEU A 1 650 ? 31.274 17.858 1.254 1.00 34.28 650 LEU A O 1
ATOM 4849 N N . VAL A 1 651 ? 30.922 19.454 2.788 1.00 31.34 651 VAL A N 1
ATOM 4850 C CA . VAL A 1 651 ? 31.723 18.884 3.878 1.00 31.34 651 VAL A CA 1
ATOM 4851 C C . VAL A 1 651 ? 30.741 18.042 4.677 1.00 31.34 651 VAL A C 1
ATOM 4853 O O . VAL A 1 651 ? 29.698 18.578 5.045 1.00 31.34 651 VAL A O 1
ATOM 4856 N N . THR A 1 652 ? 31.020 16.759 4.921 1.00 39.94 652 THR A N 1
ATOM 4857 C CA . THR A 1 652 ? 30.207 15.939 5.831 1.00 39.94 652 THR A CA 1
ATOM 4858 C C . THR A 1 652 ? 30.130 16.678 7.164 1.00 39.94 652 THR A C 1
ATOM 4860 O O . THR A 1 652 ? 31.145 16.799 7.850 1.00 39.94 652 THR A O 1
ATOM 4863 N N . PRO A 1 653 ? 28.981 17.263 7.538 1.00 40.84 653 PRO A N 1
ATOM 4864 C CA . PRO A 1 653 ? 28.960 18.106 8.712 1.00 40.84 653 PRO A CA 1
ATOM 4865 C C . PRO A 1 653 ? 29.115 17.221 9.941 1.00 40.84 653 PRO A C 1
ATOM 4867 O O . PRO A 1 653 ? 28.392 16.225 10.095 1.00 40.84 653 PRO A O 1
ATOM 4870 N N . VAL A 1 654 ? 30.054 17.606 10.811 1.00 45.56 654 VAL A N 1
ATOM 4871 C CA . VAL A 1 654 ? 30.162 17.084 12.175 1.00 45.56 654 VAL A CA 1
ATOM 4872 C C . VAL A 1 654 ? 28.774 17.164 12.793 1.00 45.56 654 VAL A C 1
ATOM 4874 O O . VAL A 1 654 ? 28.223 18.260 12.946 1.00 45.56 654 VAL A O 1
ATOM 4877 N N . LEU A 1 655 ? 28.214 15.996 13.099 1.00 50.34 655 LEU A N 1
ATOM 4878 C CA . LEU A 1 655 ? 26.944 15.863 13.791 1.00 50.34 655 LEU A CA 1
ATOM 4879 C C . LEU A 1 655 ? 27.065 16.581 15.135 1.00 50.34 655 LEU A C 1
ATOM 4881 O O . LEU A 1 655 ? 27.912 16.257 15.960 1.00 50.34 655 LEU A O 1
ATOM 4885 N N . ARG A 1 656 ? 26.268 17.630 15.314 1.00 57.53 656 ARG A N 1
ATOM 4886 C CA . ARG A 1 656 ? 26.166 18.397 16.555 1.00 57.53 656 ARG A CA 1
ATOM 4887 C C . ARG A 1 656 ? 24.695 18.558 16.885 1.00 57.53 656 ARG A C 1
ATOM 4889 O O . ARG A 1 656 ? 23.869 18.632 15.972 1.00 57.53 656 ARG A O 1
ATOM 4896 N N . LEU A 1 657 ? 24.385 18.621 18.179 1.00 59.81 657 LEU A N 1
ATOM 4897 C CA . LEU A 1 657 ? 23.020 18.832 18.644 1.00 59.81 657 LEU A CA 1
ATOM 4898 C C . LEU A 1 657 ? 22.473 20.134 18.027 1.00 59.81 657 LEU A C 1
ATOM 4900 O O . LEU A 1 657 ? 23.110 21.181 18.183 1.00 59.81 657 LEU A O 1
ATOM 4904 N N . PRO A 1 658 ? 21.348 20.087 17.300 1.00 65.88 658 PRO A N 1
ATOM 4905 C CA . PRO A 1 658 ? 20.894 21.241 16.556 1.00 65.88 658 PRO A CA 1
ATOM 4906 C C . PRO A 1 658 ? 20.230 22.296 17.435 1.00 65.88 658 PRO A C 1
ATOM 4908 O O . PRO A 1 658 ? 19.552 21.990 18.417 1.00 65.88 658 PRO A O 1
ATOM 4911 N N . GLU A 1 659 ? 20.365 23.554 17.023 1.00 69.31 659 GLU A N 1
ATOM 4912 C CA . GLU A 1 659 ? 19.583 24.653 17.587 1.00 69.31 659 GLU A CA 1
ATOM 4913 C C . GLU A 1 659 ? 18.148 24.585 17.036 1.00 69.31 659 GLU A C 1
ATOM 4915 O O . GLU A 1 659 ? 17.940 24.500 15.820 1.00 69.31 659 GLU A O 1
ATOM 4920 N N . VAL A 1 660 ? 17.155 24.596 17.932 1.00 63.38 660 VAL A N 1
ATOM 4921 C CA . VAL A 1 660 ? 15.729 24.524 17.582 1.00 63.38 660 VAL A CA 1
ATOM 4922 C C . VAL A 1 660 ? 15.112 25.910 17.685 1.00 63.38 660 VAL A C 1
ATOM 4924 O O . VAL A 1 660 ? 15.177 26.554 18.732 1.00 63.38 660 VAL A O 1
ATOM 4927 N N . GLU A 1 661 ? 14.473 26.357 16.609 1.00 71.38 661 GLU A N 1
ATOM 4928 C CA . GLU A 1 661 ? 13.785 27.645 16.585 1.00 71.38 661 GLU A CA 1
ATOM 4929 C C . GLU A 1 661 ? 12.628 27.696 17.605 1.00 71.38 661 GLU A C 1
ATOM 4931 O O . GLU A 1 661 ? 11.786 26.795 17.672 1.00 71.38 661 GLU A O 1
ATOM 4936 N N . SER A 1 662 ? 12.588 28.763 18.414 1.00 57.28 662 SER A N 1
ATOM 4937 C CA . SER A 1 662 ? 11.521 29.013 19.395 1.00 57.28 662 SER A CA 1
ATOM 4938 C C . SER A 1 662 ? 10.459 29.949 18.819 1.00 57.28 662 SER A C 1
ATOM 4940 O O . SER A 1 662 ? 10.780 30.893 18.099 1.00 57.28 662 SER A O 1
ATOM 4942 N N . ARG A 1 663 ? 9.183 29.708 19.144 1.00 60.06 663 ARG A N 1
ATOM 4943 C CA . ARG A 1 663 ? 8.058 30.519 18.656 1.00 60.06 663 ARG A CA 1
ATOM 4944 C C . ARG A 1 663 ? 7.457 31.388 19.769 1.00 60.06 663 ARG A C 1
ATOM 4946 O O . ARG A 1 663 ? 7.422 30.945 20.918 1.00 60.06 663 ARG A O 1
ATOM 4953 N N . PRO A 1 664 ? 6.905 32.574 19.450 1.00 56.94 664 PRO A N 1
ATOM 4954 C CA . PRO A 1 664 ? 5.954 33.250 20.329 1.00 56.94 664 PRO A CA 1
ATOM 4955 C C . PRO A 1 664 ? 4.761 32.344 20.683 1.00 56.94 664 PRO A C 1
ATOM 4957 O O . PRO A 1 664 ? 4.078 31.818 19.806 1.00 56.94 664 PRO A O 1
ATOM 4960 N N . ALA A 1 665 ? 4.509 32.171 21.980 1.00 58.94 665 ALA A N 1
ATOM 4961 C CA . ALA A 1 665 ? 3.326 31.480 22.483 1.00 58.94 665 ALA A CA 1
ATOM 4962 C C . ALA A 1 665 ? 2.114 32.425 22.487 1.00 58.94 665 ALA A C 1
ATOM 4964 O O . ALA A 1 665 ? 2.245 33.604 22.833 1.00 58.94 665 ALA A O 1
ATOM 4965 N N . ALA A 1 666 ? 0.929 31.907 22.150 1.00 70.19 666 ALA A N 1
ATOM 4966 C CA . ALA A 1 666 ? -0.318 32.633 22.374 1.00 70.19 666 ALA A CA 1
ATOM 4967 C C . ALA A 1 666 ? -0.483 32.948 23.871 1.00 70.19 666 ALA A C 1
ATOM 4969 O O . ALA A 1 666 ? -0.040 32.185 24.734 1.00 70.19 666 ALA A O 1
ATOM 4970 N N . SER A 1 667 ? -1.135 34.068 24.191 1.00 79.50 667 SER A N 1
ATOM 4971 C CA . SER A 1 667 ? -1.399 34.430 25.585 1.00 79.50 667 SER A CA 1
ATOM 4972 C C . SER A 1 667 ? -2.271 33.358 26.239 1.00 79.50 667 SER A C 1
ATOM 4974 O O . SER A 1 667 ? -3.365 33.066 25.762 1.00 79.50 667 SER A O 1
ATOM 4976 N N . VAL A 1 668 ? -1.765 32.751 27.313 1.00 84.56 668 VAL A N 1
ATOM 4977 C CA . VAL A 1 668 ? -2.488 31.721 28.061 1.00 84.56 668 VAL A CA 1
ATOM 4978 C C . VAL A 1 668 ? -3.605 32.388 28.876 1.00 84.56 668 VAL A C 1
ATOM 4980 O O . VAL A 1 668 ? -3.325 33.356 29.592 1.00 84.56 668 VAL A O 1
ATOM 4983 N N . PRO A 1 669 ? -4.860 31.910 28.791 1.00 88.06 669 PRO A N 1
ATOM 4984 C CA . PRO A 1 669 ? -5.957 32.449 29.589 1.00 88.06 669 PRO A CA 1
ATOM 4985 C C . PRO A 1 669 ? -5.721 32.208 31.085 1.00 88.06 669 PRO A C 1
ATOM 4987 O O . PRO A 1 669 ? -5.142 31.200 31.474 1.00 88.06 669 PRO A O 1
ATOM 4990 N N . ALA A 1 670 ? -6.190 33.119 31.940 1.00 88.69 670 ALA A N 1
ATOM 4991 C CA . ALA A 1 670 ? -6.155 32.924 33.391 1.00 88.69 670 ALA A CA 1
ATOM 4992 C C . ALA A 1 670 ? -7.163 31.837 33.837 1.00 88.69 670 ALA A C 1
ATOM 4994 O O . ALA A 1 670 ? -8.184 31.658 33.165 1.00 88.69 670 ALA A O 1
ATOM 4995 N N . PRO A 1 671 ? -6.922 31.143 34.969 1.00 90.44 671 PRO A N 1
ATOM 4996 C CA . PRO A 1 671 ? -7.859 30.152 35.495 1.00 90.44 671 PRO A CA 1
ATOM 4997 C C . PRO A 1 671 ? -9.206 30.786 35.869 1.00 90.44 671 PRO A C 1
ATOM 4999 O O . PRO A 1 671 ? -9.272 31.920 36.355 1.00 90.44 671 PRO A O 1
ATOM 5002 N N . GLU A 1 672 ? -10.289 30.045 35.643 1.00 91.12 672 GLU A N 1
ATOM 5003 C CA . GLU A 1 672 ? -11.649 30.461 35.990 1.00 91.12 672 GLU A CA 1
ATOM 5004 C C . GLU A 1 672 ? -11.930 30.299 37.493 1.00 91.12 672 GLU A C 1
ATOM 5006 O O . GLU A 1 672 ? -11.229 29.600 38.228 1.00 91.12 672 GLU A O 1
ATOM 5011 N N . ALA A 1 673 ? -12.989 30.955 37.978 1.00 82.94 673 ALA A N 1
ATOM 5012 C CA . ALA A 1 673 ? -13.394 30.842 39.375 1.00 82.94 673 ALA A CA 1
ATOM 5013 C C . ALA A 1 673 ? -13.784 29.391 39.715 1.00 82.94 673 ALA A C 1
ATOM 5015 O O . ALA A 1 673 ? -14.716 28.844 39.131 1.00 82.94 673 ALA A O 1
ATOM 5016 N N . GLY A 1 674 ? -13.093 28.794 40.690 1.00 82.06 674 GLY A N 1
ATOM 5017 C CA . GLY A 1 674 ? -13.301 27.400 41.100 1.00 82.06 674 GLY A CA 1
ATOM 5018 C C . GLY A 1 674 ? -12.351 26.396 40.443 1.00 82.06 674 GLY A C 1
ATOM 5019 O O . GLY A 1 674 ? -12.412 25.215 40.776 1.00 82.06 674 GLY A O 1
ATOM 5020 N N . GLU A 1 675 ? -11.452 26.841 39.563 1.00 91.00 675 GLU A N 1
ATOM 5021 C CA . GLU A 1 675 ? -10.390 25.994 39.026 1.00 91.00 675 GLU A CA 1
ATOM 5022 C C . GLU A 1 675 ? -9.138 26.008 39.903 1.00 91.00 675 GLU A C 1
ATOM 5024 O O . GLU A 1 675 ? -8.728 27.039 40.436 1.00 91.00 675 GLU A O 1
ATOM 5029 N N . GLN A 1 676 ? -8.512 24.841 40.017 1.00 90.19 676 GLN A N 1
ATOM 5030 C CA . GLN A 1 676 ? -7.216 24.651 40.653 1.00 90.19 676 GLN A CA 1
ATOM 5031 C C . GLN A 1 676 ? -6.150 24.451 39.581 1.00 90.19 676 GLN A C 1
ATOM 5033 O O . GLN A 1 676 ? -6.369 23.727 38.611 1.00 90.19 676 GLN A O 1
ATOM 5038 N N . VAL A 1 677 ? -4.984 25.069 39.755 1.00 93.50 677 VAL A N 1
ATOM 5039 C CA . VAL A 1 677 ? -3.837 24.818 38.876 1.00 93.50 677 VAL A CA 1
ATOM 5040 C C . VAL A 1 677 ? -3.106 23.581 39.380 1.00 93.50 677 VAL A C 1
ATOM 5042 O O . VAL A 1 677 ? -2.765 23.502 40.563 1.00 93.50 677 VAL A O 1
ATOM 5045 N N . VAL A 1 678 ? -2.862 22.633 38.481 1.00 93.50 678 VAL A N 1
ATOM 5046 C CA . VAL A 1 678 ? -2.095 21.421 38.764 1.00 93.50 678 VAL A CA 1
ATOM 5047 C C . VAL A 1 678 ? -0.993 21.232 37.730 1.00 93.50 678 VAL A C 1
ATOM 5049 O O . VAL A 1 678 ? -1.153 21.563 36.552 1.00 93.50 678 VAL A O 1
ATOM 5052 N N . THR A 1 679 ? 0.112 20.651 38.175 1.00 94.38 679 THR A N 1
ATOM 5053 C CA . THR A 1 679 ? 1.151 20.104 37.306 1.00 94.38 679 THR A CA 1
ATOM 5054 C C . THR A 1 679 ? 0.997 18.595 37.286 1.00 94.38 679 THR A C 1
ATOM 5056 O O . THR A 1 679 ? 1.062 17.957 38.336 1.00 94.38 679 THR A O 1
ATOM 5059 N N . ILE A 1 680 ? 0.783 18.017 36.110 1.00 91.75 680 ILE A N 1
ATOM 5060 C CA . ILE A 1 680 ? 0.643 16.572 35.954 1.00 91.75 680 ILE A CA 1
ATOM 5061 C C . ILE A 1 680 ? 1.975 15.890 36.294 1.00 91.75 680 ILE A C 1
ATOM 5063 O O . ILE A 1 680 ? 3.048 16.380 35.944 1.00 91.75 680 ILE A O 1
ATOM 5067 N N . GLY A 1 681 ? 1.914 14.776 37.009 1.00 83.69 681 GLY A N 1
ATOM 5068 C CA . GLY A 1 681 ? 3.047 13.964 37.441 1.00 83.69 681 GLY A CA 1
ATOM 5069 C C . GLY A 1 681 ? 2.950 12.525 36.930 1.00 83.69 681 GLY A C 1
ATOM 5070 O O . GLY A 1 681 ? 2.179 12.217 36.027 1.00 83.69 681 GLY A O 1
ATOM 5071 N N . GLY A 1 682 ? 3.755 11.633 37.514 1.00 79.19 682 GLY A N 1
ATOM 5072 C CA . GLY A 1 682 ? 3.851 10.230 37.094 1.00 79.19 682 GLY A CA 1
ATOM 5073 C C . GLY A 1 682 ? 4.954 9.975 36.058 1.00 79.19 682 GLY A C 1
ATOM 5074 O O . GLY A 1 682 ? 5.753 10.859 35.760 1.00 79.19 682 GLY A O 1
ATOM 5075 N N . ALA A 1 683 ? 5.025 8.740 35.550 1.00 65.81 683 ALA A N 1
ATOM 5076 C CA . ALA A 1 683 ? 6.073 8.290 34.619 1.00 65.81 683 ALA A CA 1
ATOM 5077 C C . ALA A 1 683 ? 5.534 7.695 33.302 1.00 65.81 683 ALA A C 1
ATOM 5079 O O . ALA A 1 683 ? 6.311 7.425 32.390 1.00 65.81 683 ALA A O 1
ATOM 5080 N N . SER A 1 684 ? 4.222 7.474 33.192 1.00 72.12 684 SER A N 1
ATOM 5081 C CA . SER A 1 684 ? 3.584 6.861 32.023 1.00 72.12 684 SER A CA 1
ATOM 5082 C C . SER A 1 684 ? 3.190 7.907 30.981 1.00 72.12 684 SER A C 1
ATOM 5084 O O . SER A 1 684 ? 2.481 8.860 31.306 1.00 72.12 684 SER A O 1
ATOM 5086 N N . ILE A 1 685 ? 3.596 7.692 29.729 1.00 75.00 685 ILE A N 1
ATOM 5087 C CA . ILE A 1 685 ? 3.153 8.465 28.565 1.00 75.00 685 ILE A CA 1
ATOM 5088 C C . ILE A 1 685 ? 2.690 7.477 27.476 1.00 75.00 685 ILE A C 1
ATOM 5090 O O . ILE A 1 685 ? 3.521 6.704 26.996 1.00 75.00 685 ILE A O 1
ATOM 5094 N N . PRO A 1 686 ? 1.407 7.491 27.064 1.00 75.00 686 PRO A N 1
ATOM 5095 C CA . PRO A 1 686 ? 0.296 8.222 27.684 1.00 75.00 686 PRO A CA 1
ATOM 5096 C C . PRO A 1 686 ? -0.067 7.652 29.076 1.00 75.00 686 PRO A C 1
ATOM 5098 O O . PRO A 1 686 ? 0.267 6.501 29.374 1.00 75.00 686 PRO A O 1
ATOM 5101 N N . PRO A 1 687 ? -0.738 8.426 29.947 1.00 74.44 687 PRO A N 1
ATOM 5102 C CA . PRO A 1 687 ? -1.263 7.916 31.215 1.00 74.44 687 PRO A CA 1
ATOM 5103 C C . PRO A 1 687 ? -2.415 6.921 31.002 1.00 74.44 687 PRO A C 1
ATOM 5105 O O . PRO A 1 687 ? -3.133 7.002 30.004 1.00 74.44 687 PRO A O 1
ATOM 5108 N N . ASP A 1 688 ? -2.613 6.003 31.956 1.00 75.38 688 ASP A N 1
ATOM 5109 C CA . ASP A 1 688 ? -3.801 5.140 31.984 1.00 75.38 688 ASP A CA 1
ATOM 5110 C C . ASP A 1 688 ? -5.039 5.990 32.325 1.00 75.38 688 ASP A C 1
ATOM 5112 O O . ASP A 1 688 ? -5.113 6.538 33.426 1.00 75.38 688 ASP A O 1
ATOM 5116 N N . PRO A 1 689 ? -6.020 6.119 31.413 1.00 67.50 689 PRO A N 1
ATOM 5117 C CA . PRO A 1 689 ? -7.196 6.953 31.637 1.00 67.50 689 PRO A CA 1
ATOM 5118 C C . PRO A 1 689 ? -8.154 6.405 32.706 1.00 67.50 689 PRO A C 1
ATOM 5120 O O . PRO A 1 689 ? -9.033 7.140 33.154 1.00 67.50 689 PRO A O 1
ATOM 5123 N N . LEU A 1 690 ? -8.024 5.128 33.089 1.00 70.06 690 LEU A N 1
ATOM 5124 C CA . LEU A 1 690 ? -8.861 4.474 34.100 1.00 70.06 690 LEU A CA 1
ATOM 5125 C C . LEU A 1 690 ? -8.240 4.506 35.503 1.00 70.06 690 LEU A C 1
ATOM 5127 O O . LEU A 1 690 ? -8.929 4.199 36.477 1.00 70.06 690 LEU A O 1
ATOM 5131 N N . ALA A 1 691 ? -6.966 4.884 35.615 1.00 79.81 691 ALA A N 1
ATOM 5132 C CA . ALA A 1 691 ? -6.270 5.040 36.884 1.00 79.81 691 ALA A CA 1
ATOM 5133 C C . ALA A 1 691 ? -6.215 6.522 37.307 1.00 79.81 691 ALA A C 1
ATOM 5135 O O . ALA A 1 691 ? -6.183 7.409 36.449 1.00 79.81 691 ALA A O 1
ATOM 5136 N N . PRO A 1 692 ? -6.179 6.828 38.618 1.00 83.62 692 PRO A N 1
ATOM 5137 C CA . PRO A 1 692 ? -5.913 8.184 39.077 1.00 83.62 692 PRO A CA 1
ATOM 5138 C C . PRO A 1 692 ? -4.551 8.683 38.574 1.00 83.62 692 PRO A C 1
ATOM 5140 O O . PRO A 1 692 ? -3.525 8.023 38.739 1.00 83.62 692 PRO A O 1
ATOM 5143 N N . VAL A 1 693 ? -4.540 9.866 37.964 1.00 87.44 693 VAL A N 1
ATOM 5144 C CA . VAL A 1 693 ? -3.332 10.507 37.443 1.00 87.44 693 VAL A CA 1
ATOM 5145 C C . VAL A 1 693 ? -2.660 11.277 38.574 1.00 87.44 693 VAL A C 1
ATOM 5147 O O . VAL A 1 693 ? -3.257 12.179 39.161 1.00 87.44 693 VAL A O 1
ATOM 5150 N N . ALA A 1 694 ? -1.407 10.946 38.879 1.00 91.06 694 ALA A N 1
ATOM 5151 C CA . ALA A 1 694 ? -0.628 11.703 39.852 1.00 91.06 694 ALA A CA 1
ATOM 5152 C C . ALA A 1 694 ? -0.431 13.145 39.365 1.00 91.06 694 ALA A C 1
ATOM 5154 O O . ALA A 1 694 ? -0.097 13.372 38.204 1.00 91.06 694 ALA A O 1
ATOM 5155 N N . ALA A 1 695 ? -0.593 14.124 40.246 1.00 91.69 695 ALA A N 1
ATOM 5156 C CA . ALA A 1 695 ? -0.331 15.528 39.965 1.00 91.69 695 ALA A CA 1
ATOM 5157 C C . ALA A 1 695 ? 0.119 16.272 41.226 1.00 91.69 695 ALA A C 1
ATOM 5159 O O . ALA A 1 695 ? 0.118 15.737 42.331 1.00 91.69 695 ALA A O 1
ATOM 5160 N N . VAL A 1 696 ? 0.538 17.519 41.052 1.00 93.69 696 VAL A N 1
ATOM 5161 C CA . VAL A 1 696 ? 0.943 18.416 42.131 1.00 93.69 696 VAL A CA 1
ATOM 5162 C C . VAL A 1 696 ? 0.107 19.683 42.030 1.00 93.69 696 VAL A C 1
ATOM 5164 O O . VAL A 1 696 ? 0.131 20.361 41.003 1.00 93.69 696 VAL A O 1
ATOM 5167 N N . ALA A 1 697 ? -0.651 19.998 43.077 1.00 90.88 697 ALA A N 1
ATOM 5168 C CA . ALA A 1 697 ? -1.424 21.231 43.161 1.00 90.88 697 ALA A CA 1
ATOM 5169 C C . ALA A 1 697 ? -0.503 22.461 43.252 1.00 90.88 697 ALA A C 1
ATOM 5171 O O . ALA A 1 697 ? 0.668 22.360 43.620 1.00 90.88 697 ALA A O 1
ATOM 5172 N N . ALA A 1 698 ? -1.031 23.649 42.950 1.00 88.06 698 ALA A N 1
ATOM 5173 C CA . ALA A 1 698 ? -0.271 24.907 42.948 1.00 88.06 698 ALA A CA 1
ATOM 5174 C C . ALA A 1 698 ? 0.456 25.232 44.269 1.00 88.06 698 ALA A C 1
ATOM 5176 O O . ALA A 1 698 ? 1.428 25.985 44.275 1.00 88.06 698 ALA A O 1
ATOM 5177 N N . ASP A 1 699 ? -0.012 24.683 45.389 1.00 85.31 699 ASP A N 1
ATOM 5178 C CA . ASP A 1 699 ? 0.597 24.831 46.713 1.00 85.31 699 ASP A CA 1
ATOM 5179 C C . ASP A 1 699 ? 1.682 23.780 47.022 1.00 85.31 699 ASP A C 1
ATOM 5181 O O . ASP A 1 699 ? 2.228 23.759 48.126 1.00 85.31 699 ASP A O 1
ATOM 5185 N N . GLY A 1 700 ? 2.020 22.932 46.047 1.00 85.44 700 GLY A N 1
ATOM 5186 C CA . GLY A 1 700 ? 3.050 21.901 46.140 1.00 85.44 700 GLY A CA 1
ATOM 5187 C C . GLY A 1 700 ? 2.565 20.567 46.706 1.00 85.44 700 GLY A C 1
ATOM 5188 O O . GLY A 1 700 ? 3.381 19.659 46.869 1.00 85.44 700 GLY A O 1
ATOM 5189 N N . ARG A 1 701 ? 1.270 20.418 47.015 1.00 89.31 701 ARG A N 1
ATOM 5190 C CA . ARG A 1 701 ? 0.729 19.154 47.533 1.00 89.31 701 ARG A CA 1
ATOM 5191 C C . ARG A 1 701 ? 0.572 18.109 46.422 1.00 89.31 701 ARG A C 1
ATOM 5193 O O . ARG A 1 701 ? 0.022 18.444 45.372 1.00 89.31 701 ARG A O 1
ATOM 5200 N N . PRO A 1 702 ? 1.022 16.858 46.630 1.00 91.06 702 PRO A N 1
ATOM 5201 C CA . PRO A 1 702 ? 0.722 15.768 45.711 1.00 91.06 702 PRO A CA 1
ATOM 5202 C C . PRO A 1 702 ? -0.770 15.426 45.786 1.00 91.06 702 PRO A C 1
ATOM 5204 O O . PRO A 1 702 ? -1.334 15.352 46.874 1.00 91.06 702 PRO A O 1
ATOM 5207 N N . VAL A 1 703 ? -1.397 15.226 44.631 1.00 92.31 703 VAL A N 1
ATOM 5208 C CA . VAL A 1 703 ? -2.815 14.881 44.492 1.00 92.31 703 VAL A CA 1
ATOM 5209 C C . VAL A 1 703 ? -2.984 13.766 43.463 1.00 92.31 703 VAL A C 1
ATOM 5211 O O . VAL A 1 703 ? -2.203 13.654 42.517 1.00 92.31 703 VAL A O 1
ATOM 5214 N N . GLU A 1 704 ? -4.016 12.951 43.630 1.00 91.75 704 GLU A N 1
ATOM 5215 C CA . GLU A 1 704 ? -4.447 11.945 42.663 1.00 91.75 704 GLU A CA 1
ATOM 5216 C C . GLU A 1 704 ? -5.713 12.429 41.955 1.00 91.75 704 GLU A C 1
ATOM 5218 O O . GLU A 1 704 ? -6.739 12.680 42.586 1.00 91.75 704 GLU A O 1
ATOM 5223 N N . LEU A 1 705 ? -5.640 12.580 40.633 1.00 88.88 705 LEU A N 1
ATOM 5224 C CA . LEU A 1 705 ? -6.723 13.079 39.789 1.00 88.88 705 LEU A CA 1
ATOM 5225 C C . LEU A 1 705 ? -7.434 11.919 39.091 1.00 88.88 705 LEU A C 1
ATOM 5227 O O . LEU A 1 705 ? -6.918 11.355 38.128 1.00 88.88 705 LEU A O 1
ATOM 5231 N N . ALA A 1 706 ? -8.652 11.598 39.512 1.00 87.69 706 ALA A N 1
ATOM 5232 C CA . ALA A 1 706 ? -9.531 10.728 38.739 1.00 87.69 706 ALA A CA 1
ATOM 5233 C C . ALA A 1 706 ? -10.139 11.526 37.573 1.00 87.69 706 ALA A C 1
ATOM 5235 O O . ALA A 1 706 ? -10.898 12.471 37.796 1.00 87.69 706 ALA A O 1
ATOM 5236 N N . VAL A 1 707 ? -9.789 11.157 36.336 1.00 85.69 707 VAL A N 1
ATOM 5237 C CA . VAL A 1 707 ? -10.170 11.884 35.105 1.00 85.69 707 VAL A CA 1
ATOM 5238 C C . VAL A 1 707 ? -11.092 11.093 34.175 1.00 85.69 707 VAL A C 1
ATOM 5240 O O . VAL A 1 707 ? -11.411 11.578 33.094 1.00 85.69 707 VAL A O 1
ATOM 5243 N N . ALA A 1 708 ? -11.527 9.897 34.582 1.00 77.75 708 ALA A N 1
ATOM 5244 C CA . ALA A 1 708 ? -12.311 8.984 33.744 1.00 77.75 708 ALA A CA 1
ATOM 5245 C C . ALA A 1 708 ? -13.597 9.622 33.179 1.00 77.75 708 ALA A C 1
ATOM 5247 O O . ALA A 1 708 ? -13.943 9.373 32.027 1.00 77.75 708 ALA A O 1
ATOM 5248 N N . ASP A 1 709 ? -14.249 10.488 33.961 1.00 80.06 709 ASP A N 1
ATOM 5249 C CA . ASP A 1 709 ? -15.489 11.184 33.587 1.00 80.06 709 ASP A CA 1
ATOM 5250 C C . ASP A 1 709 ? -15.276 12.680 33.267 1.00 80.06 709 ASP A C 1
ATOM 5252 O O . ASP A 1 709 ? -16.239 13.437 33.118 1.00 80.06 709 ASP A O 1
ATOM 5256 N N . ALA A 1 710 ? -14.024 13.142 33.194 1.00 83.44 710 ALA A N 1
ATOM 5257 C CA . ALA A 1 710 ? -13.717 14.555 33.010 1.00 83.44 710 ALA A CA 1
ATOM 5258 C C . ALA A 1 710 ? -13.817 14.981 31.537 1.00 83.44 710 ALA A C 1
ATOM 5260 O O . ALA A 1 710 ? -13.334 14.297 30.637 1.00 83.44 710 ALA A O 1
ATOM 5261 N N . VAL A 1 711 ? -14.358 16.177 31.287 1.00 86.69 711 VAL A N 1
ATOM 5262 C CA . VAL A 1 711 ? -14.227 16.839 29.979 1.00 86.69 711 VAL A CA 1
ATOM 5263 C C . VAL A 1 711 ? -12.820 17.418 29.859 1.00 86.69 711 VAL A C 1
ATOM 5265 O O . VAL A 1 711 ? -12.404 18.194 30.722 1.00 86.69 711 VAL A O 1
ATOM 5268 N N . ILE A 1 712 ? -12.094 17.055 28.800 1.00 87.44 712 ILE A N 1
ATOM 5269 C CA . ILE A 1 712 ? -10.703 17.473 28.603 1.00 87.44 712 ILE A CA 1
ATOM 5270 C C . ILE A 1 712 ? -10.599 18.414 27.407 1.00 87.44 712 ILE A C 1
ATOM 5272 O O . ILE A 1 712 ? -11.018 18.097 26.293 1.00 87.44 712 ILE A O 1
ATOM 5276 N N . GLU A 1 713 ? -10.019 19.582 27.653 1.00 90.00 713 GLU A N 1
ATOM 5277 C CA . GLU A 1 713 ? -9.770 20.613 26.651 1.00 90.00 713 GLU A CA 1
ATOM 5278 C C . GLU A 1 713 ? -8.288 20.988 26.659 1.00 90.00 713 GLU A C 1
ATOM 5280 O O . GLU A 1 713 ? -7.612 20.920 27.686 1.00 90.00 713 GLU A O 1
ATOM 5285 N N . ALA A 1 714 ? -7.774 21.413 25.514 1.00 89.88 714 ALA A N 1
ATOM 5286 C CA . ALA A 1 714 ? -6.424 21.927 25.369 1.00 89.88 714 ALA A CA 1
ATOM 5287 C C . ALA A 1 714 ? -6.466 23.329 24.765 1.00 89.88 714 ALA A C 1
ATOM 5289 O O . ALA A 1 714 ? -7.274 23.619 23.882 1.00 89.88 714 ALA A O 1
ATOM 5290 N N . TRP A 1 715 ? -5.598 24.213 25.246 1.00 92.31 715 TRP A N 1
ATOM 5291 C CA . TRP A 1 715 ? -5.440 25.537 24.662 1.00 92.31 715 TRP A CA 1
ATOM 5292 C C . TRP A 1 715 ? -4.740 25.423 23.307 1.00 92.31 715 TRP A C 1
ATOM 5294 O O . TRP A 1 715 ? -3.606 24.956 23.249 1.00 92.31 715 TRP A O 1
ATOM 5304 N N . SER A 1 716 ? -5.367 25.873 22.217 1.00 86.81 716 SER A N 1
ATOM 5305 C CA . SER A 1 716 ? -4.834 25.722 20.853 1.00 86.81 716 SER A CA 1
ATOM 5306 C C . SER A 1 716 ? -3.438 26.337 20.671 1.00 86.81 716 SER A C 1
ATOM 5308 O O . SER A 1 716 ? -2.648 25.867 19.849 1.00 86.81 716 SER A O 1
ATOM 5310 N N . GLY A 1 717 ? -3.086 27.324 21.502 1.00 85.38 717 GLY A N 1
ATOM 5311 C CA . GLY A 1 717 ? -1.757 27.928 21.550 1.00 85.38 717 GLY A CA 1
ATOM 5312 C C . GLY A 1 717 ? -0.624 26.941 21.837 1.00 85.38 717 GLY A C 1
ATOM 5313 O O . GLY A 1 717 ? 0.485 27.150 21.346 1.00 85.38 717 GLY A O 1
ATOM 5314 N N . ILE A 1 718 ? -0.884 25.834 22.546 1.00 88.00 718 ILE A N 1
ATOM 5315 C CA . ILE A 1 718 ? 0.129 24.783 22.762 1.00 88.00 718 ILE A CA 1
ATOM 5316 C C . ILE A 1 718 ? 0.498 24.069 21.453 1.00 88.00 718 ILE A C 1
ATOM 5318 O O . ILE A 1 718 ? 1.603 23.553 21.321 1.00 88.00 718 ILE A O 1
ATOM 5322 N N . PHE A 1 719 ? -0.404 24.089 20.466 1.00 85.94 719 PHE A N 1
ATOM 5323 C CA . PHE A 1 719 ? -0.202 23.538 19.128 1.00 85.94 719 PHE A CA 1
ATOM 5324 C C . PHE A 1 719 ? 0.246 24.604 18.116 1.00 85.94 719 PHE A C 1
ATOM 5326 O O . PHE A 1 719 ? 0.323 24.319 16.921 1.00 85.94 719 PHE A O 1
ATOM 5333 N N . GLY A 1 720 ? 0.582 25.821 18.551 1.00 81.00 720 GLY A N 1
ATOM 5334 C CA . GLY A 1 720 ? 1.034 26.887 17.656 1.00 81.00 720 GLY A CA 1
ATOM 5335 C C . GLY A 1 720 ? -0.093 27.614 16.914 1.00 81.00 720 GLY A C 1
ATOM 5336 O O . GLY A 1 720 ? 0.151 28.223 15.873 1.00 81.00 720 GLY A O 1
ATOM 5337 N N . ASP A 1 721 ? -1.328 27.566 17.403 1.00 83.12 721 ASP A N 1
ATOM 5338 C CA . ASP A 1 721 ? -2.354 28.507 16.952 1.00 83.12 721 ASP A CA 1
ATOM 5339 C C . ASP A 1 721 ? -2.171 29.860 17.664 1.00 83.12 721 ASP A C 1
ATOM 5341 O O . ASP A 1 721 ? -2.206 29.942 18.891 1.00 83.12 721 ASP A O 1
ATOM 5345 N N . GLU A 1 722 ? -1.961 30.930 16.898 1.00 78.81 722 GLU A N 1
ATOM 5346 C CA . GLU A 1 722 ? -1.773 32.286 17.437 1.00 78.81 722 GLU A CA 1
ATOM 5347 C C . GLU A 1 722 ? -3.091 32.912 17.910 1.00 78.81 722 GLU A C 1
ATOM 5349 O O . GLU A 1 722 ? -3.068 33.826 18.735 1.00 78.81 722 GLU A O 1
ATOM 5354 N N . GLY A 1 723 ? -4.230 32.417 17.408 1.00 78.56 723 GLY A N 1
ATOM 5355 C CA . GLY A 1 723 ? -5.560 32.920 17.742 1.00 78.56 723 GLY A CA 1
ATOM 5356 C C . GLY A 1 723 ? -6.031 32.525 19.141 1.00 78.56 723 GLY A C 1
ATOM 5357 O O . GLY A 1 723 ? -6.724 33.311 19.781 1.00 78.56 723 GLY A O 1
ATOM 5358 N N . GLY A 1 724 ? -5.615 31.353 19.629 1.00 83.50 724 GLY A N 1
ATOM 5359 C CA . GLY A 1 724 ? -5.886 30.887 20.987 1.00 83.50 724 GLY A CA 1
ATOM 5360 C C . GLY A 1 724 ? -7.366 30.578 21.242 1.00 83.50 724 GLY A C 1
ATOM 5361 O O . GLY A 1 724 ? -8.174 31.457 21.533 1.00 83.50 724 GLY A O 1
ATOM 5362 N N . THR A 1 725 ? -7.730 29.302 21.183 1.00 88.69 725 THR A N 1
ATOM 5363 C CA . THR A 1 725 ? -9.080 28.791 21.440 1.00 88.69 725 THR A CA 1
ATOM 5364 C C . THR A 1 725 ? -9.015 27.490 22.234 1.00 88.69 725 THR A C 1
ATOM 5366 O O . THR A 1 725 ? -7.996 26.802 22.246 1.00 88.69 725 THR A O 1
ATOM 5369 N N . TRP A 1 726 ? -10.095 27.144 22.932 1.00 87.75 726 TRP A N 1
ATOM 5370 C CA . TRP A 1 726 ? -10.207 25.838 23.580 1.00 87.75 726 TRP A CA 1
ATOM 5371 C C . TRP A 1 726 ? -10.644 24.793 22.558 1.00 87.75 726 TRP A C 1
ATOM 5373 O O . TRP A 1 726 ? -11.664 24.969 21.891 1.00 87.75 726 TRP A O 1
ATOM 5383 N N . VAL A 1 727 ? -9.870 23.716 22.441 1.00 88.75 727 VAL A N 1
ATOM 5384 C CA . VAL A 1 727 ? -10.173 22.578 21.566 1.00 88.75 727 VAL A CA 1
ATOM 5385 C C . VAL A 1 727 ? -10.335 21.306 22.390 1.00 88.75 727 VAL A C 1
ATOM 5387 O O . VAL A 1 727 ? -9.704 21.154 23.436 1.00 88.75 727 VAL A O 1
ATOM 5390 N N . GLY A 1 728 ? -11.177 20.385 21.920 1.00 84.44 728 GLY A N 1
ATOM 5391 C CA . GLY A 1 728 ? -11.354 19.085 22.563 1.00 84.44 728 GLY A CA 1
ATOM 5392 C C . GLY A 1 728 ? -10.057 18.272 22.553 1.00 84.44 728 GLY A C 1
ATOM 5393 O O . GLY A 1 728 ? -9.341 18.232 21.549 1.00 84.44 728 GLY A 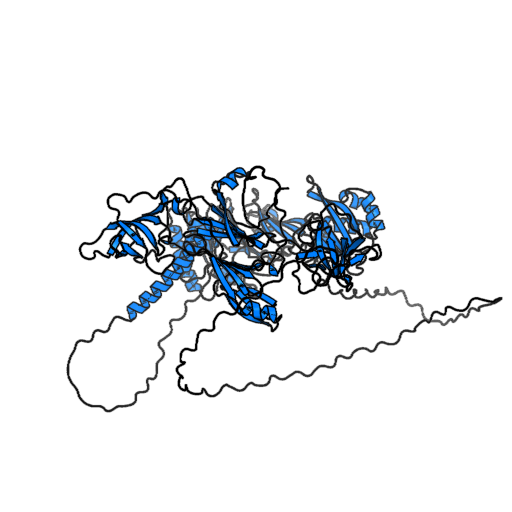O 1
ATOM 5394 N N . ALA A 1 729 ? -9.755 17.625 23.677 1.00 83.75 729 ALA A N 1
ATOM 5395 C CA . ALA A 1 729 ? -8.546 16.836 23.876 1.00 83.75 729 ALA A CA 1
ATOM 5396 C C . ALA A 1 729 ? -8.843 15.515 24.604 1.00 83.75 729 ALA A C 1
ATOM 5398 O O . ALA A 1 729 ? -9.913 15.317 25.174 1.00 83.75 729 ALA A O 1
ATOM 5399 N N . SER A 1 730 ? -7.882 14.592 24.561 1.00 84.38 730 SER A N 1
ATOM 5400 C CA . SER A 1 730 ? -7.954 13.290 25.233 1.00 84.38 730 SER A CA 1
ATOM 5401 C C . SER A 1 730 ? -7.132 13.289 26.524 1.00 84.38 730 SER A C 1
ATOM 5403 O O . SER A 1 730 ? -6.132 14.000 26.629 1.00 84.38 730 SER A O 1
ATOM 5405 N N . SER A 1 731 ? -7.492 12.426 27.480 1.00 84.31 731 SER A N 1
ATOM 5406 C CA . SER A 1 731 ? -6.703 12.160 28.696 1.00 84.31 731 SER A CA 1
ATOM 5407 C C . SER A 1 731 ? -5.305 11.631 28.390 1.00 84.31 731 SER A C 1
ATOM 5409 O O . SER A 1 731 ? -4.400 11.809 29.200 1.00 84.31 731 SER A O 1
ATOM 5411 N N . ALA A 1 732 ? -5.089 11.090 27.187 1.00 84.38 732 ALA A N 1
ATOM 5412 C CA . ALA A 1 732 ? -3.770 10.710 26.694 1.00 84.38 732 ALA A CA 1
ATOM 5413 C C . ALA A 1 732 ? -2.766 11.881 26.654 1.00 84.38 732 ALA A C 1
ATOM 5415 O O . ALA A 1 732 ? -1.565 11.637 26.691 1.00 84.38 732 ALA A O 1
ATOM 5416 N N . LEU A 1 733 ? -3.231 13.140 26.615 1.00 86.38 733 LEU A N 1
ATOM 5417 C CA . LEU A 1 733 ? -2.377 14.336 26.620 1.00 86.38 733 LEU A CA 1
ATOM 5418 C C . LEU A 1 733 ? -2.002 14.819 28.032 1.00 86.38 733 LEU A C 1
ATOM 5420 O O . LEU A 1 733 ? -1.304 15.818 28.173 1.00 86.38 733 LEU A O 1
ATOM 5424 N N . LEU A 1 734 ? -2.442 14.145 29.099 1.00 87.56 734 LEU A N 1
ATOM 5425 C CA . LEU A 1 734 ? -2.052 14.483 30.473 1.00 87.56 734 LEU A CA 1
ATOM 5426 C C . LEU A 1 734 ? -0.652 13.931 30.775 1.00 87.56 734 LEU A C 1
ATOM 5428 O O . LEU A 1 734 ? -0.472 13.026 31.584 1.00 87.56 734 LEU A O 1
ATOM 5432 N N . TRP A 1 735 ? 0.352 14.447 30.068 1.00 88.31 735 TRP A N 1
ATOM 5433 C CA . TRP A 1 735 ? 1.736 14.005 30.212 1.00 88.31 735 TRP A CA 1
ATOM 5434 C C . TRP A 1 735 ? 2.370 14.580 31.486 1.00 88.31 735 TRP A C 1
ATOM 5436 O O . TRP A 1 735 ? 2.087 15.728 31.841 1.00 88.31 735 TRP A O 1
ATOM 5446 N N . PRO A 1 736 ? 3.287 13.849 32.144 1.00 85.88 736 PRO A N 1
ATOM 5447 C CA . PRO A 1 736 ? 4.071 14.386 33.250 1.00 85.88 736 PRO A CA 1
ATOM 5448 C C . PRO A 1 736 ? 4.781 15.693 32.863 1.00 85.88 736 PRO A C 1
ATOM 5450 O O . PRO A 1 736 ? 5.433 15.777 31.824 1.00 85.88 736 PRO A O 1
ATOM 5453 N N . GLY A 1 737 ? 4.655 16.720 33.702 1.00 87.06 737 GLY A N 1
ATOM 5454 C CA . GLY A 1 737 ? 5.177 18.069 33.473 1.00 87.06 737 GLY A CA 1
ATOM 5455 C C . GLY A 1 737 ? 4.211 19.025 32.764 1.00 87.06 737 GLY A C 1
ATOM 5456 O O . GLY A 1 737 ? 4.505 20.218 32.691 1.00 87.06 737 GLY A O 1
ATOM 5457 N N . ALA A 1 738 ? 3.060 18.552 32.275 1.00 90.94 738 ALA A N 1
ATOM 5458 C CA . ALA A 1 738 ? 2.018 19.418 31.730 1.00 90.94 738 ALA A CA 1
ATOM 5459 C C . ALA A 1 738 ? 1.367 20.270 32.830 1.00 90.94 738 ALA A C 1
ATOM 5461 O O . ALA A 1 738 ? 1.173 19.805 33.953 1.00 90.94 738 ALA A O 1
ATOM 5462 N N . THR A 1 739 ? 0.973 21.502 32.508 1.00 93.44 739 THR A N 1
ATOM 5463 C CA . THR A 1 739 ? 0.164 22.340 33.409 1.00 93.44 739 THR A CA 1
ATOM 5464 C C . THR A 1 739 ? -1.284 22.347 32.945 1.00 93.44 739 THR A C 1
ATOM 5466 O O . THR A 1 739 ? -1.559 22.602 31.768 1.00 93.44 739 THR A O 1
ATOM 5469 N N . ALA A 1 740 ? -2.209 22.108 33.874 1.00 94.00 740 ALA A N 1
ATOM 5470 C CA . ALA A 1 740 ? -3.639 22.109 33.607 1.00 94.00 740 ALA A CA 1
ATOM 5471 C C . ALA A 1 740 ? -4.433 22.868 34.679 1.00 94.00 740 ALA A C 1
ATOM 5473 O O . ALA A 1 740 ? -4.028 22.957 35.839 1.00 94.00 740 ALA A O 1
ATOM 5474 N N . TYR A 1 741 ? -5.585 23.401 34.284 1.00 95.94 741 TYR A N 1
ATOM 5475 C CA . TYR A 1 741 ? -6.609 23.912 35.190 1.00 95.94 741 TYR A CA 1
ATOM 5476 C C . TYR A 1 741 ? -7.671 22.840 35.400 1.00 95.94 741 TYR A C 1
ATOM 5478 O O . TYR A 1 741 ? -8.181 22.272 34.436 1.00 95.94 741 TYR A O 1
ATOM 5486 N N . VAL A 1 742 ? -7.993 22.547 36.655 1.00 93.88 742 VAL A N 1
ATOM 5487 C CA . VAL A 1 742 ? -8.870 21.439 37.029 1.00 93.88 742 VAL A CA 1
ATOM 5488 C C . VAL A 1 742 ? -10.045 21.945 37.846 1.00 93.88 742 VAL A C 1
ATOM 5490 O O . VAL A 1 742 ? -9.870 22.620 38.860 1.00 93.88 742 VAL A O 1
ATOM 5493 N N . THR A 1 743 ? -11.249 21.552 37.442 1.00 92.94 743 THR A N 1
ATOM 5494 C CA . THR A 1 743 ? -12.452 21.632 38.274 1.00 92.94 743 THR A CA 1
ATOM 5495 C C . THR A 1 743 ? -12.718 20.253 38.863 1.00 92.94 743 THR A C 1
ATOM 5497 O O . THR A 1 743 ? -13.086 19.331 38.131 1.00 92.94 743 THR A O 1
ATOM 5500 N N . ALA A 1 744 ? -12.546 20.095 40.176 1.00 91.12 744 ALA A N 1
ATOM 5501 C CA . ALA A 1 744 ? -12.693 18.808 40.853 1.00 91.12 744 ALA A CA 1
ATOM 5502 C C . ALA A 1 744 ? -13.540 18.897 42.126 1.00 91.12 744 ALA A C 1
ATOM 5504 O O . ALA A 1 744 ? -13.558 19.922 42.809 1.00 91.12 744 ALA A O 1
ATOM 5505 N N . ALA A 1 745 ? -14.211 17.793 42.453 1.00 89.62 745 ALA A N 1
ATOM 5506 C CA . ALA A 1 745 ? -14.756 17.557 43.782 1.00 89.62 745 ALA A CA 1
ATOM 5507 C C . ALA A 1 745 ? -13.638 17.037 44.698 1.00 89.62 745 ALA A C 1
ATOM 5509 O O . ALA A 1 745 ? -12.942 16.082 44.344 1.00 89.62 745 ALA A O 1
ATOM 5510 N N . ILE A 1 746 ? -13.477 17.676 45.860 1.00 88.62 746 ILE A N 1
ATOM 5511 C CA . ILE A 1 746 ? -12.454 17.349 46.859 1.00 88.62 746 ILE A CA 1
ATOM 5512 C C . ILE A 1 746 ? -13.179 16.852 48.120 1.00 88.62 746 ILE A C 1
ATOM 5514 O O . ILE A 1 746 ? -13.902 17.642 48.732 1.00 88.62 746 ILE A O 1
ATOM 5518 N N . PRO A 1 747 ? -13.042 15.569 48.494 1.00 85.69 747 PRO A N 1
ATOM 5519 C CA . PRO A 1 747 ? -13.621 15.029 49.721 1.00 85.69 747 PRO A CA 1
ATOM 5520 C C . PRO A 1 747 ? -12.962 15.632 50.970 1.00 85.69 747 PRO A C 1
ATOM 5522 O O . PRO A 1 747 ? -11.739 15.767 51.028 1.00 85.69 747 PRO A O 1
ATOM 5525 N N . ASP A 1 748 ? -13.758 15.946 51.997 1.00 82.81 748 ASP A N 1
ATOM 5526 C CA . ASP A 1 748 ? -13.254 16.490 53.271 1.00 82.81 748 ASP A CA 1
ATOM 5527 C C . ASP A 1 748 ? -12.348 15.493 54.028 1.00 82.81 748 ASP A C 1
ATOM 5529 O O . ASP A 1 748 ? -11.478 15.896 54.802 1.00 82.81 748 ASP A O 1
ATOM 5533 N N . ASP A 1 749 ? -12.554 14.190 53.822 1.00 83.44 749 ASP A N 1
ATOM 5534 C CA . ASP A 1 749 ? -11.851 13.078 54.472 1.00 83.44 749 ASP A CA 1
ATOM 5535 C C . ASP A 1 749 ? -10.633 12.560 53.687 1.00 83.44 749 ASP A C 1
ATOM 5537 O O . ASP A 1 749 ? -9.800 11.849 54.253 1.00 83.44 749 ASP A O 1
ATOM 5541 N N . ALA A 1 750 ? -10.493 12.953 52.419 1.00 82.75 750 ALA A N 1
ATOM 5542 C CA . ALA A 1 750 ? -9.385 12.585 51.540 1.00 82.75 750 ALA A CA 1
ATOM 5543 C C . ALA A 1 750 ? -9.003 13.770 50.627 1.00 82.75 750 ALA A C 1
ATOM 5545 O O . ALA A 1 750 ? -9.261 13.734 49.423 1.00 82.75 750 ALA A O 1
ATOM 5546 N N . PRO A 1 751 ? -8.371 14.829 51.175 1.00 83.81 751 PRO A N 1
ATOM 5547 C CA . PRO A 1 751 ? -8.106 16.079 50.451 1.00 83.81 751 PRO A CA 1
ATOM 5548 C C . PRO A 1 751 ? -7.125 15.939 49.277 1.00 83.81 751 PRO A C 1
ATOM 5550 O O . PRO A 1 751 ? -6.996 16.872 48.483 1.00 83.81 751 PRO A O 1
ATOM 5553 N N . ASP A 1 752 ? -6.452 14.792 49.167 1.00 88.31 752 ASP A N 1
ATOM 5554 C CA . ASP A 1 752 ? -5.493 14.475 48.109 1.00 88.31 752 ASP A CA 1
ATOM 5555 C C . ASP A 1 752 ? -6.133 13.662 46.962 1.00 88.31 752 ASP A C 1
ATOM 5557 O O . ASP A 1 752 ? -5.517 13.516 45.913 1.00 88.31 752 ASP A O 1
ATOM 5561 N N . ALA A 1 753 ? -7.370 13.165 47.117 1.00 89.88 753 ALA A N 1
ATOM 5562 C CA . ALA A 1 753 ? -8.077 12.357 46.116 1.00 89.88 753 ALA A CA 1
ATOM 5563 C C . ALA A 1 753 ? -9.139 13.193 45.383 1.00 89.88 753 ALA A C 1
ATOM 5565 O O . ALA A 1 753 ? -10.243 13.415 45.879 1.00 89.88 753 ALA A O 1
ATOM 5566 N N . TRP A 1 754 ? -8.803 13.698 44.201 1.00 92.50 754 TRP A N 1
ATOM 5567 C CA . TRP A 1 754 ? -9.620 14.657 43.462 1.00 92.50 754 TRP A CA 1
ATOM 5568 C C . TRP A 1 754 ? -10.400 13.961 42.351 1.00 92.50 754 TRP A C 1
ATOM 5570 O O . TRP A 1 754 ? -9.824 13.293 41.495 1.00 92.50 754 TRP A O 1
ATOM 5580 N N . THR A 1 755 ? -11.717 14.168 42.309 1.00 91.12 755 THR A N 1
ATOM 5581 C CA . THR A 1 755 ? -12.550 13.690 41.193 1.00 91.12 755 THR A CA 1
ATOM 5582 C C . THR A 1 755 ? -12.788 14.833 40.217 1.00 91.12 755 THR A C 1
ATOM 5584 O O . THR A 1 755 ? -13.562 15.748 40.509 1.00 91.12 755 THR A O 1
ATOM 5587 N N . ALA A 1 756 ? -12.089 14.819 39.081 1.00 90.75 756 ALA A N 1
ATOM 5588 C CA . ALA A 1 756 ? -12.151 15.889 38.096 1.00 90.75 756 ALA A CA 1
ATOM 5589 C C . ALA A 1 756 ? -13.426 15.791 37.244 1.00 90.75 756 ALA A C 1
ATOM 5591 O O . ALA A 1 756 ? -13.798 14.727 36.764 1.00 90.75 756 ALA A O 1
ATOM 5592 N N . SER A 1 757 ? -14.072 16.934 37.027 1.00 88.69 757 SER A N 1
ATOM 5593 C CA . SER A 1 757 ? -15.207 17.093 36.104 1.00 88.69 757 SER A CA 1
ATOM 5594 C C . SER A 1 757 ? -14.802 17.809 34.813 1.00 88.69 757 SER A C 1
ATOM 5596 O O . SER A 1 757 ? -15.364 17.548 33.751 1.00 88.69 757 SER A O 1
ATOM 5598 N N . ARG A 1 758 ? -13.787 18.682 34.886 1.00 89.75 758 ARG A N 1
ATOM 5599 C CA . ARG A 1 758 ? -13.169 19.343 33.732 1.00 89.75 758 ARG A CA 1
ATOM 5600 C C . ARG A 1 758 ? -11.669 19.506 33.947 1.00 89.75 758 ARG A C 1
ATOM 5602 O O . ARG A 1 758 ? -11.248 19.891 35.039 1.00 89.75 758 ARG A O 1
ATOM 5609 N N . VAL A 1 759 ? -10.884 19.255 32.902 1.00 92.25 759 VAL A N 1
ATOM 5610 C CA . VAL A 1 759 ? -9.432 19.471 32.867 1.00 92.25 759 VAL A CA 1
ATOM 5611 C C . VAL A 1 759 ? -9.071 20.265 31.615 1.00 92.25 759 VAL A C 1
ATOM 5613 O O . VAL A 1 759 ? -9.424 19.881 30.506 1.00 92.25 759 VAL A O 1
ATOM 5616 N N . ARG A 1 760 ? -8.354 21.374 31.786 1.00 93.44 760 ARG A N 1
ATOM 5617 C CA . ARG A 1 760 ? -7.956 22.272 30.700 1.00 93.44 760 ARG A CA 1
ATOM 5618 C C . ARG A 1 760 ? -6.443 22.415 30.636 1.00 93.44 760 ARG A C 1
ATOM 5620 O O . ARG A 1 760 ? -5.847 23.037 31.511 1.00 93.44 760 ARG A O 1
ATOM 5627 N N . ILE A 1 761 ? -5.813 21.840 29.619 1.00 92.50 761 ILE A N 1
ATOM 5628 C CA . ILE A 1 761 ? -4.357 21.849 29.439 1.00 92.50 761 ILE A CA 1
ATOM 5629 C C . ILE A 1 761 ? -3.925 23.211 28.892 1.00 92.50 761 ILE A C 1
ATOM 5631 O O . ILE A 1 761 ? -4.387 23.639 27.834 1.00 92.50 761 ILE A O 1
ATOM 5635 N N . VAL A 1 762 ? -3.017 23.877 29.603 1.00 91.81 762 VAL A N 1
ATOM 5636 C CA . VAL A 1 762 ? -2.545 25.234 29.275 1.00 91.81 762 VAL A CA 1
ATOM 5637 C C . VAL A 1 762 ? -1.063 25.315 28.947 1.00 91.81 762 VAL A C 1
ATOM 5639 O O . VAL A 1 762 ? -0.638 26.269 28.299 1.00 91.81 762 VAL A O 1
ATOM 5642 N N . ALA A 1 763 ? -0.277 24.321 29.358 1.00 89.19 763 ALA A N 1
ATOM 5643 C CA . ALA A 1 763 ? 1.125 24.216 28.984 1.00 89.19 763 ALA A CA 1
ATOM 5644 C C . ALA A 1 763 ? 1.514 22.756 28.748 1.00 89.19 763 ALA A C 1
ATOM 5646 O O . ALA A 1 763 ? 1.181 21.870 29.539 1.00 89.19 763 ALA A O 1
ATOM 5647 N N . ALA A 1 764 ? 2.240 22.527 27.657 1.00 87.81 764 ALA A N 1
ATOM 5648 C CA . ALA A 1 764 ? 2.876 21.255 27.358 1.00 87.81 764 ALA A CA 1
ATOM 5649 C C . ALA A 1 764 ? 4.157 21.061 28.195 1.00 87.81 764 ALA A C 1
ATOM 5651 O O . ALA A 1 764 ? 4.807 22.053 28.550 1.00 87.81 764 ALA A O 1
ATOM 5652 N N . PRO A 1 765 ? 4.555 19.810 28.489 1.00 85.38 765 PRO A N 1
ATOM 5653 C CA . PRO A 1 765 ? 5.821 19.539 29.157 1.00 85.38 765 PRO A CA 1
ATOM 5654 C C . PRO A 1 765 ? 7.008 19.961 28.286 1.00 85.38 765 PRO A C 1
ATOM 5656 O O . PRO A 1 765 ? 6.954 19.925 27.057 1.00 85.38 765 PRO A O 1
ATOM 5659 N N . GLN A 1 766 ? 8.113 20.333 28.926 1.00 80.50 766 GLN A N 1
ATOM 5660 C CA . GLN A 1 766 ? 9.364 20.578 28.214 1.00 80.50 766 GLN A CA 1
ATOM 5661 C C . GLN A 1 766 ? 10.003 19.240 27.845 1.00 80.50 766 GLN A C 1
ATOM 5663 O O . GLN A 1 766 ? 10.214 18.389 28.707 1.00 80.50 766 GLN A O 1
ATOM 5668 N N . THR A 1 767 ? 10.306 19.057 26.563 1.00 77.12 767 THR A N 1
ATOM 5669 C CA . THR A 1 767 ? 10.956 17.851 26.041 1.00 77.12 767 THR A CA 1
ATOM 5670 C C . THR A 1 767 ? 12.152 18.238 25.189 1.00 77.12 767 THR A C 1
ATOM 5672 O O . THR A 1 767 ? 12.141 19.239 24.471 1.00 77.12 767 THR A O 1
ATOM 5675 N N . GLU A 1 768 ? 13.210 17.443 25.296 1.00 79.62 768 GLU A N 1
ATOM 5676 C CA . GLU A 1 768 ? 14.374 17.570 24.432 1.00 79.62 768 GLU A CA 1
ATOM 5677 C C . GLU A 1 768 ? 14.006 17.089 23.023 1.00 79.62 768 GLU A C 1
ATOM 5679 O O . GLU A 1 768 ? 13.623 15.935 22.835 1.00 79.62 768 GLU A O 1
ATOM 5684 N N . ARG A 1 769 ? 14.092 17.996 22.043 1.00 83.62 769 ARG A N 1
ATOM 5685 C CA . ARG A 1 769 ? 13.678 17.756 20.649 1.00 83.62 769 ARG A CA 1
ATOM 5686 C C . ARG A 1 769 ? 14.660 16.886 19.871 1.00 83.62 769 ARG A C 1
ATOM 5688 O O . ARG A 1 769 ? 14.241 16.240 18.918 1.00 83.62 769 ARG A O 1
ATOM 5695 N N . VAL A 1 770 ? 15.949 16.910 20.212 1.00 85.88 770 VAL A N 1
ATOM 5696 C CA . VAL A 1 770 ? 16.985 16.186 19.465 1.00 85.88 770 VAL A CA 1
ATOM 5697 C C . VAL A 1 770 ? 18.014 15.595 20.412 1.00 85.88 770 VAL A C 1
ATOM 5699 O O . VAL A 1 770 ? 18.501 16.290 21.298 1.00 85.88 770 VAL A O 1
ATOM 5702 N N . LYS A 1 771 ? 18.353 14.325 20.192 1.00 83.44 771 LYS A N 1
ATOM 5703 C CA . LYS A 1 771 ? 19.376 13.586 20.934 1.00 83.44 771 LYS A CA 1
ATOM 5704 C C . LYS A 1 771 ? 20.421 13.037 19.979 1.00 83.44 771 LYS A C 1
ATOM 5706 O O . LYS A 1 771 ? 20.089 12.638 18.866 1.00 83.44 771 LYS A O 1
ATOM 5711 N N . GLU A 1 772 ? 21.667 12.989 20.424 1.00 82.88 772 GLU A N 1
ATOM 5712 C CA . GLU A 1 772 ? 22.738 12.312 19.696 1.00 82.88 772 GLU A CA 1
ATOM 5713 C C . GLU A 1 772 ? 22.630 10.793 19.882 1.00 82.88 772 GLU A C 1
ATOM 5715 O O . GLU A 1 772 ? 22.318 10.310 20.973 1.00 82.88 772 GLU A O 1
ATOM 5720 N N . LEU A 1 773 ? 22.865 10.047 18.806 1.00 80.31 773 LEU A N 1
ATOM 5721 C CA . LEU A 1 773 ? 22.925 8.591 18.797 1.00 80.31 773 LEU A CA 1
ATOM 5722 C C . LEU A 1 773 ? 24.311 8.142 18.341 1.00 80.31 773 LEU A C 1
ATOM 5724 O O . LEU A 1 773 ? 24.867 8.690 17.391 1.00 80.31 773 LEU A O 1
ATOM 5728 N N . ALA A 1 774 ? 24.825 7.101 18.988 1.00 80.38 774 ALA A N 1
ATOM 5729 C CA . ALA A 1 774 ? 26.049 6.422 18.591 1.00 80.38 774 ALA A CA 1
ATOM 5730 C C . ALA A 1 774 ? 25.835 4.907 18.682 1.00 80.38 774 ALA A C 1
ATOM 5732 O O . ALA A 1 774 ? 25.454 4.406 19.740 1.00 80.38 774 ALA A O 1
ATOM 5733 N N . LEU A 1 775 ? 26.074 4.201 17.579 1.00 79.50 775 LEU A N 1
ATOM 5734 C CA . LEU A 1 775 ? 26.048 2.744 17.482 1.00 79.50 775 LEU A CA 1
ATOM 5735 C C . LEU A 1 775 ? 27.385 2.232 16.942 1.00 79.50 775 LEU A C 1
ATOM 5737 O O . LEU A 1 775 ? 27.556 2.119 15.722 1.00 79.50 775 LEU A O 1
ATOM 5741 N N . PRO A 1 776 ? 28.347 1.944 17.836 1.00 75.69 776 PRO A N 1
ATOM 5742 C CA . PRO A 1 776 ? 29.665 1.469 17.434 1.00 75.69 776 PRO A CA 1
ATOM 5743 C C . PRO A 1 776 ? 29.598 0.143 16.669 1.00 75.69 776 PRO A C 1
ATOM 5745 O O . PRO A 1 776 ? 30.437 -0.088 15.814 1.00 75.69 776 PRO A O 1
ATOM 5748 N N . GLU A 1 777 ? 28.575 -0.686 16.879 1.00 79.00 777 GLU A N 1
ATOM 5749 C CA . GLU A 1 777 ? 28.407 -1.971 16.191 1.00 79.00 777 GLU A CA 1
ATOM 5750 C C . GLU A 1 777 ? 28.253 -1.808 14.672 1.00 79.00 777 GLU A C 1
ATOM 5752 O O . GLU A 1 777 ? 28.687 -2.662 13.900 1.00 79.00 777 GLU A O 1
ATOM 5757 N N . ILE A 1 778 ? 27.651 -0.700 14.226 1.00 77.12 778 ILE A N 1
ATOM 5758 C CA . ILE A 1 778 ? 27.547 -0.373 12.799 1.00 77.12 778 ILE A CA 1
ATOM 5759 C C . ILE A 1 778 ? 28.895 0.104 12.277 1.00 77.12 778 ILE A C 1
ATOM 5761 O O . ILE A 1 778 ? 29.330 -0.360 11.226 1.00 77.12 778 ILE A O 1
ATOM 5765 N N . ALA A 1 779 ? 29.555 0.994 13.019 1.00 76.38 779 ALA A N 1
ATOM 5766 C CA . ALA A 1 779 ? 30.867 1.511 12.655 1.00 76.38 779 ALA A CA 1
ATOM 5767 C C . ALA A 1 779 ? 31.883 0.368 12.505 1.00 76.38 779 ALA A C 1
ATOM 5769 O O . ALA A 1 779 ? 32.526 0.249 11.469 1.00 76.38 779 ALA A O 1
ATOM 5770 N N . GLU A 1 780 ? 31.944 -0.531 13.489 1.00 79.19 780 GLU A N 1
ATOM 5771 C CA . GLU A 1 780 ? 32.820 -1.704 13.502 1.00 79.19 780 GLU A CA 1
ATOM 5772 C C . GLU A 1 780 ? 32.529 -2.649 12.327 1.00 79.19 780 GLU A C 1
ATOM 5774 O O . GLU A 1 780 ? 33.450 -3.058 11.621 1.00 79.19 780 GLU A O 1
ATOM 5779 N N . ALA A 1 781 ? 31.257 -2.965 12.062 1.00 76.69 781 ALA A N 1
ATOM 5780 C CA . ALA A 1 781 ? 30.885 -3.861 10.967 1.00 76.69 781 ALA A CA 1
ATOM 5781 C C . ALA A 1 781 ? 31.125 -3.251 9.574 1.00 76.69 781 ALA A C 1
ATOM 5783 O O . ALA A 1 781 ? 31.396 -3.982 8.617 1.00 76.69 781 ALA A O 1
ATOM 5784 N N . VAL A 1 782 ? 31.015 -1.926 9.441 1.00 75.69 782 VAL A N 1
ATOM 5785 C CA . VAL A 1 782 ? 31.316 -1.200 8.199 1.00 75.69 782 VAL A CA 1
ATOM 5786 C C . VAL A 1 782 ? 32.828 -1.085 7.994 1.00 75.69 782 VAL A C 1
ATOM 5788 O O . VAL A 1 782 ? 33.304 -1.353 6.893 1.00 75.69 782 VAL A O 1
ATOM 5791 N N . GLU A 1 783 ? 33.596 -0.763 9.039 1.00 78.56 783 GLU A N 1
ATOM 5792 C CA . GLU A 1 783 ? 35.065 -0.731 8.993 1.00 78.56 783 GLU A CA 1
ATOM 5793 C C . GLU A 1 783 ? 35.665 -2.105 8.668 1.00 78.56 783 GLU A C 1
ATOM 5795 O O . GLU A 1 783 ? 36.641 -2.197 7.921 1.00 78.56 783 GLU A O 1
ATOM 5800 N N . ALA A 1 784 ? 35.062 -3.178 9.185 1.00 79.00 784 ALA A N 1
ATOM 5801 C CA . ALA A 1 784 ? 35.470 -4.553 8.916 1.00 79.00 784 ALA A CA 1
ATOM 5802 C C . ALA A 1 784 ? 34.998 -5.092 7.547 1.00 79.00 784 ALA A C 1
ATOM 5804 O O . ALA A 1 784 ? 35.361 -6.211 7.183 1.00 79.00 784 ALA A O 1
ATOM 5805 N N . ASP A 1 785 ? 34.208 -4.325 6.780 1.00 79.81 785 ASP A N 1
ATOM 5806 C CA . ASP A 1 785 ? 33.558 -4.766 5.533 1.00 79.81 785 ASP A CA 1
ATOM 5807 C C . ASP A 1 785 ? 32.728 -6.056 5.735 1.00 79.81 785 ASP A C 1
ATOM 5809 O O . ASP A 1 785 ? 32.672 -6.947 4.884 1.00 79.81 785 ASP A O 1
ATOM 5813 N N . GLU A 1 786 ? 32.100 -6.179 6.907 1.00 79.38 786 GLU A N 1
ATOM 5814 C CA . GLU A 1 786 ? 31.264 -7.315 7.301 1.00 79.38 786 GLU A CA 1
ATOM 5815 C C . GLU A 1 786 ? 29.772 -7.020 7.125 1.00 79.38 786 GLU A C 1
ATOM 5817 O O . GLU A 1 786 ? 29.001 -7.950 6.902 1.00 79.38 786 GLU A O 1
ATOM 5822 N N . ALA A 1 787 ? 29.342 -5.758 7.171 1.00 75.56 787 ALA A N 1
ATOM 5823 C CA . ALA A 1 787 ? 27.939 -5.380 7.003 1.00 75.56 787 ALA A CA 1
ATOM 5824 C C . ALA A 1 787 ? 27.411 -5.678 5.580 1.00 75.56 787 ALA A C 1
ATOM 5826 O O . ALA A 1 787 ? 27.954 -5.200 4.585 1.00 75.56 787 ALA A O 1
ATOM 5827 N N . ILE A 1 788 ? 26.312 -6.438 5.477 1.00 74.56 788 ILE A N 1
ATOM 5828 C CA . ILE A 1 788 ? 25.592 -6.704 4.217 1.00 74.56 788 ILE A CA 1
ATOM 5829 C C . ILE A 1 788 ? 24.308 -5.877 4.120 1.00 74.56 788 ILE A C 1
ATOM 5831 O O . ILE A 1 788 ? 24.054 -5.251 3.093 1.00 74.56 788 ILE A O 1
ATOM 5835 N N . ALA A 1 789 ? 23.445 -5.941 5.139 1.00 77.81 789 ALA A N 1
ATOM 5836 C CA . ALA A 1 789 ? 22.104 -5.359 5.075 1.00 77.81 789 ALA A CA 1
ATOM 5837 C C . ALA A 1 789 ? 21.514 -5.089 6.462 1.00 77.81 789 ALA A C 1
ATOM 5839 O O . ALA A 1 789 ? 21.883 -5.736 7.439 1.00 77.81 789 ALA A O 1
ATOM 5840 N N . LEU A 1 790 ? 20.523 -4.197 6.522 1.00 79.94 790 LEU A N 1
ATOM 5841 C CA . LEU A 1 790 ? 19.596 -4.102 7.647 1.00 79.94 790 LEU A CA 1
ATOM 5842 C C . LEU A 1 790 ? 18.325 -4.892 7.321 1.00 79.94 790 LEU A C 1
ATOM 5844 O O . LEU A 1 790 ? 17.699 -4.687 6.281 1.00 79.94 790 LEU A O 1
ATOM 5848 N N . LEU A 1 791 ? 17.942 -5.797 8.212 1.00 76.62 791 LEU A N 1
ATOM 5849 C CA . LEU A 1 791 ? 16.755 -6.635 8.115 1.00 76.62 791 LEU A CA 1
ATOM 5850 C C . LEU A 1 791 ? 15.709 -6.156 9.122 1.00 76.62 791 LEU A C 1
ATOM 5852 O O . LEU A 1 791 ? 16.036 -5.870 10.268 1.00 76.62 791 LEU A O 1
ATOM 5856 N N . GLY A 1 792 ? 14.444 -6.120 8.715 1.00 72.88 792 GLY A N 1
ATOM 5857 C CA . GLY A 1 792 ? 13.304 -5.896 9.605 1.00 72.88 792 GLY A CA 1
ATOM 5858 C C . GLY A 1 792 ? 12.323 -7.063 9.540 1.00 72.88 792 GLY A C 1
ATOM 5859 O O . GLY A 1 792 ? 12.314 -7.823 8.568 1.00 72.88 792 GLY A O 1
ATOM 5860 N N . SER A 1 793 ? 11.478 -7.209 10.560 1.00 59.84 793 SER A N 1
ATOM 5861 C CA . SER A 1 793 ? 10.425 -8.230 10.593 1.00 59.84 793 SER A CA 1
ATOM 5862 C C . SER A 1 793 ? 9.043 -7.621 10.341 1.00 59.84 793 SER A C 1
ATOM 5864 O O . SER A 1 793 ? 8.715 -6.544 10.828 1.00 59.84 793 SER A O 1
ATOM 5866 N N . ARG A 1 794 ? 8.199 -8.336 9.582 1.00 56.38 794 ARG A N 1
ATOM 5867 C CA . ARG A 1 794 ? 6.775 -7.987 9.396 1.00 56.38 794 ARG A CA 1
ATOM 5868 C C . ARG A 1 794 ? 5.881 -8.493 10.535 1.00 56.38 794 ARG A C 1
ATOM 5870 O O . ARG A 1 794 ? 4.721 -8.103 10.604 1.00 56.38 794 ARG A O 1
ATOM 5877 N N . ALA A 1 795 ? 6.398 -9.386 11.382 1.00 51.91 795 ALA A N 1
ATOM 5878 C CA . ALA A 1 795 ? 5.650 -10.062 12.443 1.00 51.91 795 ALA A CA 1
ATOM 5879 C C . ALA A 1 795 ? 5.997 -9.553 13.853 1.00 51.91 795 ALA A C 1
ATOM 5881 O O . ALA A 1 795 ? 5.211 -9.740 14.777 1.00 51.91 795 ALA A O 1
ATOM 5882 N N . ALA A 1 796 ? 7.159 -8.918 14.023 1.00 59.06 796 ALA A N 1
ATOM 5883 C CA . ALA A 1 796 ? 7.630 -8.384 15.296 1.00 59.06 796 ALA A CA 1
ATOM 5884 C C . ALA A 1 796 ? 8.452 -7.105 15.061 1.00 59.06 796 ALA A C 1
ATOM 5886 O O . ALA A 1 796 ? 9.093 -6.998 14.016 1.00 59.06 796 ALA A O 1
ATOM 5887 N N . PRO A 1 797 ? 8.449 -6.144 15.999 1.00 69.62 797 PRO A N 1
ATOM 5888 C CA . PRO A 1 797 ? 9.330 -4.988 15.913 1.00 69.62 797 PRO A CA 1
ATOM 5889 C C . PRO A 1 797 ? 10.795 -5.415 16.074 1.00 69.62 797 PRO A C 1
ATOM 5891 O O . PRO A 1 797 ? 11.102 -6.384 16.773 1.00 69.62 797 PRO A O 1
ATOM 5894 N N . GLY A 1 798 ? 11.686 -4.692 15.404 1.00 73.62 798 GLY A N 1
ATOM 5895 C CA . GLY A 1 798 ? 13.124 -4.878 15.493 1.00 73.62 798 GLY A CA 1
ATOM 5896 C C . GLY A 1 798 ? 13.834 -4.750 14.149 1.00 73.62 798 GLY A C 1
ATOM 5897 O O . GLY A 1 798 ? 13.329 -5.184 13.109 1.00 73.62 798 GLY A O 1
ATOM 5898 N N . ILE A 1 799 ? 15.037 -4.178 14.200 1.00 81.12 799 ILE A N 1
ATOM 5899 C CA . ILE A 1 799 ? 15.957 -4.065 13.065 1.00 81.12 799 ILE A CA 1
ATOM 5900 C C . ILE A 1 799 ? 17.253 -4.804 13.408 1.00 81.12 799 ILE A C 1
ATOM 5902 O O . ILE A 1 799 ? 17.792 -4.668 14.510 1.00 81.12 799 ILE A O 1
ATOM 5906 N N . TYR A 1 800 ? 17.741 -5.591 12.453 1.00 83.06 800 TYR A N 1
ATOM 5907 C CA . TYR A 1 800 ? 18.885 -6.481 12.594 1.00 83.06 800 TYR A CA 1
ATOM 5908 C C . TYR A 1 800 ? 19.947 -6.166 11.543 1.00 83.06 800 TYR A C 1
ATOM 5910 O O . TYR A 1 800 ? 19.624 -6.028 10.369 1.00 83.06 800 TYR A O 1
ATOM 5918 N N . LEU A 1 801 ? 21.214 -6.113 11.934 1.00 83.56 801 LEU A N 1
ATOM 5919 C CA . LEU A 1 801 ? 22.347 -6.045 11.020 1.00 83.56 801 LEU A CA 1
ATOM 5920 C C . LEU A 1 801 ? 22.731 -7.451 10.565 1.00 83.56 801 LEU A C 1
ATOM 5922 O O . LEU A 1 801 ? 23.084 -8.293 11.387 1.00 83.56 801 LEU A O 1
ATOM 5926 N N . LEU A 1 802 ? 22.652 -7.705 9.263 1.00 84.12 802 LEU A N 1
ATOM 5927 C CA . LEU A 1 802 ? 23.139 -8.924 8.630 1.00 84.12 802 LEU A CA 1
ATOM 5928 C C . LEU A 1 802 ? 24.618 -8.760 8.283 1.00 84.12 802 LEU A C 1
ATOM 5930 O O . LEU A 1 802 ? 24.964 -7.895 7.477 1.00 84.12 802 LEU A O 1
ATOM 5934 N N . ALA A 1 803 ? 25.460 -9.618 8.848 1.00 81.88 803 ALA A N 1
ATOM 5935 C CA . ALA A 1 803 ? 26.881 -9.690 8.547 1.00 81.88 803 ALA A CA 1
ATOM 5936 C C . ALA A 1 803 ? 27.189 -10.696 7.418 1.00 81.88 803 ALA A C 1
ATOM 5938 O O . ALA A 1 803 ? 26.380 -11.571 7.087 1.00 81.88 803 ALA A O 1
ATOM 5939 N N . ARG A 1 804 ? 28.388 -10.600 6.828 1.00 80.25 804 ARG A N 1
ATOM 5940 C CA . ARG A 1 804 ? 28.879 -11.461 5.735 1.00 80.25 804 ARG A CA 1
ATOM 5941 C C . ARG A 1 804 ? 28.996 -12.932 6.089 1.00 80.25 804 ARG A C 1
ATOM 5943 O O . ARG A 1 804 ? 28.937 -13.776 5.198 1.00 80.25 804 ARG A O 1
ATOM 5950 N N . ASP A 1 805 ? 29.117 -13.244 7.369 1.00 82.00 805 ASP A N 1
ATOM 5951 C CA . ASP A 1 805 ? 29.109 -14.613 7.874 1.00 82.00 805 ASP A CA 1
ATOM 5952 C C . ASP A 1 805 ? 27.693 -15.230 7.937 1.00 82.00 805 ASP A C 1
ATOM 5954 O O . ASP A 1 805 ? 27.539 -16.393 8.318 1.00 82.00 805 ASP A O 1
ATOM 5958 N N . GLY A 1 806 ? 26.662 -14.468 7.547 1.00 79.56 806 GLY A N 1
ATOM 5959 C CA . GLY A 1 806 ? 25.262 -14.880 7.537 1.00 79.56 806 GLY A CA 1
ATOM 5960 C C . GLY A 1 806 ? 24.558 -14.741 8.888 1.00 79.56 806 GLY A C 1
ATOM 5961 O O . GLY A 1 806 ? 23.418 -15.192 9.018 1.00 79.56 806 GLY A O 1
ATOM 5962 N N . ARG A 1 807 ? 25.198 -14.143 9.902 1.00 81.69 807 ARG A N 1
ATOM 5963 C CA . ARG A 1 807 ? 24.576 -13.886 11.206 1.00 81.69 807 ARG A CA 1
ATOM 5964 C C . ARG A 1 807 ? 23.852 -12.545 11.212 1.00 81.69 807 ARG A C 1
ATOM 5966 O O . ARG A 1 807 ? 24.331 -11.562 10.658 1.00 81.69 807 ARG A O 1
ATOM 5973 N N . ALA A 1 808 ? 22.696 -12.513 11.871 1.00 83.50 808 ALA A N 1
ATOM 5974 C CA . ALA A 1 808 ? 21.925 -11.297 12.089 1.00 83.50 808 ALA A CA 1
ATOM 5975 C C . ALA A 1 808 ? 22.022 -10.873 13.562 1.00 83.50 808 ALA A C 1
ATOM 5977 O O . ALA A 1 808 ? 21.626 -11.631 14.450 1.00 83.50 808 ALA A O 1
ATOM 5978 N N . GLN A 1 809 ? 22.530 -9.669 13.821 1.00 82.88 809 GLN A N 1
ATOM 5979 C CA . GLN A 1 809 ? 22.591 -9.064 15.151 1.00 82.88 809 GLN A CA 1
ATOM 5980 C C . GLN A 1 809 ? 21.455 -8.061 15.311 1.00 82.88 809 GLN A C 1
ATOM 5982 O O . GLN A 1 809 ? 21.305 -7.160 14.493 1.00 82.88 809 GLN A O 1
ATOM 5987 N N . GLN A 1 810 ? 20.655 -8.188 16.369 1.00 81.56 810 GLN A N 1
ATOM 5988 C CA . GLN A 1 810 ? 19.625 -7.194 16.657 1.00 81.56 810 GLN A CA 1
ATOM 5989 C C . GLN A 1 810 ? 20.276 -5.888 17.116 1.00 81.56 810 GLN A C 1
ATOM 5991 O O . GLN A 1 810 ? 21.010 -5.888 18.101 1.00 81.56 810 GLN A O 1
ATOM 5996 N N . LEU A 1 811 ? 19.988 -4.798 16.409 1.00 76.38 811 LEU A N 1
ATOM 5997 C CA . LEU A 1 811 ? 20.451 -3.455 16.763 1.00 76.38 811 LEU A CA 1
ATOM 5998 C C . LEU A 1 811 ? 19.349 -2.649 17.455 1.00 76.38 811 LEU A C 1
ATOM 6000 O O . LEU A 1 811 ? 19.615 -1.883 18.374 1.00 76.38 811 LEU A O 1
ATOM 6004 N N . TRP A 1 812 ? 18.098 -2.874 17.049 1.00 76.44 812 TRP A N 1
ATOM 6005 C CA . TRP A 1 812 ? 16.939 -2.153 17.562 1.00 76.44 812 TRP A CA 1
ATOM 6006 C C . TRP A 1 812 ? 15.796 -3.089 17.927 1.00 76.44 812 TRP A C 1
ATOM 6008 O O . TRP A 1 812 ? 15.576 -4.115 17.274 1.00 76.44 812 TRP A O 1
ATOM 6018 N N . GLN A 1 813 ? 15.054 -2.723 18.973 1.00 69.88 813 GLN A N 1
ATOM 6019 C CA . GLN A 1 813 ? 13.971 -3.537 19.527 1.00 69.88 813 GLN A CA 1
ATOM 6020 C C . GLN A 1 813 ? 12.576 -3.063 19.101 1.00 69.88 813 GLN A C 1
ATOM 6022 O O . GLN A 1 813 ? 11.678 -3.894 18.985 1.00 69.88 813 GLN A O 1
ATOM 6027 N N . TYR A 1 814 ? 12.375 -1.762 18.872 1.00 66.88 814 TYR A N 1
ATOM 6028 C CA . TYR A 1 814 ? 11.033 -1.174 18.736 1.00 66.88 814 TYR A CA 1
ATOM 6029 C C . TYR A 1 814 ? 10.756 -0.604 17.339 1.00 66.88 814 TYR A C 1
ATOM 6031 O O . TYR A 1 814 ? 9.604 -0.484 16.920 1.00 66.88 814 TYR A O 1
ATOM 6039 N N . GLU A 1 815 ? 11.808 -0.302 16.591 1.00 71.94 815 GLU A N 1
ATOM 6040 C CA . GLU A 1 815 ? 11.788 0.216 15.237 1.00 71.94 815 GLU A CA 1
ATOM 6041 C C . GLU A 1 815 ? 11.268 -0.846 14.263 1.00 71.94 815 GLU A C 1
ATOM 6043 O O . GLU A 1 815 ? 11.568 -2.035 14.370 1.00 71.94 815 GLU A O 1
ATOM 6048 N N . THR A 1 816 ? 10.454 -0.418 13.299 1.00 66.75 816 THR A N 1
ATOM 6049 C CA . THR A 1 816 ? 9.724 -1.340 12.401 1.00 66.75 816 THR A CA 1
ATOM 6050 C C . THR A 1 816 ? 10.144 -1.227 10.943 1.00 66.75 816 THR A C 1
ATOM 6052 O O . THR A 1 816 ? 9.840 -2.109 10.142 1.00 66.75 816 THR A O 1
ATOM 6055 N N . SER A 1 817 ? 10.860 -0.162 10.585 1.00 71.00 817 SER A N 1
ATOM 6056 C CA . SER A 1 817 ? 11.361 0.041 9.229 1.00 71.00 817 SER A CA 1
ATOM 6057 C C . SER A 1 817 ? 12.622 0.895 9.222 1.00 71.00 817 SER A C 1
ATOM 6059 O O . SER A 1 817 ? 12.697 1.877 9.964 1.00 71.00 817 SER A O 1
ATOM 6061 N N . ALA A 1 818 ? 13.539 0.564 8.316 1.00 76.62 818 ALA A N 1
ATOM 6062 C CA . ALA A 1 818 ? 14.677 1.383 7.925 1.00 76.62 818 ALA A CA 1
ATOM 6063 C C . ALA A 1 818 ? 14.527 1.759 6.444 1.00 76.62 818 ALA A C 1
ATOM 6065 O O . ALA A 1 818 ? 14.151 0.911 5.632 1.00 76.62 818 ALA A O 1
ATOM 6066 N N . ALA A 1 819 ? 14.814 3.007 6.087 1.00 74.94 819 ALA A N 1
ATOM 6067 C CA . ALA A 1 819 ? 14.831 3.463 4.701 1.00 74.94 819 ALA A CA 1
ATOM 6068 C C . ALA A 1 819 ? 16.063 4.331 4.455 1.00 74.94 819 ALA A C 1
ATOM 6070 O O . ALA A 1 819 ? 16.339 5.245 5.231 1.00 74.94 819 ALA A O 1
ATOM 6071 N N . TRP A 1 820 ? 16.793 4.056 3.375 1.00 71.50 820 TRP A N 1
ATOM 6072 C CA . TRP A 1 820 ? 17.904 4.906 2.952 1.00 71.50 820 TRP A CA 1
ATOM 6073 C C . TRP A 1 820 ? 17.409 6.310 2.641 1.00 71.50 820 TRP A C 1
ATOM 6075 O O . TRP A 1 820 ? 16.338 6.479 2.054 1.00 71.50 820 TRP A O 1
ATOM 6085 N N . LEU A 1 821 ? 18.187 7.310 3.053 1.00 68.56 821 LEU A N 1
ATOM 6086 C CA . LEU A 1 821 ? 17.817 8.702 2.854 1.00 68.56 821 LEU A CA 1
ATOM 6087 C C . LEU A 1 821 ? 17.786 9.057 1.363 1.00 68.56 821 LEU A C 1
ATOM 6089 O O . LEU A 1 821 ? 16.870 9.732 0.898 1.00 68.56 821 LEU A O 1
ATOM 6093 N N . ASN A 1 822 ? 18.779 8.568 0.622 1.00 62.66 822 ASN A N 1
ATOM 6094 C CA . ASN A 1 822 ? 18.881 8.643 -0.828 1.00 62.66 822 ASN A CA 1
ATOM 6095 C C . ASN A 1 822 ? 19.852 7.546 -1.328 1.00 62.66 822 ASN A C 1
ATOM 6097 O O . ASN A 1 822 ? 20.218 6.641 -0.580 1.00 62.66 822 ASN A O 1
ATOM 6101 N N . GLY A 1 823 ? 20.234 7.592 -2.608 1.00 53.22 823 GLY A N 1
ATOM 6102 C CA . GLY A 1 823 ? 21.160 6.618 -3.197 1.00 53.22 823 GLY A CA 1
ATOM 6103 C C . GLY A 1 823 ? 22.626 6.768 -2.767 1.00 53.22 823 GLY A C 1
ATOM 6104 O O . GLY A 1 823 ? 23.432 5.927 -3.156 1.00 53.22 823 GLY A O 1
ATOM 6105 N N . ASP A 1 824 ? 22.984 7.810 -2.004 1.00 56.16 824 ASP A N 1
ATOM 6106 C CA . ASP A 1 824 ? 24.313 7.956 -1.411 1.00 56.16 824 ASP A CA 1
ATOM 6107 C C . ASP A 1 824 ? 24.371 7.179 -0.084 1.00 56.16 824 ASP A C 1
ATOM 6109 O O . ASP A 1 824 ? 23.709 7.559 0.887 1.00 56.16 824 ASP A O 1
ATOM 6113 N N . PRO A 1 825 ? 25.179 6.108 0.007 1.00 51.78 825 PRO A N 1
ATOM 6114 C CA . PRO A 1 825 ? 25.314 5.348 1.243 1.00 51.78 825 PRO A CA 1
ATOM 6115 C C . PRO A 1 825 ? 25.835 6.204 2.411 1.00 51.78 825 PRO A C 1
ATOM 6117 O O . PRO A 1 825 ? 25.542 5.882 3.558 1.00 51.78 825 PRO A O 1
ATOM 6120 N N . ASN A 1 826 ? 26.543 7.313 2.162 1.00 57.75 826 ASN A N 1
ATOM 6121 C CA . ASN A 1 826 ? 27.043 8.205 3.216 1.00 57.75 826 ASN A CA 1
ATOM 6122 C C . ASN A 1 826 ? 25.985 9.181 3.754 1.00 57.75 826 ASN A C 1
ATOM 6124 O O . ASN A 1 826 ? 26.181 9.768 4.819 1.00 57.75 826 ASN A O 1
ATOM 6128 N N . ALA A 1 827 ? 24.852 9.338 3.063 1.00 62.16 827 ALA A N 1
ATOM 6129 C CA . ALA A 1 827 ? 23.739 10.163 3.530 1.00 62.16 827 ALA A CA 1
ATOM 6130 C C . ALA A 1 827 ? 22.973 9.515 4.700 1.00 62.16 827 ALA A C 1
ATOM 6132 O O . ALA A 1 827 ? 22.200 10.185 5.387 1.00 62.16 827 ALA A O 1
ATOM 6133 N N . GLY A 1 828 ? 23.211 8.225 4.955 1.00 73.56 828 GLY A N 1
ATOM 6134 C CA . GLY A 1 828 ? 22.610 7.479 6.052 1.00 73.56 828 GLY A CA 1
ATOM 6135 C C . GLY A 1 828 ? 21.182 7.009 5.774 1.00 73.56 828 GLY A C 1
ATOM 6136 O O . GLY A 1 828 ? 20.639 7.147 4.676 1.00 73.56 828 GLY A O 1
ATOM 6137 N N . PHE A 1 829 ? 20.559 6.426 6.790 1.00 79.81 829 PHE A N 1
ATOM 6138 C CA . PHE A 1 829 ? 19.218 5.856 6.738 1.00 79.81 829 PHE A CA 1
ATOM 6139 C C . PHE A 1 829 ? 18.356 6.363 7.896 1.00 79.81 829 PHE A C 1
ATOM 6141 O O . PHE A 1 829 ? 18.848 6.742 8.959 1.00 79.81 829 PHE A O 1
ATOM 6148 N N . VAL A 1 830 ? 17.045 6.386 7.674 1.00 85.31 830 VAL A N 1
ATOM 6149 C CA . VAL A 1 830 ? 16.036 6.784 8.654 1.00 85.31 830 VAL A CA 1
ATOM 6150 C C . VAL A 1 830 ? 15.342 5.545 9.201 1.00 85.31 830 VAL A C 1
ATOM 6152 O O . VAL A 1 830 ? 14.829 4.715 8.449 1.00 85.31 830 VAL A O 1
ATOM 6155 N N . LEU A 1 831 ? 15.284 5.458 10.521 1.00 82.69 831 LEU A N 1
ATOM 6156 C CA . LEU A 1 831 ? 14.571 4.450 11.284 1.00 82.69 831 LEU A CA 1
ATOM 6157 C C . LEU A 1 831 ? 13.284 5.045 11.831 1.00 82.69 831 LEU A C 1
ATOM 6159 O O . LEU A 1 831 ? 13.264 6.171 12.338 1.00 82.69 831 LEU A O 1
ATOM 6163 N N . ARG A 1 832 ? 12.201 4.276 11.730 1.00 74.88 832 ARG A N 1
ATOM 6164 C CA . ARG A 1 832 ? 10.877 4.719 12.169 1.00 74.88 832 ARG A CA 1
ATOM 6165 C C . ARG A 1 832 ? 10.284 3.777 13.205 1.00 74.88 832 ARG A C 1
ATOM 6167 O O . ARG A 1 832 ? 10.283 2.551 13.041 1.00 74.88 832 ARG A O 1
ATOM 6174 N N . GLU A 1 833 ? 9.705 4.386 14.232 1.00 69.38 833 GLU A N 1
ATOM 6175 C CA . GLU A 1 833 ? 8.940 3.703 15.266 1.00 69.38 833 GLU A CA 1
ATOM 6176 C C . GLU A 1 833 ? 7.436 3.666 14.926 1.00 69.38 833 GLU A C 1
ATOM 6178 O O . GLU A 1 833 ? 6.876 4.599 14.325 1.00 69.38 833 GLU A O 1
ATOM 6183 N N . PRO A 1 834 ? 6.735 2.586 15.308 1.00 62.16 834 PRO A N 1
ATOM 6184 C CA . PRO A 1 834 ? 5.310 2.457 15.069 1.00 62.16 834 PRO A CA 1
ATOM 6185 C C . PRO A 1 834 ? 4.516 3.420 15.968 1.00 62.16 834 PRO A C 1
ATOM 6187 O O . PRO A 1 834 ? 4.344 3.193 17.154 1.00 62.16 834 PRO A O 1
ATOM 6190 N N . GLN A 1 835 ? 3.888 4.424 15.357 1.00 60.81 835 GLN A N 1
ATOM 6191 C CA . GLN A 1 835 ? 3.112 5.502 16.003 1.00 60.81 835 GLN A CA 1
ATOM 6192 C C . GLN A 1 835 ? 2.118 5.058 17.111 1.00 60.81 835 GLN A C 1
ATOM 6194 O O . GLN A 1 835 ? 1.085 4.466 16.803 1.00 60.81 835 GLN A O 1
ATOM 6199 N N . ALA A 1 836 ? 2.363 5.388 18.381 1.00 57.56 836 ALA A N 1
ATOM 6200 C CA . ALA A 1 836 ? 1.417 5.146 19.480 1.00 57.56 836 ALA A CA 1
ATOM 6201 C C . ALA A 1 836 ? 0.538 6.392 19.731 1.00 57.56 836 ALA A C 1
ATOM 6203 O O . ALA A 1 836 ? 1.098 7.447 20.008 1.00 57.56 836 ALA A O 1
ATOM 6204 N N . PRO A 1 837 ? -0.807 6.316 19.642 1.00 59.09 837 PRO A N 1
ATOM 6205 C CA . PRO A 1 837 ? -1.671 7.488 19.819 1.00 59.09 837 PRO A CA 1
ATOM 6206 C C . PRO A 1 837 ? -1.464 8.192 21.170 1.00 59.09 837 PRO A C 1
ATOM 6208 O O . PRO A 1 837 ? -1.557 7.542 22.212 1.00 59.09 837 PRO A O 1
ATOM 6211 N N . GLY A 1 838 ? -1.215 9.508 21.153 1.00 62.66 838 GLY A N 1
ATOM 6212 C CA . GLY A 1 838 ? -1.018 10.318 22.361 1.00 62.66 838 GLY A CA 1
ATOM 6213 C C . GLY A 1 838 ? 0.275 10.015 23.128 1.00 62.66 838 GLY A C 1
ATOM 6214 O O . GLY A 1 838 ? 0.415 10.453 24.269 1.00 62.66 838 GLY A O 1
ATOM 6215 N N . GLY A 1 839 ? 1.191 9.250 22.527 1.00 74.50 839 GLY A N 1
ATOM 6216 C CA . GLY A 1 839 ? 2.502 8.916 23.075 1.00 74.50 839 GLY A CA 1
ATOM 6217 C C . GLY A 1 839 ? 3.623 9.805 22.532 1.00 74.50 839 GLY A C 1
ATOM 6218 O O . GLY A 1 839 ? 3.398 10.751 21.781 1.00 74.50 839 GLY A O 1
ATOM 6219 N N . ILE A 1 840 ? 4.861 9.490 22.910 1.00 80.50 840 ILE A N 1
ATOM 6220 C CA . ILE A 1 840 ? 6.042 10.151 22.344 1.00 80.50 840 ILE A CA 1
ATOM 6221 C C . ILE A 1 840 ? 6.268 9.615 20.929 1.00 80.50 840 ILE A C 1
ATOM 6223 O O . ILE A 1 840 ? 6.264 8.404 20.710 1.00 80.50 840 ILE A O 1
ATOM 6227 N N . HIS A 1 841 ? 6.495 10.520 19.981 1.00 84.06 841 HIS A N 1
ATOM 6228 C CA . HIS A 1 841 ? 6.799 10.174 18.600 1.00 84.06 841 HIS A CA 1
ATOM 6229 C C . HIS A 1 841 ? 8.226 10.574 18.249 1.00 84.06 841 HIS A C 1
ATOM 6231 O O . HIS A 1 841 ? 8.621 11.728 18.426 1.00 84.06 841 HIS A O 1
ATOM 6237 N N . THR A 1 842 ? 8.981 9.617 17.717 1.00 85.31 842 THR A N 1
ATOM 6238 C CA . THR A 1 842 ? 10.384 9.787 17.343 1.00 85.31 842 THR A CA 1
ATOM 6239 C C . THR A 1 842 ? 10.652 9.257 15.935 1.00 85.31 842 THR A C 1
ATOM 6241 O O . THR A 1 842 ? 9.913 8.430 15.387 1.00 85.31 842 THR A O 1
ATOM 6244 N N . PHE A 1 843 ? 11.738 9.736 15.342 1.00 89.00 843 PHE A N 1
ATOM 6245 C CA . PHE A 1 843 ? 12.446 9.024 14.286 1.00 89.00 843 PHE A CA 1
ATOM 6246 C C . PHE A 1 843 ? 13.946 9.193 14.498 1.00 89.00 843 PHE A C 1
ATOM 6248 O O . PHE A 1 843 ? 14.393 10.200 15.049 1.00 89.00 843 PHE A O 1
ATOM 6255 N N . SER A 1 844 ? 14.721 8.217 14.045 1.00 87.12 844 SER A N 1
ATOM 6256 C CA . SER A 1 844 ? 16.176 8.250 14.165 1.00 87.12 844 SER A CA 1
ATOM 6257 C C . SER A 1 844 ? 16.788 8.312 12.778 1.00 87.12 844 SER A C 1
ATOM 6259 O O . SER A 1 844 ? 16.341 7.617 11.871 1.00 87.12 844 SER A O 1
ATOM 6261 N N . TRP A 1 845 ? 17.803 9.139 12.597 1.00 87.38 845 TRP A N 1
ATOM 6262 C CA . TRP A 1 845 ? 18.634 9.152 11.403 1.00 87.38 845 TRP A CA 1
ATOM 6263 C C . TRP A 1 845 ? 20.042 8.721 11.783 1.00 87.38 845 TRP A C 1
ATOM 6265 O O . TRP A 1 845 ? 20.584 9.208 12.774 1.00 87.38 845 TRP A O 1
ATOM 6275 N N . MET A 1 846 ? 20.616 7.805 11.011 1.00 82.50 846 MET A N 1
ATOM 6276 C CA . MET A 1 846 ? 21.908 7.203 11.305 1.00 82.50 846 MET A CA 1
ATOM 6277 C C . MET A 1 846 ? 22.770 7.093 10.057 1.00 82.50 846 MET A C 1
ATOM 6279 O O . MET A 1 846 ? 22.282 6.753 8.982 1.00 82.50 846 MET A O 1
ATOM 6283 N N . ARG A 1 847 ? 24.060 7.372 10.214 1.00 76.81 847 ARG A N 1
ATOM 6284 C CA . ARG A 1 847 ? 25.091 7.236 9.188 1.00 76.81 847 ARG A CA 1
ATOM 6285 C C . ARG A 1 847 ? 25.817 5.899 9.334 1.00 76.81 847 ARG A C 1
ATOM 6287 O O . ARG A 1 847 ? 25.735 5.227 10.360 1.00 76.81 847 ARG A O 1
ATOM 6294 N N . ASN A 1 848 ? 26.561 5.523 8.297 1.00 74.75 848 ASN A N 1
ATOM 6295 C CA . ASN A 1 848 ? 27.313 4.264 8.275 1.00 74.75 848 ASN A CA 1
ATOM 6296 C C . ASN A 1 848 ? 28.527 4.257 9.219 1.00 74.75 848 ASN A C 1
ATOM 6298 O O . ASN A 1 848 ? 29.064 3.194 9.494 1.00 74.75 848 ASN A O 1
ATOM 6302 N N . ASP A 1 849 ? 28.943 5.417 9.732 1.00 70.44 849 ASP A N 1
ATOM 6303 C CA . ASP A 1 849 ? 29.972 5.543 10.774 1.00 70.44 849 ASP A CA 1
ATOM 6304 C C . ASP A 1 849 ? 29.413 5.323 12.195 1.00 70.44 849 ASP A C 1
ATOM 6306 O O . ASP A 1 849 ? 30.095 5.579 13.184 1.00 70.44 849 ASP A O 1
ATOM 6310 N N . GLY A 1 850 ? 28.151 4.889 12.309 1.00 71.56 850 GLY A N 1
ATOM 6311 C CA . GLY A 1 850 ? 27.474 4.651 13.580 1.00 71.56 850 GLY A CA 1
ATOM 6312 C C . GLY A 1 850 ? 26.986 5.919 14.284 1.00 71.56 850 GLY A C 1
ATOM 6313 O O . GLY A 1 850 ? 26.318 5.808 15.310 1.00 71.56 850 GLY A O 1
ATOM 6314 N N . SER A 1 851 ? 27.259 7.117 13.760 1.00 79.38 851 SER A N 1
ATOM 6315 C CA . SER A 1 851 ? 26.761 8.374 14.326 1.00 79.38 851 SER A CA 1
ATOM 6316 C C . SER A 1 851 ? 25.358 8.717 13.811 1.00 79.38 851 SER A C 1
ATOM 6318 O O . SER A 1 851 ? 24.984 8.396 12.680 1.00 79.38 851 SER A O 1
ATOM 6320 N N . GLY A 1 852 ? 24.539 9.373 14.634 1.00 82.56 852 GLY A N 1
ATOM 6321 C CA . GLY A 1 852 ? 23.174 9.726 14.254 1.00 82.56 852 GLY A CA 1
ATOM 6322 C C . GLY A 1 852 ? 22.490 10.730 15.177 1.00 82.56 852 GLY A C 1
ATOM 6323 O O . GLY A 1 852 ? 23.040 11.153 16.192 1.00 82.56 852 GLY A O 1
ATOM 6324 N N . LEU A 1 853 ? 21.257 11.096 14.826 1.00 85.75 853 LEU A N 1
ATOM 6325 C CA . LEU A 1 853 ? 20.363 11.906 15.658 1.00 85.75 853 LEU A CA 1
ATOM 6326 C C . LEU A 1 853 ? 19.020 11.207 15.815 1.00 85.75 853 LEU A C 1
ATOM 6328 O O . LEU A 1 853 ? 18.450 10.716 14.841 1.00 85.75 853 LEU A O 1
ATOM 6332 N N . GLN A 1 854 ? 18.476 11.240 17.025 1.00 86.62 854 GLN A N 1
ATOM 6333 C CA . GLN A 1 854 ? 17.068 10.973 17.271 1.00 86.62 854 GLN A CA 1
ATOM 6334 C C . GLN A 1 854 ? 16.319 12.298 17.341 1.00 86.62 854 GLN A C 1
ATOM 6336 O O . GLN A 1 854 ? 16.655 13.165 18.149 1.00 86.62 854 GLN A O 1
ATOM 6341 N N . PHE A 1 855 ? 15.282 12.436 16.528 1.00 89.44 855 PHE A N 1
ATOM 6342 C CA . PHE A 1 855 ? 14.369 13.567 16.556 1.00 89.44 855 PHE A CA 1
ATOM 6343 C C . PHE A 1 855 ? 13.101 13.165 17.297 1.00 89.44 855 PHE A C 1
ATOM 6345 O O . PHE A 1 855 ? 12.481 12.148 16.988 1.00 89.44 855 PHE A O 1
ATOM 6352 N N . VAL A 1 856 ? 12.719 13.983 18.270 1.00 88.06 856 VAL A N 1
ATOM 6353 C CA . VAL A 1 856 ? 11.497 13.854 19.057 1.00 88.06 856 VAL A CA 1
ATOM 6354 C C . VAL A 1 856 ? 10.534 14.945 18.597 1.00 88.06 856 VAL A C 1
ATOM 6356 O O . VAL A 1 856 ? 10.889 16.131 18.549 1.00 88.06 856 VAL A O 1
ATOM 6359 N N . ALA A 1 857 ? 9.317 14.544 18.235 1.00 88.81 857 ALA A N 1
ATOM 6360 C CA . ALA A 1 857 ? 8.253 15.476 17.886 1.00 88.81 857 ALA A CA 1
ATOM 6361 C C . ALA A 1 857 ? 7.946 16.415 19.061 1.00 88.81 857 ALA A C 1
ATOM 6363 O O . ALA A 1 857 ? 8.228 16.104 20.222 1.00 88.81 857 ALA A O 1
ATOM 6364 N N . GLN A 1 858 ? 7.335 17.567 18.781 1.00 89.25 858 GLN A N 1
ATOM 6365 C CA . GLN A 1 858 ? 6.813 18.396 19.867 1.00 89.25 858 GLN A CA 1
ATOM 6366 C C . GLN A 1 858 ? 5.789 17.605 20.706 1.00 89.25 858 GLN A C 1
ATOM 6368 O O . GLN A 1 858 ? 5.108 16.726 20.167 1.00 89.25 858 GLN A O 1
ATOM 6373 N N . PRO A 1 859 ? 5.636 17.914 22.011 1.00 87.44 859 PRO A N 1
ATOM 6374 C CA . PRO A 1 859 ? 4.607 17.286 22.829 1.00 87.44 859 PRO A CA 1
ATOM 6375 C C . PRO A 1 859 ? 3.241 17.347 22.148 1.00 87.44 859 PRO A C 1
ATOM 6377 O O . PRO A 1 859 ? 2.879 18.375 21.570 1.00 87.44 859 PRO A O 1
ATOM 6380 N N . TYR A 1 860 ? 2.488 16.252 22.250 1.00 88.25 860 TYR A N 1
ATOM 6381 C CA . TYR A 1 860 ? 1.151 16.120 21.663 1.00 88.25 860 TYR A CA 1
ATOM 6382 C C . TYR A 1 860 ? 1.123 16.200 20.130 1.00 88.25 860 TYR A C 1
ATOM 6384 O O . TYR A 1 860 ? 0.110 16.605 19.555 1.00 88.25 860 TYR A O 1
ATOM 6392 N N . ARG A 1 861 ? 2.226 15.855 19.455 1.00 87.88 861 ARG A N 1
ATOM 6393 C CA . ARG A 1 861 ? 2.268 15.741 17.997 1.00 87.88 861 ARG A CA 1
ATOM 6394 C C . ARG A 1 861 ? 2.785 14.391 17.540 1.00 87.88 861 ARG A C 1
ATOM 6396 O O . ARG A 1 861 ? 3.729 13.844 18.101 1.00 87.88 861 ARG A O 1
ATOM 6403 N N . ALA A 1 862 ? 2.228 13.941 16.425 1.00 87.75 862 ALA A N 1
ATOM 6404 C CA . ALA A 1 862 ? 2.678 12.772 15.695 1.00 87.75 862 ALA A CA 1
ATOM 6405 C C . ALA A 1 862 ? 3.450 13.159 14.428 1.00 87.75 862 ALA A C 1
ATOM 6407 O O . ALA A 1 862 ? 3.173 14.186 13.805 1.00 87.75 862 ALA A O 1
ATOM 6408 N N . ILE A 1 863 ? 4.381 12.298 14.012 1.00 88.94 863 ILE A N 1
ATOM 6409 C CA . ILE A 1 863 ? 5.161 12.474 12.779 1.00 88.94 863 ILE A CA 1
ATOM 6410 C C . ILE A 1 863 ? 4.395 11.865 11.592 1.00 88.94 863 ILE A C 1
ATOM 6412 O O . ILE A 1 863 ? 3.829 10.768 11.683 1.00 88.94 863 ILE A O 1
ATOM 6416 N N . ARG A 1 864 ? 4.368 12.575 10.460 1.00 88.12 864 ARG A N 1
ATOM 6417 C CA . ARG A 1 864 ? 3.683 12.189 9.214 1.00 88.12 864 ARG A CA 1
ATOM 6418 C C . ARG A 1 864 ? 4.637 12.232 8.023 1.00 88.12 864 ARG A C 1
ATOM 6420 O O . ARG A 1 864 ? 4.609 13.143 7.201 1.00 88.12 864 ARG A O 1
ATOM 6427 N N . GLY A 1 865 ? 5.467 11.200 7.929 1.00 86.06 865 GLY A N 1
ATOM 6428 C CA . GLY A 1 865 ? 6.459 11.063 6.867 1.00 86.06 865 GLY A CA 1
ATOM 6429 C C . GLY A 1 865 ? 7.759 11.810 7.170 1.00 86.06 865 GLY A C 1
ATOM 6430 O O . GLY A 1 865 ? 7.774 12.825 7.865 1.00 86.06 865 GLY A O 1
ATOM 6431 N N . VAL A 1 866 ? 8.854 11.254 6.654 1.00 88.62 866 VAL A N 1
ATOM 6432 C CA . VAL A 1 866 ? 10.212 11.799 6.750 1.00 88.62 866 VAL A CA 1
ATOM 6433 C C . VAL A 1 866 ? 10.866 11.613 5.388 1.00 88.62 866 VAL A C 1
ATOM 6435 O O . VAL A 1 866 ? 10.862 10.494 4.872 1.00 88.62 866 VAL A O 1
ATOM 6438 N N . ALA A 1 867 ? 11.420 12.673 4.815 1.00 83.38 867 ALA A N 1
ATOM 6439 C CA . ALA A 1 867 ? 12.091 12.639 3.522 1.00 83.38 867 ALA A CA 1
ATOM 6440 C C . ALA A 1 867 ? 13.453 13.331 3.605 1.00 83.38 867 ALA A C 1
ATOM 6442 O O . ALA A 1 867 ? 13.604 14.336 4.297 1.00 83.38 867 ALA A O 1
ATOM 6443 N N . GLY A 1 868 ? 14.435 12.787 2.893 1.00 77.38 868 GLY A N 1
ATOM 6444 C CA . GLY A 1 868 ? 15.717 13.445 2.688 1.00 77.38 868 GLY A CA 1
ATOM 6445 C C . GLY A 1 868 ? 15.689 14.372 1.489 1.00 77.38 868 GLY A C 1
ATOM 6446 O O . GLY A 1 868 ? 15.026 14.072 0.497 1.00 77.38 868 GLY A O 1
ATOM 6447 N N . ASP A 1 869 ? 16.431 15.470 1.563 1.00 68.69 869 ASP A N 1
ATOM 6448 C CA . ASP A 1 869 ? 16.758 16.268 0.388 1.00 68.69 869 ASP A CA 1
ATOM 6449 C C . ASP A 1 869 ? 18.098 15.849 -0.244 1.00 68.69 869 ASP A C 1
ATOM 6451 O O . ASP A 1 869 ? 18.860 15.035 0.286 1.00 68.69 869 ASP A O 1
ATOM 6455 N N . ALA A 1 870 ? 18.384 16.415 -1.417 1.00 57.59 870 ALA A N 1
ATOM 6456 C CA . ALA A 1 870 ? 19.615 16.156 -2.163 1.00 57.59 870 ALA A CA 1
ATOM 6457 C C . ALA A 1 870 ? 20.894 16.637 -1.445 1.00 57.59 870 ALA A C 1
ATOM 6459 O O . ALA A 1 870 ? 21.992 16.294 -1.871 1.00 57.59 870 ALA A O 1
ATOM 6460 N N . TYR A 1 871 ? 20.769 17.418 -0.369 1.00 60.56 871 TYR A N 1
ATOM 6461 C CA . TYR A 1 871 ? 21.874 17.997 0.394 1.00 60.56 871 TYR A CA 1
ATOM 6462 C C . TYR A 1 871 ? 22.089 17.293 1.747 1.00 60.56 871 TYR A C 1
ATOM 6464 O O . TYR A 1 871 ? 22.863 17.771 2.576 1.00 60.56 871 TYR A O 1
ATOM 6472 N N . GLY A 1 872 ? 21.416 16.158 1.983 1.00 64.31 872 GLY A N 1
ATOM 6473 C CA . GLY A 1 872 ? 21.490 15.403 3.239 1.00 64.31 872 GLY A CA 1
ATOM 6474 C C . GLY A 1 872 ? 20.658 16.002 4.377 1.00 64.31 872 GLY A C 1
ATOM 6475 O O . GLY A 1 872 ? 20.781 15.561 5.520 1.00 64.31 872 GLY A O 1
ATOM 6476 N N . GLY A 1 873 ? 19.825 17.004 4.089 1.00 75.38 873 GLY A N 1
ATOM 6477 C CA . GLY A 1 873 ? 18.861 17.554 5.031 1.00 75.38 873 GLY A CA 1
ATOM 6478 C C . GLY A 1 873 ? 17.641 16.662 5.202 1.00 75.38 873 GLY A C 1
ATOM 6479 O O . GLY A 1 873 ? 17.250 15.921 4.300 1.00 75.38 873 GLY A O 1
ATOM 6480 N N . LEU A 1 874 ? 17.044 16.728 6.392 1.00 86.50 874 LEU A N 1
ATOM 6481 C CA . LEU A 1 874 ? 15.882 15.920 6.764 1.00 86.50 874 LEU A CA 1
ATOM 6482 C C . LEU A 1 874 ? 14.647 16.803 6.839 1.00 86.50 874 LEU A C 1
ATOM 6484 O O . LEU A 1 874 ? 14.667 17.853 7.474 1.00 86.50 874 LEU A O 1
ATOM 6488 N N . TRP A 1 875 ? 13.558 16.345 6.243 1.00 89.62 875 TRP A N 1
ATOM 6489 C CA . TRP A 1 875 ? 12.263 17.008 6.261 1.00 89.62 875 TRP A CA 1
ATOM 6490 C C . TRP A 1 875 ? 11.231 16.082 6.879 1.00 89.62 875 TRP A C 1
ATOM 6492 O O . TRP A 1 875 ? 11.236 14.883 6.605 1.00 89.62 875 TRP A O 1
ATOM 6502 N N . TRP A 1 876 ? 10.333 16.620 7.698 1.00 92.25 876 TRP A N 1
ATOM 6503 C CA . TRP A 1 876 ? 9.233 15.848 8.274 1.00 92.25 876 TRP A CA 1
ATOM 6504 C C . TRP A 1 876 ? 8.031 16.729 8.574 1.00 92.25 876 TRP A C 1
ATOM 6506 O O . TRP A 1 876 ? 8.152 17.946 8.731 1.00 92.25 876 TRP A O 1
ATOM 6516 N N . ILE A 1 877 ? 6.861 16.100 8.658 1.00 92.44 877 ILE A N 1
ATOM 6517 C CA . ILE A 1 877 ? 5.627 16.773 9.059 1.00 92.44 877 ILE A CA 1
ATOM 6518 C C . ILE A 1 877 ? 5.255 16.362 10.480 1.00 92.44 877 ILE A C 1
ATOM 6520 O O . ILE A 1 877 ? 5.310 15.182 10.818 1.00 92.44 877 ILE A O 1
ATOM 6524 N N . GLU A 1 878 ? 4.840 17.329 11.296 1.00 91.75 878 GLU A N 1
ATOM 6525 C CA . GLU A 1 878 ? 4.246 17.108 12.615 1.00 91.75 878 GLU A CA 1
ATOM 6526 C C . GLU A 1 878 ? 2.771 17.550 12.622 1.00 91.75 878 GLU A C 1
ATOM 6528 O O . GLU A 1 878 ? 2.437 18.661 12.198 1.00 91.75 878 GLU A O 1
ATOM 6533 N N . THR A 1 879 ? 1.879 16.697 13.134 1.00 89.75 879 THR A N 1
ATOM 6534 C CA . THR A 1 879 ? 0.433 16.963 13.264 1.00 89.75 879 THR A CA 1
ATOM 6535 C C . THR A 1 879 ? -0.015 16.845 14.725 1.00 89.75 879 THR A C 1
ATOM 6537 O O . THR A 1 879 ? 0.383 15.872 15.363 1.00 89.75 879 THR A O 1
ATOM 6540 N N . PRO A 1 880 ? -0.833 17.770 15.264 1.00 87.38 880 PRO A N 1
ATOM 6541 C CA . PRO A 1 880 ? -1.420 17.684 16.601 1.00 87.38 880 PRO A CA 1
ATOM 6542 C C . PRO A 1 880 ? -2.234 16.410 16.834 1.00 87.38 880 PRO A C 1
ATOM 6544 O O . PRO A 1 880 ? -3.035 16.018 15.989 1.00 87.38 880 PRO A O 1
ATOM 6547 N N . ASP A 1 881 ? -2.123 15.852 18.035 1.00 81.50 881 ASP A N 1
ATOM 6548 C CA . ASP A 1 881 ? -3.011 14.819 18.576 1.00 81.50 881 ASP A CA 1
ATOM 6549 C C . ASP A 1 881 ? -4.234 15.460 19.268 1.00 81.50 881 ASP A C 1
ATOM 6551 O O . ASP A 1 881 ? -4.594 15.137 20.400 1.00 81.50 881 ASP A O 1
ATOM 6555 N N . ALA A 1 882 ? -4.868 16.420 18.591 1.00 77.50 882 ALA A N 1
ATOM 6556 C CA . ALA A 1 882 ? -6.063 17.127 19.051 1.00 77.50 882 ALA A CA 1
ATOM 6557 C C . ALA A 1 882 ? -6.984 17.447 17.869 1.00 77.50 882 ALA A C 1
ATOM 6559 O O . ALA A 1 882 ? -6.573 17.374 16.711 1.00 77.50 882 ALA A O 1
ATOM 6560 N N . THR A 1 883 ? -8.236 17.821 18.141 1.00 77.38 883 THR A N 1
ATOM 6561 C CA . THR A 1 883 ? -9.220 18.155 17.097 1.00 77.38 883 THR A CA 1
ATOM 6562 C C . THR A 1 883 ? -8.977 19.555 16.519 1.00 77.38 883 THR A C 1
ATOM 6564 O O . THR A 1 883 ? -9.823 20.441 16.638 1.00 77.38 883 THR A O 1
ATOM 6567 N N . ILE A 1 884 ? -7.800 19.773 15.935 1.00 80.00 884 ILE A N 1
ATOM 6568 C CA . ILE A 1 884 ? -7.386 21.021 15.293 1.00 80.00 884 ILE A CA 1
ATOM 6569 C C . ILE A 1 884 ? -6.735 20.707 13.942 1.00 80.00 884 ILE A C 1
ATOM 6571 O O . ILE A 1 884 ? -5.832 19.877 13.852 1.00 80.00 884 ILE A O 1
ATOM 6575 N N . ASP A 1 885 ? -7.204 21.371 12.885 1.00 83.00 885 ASP A N 1
ATOM 6576 C CA . ASP A 1 885 ? -6.664 21.205 11.534 1.00 83.00 885 ASP A CA 1
ATOM 6577 C C . ASP A 1 885 ? -5.450 22.116 11.327 1.00 83.00 885 ASP A C 1
ATOM 6579 O O . ASP A 1 885 ? -5.536 23.216 10.780 1.00 83.00 885 ASP A O 1
ATOM 6583 N N . LEU A 1 886 ? -4.311 21.666 11.845 1.00 84.50 886 LEU A N 1
ATOM 6584 C CA . LEU A 1 886 ? -3.038 22.362 11.753 1.00 84.50 886 LEU A CA 1
ATOM 6585 C C . LEU A 1 886 ? -1.920 21.341 11.564 1.00 84.50 886 LEU A C 1
ATOM 6587 O O . LEU A 1 886 ? -1.909 20.301 12.209 1.00 84.50 886 LEU A O 1
ATOM 6591 N N . TRP A 1 887 ? -0.941 21.639 10.727 1.00 89.31 887 TRP A N 1
ATOM 6592 C CA . TRP A 1 887 ? 0.240 20.809 10.530 1.00 89.31 887 TRP A CA 1
ATOM 6593 C C . TRP A 1 887 ? 1.472 21.684 10.334 1.00 89.31 887 TRP A C 1
ATOM 6595 O O . TRP A 1 887 ? 1.373 22.858 9.972 1.00 89.31 887 TRP A O 1
ATOM 6605 N N . GLN A 1 888 ? 2.640 21.114 10.612 1.00 90.06 888 GLN A N 1
ATOM 6606 C CA . GLN A 1 888 ? 3.923 21.805 10.564 1.00 90.06 888 GLN A CA 1
ATOM 6607 C C . GLN A 1 888 ? 4.927 21.011 9.737 1.00 90.06 888 GLN A C 1
ATOM 6609 O O . GLN A 1 888 ? 5.097 19.821 9.977 1.00 90.06 888 GLN A O 1
ATOM 6614 N N . LEU A 1 889 ? 5.603 21.666 8.797 1.00 90.88 889 LEU A N 1
ATOM 6615 C CA . LEU A 1 889 ? 6.729 21.115 8.047 1.00 90.88 889 LEU A CA 1
ATOM 6616 C C . LEU A 1 889 ? 8.032 21.625 8.650 1.00 90.88 889 LEU A C 1
ATOM 6618 O O . LEU A 1 889 ? 8.285 22.832 8.673 1.00 90.88 889 LEU A O 1
ATOM 6622 N N . TRP A 1 890 ? 8.868 20.698 9.085 1.00 90.44 890 TRP A N 1
ATOM 6623 C CA . TRP A 1 890 ? 10.161 20.962 9.695 1.00 90.44 890 TRP A CA 1
ATOM 6624 C C . TRP A 1 890 ? 11.297 20.554 8.765 1.00 90.44 890 TRP A C 1
ATOM 6626 O O . TRP A 1 890 ? 11.152 19.634 7.957 1.00 90.44 890 TRP A O 1
ATOM 6636 N N . HIS A 1 891 ? 12.426 21.248 8.894 1.00 88.62 891 HIS A N 1
ATOM 6637 C CA . HIS A 1 891 ? 13.654 20.974 8.158 1.00 88.62 891 HIS A CA 1
ATOM 6638 C C . HIS A 1 891 ? 14.847 20.993 9.105 1.00 88.62 891 HIS A C 1
ATOM 6640 O O . HIS A 1 891 ? 15.041 21.954 9.849 1.00 88.62 891 HIS A O 1
ATOM 6646 N N . TYR A 1 892 ? 15.638 19.929 9.061 1.00 86.38 892 TYR A N 1
ATOM 6647 C CA . TYR A 1 892 ? 16.972 19.878 9.628 1.00 86.38 892 TYR A CA 1
ATOM 6648 C C . TYR A 1 892 ? 17.987 20.166 8.525 1.00 86.38 892 TYR A C 1
ATOM 6650 O O . TYR A 1 892 ? 18.114 19.389 7.576 1.00 86.38 892 TYR A O 1
ATOM 6658 N N . ASP A 1 893 ? 18.710 21.271 8.682 1.00 79.25 893 ASP A N 1
ATOM 6659 C CA . ASP A 1 893 ? 19.836 21.630 7.832 1.00 79.25 893 ASP A CA 1
ATOM 6660 C C . ASP A 1 893 ? 21.138 21.112 8.466 1.00 79.25 893 ASP A C 1
ATOM 6662 O O . ASP A 1 893 ? 21.548 21.595 9.533 1.00 79.25 893 ASP A O 1
ATOM 6666 N N . PRO A 1 894 ? 21.810 20.143 7.825 1.00 70.69 894 PRO A N 1
ATOM 6667 C CA . PRO A 1 894 ? 23.010 19.539 8.365 1.00 70.69 894 PRO A CA 1
ATOM 6668 C C . PRO A 1 894 ? 24.203 20.508 8.287 1.00 70.69 894 PRO A C 1
ATOM 6670 O O . PRO A 1 894 ? 25.111 20.400 9.106 1.00 70.69 894 PRO A O 1
ATOM 6673 N N . ALA A 1 895 ? 24.199 21.500 7.384 1.00 65.38 895 ALA A N 1
ATOM 6674 C CA . ALA A 1 895 ? 25.285 22.475 7.251 1.00 65.38 895 ALA A CA 1
ATOM 6675 C C . ALA A 1 895 ? 25.313 23.475 8.414 1.00 65.38 895 ALA A C 1
ATOM 6677 O O . ALA A 1 895 ? 26.381 23.857 8.894 1.00 65.38 895 ALA A O 1
ATOM 6678 N N . THR A 1 896 ? 24.136 23.892 8.880 1.00 71.44 896 THR A N 1
ATOM 6679 C CA . THR A 1 896 ? 24.004 24.839 9.996 1.00 71.44 896 THR A CA 1
ATOM 6680 C C . THR A 1 896 ? 23.720 24.161 11.335 1.00 71.44 896 THR A C 1
ATOM 6682 O O . THR A 1 896 ? 23.762 24.835 12.362 1.00 71.44 896 THR A O 1
ATOM 6685 N N . ALA A 1 897 ? 23.467 22.845 11.338 1.00 73.81 897 ALA A N 1
ATOM 6686 C CA . ALA A 1 897 ? 22.963 22.091 12.483 1.00 73.81 897 ALA A CA 1
ATOM 6687 C C . ALA A 1 897 ? 21.748 22.793 13.113 1.00 73.81 897 ALA A C 1
ATOM 6689 O O . ALA A 1 897 ? 21.726 23.108 14.303 1.00 73.81 897 ALA A O 1
ATOM 6690 N N . ARG A 1 898 ? 20.733 23.087 12.296 1.00 79.38 898 ARG A N 1
ATOM 6691 C CA . ARG A 1 898 ? 19.520 23.784 12.744 1.00 79.38 898 ARG A CA 1
ATOM 6692 C C . ARG A 1 898 ? 18.268 23.023 12.374 1.00 79.38 898 ARG A C 1
ATOM 6694 O O . ARG A 1 898 ? 18.157 22.522 11.261 1.00 79.38 898 ARG A O 1
ATOM 6701 N N . VAL A 1 899 ? 17.322 22.986 13.309 1.00 84.06 899 VAL A N 1
ATOM 6702 C CA . VAL A 1 899 ? 15.955 22.512 13.075 1.00 84.06 899 VAL A CA 1
ATOM 6703 C C . VAL A 1 899 ? 15.040 23.727 12.996 1.00 84.06 899 VAL A C 1
ATOM 6705 O O . VAL A 1 899 ? 14.792 24.396 14.002 1.00 84.06 899 VAL A O 1
ATOM 6708 N N . ALA A 1 900 ? 14.541 24.002 11.794 1.00 84.19 900 ALA A N 1
ATOM 6709 C CA . ALA A 1 900 ? 13.710 25.161 11.493 1.00 84.19 900 ALA A CA 1
ATOM 6710 C C . ALA A 1 900 ? 12.301 24.743 11.061 1.00 84.19 900 ALA A C 1
ATOM 6712 O O . ALA A 1 900 ? 12.116 23.760 10.335 1.00 84.19 900 ALA A O 1
ATOM 6713 N N . LEU A 1 901 ? 11.302 25.520 11.481 1.00 84.62 901 LEU A N 1
ATOM 6714 C CA . LEU A 1 901 ? 9.938 25.386 10.980 1.00 84.62 901 LEU A CA 1
ATOM 6715 C C . LEU A 1 901 ? 9.860 26.087 9.621 1.00 84.62 901 LEU A C 1
ATOM 6717 O O . LEU A 1 901 ? 10.130 27.279 9.512 1.00 84.62 901 LEU A O 1
ATOM 6721 N N . ARG A 1 902 ? 9.487 25.360 8.571 1.00 86.12 902 ARG A N 1
ATOM 6722 C CA . ARG A 1 902 ? 9.434 25.899 7.202 1.00 86.12 902 ARG A CA 1
ATOM 6723 C C . ARG A 1 902 ? 8.039 26.337 6.808 1.00 86.12 902 ARG A C 1
ATOM 6725 O O . ARG A 1 902 ? 7.887 27.310 6.077 1.00 86.12 902 ARG A O 1
ATOM 6732 N N . LEU A 1 903 ? 7.027 25.621 7.287 1.00 85.81 903 LEU A N 1
ATOM 6733 C CA . LEU A 1 903 ? 5.637 25.919 6.984 1.00 85.81 903 LEU A CA 1
ATOM 6734 C C . LEU A 1 903 ? 4.737 25.457 8.124 1.00 85.81 903 LEU A C 1
ATOM 6736 O O . LEU A 1 903 ? 4.939 24.384 8.685 1.00 85.81 903 LEU A O 1
ATOM 6740 N N . GLN A 1 904 ? 3.717 26.251 8.425 1.00 87.31 904 GLN A N 1
ATOM 6741 C CA . GLN A 1 904 ? 2.575 25.839 9.226 1.00 87.31 904 GLN A CA 1
ATOM 6742 C C . GLN A 1 904 ? 1.305 26.181 8.452 1.00 87.31 904 GLN A C 1
ATOM 6744 O O . GLN A 1 904 ? 1.146 27.323 8.023 1.00 87.31 904 GLN A O 1
ATOM 6749 N N . ALA A 1 905 ? 0.410 25.214 8.282 1.00 84.06 905 ALA A N 1
ATOM 6750 C CA . ALA A 1 905 ? -0.833 25.407 7.542 1.00 84.06 905 ALA A CA 1
ATOM 6751 C C . ALA A 1 905 ? -1.923 24.424 7.998 1.00 84.06 905 ALA A C 1
ATOM 6753 O O . ALA A 1 905 ? -1.667 23.554 8.826 1.00 84.06 905 ALA A O 1
ATOM 6754 N N . SER A 1 906 ? -3.139 24.583 7.479 1.00 84.00 906 SER A N 1
ATOM 6755 C CA . SER A 1 906 ? -4.269 23.662 7.660 1.00 84.00 906 SER A CA 1
ATOM 6756 C C . SER A 1 906 ? -4.436 22.745 6.440 1.00 84.00 906 SER A C 1
ATOM 6758 O O . SER A 1 906 ? -3.761 22.909 5.415 1.00 84.00 906 SER A O 1
ATOM 6760 N N . GLY A 1 907 ? -5.342 21.772 6.518 1.00 72.75 907 GLY A N 1
ATOM 6761 C CA . GLY A 1 907 ? -5.732 20.917 5.398 1.00 72.75 907 GLY A CA 1
ATOM 6762 C C . GLY A 1 907 ? -6.391 21.671 4.234 1.00 72.75 907 GLY A C 1
ATOM 6763 O O . GLY A 1 907 ? -6.477 21.127 3.132 1.00 72.75 907 GLY A O 1
ATOM 6764 N N . GLU A 1 908 ? -6.787 22.938 4.419 1.00 72.56 908 GLU A N 1
ATOM 6765 C CA . GLU A 1 908 ? -7.329 23.795 3.350 1.00 72.56 908 GLU A CA 1
ATOM 6766 C C . GLU A 1 908 ? -6.361 23.981 2.172 1.00 72.56 908 GLU A C 1
ATOM 6768 O O . GLU A 1 908 ? -6.804 24.194 1.041 1.00 72.56 908 GLU A O 1
ATOM 6773 N N . VAL A 1 909 ? -5.049 23.832 2.398 1.00 72.75 909 VAL A N 1
ATOM 6774 C CA . VAL A 1 909 ? -4.028 23.863 1.333 1.00 72.75 909 VAL A CA 1
ATOM 6775 C C . VAL A 1 909 ? -4.308 22.816 0.247 1.00 72.75 909 VAL A C 1
ATOM 6777 O O . VAL A 1 909 ? -4.007 23.044 -0.921 1.00 72.75 909 VAL A O 1
ATOM 6780 N N . PHE A 1 910 ? -4.940 21.692 0.591 1.00 67.56 910 PHE A N 1
ATOM 6781 C CA . PHE A 1 910 ? -5.340 20.687 -0.394 1.00 67.56 910 PHE A CA 1
ATOM 6782 C C . PHE A 1 910 ? -6.639 21.039 -1.121 1.00 67.56 910 PHE A C 1
ATOM 6784 O O . PHE A 1 910 ? -6.817 20.652 -2.274 1.00 67.56 910 PHE A O 1
ATOM 6791 N N . GLY A 1 911 ? -7.535 21.793 -0.484 1.00 59.34 911 GLY A N 1
ATOM 6792 C CA . GLY A 1 911 ? -8.793 22.237 -1.087 1.00 59.34 911 GLY A CA 1
ATOM 6793 C C . GLY A 1 911 ? -8.594 23.246 -2.221 1.00 59.34 911 GLY A C 1
ATOM 6794 O O . GLY A 1 911 ? -9.387 23.276 -3.156 1.00 59.34 911 GLY A O 1
ATOM 6795 N N . THR A 1 912 ? -7.517 24.036 -2.182 1.00 56.06 912 THR A N 1
ATOM 6796 C CA . THR A 1 912 ? -7.156 24.976 -3.261 1.00 56.06 912 THR A CA 1
ATOM 6797 C C . THR A 1 912 ? -6.422 24.310 -4.431 1.00 56.06 912 THR A C 1
ATOM 6799 O O . THR A 1 912 ? -6.401 24.870 -5.526 1.00 56.06 912 THR A O 1
ATOM 6802 N N . ALA A 1 913 ? -5.858 23.113 -4.225 1.00 54.09 913 ALA A N 1
ATOM 6803 C CA . ALA A 1 913 ? -5.085 22.358 -5.216 1.00 54.09 913 ALA A CA 1
ATOM 6804 C C . ALA A 1 913 ? -5.832 21.143 -5.812 1.00 54.09 913 ALA A C 1
ATOM 6806 O O . ALA A 1 913 ? -5.387 20.572 -6.807 1.00 54.09 913 ALA A O 1
ATOM 6807 N N . SER A 1 914 ? -6.963 20.741 -5.222 1.00 53.12 914 SER A N 1
ATOM 6808 C CA . SER A 1 914 ? -7.769 19.583 -5.628 1.00 53.12 914 SER A CA 1
ATOM 6809 C C . SER A 1 914 ? -9.022 19.995 -6.408 1.00 53.12 914 SER A C 1
ATOM 6811 O O . SER A 1 914 ? -9.688 20.973 -6.079 1.00 53.12 914 SER A O 1
ATOM 6813 N N . SER A 1 915 ? -9.402 19.201 -7.415 1.00 48.19 915 SER A N 1
ATOM 6814 C CA . SER A 1 915 ? -10.700 19.316 -8.108 1.00 48.19 915 SER A CA 1
ATOM 6815 C C . SER A 1 915 ? -11.865 18.693 -7.322 1.00 48.19 915 SER A C 1
ATOM 6817 O O . SER A 1 915 ? -13.026 18.864 -7.696 1.00 48.19 915 SER A O 1
ATOM 6819 N N . GLN A 1 916 ? -11.571 17.988 -6.224 1.00 46.66 916 GLN A N 1
ATOM 6820 C CA . GLN A 1 916 ? -12.547 17.398 -5.311 1.00 46.66 916 GLN A CA 1
ATOM 6821 C C . GLN A 1 916 ? -12.588 18.180 -3.994 1.00 46.66 916 GLN A C 1
ATOM 6823 O O . GLN A 1 916 ? -11.576 18.301 -3.301 1.00 46.66 916 GLN A O 1
ATOM 6828 N N . ALA A 1 917 ? -13.775 18.673 -3.632 1.00 45.50 917 ALA A N 1
ATOM 6829 C CA . ALA A 1 917 ? -14.033 19.352 -2.366 1.00 45.50 917 ALA A CA 1
ATOM 6830 C C . ALA A 1 917 ? -14.054 18.337 -1.208 1.00 45.50 917 ALA A C 1
ATOM 6832 O O . ALA A 1 917 ? -15.112 17.833 -0.833 1.00 45.50 917 ALA A O 1
ATOM 6833 N N . VAL A 1 918 ? -12.882 18.013 -0.657 1.00 51.41 918 VAL A N 1
ATOM 6834 C CA . VAL A 1 918 ? -12.755 17.190 0.556 1.00 51.41 918 VAL A CA 1
ATOM 6835 C C . VAL A 1 918 ? -12.360 18.104 1.727 1.00 51.41 918 VAL A C 1
ATOM 6837 O O . VAL A 1 918 ? -11.306 18.730 1.658 1.00 51.41 918 VAL A O 1
ATOM 6840 N N . PRO A 1 919 ? -13.175 18.215 2.795 1.00 46.91 919 PRO A N 1
ATOM 6841 C CA . PRO A 1 919 ? -13.046 19.284 3.794 1.00 46.91 919 PRO A CA 1
ATOM 6842 C C . PRO A 1 919 ? -11.961 19.102 4.875 1.00 46.91 919 PRO A C 1
ATOM 6844 O O . PRO A 1 919 ? -11.903 19.917 5.785 1.00 46.91 919 PRO A O 1
ATOM 6847 N N . SER A 1 920 ? -11.097 18.084 4.815 1.00 54.56 920 SER A N 1
ATOM 6848 C CA . SER A 1 920 ? -9.980 17.938 5.769 1.00 54.56 920 SER A CA 1
ATOM 6849 C C . SER A 1 920 ? -9.000 16.858 5.300 1.00 54.56 920 SER A C 1
ATOM 6851 O O . SER A 1 920 ? -9.209 15.666 5.547 1.00 54.56 920 SER A O 1
ATOM 6853 N N . LEU A 1 921 ? -7.943 17.241 4.589 1.00 63.16 921 LEU A N 1
ATOM 6854 C CA . LEU A 1 921 ? -6.873 16.316 4.213 1.00 63.16 921 LEU A CA 1
ATOM 6855 C C . LEU A 1 921 ? -5.668 16.545 5.126 1.00 63.16 921 LEU A C 1
ATOM 6857 O O . LEU A 1 921 ? -5.079 17.622 5.134 1.00 63.16 921 LEU A O 1
ATOM 6861 N N . THR A 1 922 ? -5.307 15.523 5.903 1.00 70.31 922 THR A N 1
ATOM 6862 C CA . THR A 1 922 ? -4.067 15.519 6.686 1.00 70.31 922 THR A CA 1
ATOM 6863 C C . THR A 1 922 ? -2.898 15.165 5.758 1.00 70.31 922 THR A C 1
ATOM 6865 O O . THR A 1 922 ? -2.963 14.118 5.110 1.00 70.31 922 THR A O 1
ATOM 6868 N N . PRO A 1 923 ? -1.841 15.991 5.672 1.00 81.19 923 PRO A N 1
ATOM 6869 C CA . PRO A 1 923 ? -0.701 15.724 4.797 1.00 81.19 923 PRO A CA 1
ATOM 6870 C C . PRO A 1 923 ? 0.148 14.536 5.278 1.00 81.19 923 PRO A C 1
ATOM 6872 O O . PRO A 1 923 ? 0.314 14.324 6.480 1.00 81.19 923 PRO A O 1
ATOM 6875 N N . GLU A 1 924 ? 0.759 13.820 4.331 1.00 84.75 924 GLU A N 1
ATOM 6876 C CA . GLU A 1 924 ? 1.846 12.863 4.570 1.00 84.75 924 GLU A CA 1
ATOM 6877 C C . GLU A 1 924 ? 3.035 13.221 3.671 1.00 84.75 924 GLU A C 1
ATOM 6879 O O . GLU A 1 924 ? 2.875 13.407 2.462 1.00 84.75 924 GLU A O 1
ATOM 6884 N N . LEU A 1 925 ? 4.230 13.347 4.255 1.00 85.06 925 LEU A N 1
ATOM 6885 C CA . LEU A 1 925 ? 5.431 13.672 3.494 1.00 85.06 925 LEU A CA 1
ATOM 6886 C C . LEU A 1 925 ? 5.983 12.427 2.789 1.00 85.06 925 LEU A C 1
ATOM 6888 O O . LEU A 1 925 ? 6.488 11.510 3.439 1.00 85.06 925 LEU A O 1
ATOM 6892 N N . VAL A 1 926 ? 5.919 12.436 1.455 1.00 79.31 926 VAL A N 1
ATOM 6893 C CA . VAL A 1 926 ? 6.392 11.334 0.599 1.00 79.31 926 VAL A CA 1
ATOM 6894 C C . VAL A 1 926 ? 7.801 11.593 0.058 1.00 79.31 926 VAL A C 1
ATOM 6896 O O . VAL A 1 926 ? 8.648 10.707 0.112 1.00 79.31 926 VAL A O 1
ATOM 6899 N N . ALA A 1 927 ? 8.064 12.800 -0.449 1.00 73.38 927 ALA A N 1
ATOM 6900 C CA . ALA A 1 927 ? 9.352 13.200 -1.014 1.00 73.38 927 ALA A CA 1
ATOM 6901 C C . ALA A 1 927 ? 9.533 14.722 -0.927 1.00 73.38 927 ALA A C 1
ATOM 6903 O O . ALA A 1 927 ? 8.556 15.464 -0.809 1.00 73.38 927 ALA A O 1
ATOM 6904 N N . VAL A 1 928 ? 10.780 15.187 -1.015 1.00 69.62 928 VAL A N 1
ATOM 6905 C CA . VAL A 1 928 ? 11.124 16.611 -1.036 1.00 69.62 928 VAL A CA 1
ATOM 6906 C C . VAL A 1 928 ? 12.229 16.867 -2.056 1.00 69.62 928 VAL A C 1
ATOM 6908 O O . VAL A 1 928 ? 13.217 16.142 -2.118 1.00 69.62 928 VAL A O 1
ATOM 6911 N N . GLN A 1 929 ? 12.059 17.912 -2.860 1.00 68.44 929 GLN A N 1
ATOM 6912 C CA . GLN A 1 929 ? 13.104 18.436 -3.729 1.00 68.44 929 GLN A CA 1
ATOM 6913 C C . GLN A 1 929 ? 13.206 19.941 -3.471 1.00 68.44 929 GLN A C 1
ATOM 6915 O O . GLN A 1 929 ? 12.300 20.681 -3.860 1.00 68.44 929 GLN A O 1
ATOM 6920 N N . PRO A 1 930 ? 14.257 20.423 -2.789 1.00 57.16 930 PRO A N 1
ATOM 6921 C CA . PRO A 1 930 ? 14.484 21.853 -2.667 1.00 57.16 930 PRO A CA 1
ATOM 6922 C C . PRO A 1 930 ? 14.769 22.422 -4.059 1.00 57.16 930 PRO A C 1
ATOM 6924 O O . PRO A 1 930 ? 15.811 22.159 -4.655 1.00 57.16 930 PRO A O 1
ATOM 6927 N N . VAL A 1 931 ? 13.820 23.189 -4.592 1.00 44.06 931 VAL A N 1
ATOM 6928 C CA . VAL A 1 931 ? 14.051 23.999 -5.786 1.00 44.06 931 VAL A CA 1
ATOM 6929 C C . VAL A 1 931 ? 14.911 25.173 -5.339 1.00 44.06 931 VAL A C 1
ATOM 6931 O O . VAL A 1 931 ? 14.471 26.001 -4.543 1.00 44.06 931 VAL A O 1
ATOM 6934 N N . THR A 1 932 ? 16.157 25.233 -5.799 1.00 40.91 932 THR A N 1
ATOM 6935 C CA . THR A 1 932 ? 16.905 26.489 -5.741 1.00 40.91 932 THR A CA 1
ATOM 6936 C C . THR A 1 932 ? 16.187 27.456 -6.678 1.00 40.91 932 THR A C 1
ATOM 6938 O O . THR A 1 932 ? 15.968 27.109 -7.839 1.00 40.91 932 THR A O 1
ATOM 6941 N N . GLU A 1 933 ? 15.764 28.628 -6.193 1.00 27.20 933 GLU A N 1
ATOM 6942 C CA . GLU A 1 933 ? 15.315 29.681 -7.109 1.00 27.20 933 GLU A CA 1
ATOM 6943 C C . GLU A 1 933 ? 16.454 29.971 -8.095 1.00 27.20 933 GLU A C 1
ATOM 6945 O O . GLU A 1 933 ? 17.587 30.237 -7.681 1.00 27.20 933 GLU A O 1
ATOM 6950 N N . GLY A 1 934 ? 16.143 29.842 -9.384 1.00 26.88 934 GLY A N 1
ATOM 6951 C CA . GLY A 1 934 ? 16.984 30.276 -10.495 1.00 26.88 934 GLY A CA 1
ATOM 6952 C C . GLY A 1 934 ? 16.626 31.688 -10.915 1.00 26.88 934 GLY A C 1
ATOM 6953 O O . GLY A 1 934 ? 15.408 31.958 -11.036 1.00 26.88 934 GLY A O 1
#

Foldseek 3Di:
DVVLVVVVQVLVVVLVVVVVVVVVVVVVVVPPDDDDDDDDDDDDDDDDDDDDDDDDDDDDDDDDPVNVLVVLVVQLLVVQQPQDPVRDFPSVSVVSSVNSCSVSVWADDPLQKDWQDGVQTKIWGWTAHPVLFTWIKIWTQAVVVVRRIDMDTCVVVQVVVQDPVVRATFCSSHFPDKHWFADPQQKIKMKTWGALVRDQFTKIWIWIAPHRPHDTHTLDILVVDPLRGHTSPFKDWDFADDPVDRGTKIKIKGFDDPPHPCCVVQVQAPQEPADPQFAGWMKIWIKDFDAPCVVPVVDPRHTNGIDTPDIHTQAALNSLVSNCLVCLLVVNNVVNVVQAPDSCQNVVCVVLVSNDGFHKTKFAADPVRDTDRPNDGDQKMWMAGLVDRQSTKMWGWDQDPVPRHIHTHDMDGDDDPDPPDDDDRDPPDPPPPPPDPDDDDDDDDDDDDDDDDDDDDDDDDDDDDDDDDDDDDDDDDDDDDDDDDDDDDDDDDDDDDDDDDDDDDDDDDDDDDDDDDDDDDDQLFDDDPPPDQFPWKWFFADPDWFFFFSAADPSGDGLFIDDGGFIWGFQAAEPVRFKTFIFTCATPLGDGRDTGIGTNVGIDIPDDCVPRFYAYRGNHGPDDDDDDDDDDDDDDDPDDDDDDDDDDGDPPFDDDQFDEDDDDFADFDDADPQWWKKAWADDDQQDDLQFFTWIATPVRDIATENCNQAFEWEWCSQVVDNVTDTFGADSSLSDGGWMWIFRWDADPVHNRYTYTHYIYTRHHHDDRFKDKFFDQVLLVQVVVVFFDDWDFDPVAGFIWTQGPVRDTHTPDHFWGDKAAQDPDLQLFIKTAGDDDQSGWGWIWTAHSNRITMIGTARHQWYWFEWHHESRSKIWTKIDGSTPDFKIWIWIQDSVNSYIDTDDMDGQCVVVVVDPDNDPHDDDHDDYDYDDDDD

Sequence (934 aa):
AVLAFQLGRSSGVSTAQRAASTAEAMRAALASTFTPTASATATETPAPTFTPTLTPTPTATPASPAEWAERYYDLMLEGLNTLSVLDFSADRAGALAQRLAQEQGLTYVPASYFELSAEPWAAFVAPRTPDGVPLPMFFWRSTETGNQVEGQMLMDAVAALADPETGYTPLVAGISQGALRTDSQGISHIVTVDRPEARGKLTAYVWSQTLPGSTFEVVWRSEDDPQWTFRAVDTSVALEENPDRVLPDLLLSGPLPADSAIRTEDGAAGIFIEQAPFAQQRLQARWQPSLASDSDPAAPALLTGYRPAQVEVQPTPLSALATILAWLQDGQINRARPFVARIDLLTDMFNLGLATPGDWMAVYVNDLDREIQDGGQSLRLRFFDNADRNRTFEAIFEQNAESGRYVLQSVAPVILASSAGLVTPAPPRPTSTPTATPLPQVAAGDFTLTVPLSDVVEGPDAAGILNPTLEPTATATPTFTPTPTDTPTVTPTPSETPLPTDTPTLTPTATETPTATPTEKPLPIPAIPPETAAPLTGYMLLTDTGRLRGGPSVEYIVIAGLANGTPVDIFGITEAFDWLLIRAASVDDGRTGVLGWVSTQLVVPYGDFTGVPLYRADGTSVDAPPEAEAGDQPSLLSALPTSTATPTPLVTPVLRLPEVESRPAASVPAPEAGEQVVTIGGASIPPDPLAPVAAVAADGRPVELAVADAVIEAWSGIFGDEGGTWVGASSALLWPGATAYVTAAIPDDAPDAWTASRVRIVAAPQTERVKELALPEIAEAVEADEAIALLGSRAAPGIYLLARDGRAQQLWQYETSAAWLNGDPNAGFVLREPQAPGGIHTFSWMRNDGSGLQFVAQPYRAIRGVAGDAYGGLWWIETPDATIDLWQLWHYDPATARVALRLQASGEVFGTASSQAVPSLTPELVAVQPVTEG